Protein 1JRF (pdb70)

Solvent-accessible surface area: 3665 Å² total; per-residue (Å²): 126,95,112,120,67,28,89,7,160,62,220,35,32,100,51,75,15,46,62,48,133,62,74,87,4,80,154,4,60,83,53,128,51,60,20,145,142,14,127,1,8,192,77,42,44,112,156

Nearest PDB structures (foldseek):
  1jrf-assembly1_A  TM=8.865E-01  e=5.514E-08  Coturnix japonica
  8h3u-assembly1_A  TM=5.425E-01  e=3.877E+00  Homo sapiens
  1jrf-assembly1_A  TM=8.401E-01  e=1.834E-07  Coturnix japonica
  1jrf-assembly1_A  TM=8.666E-01  e=3.401E-09  Coturnix japonica
  1f5y-assembly1_A  TM=4.613E-01  e=2.733E-01  Homo sapiens

Foldseek 3Di:
DPPQADDDDDQFQEQPDQHVSHDVLVQFQDAAADGPVRCSNVVRDDD

Sequence (47 aa):
GSSRCPPGQFRCSEPPGAHGECYPQDWLCDGHPDCDDGRDEWGCGTSGSSRCPPGQFRCSEPPGAHGECYPQDWLCDGHPDCDDGRDEWGCGTSGSSRCPPGQFRCSEPPGAHGECYPQDWLCDGHPDCDDGRDEWGCGTSGSSRCPPGQFRCSEPPGAHGECYPQDWLCDGHPDCDDGRDEWGCGTSGSSRCPPGQFRCSEPPGAHGECYPQDWLCDGHPDCDDGRDEWGCGTSGSSRCPPGQFRCSEPPGAHGECYPQDWLCDGHPDCDDGRDEWGCGTSGSSRCPPGQFRCSEPPGAHGECYPQDWLCDGHPDCDDGRDEWGCGTSGSSRCPPGQFRCSEPPGAHGECYPQDWLCDGHPDCDDGRDEWGCGTSGSSRCPPGQFRCSEPPGAHGECYPQDWLCDGHPDCDDGRDEWGCGTSGSSRCPPGQFRCSEPPGAHGECYPQDWLCDGHPDCDDGRDEWGCGTSGSSRCPPGQFRCSEPPGAHGECYPQDWLCDGHPDCDDGRDEWGCGTSGSSRCPPGQFRCSEPPGAHGECYPQDWLCDGHPDCDDGRDEWGCGTSGSSRCPPGQFRCSEPPGAHGECYPQDWLCDGHPDCDDGRDEWGCGTSGSSRCPPGQFRCSEPPGAHGECYPQDWLCDGHPDCDDGRDEWGCGTSGSSRCPPGQFRCSEPPGAHGECYPQDWLCDGHPDCDDGRDEWGCGTSGSSRCPPGQFRCSEPPGAHGECYPQDWLCDGHPDCDDGRDEWGCGTSGSSRCPPGQFRCSEPPGAHGECYPQDWLCDGHPDCDDGRDEWGCGTSGSSRCPPGQFRCSEPPGAHGECYPQDWLCDGHPDCDDGRDEWGCGTSGSSRCPPGQFRCSEPPGAHGECYPQDWLCDGHPDCDDGRDEWGCGTSGSSRCPPGQFRCSEPPGAHGECYPQDWLCDGHPDCDDGRDEWGCGTS

CATH classification: 4.10.400.10

Radius of gyration: 10.54 Å; Cα contacts (8 Å, |Δi|>4): 83; chains: 1; bounding box: 26×20×23 Å

Secondary structure (DSSP, 8-state):
---------S-SSS-S---TTTSGGGGSSSSS--SSSS-TTHHHH--

Organism: Coturnix japonica (NCBI:txid93934)

InterPro domains:
  IPR002172 Low-density lipoprotein (LDL) receptor class A repeat [PF00057] (29-69)
  IPR002172 Low-density lipoprotein (LDL) receptor class A repeat [PS50068] (29-70)
  IPR002172 Low-density lipoprotein (LDL) receptor class A repeat [SM00192] (29-71)
  IPR002172 Low-density lipoprotein (LDL) receptor class A repeat [cd00112] (30-69)
  IPR036055 LDL receptor-like superfamily [G3DSA:4.10.400.10] (27-72)
  IPR036055 LDL receptor-like superfamily [SSF57424] (28-69)

Structure (mmCIF, N/CA/C/O backbone):
data_1JRF
#
_entry.id   1JRF
#
loop_
_entity.id
_entity.type
_entity.pdbx_description
1 polymer 'SUBGROUP A ROUS SARCOMA VIRUS RECEPTORS PG800 AND PG950'
2 non-polymer 'CALCIUM ION'
#
loop_
_atom_site.group_PDB
_atom_site.id
_atom_site.type_symbol
_atom_site.label_atom_id
_atom_site.label_alt_id
_atom_site.label_comp_id
_atom_site.label_asym_id
_atom_site.label_entity_id
_atom_site.label_seq_id
_atom_site.pdbx_PDB_ins_code
_atom_site.Cartn_x
_atom_site.Cartn_y
_atom_site.Cartn_z
_atom_site.occupancy
_atom_site.B_iso_or_equiv
_atom_site.auth_seq_id
_atom_site.auth_comp_id
_atom_site.auth_asym_id
_atom_site.auth_atom_id
_atom_site.pdbx_PDB_model_num
ATOM 1 N N . GLY A 1 1 ? 1.325 0.000 0.000 1.00 0.00 1 GLY A N 1
ATOM 2 C CA . GLY A 1 1 ? 2.073 0.000 -1.245 1.00 0.00 1 GLY A CA 1
ATOM 3 C C . GLY A 1 1 ? 1.433 -0.938 -2.270 1.00 0.00 1 GLY A C 1
ATOM 4 O O . GLY A 1 1 ? 1.168 -2.102 -1.972 1.00 0.00 1 GLY A O 1
ATOM 8 N N . SER A 1 2 ? 1.201 -0.397 -3.457 1.00 0.00 2 SER A N 1
ATOM 9 C CA . SER A 1 2 ? 0.596 -1.171 -4.528 1.00 0.00 2 SER A CA 1
ATOM 10 C C . SER A 1 2 ? 1.189 -2.582 -4.553 1.00 0.00 2 SER A C 1
ATOM 11 O O . SER A 1 2 ? 2.314 -2.794 -4.102 1.00 0.00 2 SER A O 1
ATOM 19 N N . SER A 1 3 ? 0.405 -3.509 -5.083 1.00 0.00 3 SER A N 1
ATOM 20 C CA . SER A 1 3 ? 0.839 -4.893 -5.173 1.00 0.00 3 SER A CA 1
ATOM 21 C C . SER A 1 3 ? 1.562 -5.130 -6.500 1.00 0.00 3 SER A C 1
ATOM 22 O O . SER A 1 3 ? 0.981 -5.669 -7.440 1.00 0.00 3 SER A O 1
ATOM 30 N N . ARG A 1 4 ? 2.820 -4.716 -6.534 1.00 0.00 4 ARG A N 1
ATOM 31 C CA . ARG A 1 4 ? 3.629 -4.876 -7.730 1.00 0.00 4 ARG A CA 1
ATOM 32 C C . ARG A 1 4 ? 3.696 -6.351 -8.131 1.00 0.00 4 ARG A C 1
ATOM 33 O O . ARG A 1 4 ? 3.855 -7.223 -7.279 1.00 0.00 4 ARG A O 1
ATOM 53 N N . CYS A 1 5 ? 3.573 -6.584 -9.430 1.00 0.00 5 CYS A N 1
ATOM 54 C CA . CYS A 1 5 ? 3.617 -7.938 -9.954 1.00 0.00 5 CYS A CA 1
ATOM 55 C C . CYS A 1 5 ? 3.435 -7.872 -11.472 1.00 0.00 5 CYS A C 1
ATOM 56 O O . CYS A 1 5 ? 2.378 -8.228 -11.990 1.00 0.00 5 CYS A O 1
ATOM 63 N N . PRO A 1 6 ? 4.509 -7.401 -12.160 1.00 0.00 6 PRO A N 1
ATOM 64 C CA . PRO A 1 6 ? 4.478 -7.283 -13.608 1.00 0.00 6 PRO A CA 1
ATOM 65 C C . PRO A 1 6 ? 4.610 -8.655 -14.272 1.00 0.00 6 PRO A C 1
ATOM 66 O O . PRO A 1 6 ? 4.833 -9.658 -13.596 1.00 0.00 6 PRO A O 1
ATOM 77 N N . PRO A 1 7 ? 4.462 -8.655 -15.624 1.00 0.00 7 PRO A N 1
ATOM 78 C CA . PRO A 1 7 ? 4.562 -9.887 -16.388 1.00 0.00 7 PRO A CA 1
ATOM 79 C C . PRO A 1 7 ? 6.019 -10.339 -16.512 1.00 0.00 7 PRO A C 1
ATOM 80 O O . PRO A 1 7 ? 6.934 -9.520 -16.446 1.00 0.00 7 PRO A O 1
ATOM 91 N N . GLY A 1 8 ? 6.188 -11.641 -16.690 1.00 0.00 8 GLY A N 1
ATOM 92 C CA . GLY A 1 8 ? 7.518 -12.211 -16.824 1.00 0.00 8 GLY A CA 1
ATOM 93 C C . GLY A 1 8 ? 7.451 -13.734 -16.953 1.00 0.00 8 GLY A C 1
ATOM 94 O O . GLY A 1 8 ? 7.708 -14.454 -15.989 1.00 0.00 8 GLY A O 1
ATOM 98 N N . GLN A 1 9 ? 7.105 -14.180 -18.152 1.00 0.00 9 GLN A N 1
ATOM 99 C CA . GLN A 1 9 ? 7.001 -15.604 -18.419 1.00 0.00 9 GLN A CA 1
ATOM 100 C C . GLN A 1 9 ? 7.670 -15.945 -19.752 1.00 0.00 9 GLN A C 1
ATOM 101 O O . GLN A 1 9 ? 7.388 -16.984 -20.345 1.00 0.00 9 GLN A O 1
ATOM 115 N N . PHE A 1 10 ? 8.545 -15.048 -20.184 1.00 0.00 10 PHE A N 1
ATOM 116 C CA . PHE A 1 10 ? 9.257 -15.241 -21.436 1.00 0.00 10 PHE A CA 1
ATOM 117 C C . PHE A 1 10 ? 10.186 -16.454 -21.358 1.00 0.00 10 PHE A C 1
ATOM 118 O O . PHE A 1 10 ? 9.987 -17.340 -20.528 1.00 0.00 10 PHE A O 1
ATOM 135 N N . ARG A 1 11 ? 11.180 -16.455 -22.233 1.00 0.00 11 ARG A N 1
ATOM 136 C CA . ARG A 1 11 ? 12.140 -17.546 -22.274 1.00 0.00 11 ARG A CA 1
ATOM 137 C C . ARG A 1 11 ? 13.518 -17.057 -21.821 1.00 0.00 11 ARG A C 1
ATOM 138 O O . ARG A 1 11 ? 14.526 -17.716 -22.069 1.00 0.00 11 ARG A O 1
ATOM 158 N N . CYS A 1 12 ? 13.516 -15.906 -21.165 1.00 0.00 12 CYS A N 1
ATOM 159 C CA . CYS A 1 12 ? 14.753 -15.322 -20.675 1.00 0.00 12 CYS A CA 1
ATOM 160 C C . CYS A 1 12 ? 15.510 -14.732 -21.866 1.00 0.00 12 CYS A C 1
ATOM 161 O O . CYS A 1 12 ? 16.659 -15.092 -22.116 1.00 0.00 12 CYS A O 1
ATOM 168 N N . SER A 1 13 ? 14.835 -13.835 -22.570 1.00 0.00 13 SER A N 1
ATOM 169 C CA . SER A 1 13 ? 15.430 -13.191 -23.729 1.00 0.00 13 SER A CA 1
ATOM 170 C C . SER A 1 13 ? 14.922 -11.753 -23.848 1.00 0.00 13 SER A C 1
ATOM 171 O O . SER A 1 13 ? 15.150 -11.092 -24.859 1.00 0.00 13 SER A O 1
ATOM 179 N N . GLU A 1 14 ? 14.241 -11.312 -22.800 1.00 0.00 14 GLU A N 1
ATOM 180 C CA . GLU A 1 14 ? 13.699 -9.964 -22.774 1.00 0.00 14 GLU A CA 1
ATOM 181 C C . GLU A 1 14 ? 12.840 -9.762 -21.524 1.00 0.00 14 GLU A C 1
ATOM 182 O O . GLU A 1 14 ? 11.753 -10.326 -21.415 1.00 0.00 14 GLU A O 1
ATOM 195 N N . PRO A 1 15 ? 13.375 -8.933 -20.587 1.00 0.00 15 PRO A N 1
ATOM 196 C CA . PRO A 1 15 ? 12.669 -8.650 -19.349 1.00 0.00 15 PRO A CA 1
ATOM 197 C C . PRO A 1 15 ? 11.506 -7.684 -19.589 1.00 0.00 15 PRO A C 1
ATOM 198 O O . PRO A 1 15 ? 11.721 -6.515 -19.907 1.00 0.00 15 PRO A O 1
ATOM 209 N N . PRO A 1 16 ? 10.269 -8.223 -19.424 1.00 0.00 16 PRO A N 1
ATOM 210 C CA . PRO A 1 16 ? 9.072 -7.423 -19.620 1.00 0.00 16 PRO A CA 1
ATOM 211 C C . PRO A 1 16 ? 8.852 -6.470 -18.443 1.00 0.00 16 PRO A C 1
ATOM 212 O O . PRO A 1 16 ? 8.527 -5.299 -18.640 1.00 0.00 16 PRO A O 1
ATOM 223 N N . GLY A 1 17 ? 9.037 -7.006 -17.246 1.00 0.00 17 GLY A N 1
ATOM 224 C CA . GLY A 1 17 ? 8.862 -6.218 -16.038 1.00 0.00 17 GLY A CA 1
ATOM 225 C C . GLY A 1 17 ? 9.582 -6.864 -14.852 1.00 0.00 17 GLY A C 1
ATOM 226 O O . GLY A 1 17 ? 9.130 -7.880 -14.326 1.00 0.00 17 GLY A O 1
ATOM 230 N N . ALA A 1 18 ? 10.690 -6.249 -14.467 1.00 0.00 18 ALA A N 1
ATOM 231 C CA . ALA A 1 18 ? 11.477 -6.752 -13.354 1.00 0.00 18 ALA A CA 1
ATOM 232 C C . ALA A 1 18 ? 10.786 -6.384 -12.039 1.00 0.00 18 ALA A C 1
ATOM 233 O O . ALA A 1 18 ? 10.456 -5.221 -11.813 1.00 0.00 18 ALA A O 1
ATOM 240 N N . HIS A 1 19 ? 10.589 -7.396 -11.208 1.00 0.00 19 HIS A N 1
ATOM 241 C CA . HIS A 1 19 ? 9.944 -7.193 -9.922 1.00 0.00 19 HIS A CA 1
ATOM 242 C C . HIS A 1 19 ? 9.829 -8.530 -9.188 1.00 0.00 19 HIS A C 1
ATOM 243 O O . HIS A 1 19 ? 8.802 -9.201 -9.269 1.00 0.00 19 HIS A O 1
ATOM 257 N N . GLY A 1 20 ? 10.899 -8.878 -8.488 1.00 0.00 20 GLY A N 1
ATOM 258 C CA . GLY A 1 20 ? 10.932 -10.123 -7.740 1.00 0.00 20 GLY A CA 1
ATOM 259 C C . GLY A 1 20 ? 9.689 -10.267 -6.859 1.00 0.00 20 GLY A C 1
ATOM 260 O O . GLY A 1 20 ? 9.362 -11.366 -6.415 1.00 0.00 20 GLY A O 1
ATOM 264 N N . GLU A 1 21 ? 9.031 -9.139 -6.632 1.00 0.00 21 GLU A N 1
ATOM 265 C CA . GLU A 1 21 ? 7.832 -9.125 -5.811 1.00 0.00 21 GLU A CA 1
ATOM 266 C C . GLU A 1 21 ? 6.843 -10.187 -6.298 1.00 0.00 21 GLU A C 1
ATOM 267 O O . GLU A 1 21 ? 6.046 -10.702 -5.517 1.00 0.00 21 GLU A O 1
ATOM 280 N N . CYS A 1 22 ? 6.928 -10.481 -7.587 1.00 0.00 22 CYS A N 1
ATOM 281 C CA . CYS A 1 22 ? 6.051 -11.472 -8.188 1.00 0.00 22 CYS A CA 1
ATOM 282 C C . CYS A 1 22 ? 6.911 -12.462 -8.975 1.00 0.00 22 CYS A C 1
ATOM 283 O O . CYS A 1 22 ? 7.175 -13.569 -8.507 1.00 0.00 22 CYS A O 1
ATOM 290 N N . TYR A 1 23 ? 7.325 -12.029 -10.156 1.00 0.00 23 TYR A N 1
ATOM 291 C CA . TYR A 1 23 ? 8.151 -12.863 -11.012 1.00 0.00 23 TYR A CA 1
ATOM 292 C C . TYR A 1 23 ? 9.637 -12.652 -10.716 1.00 0.00 23 TYR A C 1
ATOM 293 O O . TYR A 1 23 ? 10.021 -11.631 -10.147 1.00 0.00 23 TYR A O 1
ATOM 311 N N . PRO A 1 24 ? 10.454 -13.659 -11.127 1.00 0.00 24 PRO A N 1
ATOM 312 C CA . PRO A 1 24 ? 11.889 -13.593 -10.911 1.00 0.00 24 PRO A CA 1
ATOM 313 C C . PRO A 1 24 ? 12.546 -12.615 -11.888 1.00 0.00 24 PRO A C 1
ATOM 314 O O . PRO A 1 24 ? 13.770 -12.501 -11.929 1.00 0.00 24 PRO A O 1
ATOM 325 N N . GLN A 1 25 ? 11.703 -11.936 -12.652 1.00 0.00 25 GLN A N 1
ATOM 326 C CA . GLN A 1 25 ? 12.186 -10.972 -13.626 1.00 0.00 25 GLN A CA 1
ATOM 327 C C . GLN A 1 25 ? 13.317 -10.133 -13.027 1.00 0.00 25 GLN A C 1
ATOM 328 O O . GLN A 1 25 ? 14.166 -9.620 -13.754 1.00 0.00 25 GLN A O 1
ATOM 342 N N . ASP A 1 26 ? 13.291 -10.020 -11.707 1.00 0.00 26 ASP A N 1
ATOM 343 C CA . ASP A 1 26 ? 14.304 -9.252 -11.003 1.00 0.00 26 ASP A CA 1
ATOM 344 C C . ASP A 1 26 ? 15.688 -9.639 -11.526 1.00 0.00 26 ASP A C 1
ATOM 345 O O . ASP A 1 26 ? 16.522 -8.773 -11.787 1.00 0.00 26 ASP A O 1
ATOM 355 N N . TRP A 1 27 ? 15.890 -10.941 -11.666 1.00 0.00 27 TRP A N 1
ATOM 356 C CA . TRP A 1 27 ? 17.159 -11.454 -12.154 1.00 0.00 27 TRP A CA 1
ATOM 357 C C . TRP A 1 27 ? 17.618 -10.560 -13.307 1.00 0.00 27 TRP A C 1
ATOM 358 O O . TRP A 1 27 ? 18.766 -10.119 -13.336 1.00 0.00 27 TRP A O 1
ATOM 379 N N . LEU A 1 28 ? 16.697 -10.317 -14.228 1.00 0.00 28 LEU A N 1
ATOM 380 C CA . LEU A 1 28 ? 16.993 -9.483 -15.381 1.00 0.00 28 LEU A CA 1
ATOM 381 C C . LEU A 1 28 ? 17.444 -8.101 -14.902 1.00 0.00 28 LEU A C 1
ATOM 382 O O . LEU A 1 28 ? 17.040 -7.649 -13.832 1.00 0.00 28 LEU A O 1
ATOM 398 N N . CYS A 1 29 ? 18.274 -7.469 -15.719 1.00 0.00 29 CYS A N 1
ATOM 399 C CA . CYS A 1 29 ? 18.783 -6.148 -15.393 1.00 0.00 29 CYS A CA 1
ATOM 400 C C . CYS A 1 29 ? 19.085 -6.106 -13.894 1.00 0.00 29 CYS A C 1
ATOM 401 O O . CYS A 1 29 ? 18.286 -5.596 -13.110 1.00 0.00 29 CYS A O 1
ATOM 408 N N . ASP A 1 30 ? 20.240 -6.650 -13.540 1.00 0.00 30 ASP A N 1
ATOM 409 C CA . ASP A 1 30 ? 20.657 -6.682 -12.148 1.00 0.00 30 ASP A CA 1
ATOM 410 C C . ASP A 1 30 ? 22.145 -6.335 -12.059 1.00 0.00 30 ASP A C 1
ATOM 411 O O . ASP A 1 30 ? 22.536 -5.455 -11.292 1.00 0.00 30 ASP A O 1
ATOM 420 N N . GLY A 1 31 ? 22.934 -7.043 -12.852 1.00 0.00 31 GLY A N 1
ATOM 421 C CA . GLY A 1 31 ? 24.370 -6.821 -12.872 1.00 0.00 31 GLY A CA 1
ATOM 422 C C . GLY A 1 31 ? 25.060 -7.783 -13.841 1.00 0.00 31 GLY A C 1
ATOM 423 O O . GLY A 1 31 ? 25.908 -7.371 -14.632 1.00 0.00 31 GLY A O 1
ATOM 427 N N . HIS A 1 32 ? 24.672 -9.046 -13.748 1.00 0.00 32 HIS A N 1
ATOM 428 C CA . HIS A 1 32 ? 25.243 -10.070 -14.607 1.00 0.00 32 HIS A CA 1
ATOM 429 C C . HIS A 1 32 ? 24.125 -10.778 -15.374 1.00 0.00 32 HIS A C 1
ATOM 430 O O . HIS A 1 32 ? 23.044 -11.008 -14.833 1.00 0.00 32 HIS A O 1
ATOM 444 N N . PRO A 1 33 ? 24.431 -11.113 -16.657 1.00 0.00 33 PRO A N 1
ATOM 445 C CA . PRO A 1 33 ? 23.464 -11.790 -17.504 1.00 0.00 33 PRO A CA 1
ATOM 446 C C . PRO A 1 33 ? 23.331 -13.264 -17.115 1.00 0.00 33 PRO A C 1
ATOM 447 O O . PRO A 1 33 ? 24.310 -13.896 -16.722 1.00 0.00 33 PRO A O 1
ATOM 458 N N . ASP A 1 34 ? 22.112 -13.767 -17.238 1.00 0.00 34 ASP A N 1
ATOM 459 C CA . ASP A 1 34 ? 21.838 -15.154 -16.904 1.00 0.00 34 ASP A CA 1
ATOM 460 C C . ASP A 1 34 ? 20.756 -15.696 -17.840 1.00 0.00 34 ASP A C 1
ATOM 461 O O . ASP A 1 34 ? 19.892 -16.463 -17.418 1.00 0.00 34 ASP A O 1
ATOM 470 N N . CYS A 1 35 ? 20.839 -15.276 -19.094 1.00 0.00 35 CYS A N 1
ATOM 471 C CA . CYS A 1 35 ? 19.878 -15.709 -20.094 1.00 0.00 35 CYS A CA 1
ATOM 472 C C . CYS A 1 35 ? 20.630 -16.476 -21.183 1.00 0.00 35 CYS A C 1
ATOM 473 O O . CYS A 1 35 ? 21.821 -16.751 -21.044 1.00 0.00 35 CYS A O 1
ATOM 480 N N . ASP A 1 36 ? 19.904 -16.800 -22.243 1.00 0.00 36 ASP A N 1
ATOM 481 C CA . ASP A 1 36 ? 20.488 -17.530 -23.355 1.00 0.00 36 ASP A CA 1
ATOM 482 C C . ASP A 1 36 ? 21.907 -17.018 -23.607 1.00 0.00 36 ASP A C 1
ATOM 483 O O . ASP A 1 36 ? 22.875 -17.763 -23.462 1.00 0.00 36 ASP A O 1
ATOM 493 N N . ASP A 1 37 ? 21.987 -15.749 -23.979 1.00 0.00 37 ASP A N 1
ATOM 494 C CA . ASP A 1 37 ? 23.272 -15.128 -24.252 1.00 0.00 37 ASP A CA 1
ATOM 495 C C . ASP A 1 37 ? 23.608 -14.146 -23.127 1.00 0.00 37 ASP A C 1
ATOM 496 O O . ASP A 1 37 ? 24.709 -14.179 -22.579 1.00 0.00 37 ASP A O 1
ATOM 506 N N . GLY A 1 38 ? 22.640 -13.296 -22.818 1.00 0.00 38 GLY A N 1
ATOM 507 C CA . GLY A 1 38 ? 22.820 -12.307 -21.769 1.00 0.00 38 GLY A CA 1
ATOM 508 C C . GLY A 1 38 ? 22.348 -10.927 -22.230 1.00 0.00 38 GLY A C 1
ATOM 509 O O . GLY A 1 38 ? 23.155 -10.011 -22.388 1.00 0.00 38 GLY A O 1
ATOM 513 N N . ARG A 1 39 ? 21.043 -10.820 -22.433 1.00 0.00 39 ARG A N 1
ATOM 514 C CA . ARG A 1 39 ? 20.454 -9.567 -22.873 1.00 0.00 39 ARG A CA 1
ATOM 515 C C . ARG A 1 39 ? 19.434 -9.071 -21.846 1.00 0.00 39 ARG A C 1
ATOM 516 O O . ARG A 1 39 ? 18.900 -7.970 -21.978 1.00 0.00 39 ARG A O 1
ATOM 536 N N . ASP A 1 40 ? 19.193 -9.907 -20.847 1.00 0.00 40 ASP A N 1
ATOM 537 C CA . ASP A 1 40 ? 18.246 -9.567 -19.798 1.00 0.00 40 ASP A CA 1
ATOM 538 C C . ASP A 1 40 ? 18.785 -8.381 -18.996 1.00 0.00 40 ASP A C 1
ATOM 539 O O . ASP A 1 40 ? 18.044 -7.745 -18.248 1.00 0.00 40 ASP A O 1
ATOM 548 N N . GLU A 1 41 ? 20.071 -8.118 -19.179 1.00 0.00 41 GLU A N 1
ATOM 549 C CA . GLU A 1 41 ? 20.717 -7.019 -18.481 1.00 0.00 41 GLU A CA 1
ATOM 550 C C . GLU A 1 41 ? 21.602 -6.227 -19.445 1.00 0.00 41 GLU A C 1
ATOM 551 O O . GLU A 1 41 ? 22.481 -5.481 -19.015 1.00 0.00 41 GLU A O 1
ATOM 563 N N . TRP A 1 42 ? 21.340 -6.415 -20.730 1.00 0.00 42 TRP A N 1
ATOM 564 C CA . TRP A 1 42 ? 22.102 -5.726 -21.758 1.00 0.00 42 TRP A CA 1
ATOM 565 C C . TRP A 1 42 ? 22.102 -4.233 -21.426 1.00 0.00 42 TRP A C 1
ATOM 566 O O . TRP A 1 42 ? 23.094 -3.704 -20.928 1.00 0.00 42 TRP A O 1
ATOM 587 N N . GLY A 1 43 ? 20.977 -3.595 -21.716 1.00 0.00 43 GLY A N 1
ATOM 588 C CA . GLY A 1 43 ? 20.835 -2.173 -21.455 1.00 0.00 43 GLY A CA 1
ATOM 589 C C . GLY A 1 43 ? 20.609 -1.909 -19.965 1.00 0.00 43 GLY A C 1
ATOM 590 O O . GLY A 1 43 ? 19.644 -1.247 -19.587 1.00 0.00 43 GLY A O 1
ATOM 594 N N . CYS A 1 44 ? 21.516 -2.440 -19.159 1.00 0.00 44 CYS A N 1
ATOM 595 C CA . CYS A 1 44 ? 21.429 -2.271 -17.718 1.00 0.00 44 CYS A CA 1
ATOM 596 C C . CYS A 1 44 ? 22.850 -2.222 -17.153 1.00 0.00 44 CYS A C 1
ATOM 597 O O . CYS A 1 44 ? 23.176 -1.342 -16.358 1.00 0.00 44 CYS A O 1
ATOM 604 N N . GLY A 1 45 ? 23.657 -3.180 -17.584 1.00 0.00 45 GLY A N 1
ATOM 605 C CA . GLY A 1 45 ? 25.035 -3.258 -17.131 1.00 0.00 45 GLY A CA 1
ATOM 606 C C . GLY A 1 45 ? 25.734 -1.904 -17.266 1.00 0.00 45 GLY A C 1
ATOM 607 O O . GLY A 1 45 ? 25.997 -1.235 -16.268 1.00 0.00 45 GLY A O 1
ATOM 611 N N . THR A 1 46 ? 26.016 -1.541 -18.509 1.00 0.00 46 THR A N 1
ATOM 612 C CA . THR A 1 46 ? 26.679 -0.279 -18.788 1.00 0.00 46 THR A CA 1
ATOM 613 C C . THR A 1 46 ? 25.983 0.865 -18.047 1.00 0.00 46 THR A C 1
ATOM 614 O O . THR A 1 46 ? 24.763 1.003 -18.117 1.00 0.00 46 THR A O 1
ATOM 625 N N . SER A 1 47 ? 26.789 1.655 -17.353 1.00 0.00 47 SER A N 1
ATOM 626 C CA . SER A 1 47 ? 26.266 2.782 -16.600 1.00 0.00 47 SER A CA 1
ATOM 627 C C . SER A 1 47 ? 25.789 3.876 -17.558 1.00 0.00 47 SER A C 1
ATOM 628 O O . SER A 1 47 ? 26.554 4.770 -17.914 1.00 0.00 47 SER A O 1
ATOM 637 N N . GLY A 1 1 ? 1.325 0.000 0.000 1.00 0.00 1 GLY A N 2
ATOM 638 C CA . GLY A 1 1 ? 2.073 0.000 -1.245 1.00 0.00 1 GLY A CA 2
ATOM 639 C C . GLY A 1 1 ? 1.874 1.313 -2.005 1.00 0.00 1 GLY A C 2
ATOM 640 O O . GLY A 1 1 ? 0.779 1.874 -2.005 1.00 0.00 1 GLY A O 2
ATOM 644 N N . SER A 1 2 ? 2.949 1.765 -2.634 1.00 0.00 2 SER A N 2
ATOM 645 C CA . SER A 1 2 ? 2.906 3.002 -3.396 1.00 0.00 2 SER A CA 2
ATOM 646 C C . SER A 1 2 ? 3.189 2.717 -4.872 1.00 0.00 2 SER A C 2
ATOM 647 O O . SER A 1 2 ? 3.816 1.712 -5.205 1.00 0.00 2 SER A O 2
ATOM 655 N N . SER A 1 3 ? 2.715 3.620 -5.717 1.00 0.00 3 SER A N 2
ATOM 656 C CA . SER A 1 3 ? 2.910 3.478 -7.150 1.00 0.00 3 SER A CA 2
ATOM 657 C C . SER A 1 3 ? 2.631 2.036 -7.576 1.00 0.00 3 SER A C 2
ATOM 658 O O . SER A 1 3 ? 3.532 1.198 -7.572 1.00 0.00 3 SER A O 2
ATOM 666 N N . ARG A 1 4 ? 1.379 1.789 -7.934 1.00 0.00 4 ARG A N 2
ATOM 667 C CA . ARG A 1 4 ? 0.970 0.462 -8.362 1.00 0.00 4 ARG A CA 2
ATOM 668 C C . ARG A 1 4 ? -0.016 0.561 -9.528 1.00 0.00 4 ARG A C 2
ATOM 669 O O . ARG A 1 4 ? -0.448 1.654 -9.890 1.00 0.00 4 ARG A O 2
ATOM 689 N N . CYS A 1 5 ? -0.343 -0.597 -10.084 1.00 0.00 5 CYS A N 2
ATOM 690 C CA . CYS A 1 5 ? -1.271 -0.654 -11.201 1.00 0.00 5 CYS A CA 2
ATOM 691 C C . CYS A 1 5 ? -1.416 -2.116 -11.629 1.00 0.00 5 CYS A C 2
ATOM 692 O O . CYS A 1 5 ? -0.873 -2.522 -12.656 1.00 0.00 5 CYS A O 2
ATOM 699 N N . PRO A 1 6 ? -2.170 -2.886 -10.800 1.00 0.00 6 PRO A N 2
ATOM 700 C CA . PRO A 1 6 ? -2.393 -4.294 -11.083 1.00 0.00 6 PRO A CA 2
ATOM 701 C C . PRO A 1 6 ? -3.400 -4.471 -12.221 1.00 0.00 6 PRO A C 2
ATOM 702 O O . PRO A 1 6 ? -3.982 -3.498 -12.698 1.00 0.00 6 PRO A O 2
ATOM 713 N N . PRO A 1 7 ? -3.581 -5.755 -12.633 1.00 0.00 7 PRO A N 2
ATOM 714 C CA . PRO A 1 7 ? -4.508 -6.072 -13.706 1.00 0.00 7 PRO A CA 2
ATOM 715 C C . PRO A 1 7 ? -5.957 -5.988 -13.222 1.00 0.00 7 PRO A C 2
ATOM 716 O O . PRO A 1 7 ? -6.235 -6.200 -12.043 1.00 0.00 7 PRO A O 2
ATOM 727 N N . GLY A 1 8 ? -6.843 -5.676 -14.157 1.00 0.00 8 GLY A N 2
ATOM 728 C CA . GLY A 1 8 ? -8.256 -5.561 -13.840 1.00 0.00 8 GLY A CA 2
ATOM 729 C C . GLY A 1 8 ? -9.056 -5.106 -15.063 1.00 0.00 8 GLY A C 2
ATOM 730 O O . GLY A 1 8 ? -9.326 -3.917 -15.225 1.00 0.00 8 GLY A O 2
ATOM 734 N N . GLN A 1 9 ? -9.414 -6.077 -15.891 1.00 0.00 9 GLN A N 2
ATOM 735 C CA . GLN A 1 9 ? -10.178 -5.791 -17.093 1.00 0.00 9 GLN A CA 2
ATOM 736 C C . GLN A 1 9 ? -11.288 -6.828 -17.275 1.00 0.00 9 GLN A C 2
ATOM 737 O O . GLN A 1 9 ? -11.722 -7.087 -18.397 1.00 0.00 9 GLN A O 2
ATOM 751 N N . PHE A 1 10 ? -11.715 -7.393 -16.156 1.00 0.00 10 PHE A N 2
ATOM 752 C CA . PHE A 1 10 ? -12.766 -8.396 -16.178 1.00 0.00 10 PHE A CA 2
ATOM 753 C C . PHE A 1 10 ? -14.122 -7.763 -16.500 1.00 0.00 10 PHE A C 2
ATOM 754 O O . PHE A 1 10 ? -14.183 -6.674 -17.068 1.00 0.00 10 PHE A O 2
ATOM 771 N N . ARG A 1 11 ? -15.175 -8.473 -16.123 1.00 0.00 11 ARG A N 2
ATOM 772 C CA . ARG A 1 11 ? -16.525 -7.995 -16.364 1.00 0.00 11 ARG A CA 2
ATOM 773 C C . ARG A 1 11 ? -17.215 -7.661 -15.040 1.00 0.00 11 ARG A C 2
ATOM 774 O O . ARG A 1 11 ? -18.438 -7.546 -14.984 1.00 0.00 11 ARG A O 2
ATOM 794 N N . CYS A 1 12 ? -16.400 -7.516 -14.005 1.00 0.00 12 CYS A N 2
ATOM 795 C CA . CYS A 1 12 ? -16.916 -7.199 -12.685 1.00 0.00 12 CYS A CA 2
ATOM 796 C C . CYS A 1 12 ? -17.535 -8.467 -12.093 1.00 0.00 12 CYS A C 2
ATOM 797 O O . CYS A 1 12 ? -18.710 -8.476 -11.728 1.00 0.00 12 CYS A O 2
ATOM 804 N N . SER A 1 13 ? -16.717 -9.506 -12.016 1.00 0.00 13 SER A N 2
ATOM 805 C CA . SER A 1 13 ? -17.169 -10.776 -11.475 1.00 0.00 13 SER A CA 2
ATOM 806 C C . SER A 1 13 ? -16.029 -11.458 -10.717 1.00 0.00 13 SER A C 2
ATOM 807 O O . SER A 1 13 ? -16.140 -12.622 -10.335 1.00 0.00 13 SER A O 2
ATOM 815 N N . GLU A 1 14 ? -14.957 -10.704 -10.521 1.00 0.00 14 GLU A N 2
ATOM 816 C CA . GLU A 1 14 ? -13.797 -11.220 -9.815 1.00 0.00 14 GLU A CA 2
ATOM 817 C C . GLU A 1 14 ? -12.663 -10.194 -9.835 1.00 0.00 14 GLU A C 2
ATOM 818 O O . GLU A 1 14 ? -12.048 -9.963 -10.875 1.00 0.00 14 GLU A O 2
ATOM 831 N N . PRO A 1 15 ? -12.413 -9.590 -8.642 1.00 0.00 15 PRO A N 2
ATOM 832 C CA . PRO A 1 15 ? -11.363 -8.593 -8.513 1.00 0.00 15 PRO A CA 2
ATOM 833 C C . PRO A 1 15 ? -9.981 -9.250 -8.510 1.00 0.00 15 PRO A C 2
ATOM 834 O O . PRO A 1 15 ? -9.626 -9.953 -7.564 1.00 0.00 15 PRO A O 2
ATOM 845 N N . PRO A 1 16 ? -9.219 -8.992 -9.606 1.00 0.00 16 PRO A N 2
ATOM 846 C CA . PRO A 1 16 ? -7.884 -9.549 -9.738 1.00 0.00 16 PRO A CA 2
ATOM 847 C C . PRO A 1 16 ? -6.892 -8.817 -8.832 1.00 0.00 16 PRO A C 2
ATOM 848 O O . PRO A 1 16 ? -6.168 -9.446 -8.061 1.00 0.00 16 PRO A O 2
ATOM 859 N N . GLY A 1 17 ? -6.889 -7.498 -8.956 1.00 0.00 17 GLY A N 2
ATOM 860 C CA . GLY A 1 17 ? -5.998 -6.673 -8.159 1.00 0.00 17 GLY A CA 2
ATOM 861 C C . GLY A 1 17 ? -6.613 -5.297 -7.894 1.00 0.00 17 GLY A C 2
ATOM 862 O O . GLY A 1 17 ? -6.558 -4.414 -8.748 1.00 0.00 17 GLY A O 2
ATOM 866 N N . ALA A 1 18 ? -7.186 -5.159 -6.707 1.00 0.00 18 ALA A N 2
ATOM 867 C CA . ALA A 1 18 ? -7.812 -3.906 -6.320 1.00 0.00 18 ALA A CA 2
ATOM 868 C C . ALA A 1 18 ? -6.727 -2.867 -6.032 1.00 0.00 18 ALA A C 2
ATOM 869 O O . ALA A 1 18 ? -5.821 -3.113 -5.237 1.00 0.00 18 ALA A O 2
ATOM 876 N N . HIS A 1 19 ? -6.854 -1.727 -6.695 1.00 0.00 19 HIS A N 2
ATOM 877 C CA . HIS A 1 19 ? -5.895 -0.649 -6.521 1.00 0.00 19 HIS A CA 2
ATOM 878 C C . HIS A 1 19 ? -6.278 0.529 -7.418 1.00 0.00 19 HIS A C 2
ATOM 879 O O . HIS A 1 19 ? -5.764 0.663 -8.527 1.00 0.00 19 HIS A O 2
ATOM 893 N N . GLY A 1 20 ? -7.180 1.354 -6.905 1.00 0.00 20 GLY A N 2
ATOM 894 C CA . GLY A 1 20 ? -7.638 2.517 -7.646 1.00 0.00 20 GLY A CA 2
ATOM 895 C C . GLY A 1 20 ? -6.463 3.253 -8.292 1.00 0.00 20 GLY A C 2
ATOM 896 O O . GLY A 1 20 ? -6.639 3.963 -9.281 1.00 0.00 20 GLY A O 2
ATOM 900 N N . GLU A 1 21 ? -5.290 3.059 -7.707 1.00 0.00 21 GLU A N 2
ATOM 901 C CA . GLU A 1 21 ? -4.087 3.696 -8.214 1.00 0.00 21 GLU A CA 2
ATOM 902 C C . GLU A 1 21 ? -4.052 3.626 -9.742 1.00 0.00 21 GLU A C 2
ATOM 903 O O . GLU A 1 21 ? -3.460 4.486 -10.393 1.00 0.00 21 GLU A O 2
ATOM 916 N N . CYS A 1 22 ? -4.695 2.595 -10.270 1.00 0.00 22 CYS A N 2
ATOM 917 C CA . CYS A 1 22 ? -4.746 2.402 -11.710 1.00 0.00 22 CYS A CA 2
ATOM 918 C C . CYS A 1 22 ? -6.173 2.004 -12.091 1.00 0.00 22 CYS A C 2
ATOM 919 O O . CYS A 1 22 ? -6.919 2.811 -12.644 1.00 0.00 22 CYS A O 2
ATOM 926 N N . TYR A 1 23 ? -6.509 0.761 -11.781 1.00 0.00 23 TYR A N 2
ATOM 927 C CA . TYR A 1 23 ? -7.834 0.246 -12.084 1.00 0.00 23 TYR A CA 2
ATOM 928 C C . TYR A 1 23 ? -8.801 0.505 -10.928 1.00 0.00 23 TYR A C 2
ATOM 929 O O . TYR A 1 23 ? -8.388 0.569 -9.771 1.00 0.00 23 TYR A O 2
ATOM 947 N N . PRO A 1 24 ? -10.104 0.652 -11.290 1.00 0.00 24 PRO A N 2
ATOM 948 C CA . PRO A 1 24 ? -11.133 0.903 -10.295 1.00 0.00 24 PRO A CA 2
ATOM 949 C C . PRO A 1 24 ? -11.459 -0.369 -9.510 1.00 0.00 24 PRO A C 2
ATOM 950 O O . PRO A 1 24 ? -12.402 -0.392 -8.721 1.00 0.00 24 PRO A O 2
ATOM 961 N N . GLN A 1 25 ? -10.660 -1.398 -9.755 1.00 0.00 25 GLN A N 2
ATOM 962 C CA . GLN A 1 25 ? -10.851 -2.671 -9.081 1.00 0.00 25 GLN A CA 2
ATOM 963 C C . GLN A 1 25 ? -11.021 -2.454 -7.575 1.00 0.00 25 GLN A C 2
ATOM 964 O O . GLN A 1 25 ? -11.594 -3.295 -6.884 1.00 0.00 25 GLN A O 2
ATOM 978 N N . ASP A 1 26 ? -10.512 -1.322 -7.112 1.00 0.00 26 ASP A N 2
ATOM 979 C CA . ASP A 1 26 ? -10.600 -0.984 -5.701 1.00 0.00 26 ASP A CA 2
ATOM 980 C C . ASP A 1 26 ? -12.059 -1.075 -5.249 1.00 0.00 26 ASP A C 2
ATOM 981 O O . ASP A 1 26 ? -12.342 -1.535 -4.145 1.00 0.00 26 ASP A O 2
ATOM 991 N N . TRP A 1 27 ? -12.946 -0.630 -6.127 1.00 0.00 27 TRP A N 2
ATOM 992 C CA . TRP A 1 27 ? -14.368 -0.655 -5.832 1.00 0.00 27 TRP A CA 2
ATOM 993 C C . TRP A 1 27 ? -14.716 -2.047 -5.301 1.00 0.00 27 TRP A C 2
ATOM 994 O O . TRP A 1 27 ? -15.570 -2.186 -4.427 1.00 0.00 27 TRP A O 2
ATOM 1015 N N . LEU A 1 28 ? -14.037 -3.043 -5.852 1.00 0.00 28 LEU A N 2
ATOM 1016 C CA . LEU A 1 28 ? -14.264 -4.419 -5.445 1.00 0.00 28 LEU A CA 2
ATOM 1017 C C . LEU A 1 28 ? -13.713 -4.625 -4.032 1.00 0.00 28 LEU A C 2
ATOM 1018 O O . LEU A 1 28 ? -12.757 -3.963 -3.632 1.00 0.00 28 LEU A O 2
ATOM 1034 N N . CYS A 1 29 ? -14.341 -5.546 -3.316 1.00 0.00 29 CYS A N 2
ATOM 1035 C CA . CYS A 1 29 ? -13.926 -5.848 -1.956 1.00 0.00 29 CYS A CA 2
ATOM 1036 C C . CYS A 1 29 ? -13.792 -4.530 -1.191 1.00 0.00 29 CYS A C 2
ATOM 1037 O O . CYS A 1 29 ? -12.684 -4.032 -0.994 1.00 0.00 29 CYS A O 2
ATOM 1044 N N . ASP A 1 30 ? -14.936 -4.003 -0.780 1.00 0.00 30 ASP A N 2
ATOM 1045 C CA . ASP A 1 30 ? -14.960 -2.752 -0.041 1.00 0.00 30 ASP A CA 2
ATOM 1046 C C . ASP A 1 30 ? -15.995 -2.848 1.082 1.00 0.00 30 ASP A C 2
ATOM 1047 O O . ASP A 1 30 ? -15.650 -2.752 2.259 1.00 0.00 30 ASP A O 2
ATOM 1056 N N . GLY A 1 31 ? -17.243 -3.037 0.678 1.00 0.00 31 GLY A N 2
ATOM 1057 C CA . GLY A 1 31 ? -18.330 -3.148 1.636 1.00 0.00 31 GLY A CA 2
ATOM 1058 C C . GLY A 1 31 ? -19.672 -3.331 0.923 1.00 0.00 31 GLY A C 2
ATOM 1059 O O . GLY A 1 31 ? -20.544 -4.050 1.409 1.00 0.00 31 GLY A O 2
ATOM 1063 N N . HIS A 1 32 ? -19.795 -2.668 -0.217 1.00 0.00 32 HIS A N 2
ATOM 1064 C CA . HIS A 1 32 ? -21.015 -2.749 -1.002 1.00 0.00 32 HIS A CA 2
ATOM 1065 C C . HIS A 1 32 ? -20.690 -3.259 -2.407 1.00 0.00 32 HIS A C 2
ATOM 1066 O O . HIS A 1 32 ? -19.788 -2.742 -3.066 1.00 0.00 32 HIS A O 2
ATOM 1080 N N . PRO A 1 33 ? -21.461 -4.294 -2.835 1.00 0.00 33 PRO A N 2
ATOM 1081 C CA . PRO A 1 33 ? -21.263 -4.880 -4.150 1.00 0.00 33 PRO A CA 2
ATOM 1082 C C . PRO A 1 33 ? -21.818 -3.968 -5.246 1.00 0.00 33 PRO A C 2
ATOM 1083 O O . PRO A 1 33 ? -22.847 -3.320 -5.058 1.00 0.00 33 PRO A O 2
ATOM 1094 N N . ASP A 1 34 ? -21.112 -3.946 -6.367 1.00 0.00 34 ASP A N 2
ATOM 1095 C CA . ASP A 1 34 ? -21.521 -3.124 -7.493 1.00 0.00 34 ASP A CA 2
ATOM 1096 C C . ASP A 1 34 ? -21.235 -3.874 -8.796 1.00 0.00 34 ASP A C 2
ATOM 1097 O O . ASP A 1 34 ? -20.876 -3.263 -9.802 1.00 0.00 34 ASP A O 2
ATOM 1106 N N . CYS A 1 35 ? -21.406 -5.186 -8.736 1.00 0.00 35 CYS A N 2
ATOM 1107 C CA . CYS A 1 35 ? -21.172 -6.025 -9.899 1.00 0.00 35 CYS A CA 2
ATOM 1108 C C . CYS A 1 35 ? -22.514 -6.601 -10.355 1.00 0.00 35 CYS A C 2
ATOM 1109 O O . CYS A 1 35 ? -23.562 -6.240 -9.821 1.00 0.00 35 CYS A O 2
ATOM 1116 N N . ASP A 1 36 ? -22.439 -7.486 -11.338 1.00 0.00 36 ASP A N 2
ATOM 1117 C CA . ASP A 1 36 ? -23.635 -8.115 -11.872 1.00 0.00 36 ASP A CA 2
ATOM 1118 C C . ASP A 1 36 ? -24.586 -8.452 -10.721 1.00 0.00 36 ASP A C 2
ATOM 1119 O O . ASP A 1 36 ? -25.768 -8.115 -10.769 1.00 0.00 36 ASP A O 2
ATOM 1129 N N . ASP A 1 37 ? -24.034 -9.113 -9.714 1.00 0.00 37 ASP A N 2
ATOM 1130 C CA . ASP A 1 37 ? -24.818 -9.498 -8.553 1.00 0.00 37 ASP A CA 2
ATOM 1131 C C . ASP A 1 37 ? -24.188 -8.898 -7.295 1.00 0.00 37 ASP A C 2
ATOM 1132 O O . ASP A 1 37 ? -24.856 -8.195 -6.537 1.00 0.00 37 ASP A O 2
ATOM 1142 N N . GLY A 1 38 ? -22.911 -9.196 -7.111 1.00 0.00 38 GLY A N 2
ATOM 1143 C CA . GLY A 1 38 ? -22.183 -8.695 -5.958 1.00 0.00 38 GLY A CA 2
ATOM 1144 C C . GLY A 1 38 ? -21.239 -9.761 -5.399 1.00 0.00 38 GLY A C 2
ATOM 1145 O O . GLY A 1 38 ? -21.380 -10.180 -4.251 1.00 0.00 38 GLY A O 2
ATOM 1149 N N . ARG A 1 39 ? -20.296 -10.168 -6.236 1.00 0.00 39 ARG A N 2
ATOM 1150 C CA . ARG A 1 39 ? -19.329 -11.177 -5.840 1.00 0.00 39 ARG A CA 2
ATOM 1151 C C . ARG A 1 39 ? -17.933 -10.561 -5.731 1.00 0.00 39 ARG A C 2
ATOM 1152 O O . ARG A 1 39 ? -16.992 -11.219 -5.290 1.00 0.00 39 ARG A O 2
ATOM 1172 N N . ASP A 1 40 ? -17.843 -9.304 -6.141 1.00 0.00 40 ASP A N 2
ATOM 1173 C CA . ASP A 1 40 ? -16.577 -8.591 -6.095 1.00 0.00 40 ASP A CA 2
ATOM 1174 C C . ASP A 1 40 ? -16.091 -8.516 -4.646 1.00 0.00 40 ASP A C 2
ATOM 1175 O O . ASP A 1 40 ? -14.928 -8.206 -4.393 1.00 0.00 40 ASP A O 2
ATOM 1184 N N . GLU A 1 41 ? -17.007 -8.804 -3.733 1.00 0.00 41 GLU A N 2
ATOM 1185 C CA . GLU A 1 41 ? -16.687 -8.772 -2.316 1.00 0.00 41 GLU A CA 2
ATOM 1186 C C . GLU A 1 41 ? -17.507 -9.821 -1.563 1.00 0.00 41 GLU A C 2
ATOM 1187 O O . GLU A 1 41 ? -17.850 -9.627 -0.397 1.00 0.00 41 GLU A O 2
ATOM 1199 N N . TRP A 1 42 ? -17.798 -10.910 -2.259 1.00 0.00 42 TRP A N 2
ATOM 1200 C CA . TRP A 1 42 ? -18.572 -11.990 -1.671 1.00 0.00 42 TRP A CA 2
ATOM 1201 C C . TRP A 1 42 ? -17.926 -12.362 -0.335 1.00 0.00 42 TRP A C 2
ATOM 1202 O O . TRP A 1 42 ? -18.321 -11.853 0.713 1.00 0.00 42 TRP A O 2
ATOM 1223 N N . GLY A 1 43 ? -16.942 -13.246 -0.415 1.00 0.00 43 GLY A N 2
ATOM 1224 C CA . GLY A 1 43 ? -16.237 -13.691 0.775 1.00 0.00 43 GLY A CA 2
ATOM 1225 C C . GLY A 1 43 ? -15.227 -12.640 1.239 1.00 0.00 43 GLY A C 2
ATOM 1226 O O . GLY A 1 43 ? -14.059 -12.953 1.466 1.00 0.00 43 GLY A O 2
ATOM 1230 N N . CYS A 1 44 ? -15.713 -11.414 1.367 1.00 0.00 44 CYS A N 2
ATOM 1231 C CA . CYS A 1 44 ? -14.867 -10.315 1.800 1.00 0.00 44 CYS A CA 2
ATOM 1232 C C . CYS A 1 44 ? -15.466 -9.723 3.078 1.00 0.00 44 CYS A C 2
ATOM 1233 O O . CYS A 1 44 ? -14.736 -9.370 4.004 1.00 0.00 44 CYS A O 2
ATOM 1240 N N . GLY A 1 45 ? -16.787 -9.632 3.087 1.00 0.00 45 GLY A N 2
ATOM 1241 C CA . GLY A 1 45 ? -17.492 -9.089 4.236 1.00 0.00 45 GLY A CA 2
ATOM 1242 C C . GLY A 1 45 ? -16.988 -9.720 5.536 1.00 0.00 45 GLY A C 2
ATOM 1243 O O . GLY A 1 45 ? -17.409 -10.816 5.903 1.00 0.00 45 GLY A O 2
ATOM 1247 N N . THR A 1 46 ? -16.095 -8.999 6.198 1.00 0.00 46 THR A N 2
ATOM 1248 C CA . THR A 1 46 ? -15.530 -9.474 7.450 1.00 0.00 46 THR A CA 2
ATOM 1249 C C . THR A 1 46 ? -15.644 -8.396 8.530 1.00 0.00 46 THR A C 2
ATOM 1250 O O . THR A 1 46 ? -15.426 -7.216 8.260 1.00 0.00 46 THR A O 2
ATOM 1261 N N . SER A 1 47 ? -15.987 -8.841 9.730 1.00 0.00 47 SER A N 2
ATOM 1262 C CA . SER A 1 47 ? -16.133 -7.929 10.852 1.00 0.00 47 SER A CA 2
ATOM 1263 C C . SER A 1 47 ? -14.867 -7.949 11.711 1.00 0.00 47 SER A C 2
ATOM 1264 O O . SER A 1 47 ? -13.759 -8.062 11.188 1.00 0.00 47 SER A O 2
ATOM 1273 N N . GLY A 1 1 ? 1.325 0.000 0.000 1.00 0.00 1 GLY A N 3
ATOM 1274 C CA . GLY A 1 1 ? 2.073 0.000 -1.245 1.00 0.00 1 GLY A CA 3
ATOM 1275 C C . GLY A 1 1 ? 2.748 -1.353 -1.480 1.00 0.00 1 GLY A C 3
ATOM 1276 O O . GLY A 1 1 ? 3.951 -1.416 -1.727 1.00 0.00 1 GLY A O 3
ATOM 1280 N N . SER A 1 2 ? 1.943 -2.402 -1.394 1.00 0.00 2 SER A N 3
ATOM 1281 C CA . SER A 1 2 ? 2.447 -3.750 -1.593 1.00 0.00 2 SER A CA 3
ATOM 1282 C C . SER A 1 2 ? 1.302 -4.759 -1.485 1.00 0.00 2 SER A C 3
ATOM 1283 O O . SER A 1 2 ? 0.571 -4.770 -0.496 1.00 0.00 2 SER A O 3
ATOM 1291 N N . SER A 1 3 ? 1.180 -5.581 -2.517 1.00 0.00 3 SER A N 3
ATOM 1292 C CA . SER A 1 3 ? 0.136 -6.591 -2.550 1.00 0.00 3 SER A CA 3
ATOM 1293 C C . SER A 1 3 ? -1.238 -5.926 -2.454 1.00 0.00 3 SER A C 3
ATOM 1294 O O . SER A 1 3 ? -1.884 -5.975 -1.408 1.00 0.00 3 SER A O 3
ATOM 1302 N N . ARG A 1 4 ? -1.645 -5.319 -3.560 1.00 0.00 4 ARG A N 3
ATOM 1303 C CA . ARG A 1 4 ? -2.931 -4.645 -3.614 1.00 0.00 4 ARG A CA 3
ATOM 1304 C C . ARG A 1 4 ? -3.909 -5.437 -4.484 1.00 0.00 4 ARG A C 3
ATOM 1305 O O . ARG A 1 4 ? -3.494 -6.205 -5.350 1.00 0.00 4 ARG A O 3
ATOM 1325 N N . CYS A 1 5 ? -5.190 -5.221 -4.224 1.00 0.00 5 CYS A N 3
ATOM 1326 C CA . CYS A 1 5 ? -6.231 -5.905 -4.973 1.00 0.00 5 CYS A CA 3
ATOM 1327 C C . CYS A 1 5 ? -7.589 -5.460 -4.425 1.00 0.00 5 CYS A C 3
ATOM 1328 O O . CYS A 1 5 ? -8.258 -6.217 -3.726 1.00 0.00 5 CYS A O 3
ATOM 1335 N N . PRO A 1 6 ? -7.964 -4.199 -4.773 1.00 0.00 6 PRO A N 3
ATOM 1336 C CA . PRO A 1 6 ? -9.229 -3.644 -4.324 1.00 0.00 6 PRO A CA 3
ATOM 1337 C C . PRO A 1 6 ? -10.399 -4.245 -5.105 1.00 0.00 6 PRO A C 3
ATOM 1338 O O . PRO A 1 6 ? -10.195 -5.005 -6.050 1.00 0.00 6 PRO A O 3
ATOM 1349 N N . PRO A 1 7 ? -11.633 -3.873 -4.669 1.00 0.00 7 PRO A N 3
ATOM 1350 C CA . PRO A 1 7 ? -12.836 -4.367 -5.317 1.00 0.00 7 PRO A CA 3
ATOM 1351 C C . PRO A 1 7 ? -13.062 -3.669 -6.660 1.00 0.00 7 PRO A C 3
ATOM 1352 O O . PRO A 1 7 ? -13.060 -2.442 -6.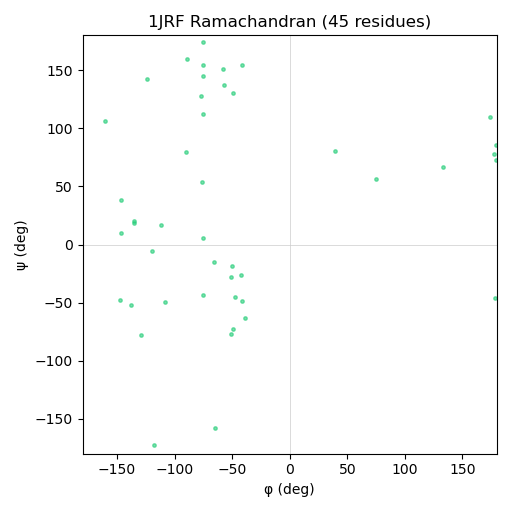733 1.00 0.00 7 PRO A O 3
ATOM 1363 N N . GLY A 1 8 ? -13.251 -4.483 -7.688 1.00 0.00 8 GLY A N 3
ATOM 1364 C CA . GLY A 1 8 ? -13.478 -3.959 -9.025 1.00 0.00 8 GLY A CA 3
ATOM 1365 C C . GLY A 1 8 ? -13.663 -5.094 -10.034 1.00 0.00 8 GLY A C 3
ATOM 1366 O O . GLY A 1 8 ? -12.731 -5.449 -10.753 1.00 0.00 8 GLY A O 3
ATOM 1370 N N . GLN A 1 9 ? -14.874 -5.632 -10.055 1.00 0.00 9 GLN A N 3
ATOM 1371 C CA . GLN A 1 9 ? -15.194 -6.719 -10.964 1.00 0.00 9 GLN A CA 3
ATOM 1372 C C . GLN A 1 9 ? -16.434 -6.372 -11.791 1.00 0.00 9 GLN A C 3
ATOM 1373 O O . GLN A 1 9 ? -17.173 -7.260 -12.211 1.00 0.00 9 GLN A O 3
ATOM 1387 N N . PHE A 1 10 ? -16.622 -5.077 -12.001 1.00 0.00 10 PHE A N 3
ATOM 1388 C CA . PHE A 1 10 ? -17.759 -4.601 -12.770 1.00 0.00 10 PHE A CA 3
ATOM 1389 C C . PHE A 1 10 ? -17.721 -5.146 -14.200 1.00 0.00 10 PHE A C 3
ATOM 1390 O O . PHE A 1 10 ? -17.109 -6.182 -14.457 1.00 0.00 10 PHE A O 3
ATOM 1407 N N . ARG A 1 11 ? -18.381 -4.423 -15.092 1.00 0.00 11 ARG A N 3
ATOM 1408 C CA . ARG A 1 11 ? -18.430 -4.821 -16.489 1.00 0.00 11 ARG A CA 3
ATOM 1409 C C . ARG A 1 11 ? -17.688 -3.803 -17.357 1.00 0.00 11 ARG A C 3
ATOM 1410 O O . ARG A 1 11 ? -17.870 -3.769 -18.573 1.00 0.00 11 ARG A O 3
ATOM 1430 N N . CYS A 1 12 ? -16.866 -2.998 -16.698 1.00 0.00 12 CYS A N 3
ATOM 1431 C CA . CYS A 1 12 ? -16.096 -1.982 -17.395 1.00 0.00 12 CYS A CA 3
ATOM 1432 C C . CYS A 1 12 ? -17.032 -0.823 -17.741 1.00 0.00 12 CYS A C 3
ATOM 1433 O O . CYS A 1 12 ? -17.071 -0.372 -18.885 1.00 0.00 12 CYS A O 3
ATOM 1440 N N . SER A 1 13 ? -17.765 -0.374 -16.733 1.00 0.00 13 SER A N 3
ATOM 1441 C CA . SER A 1 13 ? -18.699 0.724 -16.917 1.00 0.00 13 SER A CA 3
ATOM 1442 C C . SER A 1 13 ? -18.576 1.715 -15.757 1.00 0.00 13 SER A C 3
ATOM 1443 O O . SER A 1 13 ? -19.385 2.633 -15.633 1.00 0.00 13 SER A O 3
ATOM 1451 N N . GLU A 1 14 ? -17.558 1.495 -14.938 1.00 0.00 14 GLU A N 3
ATOM 1452 C CA . GLU A 1 14 ? -17.320 2.357 -13.793 1.00 0.00 14 GLU A CA 3
ATOM 1453 C C . GLU A 1 14 ? -16.142 1.832 -12.969 1.00 0.00 14 GLU A C 3
ATOM 1454 O O . GLU A 1 14 ? -16.224 0.756 -12.378 1.00 0.00 14 GLU A O 3
ATOM 1467 N N . PRO A 1 15 ? -15.045 2.636 -12.957 1.00 0.00 15 PRO A N 3
ATOM 1468 C CA . PRO A 1 15 ? -13.853 2.263 -12.216 1.00 0.00 15 PRO A CA 3
ATOM 1469 C C . PRO A 1 15 ? -14.057 2.461 -10.712 1.00 0.00 15 PRO A C 3
ATOM 1470 O O . PRO A 1 15 ? -14.165 3.591 -10.240 1.00 0.00 15 PRO A O 3
ATOM 1481 N N . PRO A 1 16 ? -14.106 1.313 -9.983 1.00 0.00 16 PRO A N 3
ATOM 1482 C CA . PRO A 1 16 ? -14.296 1.349 -8.543 1.00 0.00 16 PRO A CA 3
ATOM 1483 C C . PRO A 1 16 ? -13.014 1.788 -7.832 1.00 0.00 16 PRO A C 3
ATOM 1484 O O . PRO A 1 16 ? -12.976 2.849 -7.212 1.00 0.00 16 PRO A O 3
ATOM 1495 N N . GLY A 1 17 ? -11.995 0.948 -7.945 1.00 0.00 17 GLY A N 3
ATOM 1496 C CA . GLY A 1 17 ? -10.715 1.235 -7.321 1.00 0.00 17 GLY A CA 3
ATOM 1497 C C . GLY A 1 17 ? -9.556 0.795 -8.218 1.00 0.00 17 GLY A C 3
ATOM 1498 O O . GLY A 1 17 ? -9.035 -0.309 -8.067 1.00 0.00 17 GLY A O 3
ATOM 1502 N N . ALA A 1 18 ? -9.187 1.681 -9.131 1.00 0.00 18 ALA A N 3
ATOM 1503 C CA . ALA A 1 18 ? -8.099 1.397 -10.052 1.00 0.00 18 ALA A CA 3
ATOM 1504 C C . ALA A 1 18 ? -6.957 0.721 -9.292 1.00 0.00 18 ALA A C 3
ATOM 1505 O O . ALA A 1 18 ? -6.546 1.192 -8.233 1.00 0.00 18 ALA A O 3
ATOM 1512 N N . HIS A 1 19 ? -6.475 -0.374 -9.863 1.00 0.00 19 HIS A N 3
ATOM 1513 C CA . HIS A 1 19 ? -5.388 -1.119 -9.253 1.00 0.00 19 HIS A CA 3
ATOM 1514 C C . HIS A 1 19 ? -5.060 -2.343 -10.111 1.00 0.00 19 HIS A C 3
ATOM 1515 O O . HIS A 1 19 ? -5.554 -3.439 -9.851 1.00 0.00 19 HIS A O 3
ATOM 1529 N N . GLY A 1 20 ? -4.228 -2.114 -11.117 1.00 0.00 20 GLY A N 3
ATOM 1530 C CA . GLY A 1 20 ? -3.828 -3.184 -12.015 1.00 0.00 20 GLY A CA 3
ATOM 1531 C C . GLY A 1 20 ? -3.185 -4.337 -11.242 1.00 0.00 20 GLY A C 3
ATOM 1532 O O . GLY A 1 20 ? -3.007 -5.428 -11.781 1.00 0.00 20 GLY A O 3
ATOM 1536 N N . GLU A 1 21 ? -2.854 -4.056 -9.990 1.00 0.00 21 GLU A N 3
ATOM 1537 C CA . GLU A 1 21 ? -2.234 -5.057 -9.137 1.00 0.00 21 GLU A CA 3
ATOM 1538 C C . GLU A 1 21 ? -3.131 -6.292 -9.030 1.00 0.00 21 GLU A C 3
ATOM 1539 O O . GLU A 1 21 ? -2.678 -7.358 -8.617 1.00 0.00 21 GLU A O 3
ATOM 1552 N N . CYS A 1 22 ? -4.387 -6.106 -9.408 1.00 0.00 22 CYS A N 3
ATOM 1553 C CA . CYS A 1 22 ? -5.351 -7.192 -9.360 1.00 0.00 22 CYS A CA 3
ATOM 1554 C C . CYS A 1 22 ? -6.274 -7.070 -10.574 1.00 0.00 22 CYS A C 3
ATOM 1555 O O . CYS A 1 22 ? -6.172 -7.852 -11.517 1.00 0.00 22 CYS A O 3
ATOM 1562 N N . TYR A 1 23 ? -7.155 -6.082 -10.511 1.00 0.00 23 TYR A N 3
ATOM 1563 C CA . TYR A 1 23 ? -8.095 -5.847 -11.593 1.00 0.00 23 TYR A CA 3
ATOM 1564 C C . TYR A 1 23 ? -7.497 -4.912 -12.646 1.00 0.00 23 TYR A C 3
ATOM 1565 O O . TYR A 1 23 ? -6.765 -3.982 -12.312 1.00 0.00 23 TYR A O 3
ATOM 1583 N N . PRO A 1 24 ? -7.839 -5.199 -13.931 1.00 0.00 24 PRO A N 3
ATOM 1584 C CA . PRO A 1 24 ? -7.344 -4.395 -15.035 1.00 0.00 24 PRO A CA 3
ATOM 1585 C C . PRO A 1 24 ? -8.072 -3.052 -15.105 1.00 0.00 24 PRO A C 3
ATOM 1586 O O . PRO A 1 24 ? -7.877 -2.283 -16.045 1.00 0.00 24 PRO A O 3
ATOM 1597 N N . GLN A 1 25 ? -8.897 -2.809 -14.096 1.00 0.00 25 GLN A N 3
ATOM 1598 C CA . GLN A 1 25 ? -9.655 -1.571 -14.031 1.00 0.00 25 GLN A CA 3
ATOM 1599 C C . GLN A 1 25 ? -8.710 -0.368 -14.039 1.00 0.00 25 GLN A C 3
ATOM 1600 O O . GLN A 1 25 ? -9.146 0.767 -14.222 1.00 0.00 25 GLN A O 3
ATOM 1614 N N . ASP A 1 26 ? -7.433 -0.658 -13.838 1.00 0.00 26 ASP A N 3
ATOM 1615 C CA . ASP A 1 26 ? -6.422 0.385 -13.819 1.00 0.00 26 ASP A CA 3
ATOM 1616 C C . ASP A 1 26 ? -6.397 1.090 -15.177 1.00 0.00 26 ASP A C 3
ATOM 1617 O O . ASP A 1 26 ? -5.911 2.214 -15.288 1.00 0.00 26 ASP A O 3
ATOM 1627 N N . TRP A 1 27 ? -6.928 0.399 -16.176 1.00 0.00 27 TRP A N 3
ATOM 1628 C CA . TRP A 1 27 ? -6.972 0.944 -17.522 1.00 0.00 27 TRP A CA 3
ATOM 1629 C C . TRP A 1 27 ? -7.972 2.103 -17.530 1.00 0.00 27 TRP A C 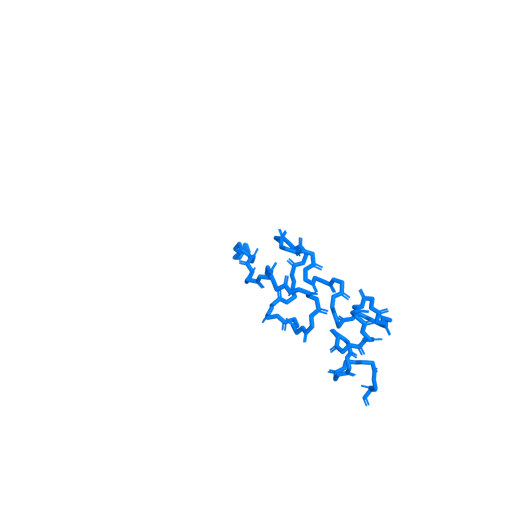3
ATOM 1630 O O . TRP A 1 27 ? -7.895 2.988 -18.380 1.00 0.00 27 TRP A O 3
ATOM 1651 N N . LEU A 1 28 ? -8.888 2.058 -16.573 1.00 0.00 28 LEU A N 3
ATOM 1652 C CA . LEU A 1 28 ? -9.902 3.093 -16.459 1.00 0.00 28 LEU A CA 3
ATOM 1653 C C . LEU A 1 28 ? -9.254 4.381 -15.947 1.00 0.00 28 LEU A C 3
ATOM 1654 O O . LEU A 1 28 ? -8.246 4.336 -15.243 1.00 0.00 28 LEU A O 3
ATOM 1670 N N . CYS A 1 29 ? -9.859 5.499 -16.320 1.00 0.00 29 CYS A N 3
ATOM 1671 C CA . CYS A 1 29 ? -9.354 6.797 -15.907 1.00 0.00 29 CYS A CA 3
ATOM 1672 C C . CYS A 1 29 ? -7.843 6.823 -16.146 1.00 0.00 29 CYS A C 3
ATOM 1673 O O . CYS A 1 29 ? -7.061 6.663 -15.211 1.00 0.00 29 CYS A O 3
ATOM 1680 N N . ASP A 1 30 ? -7.478 7.026 -17.404 1.00 0.00 30 ASP A N 3
ATOM 1681 C CA . ASP A 1 30 ? -6.075 7.074 -17.777 1.00 0.00 30 ASP A CA 3
ATOM 1682 C C . ASP A 1 30 ? -5.864 8.184 -18.809 1.00 0.00 30 ASP A C 3
ATOM 1683 O O . ASP A 1 30 ? -5.139 9.144 -18.553 1.00 0.00 30 ASP A O 3
ATOM 1692 N N . GLY A 1 31 ? -6.512 8.016 -19.952 1.00 0.00 31 GLY A N 3
ATOM 1693 C CA . GLY A 1 31 ? -6.405 8.992 -21.023 1.00 0.00 31 GLY A CA 3
ATOM 1694 C C . GLY A 1 31 ? -7.219 8.558 -22.244 1.00 0.00 31 GLY A C 3
ATOM 1695 O O . GLY A 1 31 ? -7.792 9.394 -22.941 1.00 0.00 31 GLY A O 3
ATOM 1699 N N . HIS A 1 32 ? -7.244 7.252 -22.465 1.00 0.00 32 HIS A N 3
ATOM 1700 C CA . HIS A 1 32 ? -7.978 6.697 -23.589 1.00 0.00 32 HIS A CA 3
ATOM 1701 C C . HIS A 1 32 ? -9.104 5.798 -23.073 1.00 0.00 32 HIS A C 3
ATOM 1702 O O . HIS A 1 32 ? -8.851 4.828 -22.361 1.00 0.00 32 HIS A O 3
ATOM 1716 N N . PRO A 1 33 ? -10.355 6.161 -23.463 1.00 0.00 33 PRO A N 3
ATOM 1717 C CA . PRO A 1 33 ? -11.519 5.399 -23.048 1.00 0.00 33 PRO A CA 3
ATOM 1718 C C . PRO A 1 33 ? -11.621 4.085 -23.827 1.00 0.00 33 PRO A C 3
ATOM 1719 O O . PRO A 1 33 ? -11.859 4.092 -25.034 1.00 0.00 33 PRO A O 3
ATOM 1730 N N . ASP A 1 34 ? -11.435 2.990 -23.105 1.00 0.00 34 ASP A N 3
ATOM 1731 C CA . ASP A 1 34 ? -11.502 1.672 -23.713 1.00 0.00 34 ASP A CA 3
ATOM 1732 C C . ASP A 1 34 ? -12.284 0.731 -22.794 1.00 0.00 34 ASP A C 3
ATOM 1733 O O . ASP A 1 34 ? -11.755 -0.284 -22.344 1.00 0.00 34 ASP A O 3
ATOM 1742 N N . CYS A 1 35 ? -13.531 1.102 -22.543 1.00 0.00 35 CYS A N 3
ATOM 1743 C CA . CYS A 1 35 ? -14.391 0.303 -21.686 1.00 0.00 35 CYS A CA 3
ATOM 1744 C C . CYS A 1 35 ? -15.637 -0.086 -22.484 1.00 0.00 35 CYS A C 3
ATOM 1745 O O . CYS A 1 35 ? -15.635 -0.027 -23.713 1.00 0.00 35 CYS A O 3
ATOM 1752 N N . ASP A 1 36 ? -16.671 -0.475 -21.753 1.00 0.00 36 ASP A N 3
ATOM 1753 C CA . ASP A 1 36 ? -17.921 -0.874 -22.377 1.00 0.00 36 ASP A CA 3
ATOM 1754 C C . ASP A 1 36 ? -18.240 0.085 -23.527 1.00 0.00 36 ASP A C 3
ATOM 1755 O O . ASP A 1 36 ? -18.610 -0.349 -24.617 1.00 0.00 36 ASP A O 3
ATOM 1765 N N . ASP A 1 37 ? -18.085 1.370 -23.244 1.00 0.00 37 ASP A N 3
ATOM 1766 C CA . ASP A 1 37 ? -18.352 2.393 -24.240 1.00 0.00 37 ASP A CA 3
ATOM 1767 C C . ASP A 1 37 ? -17.190 3.387 -24.269 1.00 0.00 37 ASP A C 3
ATOM 1768 O O . ASP A 1 37 ? -16.583 3.609 -25.316 1.00 0.00 37 ASP A O 3
ATOM 1778 N N . GLY A 1 38 ? -16.914 3.959 -23.106 1.00 0.00 38 GLY A N 3
ATOM 1779 C CA . GLY A 1 38 ? -15.835 4.925 -22.984 1.00 0.00 38 GLY A CA 3
ATOM 1780 C C . GLY A 1 38 ? -16.155 5.973 -21.917 1.00 0.00 38 GLY A C 3
ATOM 1781 O O . GLY A 1 38 ? -15.983 7.170 -22.146 1.00 0.00 38 GLY A O 3
ATOM 1785 N N . ARG A 1 39 ? -16.614 5.486 -20.774 1.00 0.00 39 ARG A N 3
ATOM 1786 C CA . ARG A 1 39 ? -16.960 6.367 -19.671 1.00 0.00 39 ARG A CA 3
ATOM 1787 C C . ARG A 1 39 ? -16.021 6.127 -18.486 1.00 0.00 39 ARG A C 3
ATOM 1788 O O . ARG A 1 39 ? -15.996 6.913 -17.541 1.00 0.00 39 ARG A O 3
ATOM 1808 N N . ASP A 1 40 ? -15.272 5.038 -18.577 1.00 0.00 40 ASP A N 3
ATOM 1809 C CA . ASP A 1 40 ? -14.334 4.685 -17.525 1.00 0.00 40 ASP A CA 3
ATOM 1810 C C . ASP A 1 40 ? -13.538 5.928 -17.119 1.00 0.00 40 ASP A C 3
ATOM 1811 O O . ASP A 1 40 ? -13.080 6.032 -15.982 1.00 0.00 40 ASP A O 3
ATOM 1820 N N . GLU A 1 41 ? -13.399 6.839 -18.070 1.00 0.00 41 GLU A N 3
ATOM 1821 C CA . GLU A 1 41 ? -12.667 8.070 -17.826 1.00 0.00 41 GLU A CA 3
ATOM 1822 C C . GLU A 1 41 ? -13.435 9.266 -18.393 1.00 0.00 41 GLU A C 3
ATOM 1823 O O . GLU A 1 41 ? -12.834 10.210 -18.903 1.00 0.00 41 GLU A O 3
ATOM 1835 N N . TRP A 1 42 ? -14.753 9.187 -18.284 1.00 0.00 42 TRP A N 3
ATOM 1836 C CA . TRP A 1 42 ? -15.610 10.251 -18.779 1.00 0.00 42 TRP A CA 3
ATOM 1837 C C . TRP A 1 42 ? -15.118 11.571 -18.182 1.00 0.00 42 TRP A C 3
ATOM 1838 O O . TRP A 1 42 ? -14.283 12.252 -18.775 1.00 0.00 42 TRP A O 3
ATOM 1859 N N . GLY A 1 43 ? -15.657 11.893 -17.015 1.00 0.00 43 GLY A N 3
ATOM 1860 C CA . GLY A 1 43 ? -15.283 13.119 -16.331 1.00 0.00 43 GLY A CA 3
ATOM 1861 C C . GLY A 1 43 ? -13.922 12.972 -15.646 1.00 0.00 43 GLY A C 3
ATOM 1862 O O . GLY A 1 43 ? -13.789 13.252 -14.456 1.00 0.00 43 GLY A O 3
ATOM 1866 N N . CYS A 1 44 ? -12.946 12.534 -16.428 1.00 0.00 44 CYS A N 3
ATOM 1867 C CA . CYS A 1 44 ? -11.601 12.346 -15.912 1.00 0.00 44 CYS A CA 3
ATOM 1868 C C . CYS A 1 44 ? -10.665 13.305 -16.651 1.00 0.00 44 CYS A C 3
ATOM 1869 O O . CYS A 1 44 ? -9.481 13.392 -16.331 1.00 0.00 44 CYS A O 3
ATOM 1876 N N . GLY A 1 45 ? -11.232 14.000 -17.626 1.00 0.00 45 GLY A N 3
ATOM 1877 C CA . GLY A 1 45 ? -10.463 14.950 -18.413 1.00 0.00 45 GLY A CA 3
ATOM 1878 C C . GLY A 1 45 ? -10.079 16.171 -17.576 1.00 0.00 45 GLY A C 3
ATOM 1879 O O . GLY A 1 45 ? -10.817 17.154 -17.530 1.00 0.00 45 GLY A O 3
ATOM 1883 N N . THR A 1 46 ? -8.924 16.069 -16.934 1.00 0.00 46 THR A N 3
ATOM 1884 C CA . THR A 1 46 ? -8.433 17.153 -16.101 1.00 0.00 46 THR A CA 3
ATOM 1885 C C . THR A 1 46 ? -7.038 17.586 -16.557 1.00 0.00 46 THR A C 3
ATOM 1886 O O . THR A 1 46 ? -6.220 16.751 -16.940 1.00 0.00 46 THR A O 3
ATOM 1897 N N . SER A 1 47 ? -6.809 18.890 -16.499 1.00 0.00 47 SER A N 3
ATOM 1898 C CA . SER A 1 47 ? -5.528 19.443 -16.902 1.00 0.00 47 SER A CA 3
ATOM 1899 C C . SER A 1 47 ? -5.326 20.817 -16.259 1.00 0.00 47 SER A C 3
ATOM 1900 O O . SER A 1 47 ? -6.214 21.322 -15.574 1.00 0.00 47 SER A O 3
ATOM 1909 N N . GLY A 1 1 ? 1.325 0.000 0.000 1.00 0.00 1 GLY A N 4
ATOM 1910 C CA . GLY A 1 1 ? 2.073 0.000 -1.245 1.00 0.00 1 GLY A CA 4
ATOM 1911 C C . GLY A 1 1 ? 1.265 0.648 -2.371 1.00 0.00 1 GLY A C 4
ATOM 1912 O O . GLY A 1 1 ? 0.409 0.004 -2.976 1.00 0.00 1 GLY A O 4
ATOM 1916 N N . SER A 1 2 ? 1.565 1.915 -2.618 1.00 0.00 2 SER A N 4
ATOM 1917 C CA . SER A 1 2 ? 0.876 2.657 -3.660 1.00 0.00 2 SER A CA 4
ATOM 1918 C C . SER A 1 2 ? 1.823 3.687 -4.282 1.00 0.00 2 SER A C 4
ATOM 1919 O O . SER A 1 2 ? 1.899 3.807 -5.503 1.00 0.00 2 SER A O 4
ATOM 1927 N N . SER A 1 3 ? 2.520 4.403 -3.412 1.00 0.00 3 SER A N 4
ATOM 1928 C CA . SER A 1 3 ? 3.458 5.418 -3.860 1.00 0.00 3 SER A CA 4
ATOM 1929 C C . SER A 1 3 ? 4.794 5.254 -3.132 1.00 0.00 3 SER A C 4
ATOM 1930 O O . SER A 1 3 ? 5.799 4.898 -3.745 1.00 0.00 3 SER A O 4
ATOM 1938 N N . ARG A 1 4 ? 4.761 5.522 -1.835 1.00 0.00 4 ARG A N 4
ATOM 1939 C CA . ARG A 1 4 ? 5.956 5.409 -1.017 1.00 0.00 4 ARG A CA 4
ATOM 1940 C C . ARG A 1 4 ? 5.589 4.968 0.402 1.00 0.00 4 ARG A C 4
ATOM 1941 O O . ARG A 1 4 ? 5.765 5.725 1.355 1.00 0.00 4 ARG A O 4
ATOM 1961 N N . CYS A 1 5 ? 5.085 3.747 0.496 1.00 0.00 5 CYS A N 4
ATOM 1962 C CA . CYS A 1 5 ? 4.692 3.197 1.782 1.00 0.00 5 CYS A CA 4
ATOM 1963 C C . CYS A 1 5 ? 4.128 1.793 1.552 1.00 0.00 5 CYS A C 4
ATOM 1964 O O . CYS A 1 5 ? 2.916 1.590 1.606 1.00 0.00 5 CYS A O 4
ATOM 1971 N N . PRO A 1 6 ? 5.059 0.835 1.294 1.00 0.00 6 PRO A N 4
ATOM 1972 C CA . PRO A 1 6 ? 4.667 -0.544 1.055 1.00 0.00 6 PRO A CA 4
ATOM 1973 C C . PRO A 1 6 ? 4.269 -1.234 2.361 1.00 0.00 6 PRO A C 4
ATOM 1974 O O . PRO A 1 6 ? 4.422 -0.665 3.441 1.00 0.00 6 PRO A O 4
ATOM 1985 N N . PRO A 1 7 ? 3.751 -2.483 2.216 1.00 0.00 7 PRO A N 4
ATOM 1986 C CA . PRO A 1 7 ? 3.330 -3.258 3.371 1.00 0.00 7 PRO A CA 4
ATOM 1987 C C . PRO A 1 7 ? 4.537 -3.808 4.133 1.00 0.00 7 PRO A C 4
ATOM 1988 O O . PRO A 1 7 ? 5.440 -4.392 3.534 1.00 0.00 7 PRO A O 4
ATOM 1999 N N . GLY A 1 8 ? 4.515 -3.603 5.441 1.00 0.00 8 GLY A N 4
ATOM 2000 C CA . GLY A 1 8 ? 5.597 -4.072 6.291 1.00 0.00 8 GLY A CA 4
ATOM 2001 C C . GLY A 1 8 ? 5.350 -3.693 7.752 1.00 0.00 8 GLY A C 4
ATOM 2002 O O . GLY A 1 8 ? 5.910 -2.716 8.247 1.00 0.00 8 GLY A O 4
ATOM 2006 N N . GLN A 1 9 ? 4.512 -4.487 8.402 1.00 0.00 9 GLN A N 4
ATOM 2007 C CA . GLN A 1 9 ? 4.184 -4.247 9.797 1.00 0.00 9 GLN A CA 4
ATOM 2008 C C . GLN A 1 9 ? 4.430 -5.510 10.625 1.00 0.00 9 GLN A C 4
ATOM 2009 O O . GLN A 1 9 ? 3.741 -5.751 11.616 1.00 0.00 9 GLN A O 4
ATOM 2023 N N . PHE A 1 10 ? 5.414 -6.282 10.189 1.00 0.00 10 PHE A N 4
ATOM 2024 C CA . PHE A 1 10 ? 5.759 -7.515 10.878 1.00 0.00 10 PHE A CA 4
ATOM 2025 C C . PHE A 1 10 ? 6.256 -7.229 12.296 1.00 0.00 10 PHE A C 4
ATOM 2026 O O . PHE A 1 10 ? 5.937 -6.191 12.873 1.00 0.00 10 PHE A O 4
ATOM 2043 N N . ARG A 1 11 ? 7.030 -8.170 12.818 1.00 0.00 11 ARG A N 4
ATOM 2044 C CA . ARG A 1 11 ? 7.574 -8.032 14.158 1.00 0.00 11 ARG A CA 4
ATOM 2045 C C . ARG A 1 11 ? 9.097 -7.897 14.101 1.00 0.00 11 ARG A C 4
ATOM 2046 O O . ARG A 1 11 ? 9.780 -8.099 15.104 1.00 0.00 11 ARG A O 4
ATOM 2066 N N . CYS A 1 12 ? 9.585 -7.557 12.917 1.00 0.00 12 CYS A N 4
ATOM 2067 C CA . CYS A 1 12 ? 11.015 -7.392 12.716 1.00 0.00 12 CYS A CA 4
ATOM 2068 C C . CYS A 1 12 ? 11.654 -8.781 12.656 1.00 0.00 12 CYS A C 4
ATOM 2069 O O . CYS A 1 12 ? 12.624 -9.053 13.362 1.00 0.00 12 CYS A O 4
ATOM 2076 N N . SER A 1 13 ? 11.085 -9.623 11.806 1.00 0.00 13 SER A N 4
ATOM 2077 C CA . SER A 1 13 ? 11.588 -10.977 11.644 1.00 0.00 13 SER A CA 4
ATOM 2078 C C . SER A 1 13 ? 11.611 -11.353 10.162 1.00 0.00 13 SER A C 4
ATOM 2079 O O . SER A 1 13 ? 11.850 -12.508 9.814 1.00 0.00 13 SER A O 4
ATOM 2087 N N . GLU A 1 14 ? 11.360 -10.355 9.327 1.00 0.00 14 GLU A N 4
ATOM 2088 C CA . GLU A 1 14 ? 11.350 -10.566 7.889 1.00 0.00 14 GLU A CA 4
ATOM 2089 C C . GLU A 1 14 ? 10.944 -9.280 7.167 1.00 0.00 14 GLU A C 4
ATOM 2090 O O . GLU A 1 14 ? 9.807 -8.828 7.288 1.00 0.00 14 GLU A O 4
ATOM 2103 N N . PRO A 1 15 ? 11.922 -8.713 6.411 1.00 0.00 15 PRO A N 4
ATOM 2104 C CA . PRO A 1 15 ? 11.679 -7.488 5.668 1.00 0.00 15 PRO A CA 4
ATOM 2105 C C . PRO A 1 15 ? 10.828 -7.760 4.426 1.00 0.00 15 PRO A C 4
ATOM 2106 O O . PRO A 1 15 ? 11.282 -8.415 3.489 1.00 0.00 15 PRO A O 4
ATOM 2117 N N . PRO A 1 16 ? 9.576 -7.228 4.459 1.00 0.00 16 PRO A N 4
ATOM 2118 C CA . PRO A 1 16 ? 8.658 -7.407 3.347 1.00 0.00 16 PRO A CA 4
ATOM 2119 C C . PRO A 1 16 ? 9.044 -6.512 2.168 1.00 0.00 16 PRO A C 4
ATOM 2120 O O . PRO A 1 16 ? 9.435 -7.005 1.111 1.00 0.00 16 PRO A O 4
ATOM 2131 N N . GLY A 1 17 ? 8.921 -5.211 2.388 1.00 0.00 17 GLY A N 4
ATOM 2132 C CA . GLY A 1 17 ? 9.253 -4.243 1.357 1.00 0.00 17 GLY A CA 4
ATOM 2133 C C . GLY A 1 17 ? 9.954 -3.022 1.956 1.00 0.00 17 GLY A C 4
ATOM 2134 O O . GLY A 1 17 ? 9.305 -2.035 2.299 1.00 0.00 17 GLY A O 4
ATOM 2138 N N . ALA A 1 18 ? 11.270 -3.129 2.064 1.00 0.00 18 ALA A N 4
ATOM 2139 C CA . ALA A 1 18 ? 12.067 -2.047 2.615 1.00 0.00 18 ALA A CA 4
ATOM 2140 C C . ALA A 1 18 ? 11.564 -0.714 2.057 1.00 0.00 18 ALA A C 4
ATOM 2141 O O . ALA A 1 18 ? 11.382 -0.572 0.849 1.00 0.00 18 ALA A O 4
ATOM 2148 N N . HIS A 1 19 ? 11.354 0.229 2.964 1.00 0.00 19 HIS A N 4
ATOM 2149 C CA . HIS A 1 19 ? 10.876 1.546 2.577 1.00 0.00 19 HIS A CA 4
ATOM 2150 C C . HIS A 1 19 ? 10.694 2.413 3.824 1.00 0.00 19 HIS A C 4
ATOM 2151 O O . HIS A 1 19 ? 9.600 2.480 4.384 1.00 0.00 19 HIS A O 4
ATOM 2165 N N . GLY A 1 20 ? 11.782 3.054 4.224 1.00 0.00 20 GLY A N 4
ATOM 2166 C CA . GLY A 1 20 ? 11.756 3.914 5.395 1.00 0.00 20 GLY A CA 4
ATOM 2167 C C . GLY A 1 20 ? 10.766 5.066 5.208 1.00 0.00 20 GLY A C 4
ATOM 2168 O O . GLY A 1 20 ? 10.459 5.785 6.158 1.00 0.00 20 GLY A O 4
ATOM 2172 N N . GLU A 1 21 ? 10.295 5.205 3.978 1.00 0.00 21 GLU A N 4
ATOM 2173 C CA . GLU A 1 21 ? 9.347 6.257 3.654 1.00 0.00 21 GLU A CA 4
ATOM 2174 C C . GLU A 1 21 ? 8.038 6.045 4.419 1.00 0.00 21 GLU A C 4
ATOM 2175 O O . GLU A 1 21 ? 7.185 6.931 4.453 1.00 0.00 21 GLU A O 4
ATOM 2188 N N . CYS A 1 22 ? 7.921 4.867 5.013 1.00 0.00 22 CYS A N 4
ATOM 2189 C CA . CYS A 1 22 ? 6.731 4.528 5.775 1.00 0.00 22 CYS A CA 4
ATOM 2190 C C . CYS A 1 22 ? 7.155 3.681 6.976 1.00 0.00 22 CYS A C 4
ATOM 2191 O O . CYS A 1 22 ? 7.170 4.165 8.107 1.00 0.00 22 CYS A O 4
ATOM 2198 N N . TYR A 1 23 ? 7.489 2.431 6.690 1.00 0.00 23 TYR A N 4
ATOM 2199 C CA . TYR A 1 23 ? 7.912 1.512 7.733 1.00 0.00 23 TYR A CA 4
ATOM 2200 C C . TYR A 1 23 ? 9.426 1.578 7.941 1.00 0.00 23 TYR A C 4
ATOM 2201 O O . TYR A 1 23 ? 10.179 1.770 6.988 1.00 0.00 23 TYR A O 4
ATOM 2219 N N . PRO A 1 24 ? 9.837 1.412 9.227 1.00 0.00 24 PRO A N 4
ATOM 2220 C CA . PRO A 1 24 ? 11.248 1.451 9.573 1.00 0.00 24 PRO A CA 4
ATOM 2221 C C . PRO A 1 24 ? 11.953 0.163 9.143 1.00 0.00 24 PRO A C 4
ATOM 2222 O O . PRO A 1 24 ? 13.114 -0.058 9.487 1.00 0.00 24 PRO A O 4
ATOM 2233 N N . GLN A 1 25 ? 11.223 -0.654 8.399 1.00 0.00 25 GLN A N 4
ATOM 2234 C CA . GLN A 1 25 ? 11.764 -1.914 7.919 1.00 0.00 25 GLN A CA 4
ATOM 2235 C C . GLN A 1 25 ? 12.991 -1.665 7.039 1.00 0.00 25 GLN A C 4
ATOM 2236 O O . GLN A 1 25 ? 13.708 -2.600 6.687 1.00 0.00 25 GLN A O 4
ATOM 2250 N N . ASP A 1 26 ? 13.196 -0.398 6.710 1.00 0.00 26 ASP A N 4
ATOM 2251 C CA . ASP A 1 26 ? 14.324 -0.013 5.879 1.00 0.00 26 ASP A CA 4
ATOM 2252 C C . ASP A 1 26 ? 15.626 -0.400 6.583 1.00 0.00 26 ASP A C 4
ATOM 2253 O O . ASP A 1 26 ? 16.654 -0.586 5.934 1.00 0.00 26 ASP A O 4
ATOM 2263 N N . TRP A 1 27 ? 15.539 -0.510 7.900 1.00 0.00 27 TRP A N 4
ATOM 2264 C CA . TRP A 1 27 ? 16.698 -0.872 8.699 1.00 0.00 27 TRP A CA 4
ATOM 2265 C C . TRP A 1 27 ? 17.097 -2.302 8.331 1.00 0.00 27 TRP A C 4
ATOM 2266 O O . TRP A 1 27 ? 18.239 -2.706 8.546 1.00 0.00 27 TRP A O 4
ATOM 2287 N N . LEU A 1 28 ? 16.135 -3.030 7.784 1.00 0.00 28 LEU A N 4
ATOM 2288 C CA . LEU A 1 28 ? 16.372 -4.407 7.385 1.00 0.00 28 LEU A CA 4
ATOM 2289 C C . LEU A 1 28 ? 17.179 -4.424 6.085 1.00 0.00 28 LEU A C 4
ATOM 2290 O O . LEU A 1 28 ? 17.093 -3.494 5.284 1.00 0.00 28 LEU A O 4
ATOM 2306 N N . CYS A 1 29 ? 17.944 -5.493 5.915 1.00 0.00 29 CYS A N 4
ATOM 2307 C CA . CYS A 1 29 ? 18.765 -5.644 4.726 1.00 0.00 29 CYS A CA 4
ATOM 2308 C C . CYS A 1 29 ? 19.555 -4.350 4.520 1.00 0.00 29 CYS A C 4
ATOM 2309 O O . CYS A 1 29 ? 19.224 -3.548 3.648 1.00 0.00 29 CYS A O 4
ATOM 2316 N N . ASP A 1 30 ? 20.585 -4.186 5.338 1.00 0.00 30 ASP A N 4
ATOM 2317 C CA . ASP A 1 30 ? 21.424 -3.003 5.256 1.00 0.00 30 ASP A CA 4
ATOM 2318 C C . ASP A 1 30 ? 22.892 -3.415 5.391 1.00 0.00 30 ASP A C 4
ATOM 2319 O O . ASP A 1 30 ? 23.682 -3.217 4.469 1.00 0.00 30 ASP A O 4
ATOM 2328 N N . GLY A 1 31 ? 23.212 -3.979 6.546 1.00 0.00 31 GLY A N 4
ATOM 2329 C CA . GLY A 1 31 ? 24.570 -4.420 6.812 1.00 0.00 31 GLY A CA 4
ATOM 2330 C C . GLY A 1 31 ? 24.691 -5.004 8.222 1.00 0.00 31 GLY A C 4
ATOM 2331 O O . GLY A 1 31 ? 25.435 -5.958 8.441 1.00 0.00 31 GLY A O 4
ATOM 2335 N N . HIS A 1 32 ? 23.948 -4.405 9.141 1.00 0.00 32 HIS A N 4
ATOM 2336 C CA . HIS A 1 32 ? 23.962 -4.854 10.523 1.00 0.00 32 HIS A CA 4
ATOM 2337 C C . HIS A 1 32 ? 22.551 -5.273 10.941 1.00 0.00 32 HIS A C 4
ATOM 2338 O O . HIS A 1 32 ? 21.614 -4.480 10.860 1.00 0.00 32 HIS A O 4
ATOM 2352 N N . PRO A 1 33 ? 22.441 -6.552 11.390 1.00 0.00 33 PRO A N 4
ATOM 2353 C CA . PRO A 1 33 ? 21.161 -7.086 11.821 1.00 0.00 33 PRO A CA 4
ATOM 2354 C C . PRO A 1 33 ? 20.770 -6.534 13.193 1.00 0.00 33 PRO A C 4
ATOM 2355 O O . PRO A 1 33 ? 21.544 -6.621 14.145 1.00 0.00 33 PRO A O 4
ATOM 2366 N N . ASP A 1 34 ? 19.569 -5.977 13.251 1.00 0.00 34 ASP A N 4
ATOM 2367 C CA . ASP A 1 34 ? 19.065 -5.410 14.491 1.00 0.00 34 ASP A CA 4
ATOM 2368 C C . ASP A 1 34 ? 17.582 -5.754 14.638 1.00 0.00 34 ASP A C 4
ATOM 2369 O O . ASP A 1 34 ? 16.761 -4.876 14.901 1.00 0.00 34 ASP A O 4
ATOM 2378 N N . CYS A 1 35 ? 17.283 -7.033 14.463 1.00 0.00 35 CYS A N 4
ATOM 2379 C CA . CYS A 1 35 ? 15.912 -7.503 14.573 1.00 0.00 35 CYS A CA 4
ATOM 2380 C C . CYS A 1 35 ? 15.832 -8.477 15.751 1.00 0.00 35 CYS A C 4
ATOM 2381 O O . CYS A 1 35 ? 16.766 -8.575 16.545 1.00 0.00 35 CYS A O 4
ATOM 2388 N N . ASP A 1 36 ? 14.707 -9.172 15.826 1.00 0.00 36 ASP A N 4
ATOM 2389 C CA . ASP A 1 36 ? 14.492 -10.135 16.893 1.00 0.00 36 ASP A CA 4
ATOM 2390 C C . ASP A 1 36 ? 15.803 -10.867 17.185 1.00 0.00 36 ASP A C 4
ATOM 2391 O O . ASP A 1 36 ? 16.232 -10.947 18.335 1.00 0.00 36 ASP A O 4
ATOM 2401 N N . ASP A 1 37 ? 16.404 -11.384 16.123 1.00 0.00 37 ASP A N 4
ATOM 2402 C CA . ASP A 1 37 ? 17.658 -12.107 16.250 1.00 0.00 37 ASP A CA 4
ATOM 2403 C C . ASP A 1 37 ? 18.702 -11.475 15.328 1.00 0.00 37 ASP A C 4
ATOM 2404 O O . ASP A 1 37 ? 19.767 -11.060 15.783 1.00 0.00 37 ASP A O 4
ATOM 2414 N N . GLY A 1 38 ? 18.361 -11.422 14.049 1.00 0.00 38 GLY A N 4
ATOM 2415 C CA . GLY A 1 38 ? 19.256 -10.847 13.059 1.00 0.00 38 GLY A CA 4
ATOM 2416 C C . GLY A 1 38 ? 19.127 -11.572 11.717 1.00 0.00 38 GLY A C 4
ATOM 2417 O O . GLY A 1 38 ? 20.125 -11.998 11.139 1.00 0.00 38 GLY A O 4
ATOM 2421 N N . ARG A 1 39 ? 17.888 -11.688 11.261 1.00 0.00 39 ARG A N 4
ATOM 2422 C CA . ARG A 1 39 ? 17.615 -12.353 9.998 1.00 0.00 39 ARG A CA 4
ATOM 2423 C C . ARG A 1 39 ? 17.049 -11.356 8.985 1.00 0.00 39 ARG A C 4
ATOM 2424 O O . ARG A 1 39 ? 16.720 -11.729 7.860 1.00 0.00 39 ARG A O 4
ATOM 2444 N N . ASP A 1 40 ? 16.952 -10.109 9.420 1.00 0.00 40 ASP A N 4
ATOM 2445 C CA . ASP A 1 40 ? 16.432 -9.056 8.565 1.00 0.00 40 ASP A CA 4
ATOM 2446 C C . ASP A 1 40 ? 17.372 -8.860 7.375 1.00 0.00 40 ASP A C 4
ATOM 2447 O O . ASP A 1 40 ? 17.019 -8.192 6.404 1.00 0.00 40 ASP A O 4
ATOM 2456 N N . GLU A 1 41 ? 18.551 -9.454 7.488 1.00 0.00 41 GLU A N 4
ATOM 2457 C CA . GLU A 1 41 ? 19.545 -9.353 6.433 1.00 0.00 41 GLU A CA 4
ATOM 2458 C C . GLU A 1 41 ? 20.377 -10.635 6.363 1.00 0.00 41 GLU A C 4
ATOM 2459 O O . GLU A 1 41 ? 21.512 -10.617 5.890 1.00 0.00 41 GLU A O 4
ATOM 2471 N N . TRP A 1 42 ? 19.780 -11.717 6.842 1.00 0.00 42 TRP A N 4
ATOM 2472 C CA . TRP A 1 42 ? 20.452 -13.005 6.839 1.00 0.00 42 TRP A CA 4
ATOM 2473 C C . TRP A 1 42 ? 20.960 -13.271 5.421 1.00 0.00 42 TRP A C 4
ATOM 2474 O O . TRP A 1 42 ? 22.149 -13.114 5.144 1.00 0.00 42 TRP A O 4
ATOM 2495 N N . GLY A 1 43 ? 20.035 -13.668 4.559 1.00 0.00 43 GLY A N 4
ATOM 2496 C CA . GLY A 1 43 ? 20.375 -13.957 3.177 1.00 0.00 43 GLY A CA 4
ATOM 2497 C C . GLY A 1 43 ? 20.503 -12.667 2.363 1.00 0.00 43 GLY A C 4
ATOM 2498 O O . GLY A 1 43 ? 19.977 -12.574 1.255 1.00 0.00 43 GLY A O 4
ATOM 2502 N N . CYS A 1 44 ? 21.204 -11.705 2.944 1.00 0.00 44 CYS A N 4
ATOM 2503 C CA . CYS A 1 44 ? 21.408 -10.426 2.287 1.00 0.00 44 CYS A CA 4
ATOM 2504 C C . CYS A 1 44 ? 22.909 -10.233 2.065 1.00 0.00 44 CYS A C 4
ATOM 2505 O O . CYS A 1 44 ? 23.330 -9.243 1.469 1.00 0.00 44 CYS A O 4
ATOM 2512 N N . GLY A 1 45 ? 23.676 -11.195 2.557 1.00 0.00 45 GLY A N 4
ATOM 2513 C CA . GLY A 1 45 ? 25.122 -11.143 2.420 1.00 0.00 45 GLY A CA 4
ATOM 2514 C C . GLY A 1 45 ? 25.543 -11.371 0.967 1.00 0.00 45 GLY A C 4
ATOM 2515 O O . GLY A 1 45 ? 25.942 -12.474 0.598 1.00 0.00 45 GLY A O 4
ATOM 2519 N N . THR A 1 46 ? 25.441 -10.309 0.182 1.00 0.00 46 THR A N 4
ATOM 2520 C CA . THR A 1 46 ? 25.806 -10.379 -1.223 1.00 0.00 46 THR A CA 4
ATOM 2521 C C . THR A 1 46 ? 27.165 -9.714 -1.454 1.00 0.00 46 THR A C 4
ATOM 2522 O O . THR A 1 46 ? 27.413 -8.615 -0.961 1.00 0.00 46 THR A O 4
ATOM 2533 N N . SER A 1 47 ? 28.008 -10.408 -2.204 1.00 0.00 47 SER A N 4
ATOM 2534 C CA . SER A 1 47 ? 29.334 -9.898 -2.507 1.00 0.00 47 SER A CA 4
ATOM 2535 C C . SER A 1 47 ? 29.932 -10.664 -3.689 1.00 0.00 47 SER A C 4
ATOM 2536 O O . SER A 1 47 ? 30.950 -10.257 -4.246 1.00 0.00 47 SER A O 4
ATOM 2545 N N . GLY A 1 1 ? 1.325 0.000 0.000 1.00 0.00 1 GLY A N 5
ATOM 2546 C CA . GLY A 1 1 ? 2.073 0.000 -1.245 1.00 0.00 1 GLY A CA 5
ATOM 2547 C C . GLY A 1 1 ? 1.541 -1.066 -2.205 1.00 0.00 1 GLY A C 5
ATOM 2548 O O . GLY A 1 1 ? 1.123 -0.751 -3.318 1.00 0.00 1 GLY A O 5
ATOM 2552 N N . SER A 1 2 ? 1.573 -2.306 -1.739 1.00 0.00 2 SER A N 5
ATOM 2553 C CA . SER A 1 2 ? 1.099 -3.420 -2.541 1.00 0.00 2 SER A CA 5
ATOM 2554 C C . SER A 1 2 ? 1.366 -4.740 -1.815 1.00 0.00 2 SER A C 5
ATOM 2555 O O . SER A 1 2 ? 0.456 -5.545 -1.627 1.00 0.00 2 SER A O 5
ATOM 2563 N N . SER A 1 3 ? 2.620 -4.921 -1.426 1.00 0.00 3 SER A N 5
ATOM 2564 C CA . SER A 1 3 ? 3.019 -6.129 -0.724 1.00 0.00 3 SER A CA 5
ATOM 2565 C C . SER A 1 3 ? 4.134 -5.810 0.274 1.00 0.00 3 SER A C 5
ATOM 2566 O O . SER A 1 3 ? 5.315 -5.931 -0.050 1.00 0.00 3 SER A O 5
ATOM 2574 N N . ARG A 1 4 ? 3.720 -5.410 1.467 1.00 0.00 4 ARG A N 5
ATOM 2575 C CA . ARG A 1 4 ? 4.669 -5.074 2.514 1.00 0.00 4 ARG A CA 5
ATOM 2576 C C . ARG A 1 4 ? 4.002 -5.172 3.887 1.00 0.00 4 ARG A C 5
ATOM 2577 O O . ARG A 1 4 ? 2.778 -5.260 3.982 1.00 0.00 4 ARG A O 5
ATOM 2597 N N . CYS A 1 5 ? 4.834 -5.153 4.918 1.00 0.00 5 CYS A N 5
ATOM 2598 C CA . CYS A 1 5 ? 4.340 -5.239 6.281 1.00 0.00 5 CYS A CA 5
ATOM 2599 C C . CYS A 1 5 ? 5.540 -5.212 7.230 1.00 0.00 5 CYS A C 5
ATOM 2600 O O . CYS A 1 5 ? 5.928 -6.244 7.776 1.00 0.00 5 CYS A O 5
ATOM 2607 N N . PRO A 1 6 ? 6.110 -3.989 7.402 1.00 0.00 6 PRO A N 5
ATOM 2608 C CA . PRO A 1 6 ? 7.258 -3.815 8.275 1.00 0.00 6 PRO A CA 5
ATOM 2609 C C . PRO A 1 6 ? 6.841 -3.866 9.746 1.00 0.00 6 PRO A C 5
ATOM 2610 O O . PRO A 1 6 ? 5.652 -3.939 10.056 1.00 0.00 6 PRO A O 5
ATOM 2621 N N . PRO A 1 7 ? 7.868 -3.824 10.637 1.00 0.00 7 PRO A N 5
ATOM 2622 C CA . PRO A 1 7 ? 7.619 -3.865 12.068 1.00 0.00 7 PRO A CA 5
ATOM 2623 C C . PRO A 1 7 ? 7.084 -2.522 12.570 1.00 0.00 7 PRO A C 5
ATOM 2624 O O . PRO A 1 7 ? 7.697 -1.480 12.341 1.00 0.00 7 PRO A O 5
ATOM 2635 N N . GLY A 1 8 ? 5.946 -2.590 13.245 1.00 0.00 8 GLY A N 5
ATOM 2636 C CA . GLY A 1 8 ? 5.322 -1.393 13.781 1.00 0.00 8 GLY A CA 5
ATOM 2637 C C . GLY A 1 8 ? 4.022 -1.733 14.513 1.00 0.00 8 GLY A C 5
ATOM 2638 O O . GLY A 1 8 ? 2.935 -1.586 13.957 1.00 0.00 8 GLY A O 5
ATOM 2642 N N . GLN A 1 9 ? 4.177 -2.182 15.750 1.00 0.00 9 GLN A N 5
ATOM 2643 C CA . GLN A 1 9 ? 3.029 -2.545 16.564 1.00 0.00 9 GLN A CA 5
ATOM 2644 C C . GLN A 1 9 ? 3.082 -1.819 17.910 1.00 0.00 9 GLN A C 5
ATOM 2645 O O . GLN A 1 9 ? 2.618 -2.343 18.921 1.00 0.00 9 GLN A O 5
ATOM 2659 N N . PHE A 1 10 ? 3.652 -0.623 17.879 1.00 0.00 10 PHE A N 5
ATOM 2660 C CA . PHE A 1 10 ? 3.771 0.180 19.084 1.00 0.00 10 PHE A CA 5
ATOM 2661 C C . PHE A 1 10 ? 2.393 0.570 19.623 1.00 0.00 10 PHE A C 5
ATOM 2662 O O . PHE A 1 10 ? 1.401 -0.101 19.342 1.00 0.00 10 PHE A O 5
ATOM 2679 N N . ARG A 1 11 ? 2.376 1.652 20.387 1.00 0.00 11 ARG A N 5
ATOM 2680 C CA . ARG A 1 11 ? 1.136 2.139 20.967 1.00 0.00 11 ARG A CA 5
ATOM 2681 C C . ARG A 1 11 ? 0.764 3.495 20.365 1.00 0.00 11 ARG A C 5
ATOM 2682 O O . ARG A 1 11 ? -0.057 4.222 20.922 1.00 0.00 11 ARG A O 5
ATOM 2702 N N . CYS A 1 12 ? 1.387 3.795 19.235 1.00 0.00 12 CYS A N 5
ATOM 2703 C CA . CYS A 1 12 ? 1.132 5.052 18.551 1.00 0.00 12 CYS A CA 5
ATOM 2704 C C . CYS A 1 12 ? 1.868 6.165 19.300 1.00 0.00 12 CYS A C 5
ATOM 2705 O O . CYS A 1 12 ? 1.272 7.184 19.646 1.00 0.00 12 CYS A O 5
ATOM 2712 N N . SER A 1 13 ? 3.152 5.932 19.530 1.00 0.00 13 SER A N 5
ATOM 2713 C CA . SER A 1 13 ? 3.974 6.902 20.232 1.00 0.00 13 SER A CA 5
ATOM 2714 C C . SER A 1 13 ? 5.336 7.028 19.545 1.00 0.00 13 SER A C 5
ATOM 2715 O O . SER A 1 13 ? 6.240 7.678 20.067 1.00 0.00 13 SER A O 5
ATOM 2723 N N . GLU A 1 14 ? 5.438 6.397 18.385 1.00 0.00 14 GLU A N 5
ATOM 2724 C CA . GLU A 1 14 ? 6.674 6.430 17.621 1.00 0.00 14 GLU A CA 5
ATOM 2725 C C . GLU A 1 14 ? 6.554 5.548 16.377 1.00 0.00 14 GLU A C 5
ATOM 2726 O O . GLU A 1 14 ? 6.444 4.327 16.486 1.00 0.00 14 GLU A O 5
ATOM 2739 N N . PRO A 1 15 ? 6.579 6.217 15.193 1.00 0.00 15 PRO A N 5
ATOM 2740 C CA . PRO A 1 15 ? 6.473 5.506 13.930 1.00 0.00 15 PRO A CA 5
ATOM 2741 C C . PRO A 1 15 ? 7.783 4.790 13.593 1.00 0.00 15 PRO A C 5
ATOM 2742 O O . PRO A 1 15 ? 8.793 5.435 13.313 1.00 0.00 15 PRO A O 5
ATOM 2753 N N . PRO A 1 16 ? 7.722 3.432 13.632 1.00 0.00 16 PRO A N 5
ATOM 2754 C CA . PRO A 1 16 ? 8.891 2.622 13.334 1.00 0.00 16 PRO A CA 5
ATOM 2755 C C . PRO A 1 16 ? 9.174 2.601 11.830 1.00 0.00 16 PRO A C 5
ATOM 2756 O O . PRO A 1 16 ? 10.208 3.095 11.383 1.00 0.00 16 PRO A O 5
ATOM 2767 N N . GLY A 1 17 ? 8.238 2.023 11.092 1.00 0.00 17 GLY A N 5
ATOM 2768 C CA . GLY A 1 17 ? 8.374 1.931 9.648 1.00 0.00 17 GLY A CA 5
ATOM 2769 C C . GLY A 1 17 ? 7.023 2.126 8.957 1.00 0.00 17 GLY A C 5
ATOM 2770 O O . GLY A 1 17 ? 6.273 1.169 8.772 1.00 0.00 17 GLY A O 5
ATOM 2774 N N . ALA A 1 18 ? 6.755 3.371 8.593 1.00 0.00 18 ALA A N 5
ATOM 2775 C CA . ALA A 1 18 ? 5.507 3.704 7.926 1.00 0.00 18 ALA A CA 5
ATOM 2776 C C . ALA A 1 18 ? 5.278 2.730 6.768 1.00 0.00 18 ALA A C 5
ATOM 2777 O O . ALA A 1 18 ? 6.182 2.486 5.970 1.00 0.00 18 ALA A O 5
ATOM 2784 N N . HIS A 1 19 ? 4.065 2.200 6.714 1.00 0.00 19 HIS A N 5
ATOM 2785 C CA . HIS A 1 19 ? 3.706 1.259 5.667 1.00 0.00 19 HIS A CA 5
ATOM 2786 C C . HIS A 1 19 ? 2.267 0.784 5.876 1.00 0.00 19 HIS A C 5
ATOM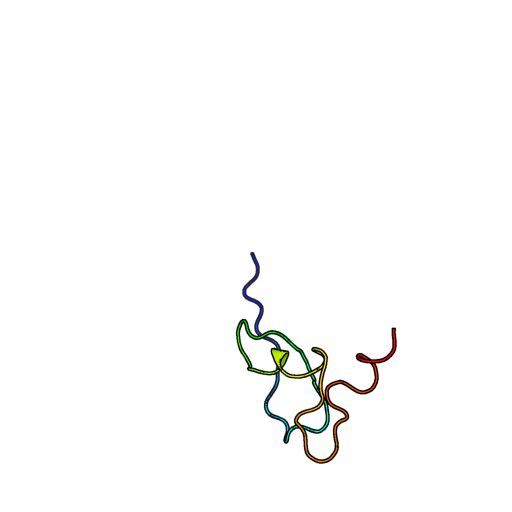 2787 O O . HIS A 1 19 ? 2.035 -0.261 6.482 1.00 0.00 19 HIS A O 5
ATOM 2801 N N . GLY A 1 20 ? 1.336 1.575 5.361 1.00 0.00 20 GLY A N 5
ATOM 2802 C CA . GLY A 1 20 ? -0.074 1.249 5.484 1.00 0.00 20 GLY A CA 5
ATOM 2803 C C . GLY A 1 20 ? -0.375 -0.123 4.876 1.00 0.00 20 GLY A C 5
ATOM 2804 O O . GLY A 1 20 ? -1.451 -0.678 5.089 1.00 0.00 20 GLY A O 5
ATOM 2808 N N . GLU A 1 21 ? 0.597 -0.631 4.132 1.00 0.00 21 GLU A N 5
ATOM 2809 C CA . GLU A 1 21 ? 0.450 -1.927 3.492 1.00 0.00 21 GLU A CA 5
ATOM 2810 C C . GLU A 1 21 ? 0.083 -2.992 4.528 1.00 0.00 21 GLU A C 5
ATOM 2811 O O . GLU A 1 21 ? -0.434 -4.051 4.178 1.00 0.00 21 GLU A O 5
ATOM 2824 N N . CYS A 1 22 ? 0.365 -2.673 5.783 1.00 0.00 22 CYS A N 5
ATOM 2825 C CA . CYS A 1 22 ? 0.071 -3.588 6.872 1.00 0.00 22 CYS A CA 5
ATOM 2826 C C . CYS A 1 22 ? -0.540 -2.786 8.022 1.00 0.00 22 CYS A C 5
ATOM 2827 O O . CYS A 1 22 ? -1.757 -2.784 8.204 1.00 0.00 22 CYS A O 5
ATOM 2834 N N . TYR A 1 23 ? 0.331 -2.125 8.769 1.00 0.00 23 TYR A N 5
ATOM 2835 C CA . TYR A 1 23 ? -0.108 -1.321 9.897 1.00 0.00 23 TYR A CA 5
ATOM 2836 C C . TYR A 1 23 ? -0.408 0.116 9.463 1.00 0.00 23 TYR A C 5
ATOM 2837 O O . TYR A 1 23 ? 0.178 0.612 8.502 1.00 0.00 23 TYR A O 5
ATOM 2855 N N . PRO A 1 24 ? -1.343 0.759 10.211 1.00 0.00 24 PRO A N 5
ATOM 2856 C CA . PRO A 1 24 ? -1.728 2.128 9.913 1.00 0.00 24 PRO A CA 5
ATOM 2857 C C . PRO A 1 24 ? -0.644 3.111 10.360 1.00 0.00 24 PRO A C 5
ATOM 2858 O O . PRO A 1 24 ? -0.880 4.317 10.418 1.00 0.00 24 PRO A O 5
ATOM 2869 N N . GLN A 1 25 ? 0.521 2.559 10.666 1.00 0.00 25 GLN A N 5
ATOM 2870 C CA . GLN A 1 25 ? 1.642 3.373 11.106 1.00 0.00 25 GLN A CA 5
ATOM 2871 C C . GLN A 1 25 ? 1.960 4.447 10.064 1.00 0.00 25 GLN A C 5
ATOM 2872 O O . GLN A 1 25 ? 2.680 5.402 10.352 1.00 0.00 25 GLN A O 5
ATOM 2886 N N . ASP A 1 26 ? 1.408 4.255 8.875 1.00 0.00 26 ASP A N 5
ATOM 2887 C CA . ASP A 1 26 ? 1.624 5.195 7.789 1.00 0.00 26 ASP A CA 5
ATOM 2888 C C . ASP A 1 26 ? 0.980 6.536 8.146 1.00 0.00 26 ASP A C 5
ATOM 2889 O O . ASP A 1 26 ? 1.432 7.586 7.691 1.00 0.00 26 ASP A O 5
ATOM 2899 N N . TRP A 1 27 ? -0.065 6.458 8.957 1.00 0.00 27 TRP A N 5
ATOM 2900 C CA . TRP A 1 27 ? -0.775 7.653 9.380 1.00 0.00 27 TRP A CA 5
ATOM 2901 C C . TRP A 1 27 ? 0.223 8.569 10.091 1.00 0.00 27 TRP A C 5
ATOM 2902 O O . TRP A 1 27 ? 0.035 9.784 10.134 1.00 0.00 27 TRP A O 5
ATOM 2923 N N . LEU A 1 28 ? 1.263 7.951 10.632 1.00 0.00 28 LEU A N 5
ATOM 2924 C CA . LEU A 1 28 ? 2.291 8.696 11.340 1.00 0.00 28 LEU A CA 5
ATOM 2925 C C . LEU A 1 28 ? 3.107 9.511 10.335 1.00 0.00 28 LEU A C 5
ATOM 2926 O O . LEU A 1 28 ? 3.293 9.091 9.194 1.00 0.00 28 LEU A O 5
ATOM 2942 N N . CYS A 1 29 ? 3.572 10.663 10.795 1.00 0.00 29 CYS A N 5
ATOM 2943 C CA . CYS A 1 29 ? 4.364 11.541 9.950 1.00 0.00 29 CYS A CA 5
ATOM 2944 C C . CYS A 1 29 ? 3.660 11.670 8.598 1.00 0.00 29 CYS A C 5
ATOM 2945 O O . CYS A 1 29 ? 4.112 11.106 7.603 1.00 0.00 29 CYS A O 5
ATOM 2952 N N . ASP A 1 30 ? 2.565 12.416 8.605 1.00 0.00 30 ASP A N 5
ATOM 2953 C CA . ASP A 1 30 ? 1.795 12.627 7.392 1.00 0.00 30 ASP A CA 5
ATOM 2954 C C . ASP A 1 30 ? 1.469 14.115 7.251 1.00 0.00 30 ASP A C 5
ATOM 2955 O O . ASP A 1 30 ? 1.742 14.719 6.215 1.00 0.00 30 ASP A O 5
ATOM 2964 N N . GLY A 1 31 ? 0.889 14.663 8.309 1.00 0.00 31 GLY A N 5
ATOM 2965 C CA . GLY A 1 31 ? 0.523 16.070 8.316 1.00 0.00 31 GLY A CA 5
ATOM 2966 C C . GLY A 1 31 ? -0.173 16.448 9.625 1.00 0.00 31 GLY A C 5
ATOM 2967 O O . GLY A 1 31 ? 0.132 17.481 10.218 1.00 0.00 31 GLY A O 5
ATOM 2971 N N . HIS A 1 32 ? -1.095 15.590 10.037 1.00 0.00 32 HIS A N 5
ATOM 2972 C CA . HIS A 1 32 ? -1.837 15.821 11.265 1.00 0.00 32 HIS A CA 5
ATOM 2973 C C . HIS A 1 32 ? -1.538 14.702 12.264 1.00 0.00 32 HIS A C 5
ATOM 2974 O O . HIS A 1 32 ? -1.646 13.522 11.930 1.00 0.00 32 HIS A O 5
ATOM 2988 N N . PRO A 1 33 ? -1.159 15.121 13.500 1.00 0.00 33 PRO A N 5
ATOM 2989 C CA . PRO A 1 33 ? -0.844 14.167 14.550 1.00 0.00 33 PRO A CA 5
ATOM 2990 C C . PRO A 1 33 ? -2.117 13.535 15.117 1.00 0.00 33 PRO A C 5
ATOM 2991 O O . PRO A 1 33 ? -2.896 14.202 15.796 1.00 0.00 33 PRO A O 5
ATOM 3002 N N . ASP A 1 34 ? -2.288 12.256 14.817 1.00 0.00 34 ASP A N 5
ATOM 3003 C CA . ASP A 1 34 ? -3.453 11.526 15.288 1.00 0.00 34 ASP A CA 5
ATOM 3004 C C . ASP A 1 34 ? -3.001 10.222 15.947 1.00 0.00 34 ASP A C 5
ATOM 3005 O O . ASP A 1 34 ? -3.439 9.141 15.558 1.00 0.00 34 ASP A O 5
ATOM 3014 N N . CYS A 1 35 ? -2.130 10.367 16.935 1.00 0.00 35 CYS A N 5
ATOM 3015 C CA . CYS A 1 35 ? -1.613 9.214 17.653 1.00 0.00 35 CYS A CA 5
ATOM 3016 C C . CYS A 1 35 ? -1.989 9.358 19.129 1.00 0.00 35 CYS A C 5
ATOM 3017 O O . CYS A 1 35 ? -2.842 10.172 19.479 1.00 0.00 35 CYS A O 5
ATOM 3024 N N . ASP A 1 36 ? -1.334 8.556 19.955 1.00 0.00 36 ASP A N 5
ATOM 3025 C CA . ASP A 1 36 ? -1.588 8.585 21.385 1.00 0.00 36 ASP A CA 5
ATOM 3026 C C . ASP A 1 36 ? -1.785 10.034 21.835 1.00 0.00 36 ASP A C 5
ATOM 3027 O O . ASP A 1 36 ? -2.760 10.349 22.516 1.00 0.00 36 ASP A O 5
ATOM 3037 N N . ASP A 1 37 ? -0.844 10.877 21.436 1.00 0.00 37 ASP A N 5
ATOM 3038 C CA . ASP A 1 37 ? -0.902 12.285 21.789 1.00 0.00 37 ASP A CA 5
ATOM 3039 C C . ASP A 1 37 ? -0.800 13.130 20.518 1.00 0.00 37 ASP A C 5
ATOM 3040 O O . ASP A 1 37 ? -1.687 13.931 20.228 1.00 0.00 37 ASP A O 5
ATOM 3050 N N . GLY A 1 38 ? 0.290 12.923 19.794 1.00 0.00 38 GLY A N 5
ATOM 3051 C CA . GLY A 1 38 ? 0.520 13.656 18.561 1.00 0.00 38 GLY A CA 5
ATOM 3052 C C . GLY A 1 38 ? 2.015 13.878 18.326 1.00 0.00 38 GLY A C 5
ATOM 3053 O O . GLY A 1 38 ? 2.434 14.976 17.961 1.00 0.00 38 GLY A O 5
ATOM 3057 N N . ARG A 1 39 ? 2.780 12.819 18.545 1.00 0.00 39 ARG A N 5
ATOM 3058 C CA . ARG A 1 39 ? 4.220 12.884 18.361 1.00 0.00 39 ARG A CA 5
ATOM 3059 C C . ARG A 1 39 ? 4.635 12.082 17.127 1.00 0.00 39 ARG A C 5
ATOM 3060 O O . ARG A 1 39 ? 5.755 12.224 16.637 1.00 0.00 39 ARG A O 5
ATOM 3080 N N . ASP A 1 40 ? 3.711 11.256 16.659 1.00 0.00 40 ASP A N 5
ATOM 3081 C CA . ASP A 1 40 ? 3.967 10.431 15.491 1.00 0.00 40 ASP A CA 5
ATOM 3082 C C . ASP A 1 40 ? 4.613 11.286 14.399 1.00 0.00 40 ASP A C 5
ATOM 3083 O O . ASP A 1 40 ? 5.339 10.771 13.550 1.00 0.00 40 ASP A O 5
ATOM 3092 N N . GLU A 1 41 ? 4.324 12.578 14.456 1.00 0.00 41 GLU A N 5
ATOM 3093 C CA . GLU A 1 41 ? 4.867 13.510 13.482 1.00 0.00 41 GLU A CA 5
ATOM 3094 C C . GLU A 1 41 ? 5.308 14.802 14.173 1.00 0.00 41 GLU A C 5
ATOM 3095 O O . GLU A 1 41 ? 5.199 15.885 13.600 1.00 0.00 41 GLU A O 5
ATOM 3107 N N . TRP A 1 42 ? 5.798 14.645 15.394 1.00 0.00 42 TRP A N 5
ATOM 3108 C CA . TRP A 1 42 ? 6.256 15.786 16.168 1.00 0.00 42 TRP A CA 5
ATOM 3109 C C . TRP A 1 42 ? 7.216 16.596 15.295 1.00 0.00 42 TRP A C 5
ATOM 3110 O O . TRP A 1 42 ? 6.803 17.539 14.622 1.00 0.00 42 TRP A O 5
ATOM 3131 N N . GLY A 1 43 ? 8.480 16.198 15.334 1.00 0.00 43 GLY A N 5
ATOM 3132 C CA . GLY A 1 43 ? 9.502 16.875 14.554 1.00 0.00 43 GLY A CA 5
ATOM 3133 C C . GLY A 1 43 ? 9.433 16.461 13.083 1.00 0.00 43 GLY A C 5
ATOM 3134 O O . GLY A 1 43 ? 10.443 16.077 12.494 1.00 0.00 43 GLY A O 5
ATOM 3138 N N . CYS A 1 44 ? 8.232 16.551 12.531 1.00 0.00 44 CYS A N 5
ATOM 3139 C CA . CYS A 1 44 ? 8.019 16.191 11.139 1.00 0.00 44 CYS A CA 5
ATOM 3140 C C . CYS A 1 44 ? 7.616 17.452 10.372 1.00 0.00 44 CYS A C 5
ATOM 3141 O O . CYS A 1 44 ? 7.520 17.433 9.146 1.00 0.00 44 CYS A O 5
ATOM 3148 N N . GLY A 1 45 ? 7.392 18.518 11.126 1.00 0.00 45 GLY A N 5
ATOM 3149 C CA . GLY A 1 45 ? 7.003 19.786 10.533 1.00 0.00 45 GLY A CA 5
ATOM 3150 C C . GLY A 1 45 ? 8.104 20.325 9.618 1.00 0.00 45 GLY A C 5
ATOM 3151 O O . GLY A 1 45 ? 9.133 20.802 10.095 1.00 0.00 45 GLY A O 5
ATOM 3155 N N . THR A 1 46 ? 7.851 20.231 8.321 1.00 0.00 46 THR A N 5
ATOM 3156 C CA . THR A 1 46 ? 8.809 20.703 7.336 1.00 0.00 46 THR A CA 5
ATOM 3157 C C . THR A 1 46 ? 8.958 22.223 7.423 1.00 0.00 46 THR A C 5
ATOM 3158 O O . THR A 1 46 ? 7.966 22.950 7.391 1.00 0.00 46 THR A O 5
ATOM 3169 N N . SER A 1 47 ? 10.204 22.659 7.531 1.00 0.00 47 SER A N 5
ATOM 3170 C CA . SER A 1 47 ? 10.495 24.079 7.622 1.00 0.00 47 SER A CA 5
ATOM 3171 C C . SER A 1 47 ? 10.815 24.638 6.235 1.00 0.00 47 SER A C 5
ATOM 3172 O O . SER A 1 47 ? 11.618 24.065 5.500 1.00 0.00 47 SER A O 5
ATOM 3181 N N . GLY A 1 1 ? 1.325 0.000 0.000 1.00 0.00 1 GLY A N 6
ATOM 3182 C CA . GLY A 1 1 ? 2.073 0.000 -1.245 1.00 0.00 1 GLY A CA 6
ATOM 3183 C C . GLY A 1 1 ? 3.135 1.102 -1.247 1.00 0.00 1 GLY A C 6
ATOM 3184 O O . GLY A 1 1 ? 4.282 0.864 -0.873 1.00 0.00 1 GLY A O 6
ATOM 3188 N N . SER A 1 2 ? 2.714 2.284 -1.672 1.00 0.00 2 SER A N 6
ATOM 3189 C CA . SER A 1 2 ? 3.615 3.423 -1.727 1.00 0.00 2 SER A CA 6
ATOM 3190 C C . SER A 1 2 ? 4.493 3.457 -0.475 1.00 0.00 2 SER A C 6
ATOM 3191 O O . SER A 1 2 ? 4.175 2.821 0.528 1.00 0.00 2 SER A O 6
ATOM 3199 N N . SER A 1 3 ? 5.581 4.207 -0.574 1.00 0.00 3 SER A N 6
ATOM 3200 C CA . SER A 1 3 ? 6.507 4.333 0.538 1.00 0.00 3 SER A CA 6
ATOM 3201 C C . SER A 1 3 ? 7.001 2.949 0.966 1.00 0.00 3 SER A C 6
ATOM 3202 O O . SER A 1 3 ? 6.253 2.176 1.561 1.00 0.00 3 SER A O 6
ATOM 3210 N N . ARG A 1 4 ? 8.259 2.680 0.647 1.00 0.00 4 ARG A N 6
ATOM 3211 C CA . ARG A 1 4 ? 8.861 1.404 0.991 1.00 0.00 4 ARG A CA 6
ATOM 3212 C C . ARG A 1 4 ? 10.346 1.400 0.619 1.00 0.00 4 ARG A C 6
ATOM 3213 O O . ARG A 1 4 ? 10.791 2.224 -0.179 1.00 0.00 4 ARG A O 6
ATOM 3233 N N . CYS A 1 5 ? 11.070 0.465 1.215 1.00 0.00 5 CYS A N 6
ATOM 3234 C CA . CYS A 1 5 ? 12.495 0.343 0.956 1.00 0.00 5 CYS A CA 6
ATOM 3235 C C . CYS A 1 5 ? 13.038 -0.814 1.796 1.00 0.00 5 CYS A C 6
ATOM 3236 O O . CYS A 1 5 ? 13.712 -0.594 2.801 1.00 0.00 5 CYS A O 6
ATOM 3243 N N . PRO A 1 6 ? 12.717 -2.055 1.341 1.00 0.00 6 PRO A N 6
ATOM 3244 C CA . PRO A 1 6 ? 13.166 -3.248 2.039 1.00 0.00 6 PRO A CA 6
ATOM 3245 C C . PRO A 1 6 ? 14.654 -3.503 1.788 1.00 0.00 6 PRO A C 6
ATOM 3246 O O . PRO A 1 6 ? 15.280 -2.808 0.990 1.00 0.00 6 PRO A O 6
ATOM 3257 N N . PRO A 1 7 ? 15.189 -4.528 2.503 1.00 0.00 7 PRO A N 6
ATOM 3258 C CA . PRO A 1 7 ? 16.592 -4.884 2.366 1.00 0.00 7 PRO A CA 6
ATOM 3259 C C . PRO A 1 7 ? 16.844 -5.623 1.050 1.00 0.00 7 PRO A C 6
ATOM 3260 O O . PRO A 1 7 ? 16.127 -6.566 0.717 1.00 0.00 7 PRO A O 6
ATOM 3271 N N . GLY A 1 8 ? 17.864 -5.168 0.338 1.00 0.00 8 GLY A N 6
ATOM 3272 C CA . GLY A 1 8 ? 18.219 -5.774 -0.933 1.00 0.00 8 GLY A CA 6
ATOM 3273 C C . GLY A 1 8 ? 19.405 -5.050 -1.574 1.00 0.00 8 GLY A C 6
ATOM 3274 O O . GLY A 1 8 ? 19.221 -4.199 -2.443 1.00 0.00 8 GLY A O 6
ATOM 3278 N N . GLN A 1 9 ? 20.595 -5.415 -1.120 1.00 0.00 9 GLN A N 6
ATOM 3279 C CA . GLN A 1 9 ? 21.811 -4.810 -1.638 1.00 0.00 9 GLN A CA 6
ATOM 3280 C C . GLN A 1 9 ? 22.784 -5.894 -2.107 1.00 0.00 9 GLN A C 6
ATOM 3281 O O . GLN A 1 9 ? 23.998 -5.734 -1.993 1.00 0.00 9 GLN A O 6
ATOM 3295 N N . PHE A 1 10 ? 22.214 -6.972 -2.626 1.00 0.00 10 PHE A N 6
ATOM 3296 C CA . PHE A 1 10 ? 23.016 -8.081 -3.113 1.00 0.00 10 PHE A CA 6
ATOM 3297 C C . PHE A 1 10 ? 23.827 -7.672 -4.344 1.00 0.00 10 PHE A C 6
ATOM 3298 O O . PHE A 1 10 ? 24.073 -6.488 -4.565 1.00 0.00 10 PHE A O 6
ATOM 3315 N N . ARG A 1 11 ? 24.220 -8.676 -5.114 1.00 0.00 11 ARG A N 6
ATOM 3316 C CA . ARG A 1 11 ? 24.998 -8.436 -6.318 1.00 0.00 11 ARG A CA 6
ATOM 3317 C C . ARG A 1 11 ? 24.181 -8.801 -7.559 1.00 0.00 11 ARG A C 6
ATOM 3318 O O . ARG A 1 11 ? 24.737 -8.983 -8.641 1.00 0.00 11 ARG A O 6
ATOM 3338 N N . CYS A 1 12 ? 22.875 -8.898 -7.362 1.00 0.00 12 CYS A N 6
ATOM 3339 C CA . CYS A 1 12 ? 21.976 -9.239 -8.451 1.00 0.00 12 CYS A CA 6
ATOM 3340 C C . CYS A 1 12 ? 22.083 -10.743 -8.711 1.00 0.00 12 CYS A C 6
ATOM 3341 O O . CYS A 1 12 ? 22.290 -11.167 -9.847 1.00 0.00 12 CYS A O 6
ATOM 3348 N N . SER A 1 13 ? 21.937 -11.507 -7.639 1.00 0.00 13 SER A N 6
ATOM 3349 C CA . SER A 1 13 ? 22.015 -12.955 -7.736 1.00 0.00 13 SER A CA 6
ATOM 3350 C C . SER A 1 13 ? 20.906 -13.596 -6.899 1.00 0.00 13 SER A C 6
ATOM 3351 O O . SER A 1 13 ? 20.887 -14.812 -6.714 1.00 0.00 13 SER A O 6
ATOM 3359 N N . GLU A 1 14 ? 20.008 -12.749 -6.416 1.00 0.00 14 GLU A N 6
ATOM 3360 C CA . GLU A 1 14 ? 18.899 -13.218 -5.604 1.00 0.00 14 GLU A CA 6
ATOM 3361 C C . GLU A 1 14 ? 18.075 -12.033 -5.095 1.00 0.00 14 GLU A C 6
ATOM 3362 O O . GLU A 1 14 ? 18.561 -11.231 -4.299 1.00 0.00 14 GLU A O 6
ATOM 3375 N N . PRO A 1 15 ? 16.810 -11.958 -5.589 1.00 0.00 15 PRO A N 6
ATOM 3376 C CA . PRO A 1 15 ? 15.915 -10.884 -5.193 1.00 0.00 15 PRO A CA 6
ATOM 3377 C C . PRO A 1 15 ? 15.385 -11.106 -3.775 1.00 0.00 15 PRO A C 6
ATOM 3378 O O . PRO A 1 15 ? 14.595 -12.019 -3.540 1.00 0.00 15 PRO A O 6
ATOM 3389 N N . PRO A 1 16 ? 15.854 -10.234 -2.843 1.00 0.00 16 PRO A N 6
ATOM 3390 C CA . PRO A 1 16 ? 15.436 -10.326 -1.455 1.00 0.00 16 PRO A CA 6
ATOM 3391 C C . PRO A 1 16 ? 14.009 -9.804 -1.276 1.00 0.00 16 PRO A C 6
ATOM 3392 O O . PRO A 1 16 ? 13.105 -10.564 -0.931 1.00 0.00 16 PRO A O 6
ATOM 3403 N N . GLY A 1 17 ? 13.851 -8.511 -1.518 1.00 0.00 17 GLY A N 6
ATOM 3404 C CA . GLY A 1 17 ? 12.549 -7.879 -1.388 1.00 0.00 17 GLY A CA 6
ATOM 3405 C C . GLY A 1 17 ? 12.322 -6.857 -2.504 1.00 0.00 17 GLY A C 6
ATOM 3406 O O . GLY A 1 17 ? 12.582 -5.668 -2.324 1.00 0.00 17 GLY A O 6
ATOM 3410 N N . ALA A 1 18 ? 11.840 -7.358 -3.632 1.00 0.00 18 ALA A N 6
ATOM 3411 C CA . ALA A 1 18 ? 11.575 -6.503 -4.777 1.00 0.00 18 ALA A CA 6
ATOM 3412 C C . ALA A 1 18 ? 10.630 -5.375 -4.358 1.00 0.00 18 ALA A C 6
ATOM 3413 O O . ALA A 1 18 ? 9.615 -5.620 -3.707 1.00 0.00 18 ALA A O 6
ATOM 3420 N N . HIS A 1 19 ? 10.996 -4.164 -4.749 1.00 0.00 19 HIS A N 6
ATOM 3421 C CA . HIS A 1 19 ? 10.193 -2.997 -4.422 1.00 0.00 19 HIS A CA 6
ATOM 3422 C C . HIS A 1 19 ? 10.866 -1.740 -4.977 1.00 0.00 19 HIS A C 6
ATOM 3423 O O . HIS A 1 19 ? 11.601 -1.059 -4.264 1.00 0.00 19 HIS A O 6
ATOM 3437 N N . GLY A 1 20 ? 10.589 -1.470 -6.245 1.00 0.00 20 GLY A N 6
ATOM 3438 C CA . GLY A 1 20 ? 11.158 -0.307 -6.903 1.00 0.00 20 GLY A CA 6
ATOM 3439 C C . GLY A 1 20 ? 11.101 0.922 -5.993 1.00 0.00 20 GLY A C 6
ATOM 3440 O O . GLY A 1 20 ? 11.887 1.854 -6.152 1.00 0.00 20 GLY A O 6
ATOM 3444 N N . GLU A 1 21 ? 10.162 0.883 -5.058 1.00 0.00 21 GLU A N 6
ATOM 3445 C CA . GLU A 1 21 ? 9.992 1.981 -4.122 1.00 0.00 21 GLU A CA 6
ATOM 3446 C C . GLU A 1 21 ? 11.355 2.501 -3.661 1.00 0.00 21 GLU A C 6
ATOM 3447 O O . GLU A 1 21 ? 11.496 3.678 -3.334 1.00 0.00 21 GLU A O 6
ATOM 3460 N N . CYS A 1 22 ? 12.325 1.598 -3.650 1.00 0.00 22 CYS A N 6
ATOM 3461 C CA . CYS A 1 22 ? 13.671 1.951 -3.234 1.00 0.00 22 CYS A CA 6
ATOM 3462 C C . CYS A 1 22 ? 14.659 1.317 -4.216 1.00 0.00 22 CYS A C 6
ATOM 3463 O O . CYS A 1 22 ? 15.242 2.009 -5.048 1.00 0.00 22 CYS A O 6
ATOM 3470 N N . TYR A 1 23 ? 14.816 0.008 -4.085 1.00 0.00 23 TYR A N 6
ATOM 3471 C CA . TYR A 1 23 ? 15.722 -0.727 -4.951 1.00 0.00 23 TYR A CA 6
ATOM 3472 C C . TYR A 1 23 ? 15.008 -1.199 -6.219 1.00 0.00 23 TYR A C 6
ATOM 3473 O O . TYR A 1 23 ? 13.810 -1.475 -6.195 1.00 0.00 23 TYR A O 6
ATOM 3491 N N . PRO A 1 24 ? 15.795 -1.280 -7.325 1.00 0.00 24 PRO A N 6
ATOM 3492 C CA . PRO A 1 24 ? 15.251 -1.713 -8.601 1.00 0.00 24 PRO A CA 6
ATOM 3493 C C . PRO A 1 24 ? 15.020 -3.226 -8.612 1.00 0.00 24 PRO A C 6
ATOM 3494 O O . PRO A 1 24 ? 14.731 -3.805 -9.658 1.00 0.00 24 PRO A O 6
ATOM 3505 N N . GLN A 1 25 ? 15.156 -3.822 -7.437 1.00 0.00 25 GLN A N 6
ATOM 3506 C CA . GLN A 1 25 ? 14.966 -5.256 -7.299 1.00 0.00 25 GLN A CA 6
ATOM 3507 C C . GLN A 1 25 ? 13.771 -5.716 -8.137 1.00 0.00 25 GLN A C 6
ATOM 3508 O O . GLN A 1 25 ? 13.712 -6.870 -8.558 1.00 0.00 25 GLN A O 6
ATOM 3522 N N . ASP A 1 26 ? 12.849 -4.790 -8.354 1.00 0.00 26 ASP A N 6
ATOM 3523 C CA . ASP A 1 26 ? 11.660 -5.086 -9.134 1.00 0.00 26 ASP A CA 6
ATOM 3524 C C . ASP A 1 26 ? 12.060 -5.863 -10.391 1.00 0.00 26 ASP A C 6
ATOM 3525 O O . ASP A 1 26 ? 11.444 -6.875 -10.722 1.00 0.00 26 ASP A O 6
ATOM 3535 N N . TRP A 1 27 ? 13.088 -5.359 -11.057 1.00 0.00 27 TRP A N 6
ATOM 3536 C CA . TRP A 1 27 ? 13.578 -5.992 -12.269 1.00 0.00 27 TRP A CA 6
ATOM 3537 C C . TRP A 1 27 ? 13.574 -7.506 -12.046 1.00 0.00 27 TRP A C 6
ATOM 3538 O O . TRP A 1 27 ? 13.151 -8.264 -12.917 1.00 0.00 27 TRP A O 6
ATOM 3559 N N . LEU A 1 28 ? 14.051 -7.900 -10.875 1.00 0.00 28 LEU A N 6
ATOM 3560 C CA . LEU A 1 28 ? 14.109 -9.310 -10.526 1.00 0.00 28 LEU A CA 6
ATOM 3561 C C . LEU A 1 28 ? 12.691 -9.886 -10.515 1.00 0.00 28 LEU A C 6
ATOM 3562 O O . LEU A 1 28 ? 11.735 -9.186 -10.185 1.00 0.00 28 LEU A O 6
ATOM 3578 N N . CYS A 1 29 ? 12.600 -11.157 -10.879 1.00 0.00 29 CYS A N 6
ATOM 3579 C CA . CYS A 1 29 ? 11.316 -11.835 -10.914 1.00 0.00 29 CYS A CA 6
ATOM 3580 C C . CYS A 1 29 ? 10.304 -10.912 -11.596 1.00 0.00 29 CYS A C 6
ATOM 3581 O O . CYS A 1 29 ? 9.457 -10.316 -10.932 1.00 0.00 29 CYS A O 6
ATOM 3588 N N . ASP A 1 30 ? 10.426 -10.822 -12.912 1.00 0.00 30 ASP A N 6
ATOM 3589 C CA . ASP A 1 30 ? 9.532 -9.982 -13.691 1.00 0.00 30 ASP A CA 6
ATOM 3590 C C . ASP A 1 30 ? 9.079 -10.745 -14.938 1.00 0.00 30 ASP A C 6
ATOM 3591 O O . ASP A 1 30 ? 7.883 -10.849 -15.205 1.00 0.00 30 ASP A O 6
ATOM 3600 N N . GLY A 1 31 ? 10.059 -11.258 -15.667 1.00 0.00 31 GLY A N 6
ATOM 3601 C CA . GLY A 1 31 ? 9.775 -12.008 -16.879 1.00 0.00 31 GLY A CA 6
ATOM 3602 C C . GLY A 1 31 ? 11.069 -12.454 -17.563 1.00 0.00 31 GLY A C 6
ATOM 3603 O O . GLY A 1 31 ? 11.193 -13.606 -17.975 1.00 0.00 31 GLY A O 6
ATOM 3607 N N . HIS A 1 32 ? 12.001 -11.517 -17.662 1.00 0.00 32 HIS A N 6
ATOM 3608 C CA . HIS A 1 32 ? 13.281 -11.799 -18.289 1.00 0.00 32 HIS A CA 6
ATOM 3609 C C . HIS A 1 32 ? 14.407 -11.587 -17.275 1.00 0.00 32 HIS A C 6
ATOM 3610 O O . HIS A 1 32 ? 14.471 -10.547 -16.621 1.00 0.00 32 HIS A O 6
ATOM 3624 N N . PRO A 1 33 ? 15.290 -12.617 -17.174 1.00 0.00 33 PRO A N 6
ATOM 3625 C CA . PRO A 1 33 ? 16.410 -12.554 -16.250 1.00 0.00 33 PRO A CA 6
ATOM 3626 C C . PRO A 1 33 ? 17.504 -11.622 -16.777 1.00 0.00 33 PRO A C 6
ATOM 3627 O O . PRO A 1 33 ? 18.094 -11.883 -17.824 1.00 0.00 33 PRO A O 6
ATOM 3638 N N . ASP A 1 34 ? 17.740 -10.556 -16.028 1.00 0.00 34 ASP A N 6
ATOM 3639 C CA . ASP A 1 34 ? 18.752 -9.584 -16.407 1.00 0.00 34 ASP A CA 6
ATOM 3640 C C . ASP A 1 34 ? 19.611 -9.247 -15.186 1.00 0.00 34 ASP A C 6
ATOM 3641 O O . ASP A 1 34 ? 19.709 -8.085 -14.793 1.00 0.00 34 ASP A O 6
ATOM 3650 N N . CYS A 1 35 ? 20.212 -10.284 -14.620 1.00 0.00 35 CYS A N 6
ATOM 3651 C CA . CYS A 1 35 ? 21.059 -10.112 -13.453 1.00 0.00 35 CYS A CA 6
ATOM 3652 C C . CYS A 1 35 ? 22.484 -10.522 -13.829 1.00 0.00 35 CYS A C 6
ATOM 3653 O O . CYS A 1 35 ? 22.810 -10.634 -15.010 1.00 0.00 35 CYS A O 6
ATOM 3660 N N . ASP A 1 36 ? 23.295 -10.735 -12.803 1.00 0.00 36 ASP A N 6
ATOM 3661 C CA . ASP A 1 36 ? 24.678 -11.130 -13.011 1.00 0.00 36 ASP A CA 6
ATOM 3662 C C . ASP A 1 36 ? 24.751 -12.120 -14.175 1.00 0.00 36 ASP A C 6
ATOM 3663 O O . ASP A 1 36 ? 25.573 -11.964 -15.077 1.00 0.00 36 ASP A O 6
ATOM 3673 N N . ASP A 1 37 ? 23.880 -13.117 -14.119 1.00 0.00 37 ASP A N 6
ATOM 3674 C CA . ASP A 1 37 ? 23.835 -14.132 -15.157 1.00 0.00 37 ASP A CA 6
ATOM 3675 C C . ASP A 1 37 ? 22.392 -14.300 -15.639 1.00 0.00 37 ASP A C 6
ATOM 3676 O O . ASP A 1 37 ? 22.118 -14.206 -16.834 1.00 0.00 37 ASP A O 6
ATOM 3686 N N . GLY A 1 38 ? 21.508 -14.546 -14.683 1.00 0.00 38 GLY A N 6
ATOM 3687 C CA . GLY A 1 38 ? 20.101 -14.728 -14.994 1.00 0.00 38 GLY A CA 6
ATOM 3688 C C . GLY A 1 38 ? 19.449 -15.718 -14.027 1.00 0.00 38 GLY A C 6
ATOM 3689 O O . GLY A 1 38 ? 19.102 -16.833 -14.415 1.00 0.00 38 GLY A O 6
ATOM 3693 N N . ARG A 1 39 ? 19.302 -15.275 -12.787 1.00 0.00 39 ARG A N 6
ATOM 3694 C CA . ARG A 1 39 ? 18.697 -16.109 -11.762 1.00 0.00 39 ARG A CA 6
ATOM 3695 C C . ARG A 1 39 ? 17.838 -15.258 -10.824 1.00 0.00 39 ARG A C 6
ATOM 3696 O O . ARG A 1 39 ? 17.465 -15.705 -9.741 1.00 0.00 39 ARG A O 6
ATOM 3716 N N . ASP A 1 40 ? 17.550 -14.046 -11.275 1.00 0.00 40 ASP A N 6
ATOM 3717 C CA . ASP A 1 40 ? 16.741 -13.128 -10.490 1.00 0.00 40 ASP A CA 6
ATOM 3718 C C . ASP A 1 40 ? 15.266 -13.509 -10.628 1.00 0.00 40 ASP A C 6
ATOM 3719 O O . ASP A 1 40 ? 14.400 -12.880 -10.023 1.00 0.00 40 ASP A O 6
ATOM 3728 N N . GLU A 1 41 ? 15.025 -14.537 -11.429 1.00 0.00 41 GLU A N 6
ATOM 3729 C CA . GLU A 1 41 ? 13.670 -15.008 -11.655 1.00 0.00 41 GLU A CA 6
ATOM 3730 C C . GLU A 1 41 ? 13.683 -16.478 -12.080 1.00 0.00 41 GLU A C 6
ATOM 3731 O O . GLU A 1 41 ? 12.764 -16.941 -12.754 1.00 0.00 41 GLU A O 6
ATOM 3743 N N . TRP A 1 42 ? 14.735 -17.170 -11.670 1.00 0.00 42 TRP A N 6
ATOM 3744 C CA . TRP A 1 42 ? 14.880 -18.578 -12.000 1.00 0.00 42 TRP A CA 6
ATOM 3745 C C . TRP A 1 42 ? 13.691 -19.329 -11.400 1.00 0.00 42 TRP A C 6
ATOM 3746 O O . TRP A 1 42 ? 12.930 -19.972 -12.122 1.00 0.00 42 TRP A O 6
ATOM 3767 N N . GLY A 1 43 ? 13.567 -19.224 -10.085 1.00 0.00 43 GLY A N 6
ATOM 3768 C CA . GLY A 1 43 ? 12.482 -19.886 -9.380 1.00 0.00 43 GLY A CA 6
ATOM 3769 C C . GLY A 1 43 ? 11.177 -19.099 -9.520 1.00 0.00 43 GLY A C 6
ATOM 3770 O O . GLY A 1 43 ? 10.168 -19.453 -8.913 1.00 0.00 43 GLY A O 6
ATOM 3774 N N . CYS A 1 44 ? 11.240 -18.047 -10.323 1.00 0.00 44 CYS A N 6
ATOM 3775 C CA . CYS A 1 44 ? 10.076 -17.208 -10.549 1.00 0.00 44 CYS A CA 6
ATOM 3776 C C . CYS A 1 44 ? 9.622 -17.398 -11.998 1.00 0.00 44 CYS A C 6
ATOM 3777 O O . CYS A 1 44 ? 8.534 -16.965 -12.373 1.00 0.00 44 CYS A O 6
ATOM 3784 N N . GLY A 1 45 ? 10.480 -18.045 -12.773 1.00 0.00 45 GLY A N 6
ATOM 3785 C CA . GLY A 1 45 ? 10.180 -18.297 -14.173 1.00 0.00 45 GLY A CA 6
ATOM 3786 C C . GLY A 1 45 ? 9.020 -19.284 -14.316 1.00 0.00 45 GLY A C 6
ATOM 3787 O O . GLY A 1 45 ? 7.857 -18.902 -14.203 1.00 0.00 45 GLY A O 6
ATOM 3791 N N . THR A 1 46 ? 9.378 -20.536 -14.564 1.00 0.00 46 THR A N 6
ATOM 3792 C CA . THR A 1 46 ? 8.381 -21.581 -14.724 1.00 0.00 46 THR A CA 6
ATOM 3793 C C . THR A 1 46 ? 7.173 -21.052 -15.498 1.00 0.00 46 THR A C 6
ATOM 3794 O O . THR A 1 46 ? 6.146 -20.725 -14.906 1.00 0.00 46 THR A O 6
ATOM 3805 N N . SER A 1 47 ? 7.335 -20.984 -16.811 1.00 0.00 47 SER A N 6
ATOM 3806 C CA . SER A 1 47 ? 6.271 -20.499 -17.673 1.00 0.00 47 SER A CA 6
ATOM 3807 C C . SER A 1 47 ? 5.624 -19.257 -17.058 1.00 0.00 47 SER A C 6
ATOM 3808 O O . SER A 1 47 ? 5.980 -18.131 -17.404 1.00 0.00 47 SER A O 6
ATOM 3817 N N . GLY A 1 1 ? 1.325 0.000 0.000 1.00 0.00 1 GLY A N 7
ATOM 3818 C CA . GLY A 1 1 ? 2.073 0.000 -1.245 1.00 0.00 1 GLY A CA 7
ATOM 3819 C C . GLY A 1 1 ? 1.455 0.968 -2.257 1.00 0.00 1 GLY A C 7
ATOM 3820 O O . GLY A 1 1 ? 1.874 2.120 -2.354 1.00 0.00 1 GLY A O 7
ATOM 3824 N N . SER A 1 2 ? 0.469 0.463 -2.983 1.00 0.00 2 SER A N 7
ATOM 3825 C CA . SER A 1 2 ? -0.211 1.268 -3.984 1.00 0.00 2 SER A CA 7
ATOM 3826 C C . SER A 1 2 ? -1.424 1.962 -3.360 1.00 0.00 2 SER A C 7
ATOM 3827 O O . SER A 1 2 ? -2.407 1.309 -3.012 1.00 0.00 2 SER A O 7
ATOM 3835 N N . SER A 1 3 ? -1.316 3.277 -3.238 1.00 0.00 3 SER A N 7
ATOM 3836 C CA . SER A 1 3 ? -2.391 4.067 -2.663 1.00 0.00 3 SER A CA 7
ATOM 3837 C C . SER A 1 3 ? -1.937 5.516 -2.481 1.00 0.00 3 SER A C 7
ATOM 3838 O O . SER A 1 3 ? -0.837 5.769 -1.991 1.00 0.00 3 SER A O 7
ATOM 3846 N N . ARG A 1 4 ? -2.806 6.431 -2.886 1.00 0.00 4 ARG A N 7
ATOM 3847 C CA . ARG A 1 4 ? -2.508 7.848 -2.774 1.00 0.00 4 ARG A CA 7
ATOM 3848 C C . ARG A 1 4 ? -2.852 8.354 -1.371 1.00 0.00 4 ARG A C 7
ATOM 3849 O O . ARG A 1 4 ? -3.514 9.380 -1.222 1.00 0.00 4 ARG A O 7
ATOM 3869 N N . CYS A 1 5 ? -2.386 7.610 -0.378 1.00 0.00 5 CYS A N 7
ATOM 3870 C CA . CYS A 1 5 ? -2.636 7.970 1.007 1.00 0.00 5 CYS A CA 7
ATOM 3871 C C . CYS A 1 5 ? -2.005 6.902 1.902 1.00 0.00 5 CYS A C 7
ATOM 3872 O O . CYS A 1 5 ? -2.709 6.071 2.474 1.00 0.00 5 CYS A O 7
ATOM 3879 N N . PRO A 1 6 ? -0.650 6.960 1.998 1.00 0.00 6 PRO A N 7
ATOM 3880 C CA . PRO A 1 6 ? 0.084 6.008 2.814 1.00 0.00 6 PRO A CA 7
ATOM 3881 C C . PRO A 1 6 ? -0.070 6.327 4.303 1.00 0.00 6 PRO A C 7
ATOM 3882 O O . PRO A 1 6 ? -0.664 7.342 4.665 1.00 0.00 6 PRO A O 7
ATOM 3893 N N . PRO A 1 7 ? 0.490 5.420 5.147 1.00 0.00 7 PRO A N 7
ATOM 3894 C CA . PRO A 1 7 ? 0.421 5.595 6.587 1.00 0.00 7 PRO A CA 7
ATOM 3895 C C . PRO A 1 7 ? 1.392 6.680 7.055 1.00 0.00 7 PRO A C 7
ATOM 3896 O O . PRO A 1 7 ? 2.501 6.792 6.534 1.00 0.00 7 PRO A O 7
ATOM 3907 N N . GLY A 1 8 ? 0.941 7.453 8.032 1.00 0.00 8 GLY A N 7
ATOM 3908 C CA . GLY A 1 8 ? 1.757 8.526 8.575 1.00 0.00 8 GLY A CA 7
ATOM 3909 C C . GLY A 1 8 ? 1.004 9.286 9.669 1.00 0.00 8 GLY A C 7
ATOM 3910 O O . GLY A 1 8 ? 0.441 10.350 9.415 1.00 0.00 8 GLY A O 7
ATOM 3914 N N . GLN A 1 9 ? 1.019 8.711 10.863 1.00 0.00 9 GLN A N 7
ATOM 3915 C CA . GLN A 1 9 ? 0.345 9.321 11.996 1.00 0.00 9 GLN A CA 7
ATOM 3916 C C . GLN A 1 9 ? 1.329 9.530 13.149 1.00 0.00 9 GLN A C 7
ATOM 3917 O O . GLN A 1 9 ? 0.936 9.519 14.315 1.00 0.00 9 GLN A O 7
ATOM 3931 N N . PHE A 1 10 ? 2.589 9.715 12.784 1.00 0.00 10 PHE A N 7
ATOM 3932 C CA . PHE A 1 10 ? 3.632 9.926 13.773 1.00 0.00 10 PHE A CA 7
ATOM 3933 C C . PHE A 1 10 ? 3.407 11.232 14.537 1.00 0.00 10 PHE A C 7
ATOM 3934 O O . PHE A 1 10 ? 2.278 11.710 14.638 1.00 0.00 10 PHE A O 7
ATOM 3951 N N . ARG A 1 11 ? 4.500 11.773 15.055 1.00 0.00 11 ARG A N 7
ATOM 3952 C CA . ARG A 1 11 ? 4.436 13.015 15.807 1.00 0.00 11 ARG A CA 7
ATOM 3953 C C . ARG A 1 11 ? 5.191 14.122 15.068 1.00 0.00 11 ARG A C 7
ATOM 3954 O O . ARG A 1 11 ? 5.531 15.147 15.657 1.00 0.00 11 ARG A O 7
ATOM 3974 N N . CYS A 1 12 ? 5.431 13.878 13.788 1.00 0.00 12 CYS A N 7
ATOM 3975 C CA . CYS A 1 12 ? 6.139 14.841 12.962 1.00 0.00 12 CYS A CA 7
ATOM 3976 C C . CYS A 1 12 ? 7.625 14.781 13.321 1.00 0.00 12 CYS A C 7
ATOM 3977 O O . CYS A 1 12 ? 8.232 15.802 13.640 1.00 0.00 12 CYS A O 7
ATOM 3984 N N . SER A 1 13 ? 8.168 13.574 13.256 1.00 0.00 13 SER A N 7
ATOM 3985 C CA . SER A 1 13 ? 9.572 13.368 13.570 1.00 0.00 13 SER A CA 7
ATOM 3986 C C . SER A 1 13 ? 10.180 12.350 12.603 1.00 0.00 13 SER A C 7
ATOM 3987 O O . SER A 1 13 ? 11.305 11.895 12.802 1.00 0.00 13 SER A O 7
ATOM 3995 N N . GLU A 1 14 ? 9.409 12.024 11.576 1.00 0.00 14 GLU A N 7
ATOM 3996 C CA . GLU A 1 14 ? 9.858 11.069 10.577 1.00 0.00 14 GLU A CA 7
ATOM 3997 C C . GLU A 1 14 ? 8.746 10.802 9.560 1.00 0.00 14 GLU A C 7
ATOM 3998 O O . GLU A 1 14 ? 7.713 10.228 9.901 1.00 0.00 14 GLU A O 7
ATOM 4011 N N . PRO A 1 15 ? 9.002 11.243 8.300 1.00 0.00 15 PRO A N 7
ATOM 4012 C CA . PRO A 1 15 ? 8.035 11.057 7.231 1.00 0.00 15 PRO A CA 7
ATOM 4013 C C . PRO A 1 15 ? 8.015 9.603 6.756 1.00 0.00 15 PRO A C 7
ATOM 4014 O O . PRO A 1 15 ? 8.972 9.134 6.141 1.00 0.00 15 PRO A O 7
ATOM 4025 N N . PRO A 1 16 ? 6.885 8.912 7.066 1.00 0.00 16 PRO A N 7
ATOM 4026 C CA . PRO A 1 16 ? 6.729 7.521 6.678 1.00 0.00 16 PRO A CA 7
ATOM 4027 C C . PRO A 1 16 ? 6.433 7.400 5.181 1.00 0.00 16 PRO A C 7
ATOM 4028 O O . PRO A 1 16 ? 7.110 6.660 4.469 1.00 0.00 16 PRO A O 7
ATOM 4039 N N . GLY A 1 17 ? 5.421 8.138 4.749 1.00 0.00 17 GLY A N 7
ATOM 4040 C CA . GLY A 1 17 ? 5.028 8.122 3.350 1.00 0.00 17 GLY A CA 7
ATOM 4041 C C . GLY A 1 17 ? 4.698 9.533 2.858 1.00 0.00 17 GLY A C 7
ATOM 4042 O O . GLY A 1 17 ? 3.580 9.794 2.415 1.00 0.00 17 GLY A O 7
ATOM 4046 N N . ALA A 1 18 ? 5.690 10.405 2.951 1.00 0.00 18 ALA A N 7
ATOM 4047 C CA . ALA A 1 18 ? 5.520 11.782 2.521 1.00 0.00 18 ALA A CA 7
ATOM 4048 C C . ALA A 1 18 ? 4.671 11.813 1.248 1.00 0.00 18 ALA A C 7
ATOM 4049 O O . ALA A 1 18 ? 5.062 11.255 0.224 1.00 0.00 18 ALA A O 7
ATOM 4056 N N . HIS A 1 19 ? 3.525 12.470 1.354 1.00 0.00 19 HIS A N 7
ATOM 4057 C CA . HIS A 1 19 ? 2.618 12.580 0.225 1.00 0.00 19 HIS A CA 7
ATOM 4058 C C . HIS A 1 19 ? 1.379 13.376 0.638 1.00 0.00 19 HIS A C 7
ATOM 4059 O O . HIS A 1 19 ? 0.369 12.797 1.035 1.00 0.00 19 HIS A O 7
ATOM 4073 N N . GLY A 1 20 ? 1.496 14.691 0.530 1.00 0.00 20 GLY A N 7
ATOM 4074 C CA . GLY A 1 20 ? 0.398 15.573 0.887 1.00 0.00 20 GLY A CA 7
ATOM 4075 C C . GLY A 1 20 ? -0.941 14.996 0.423 1.00 0.00 20 GLY A C 7
ATOM 4076 O O . GLY A 1 20 ? -1.985 15.303 0.996 1.00 0.00 20 GLY A O 7
ATOM 4080 N N . GLU A 1 21 ? -0.867 14.169 -0.610 1.00 0.00 21 GLU A N 7
ATOM 4081 C CA . GLU A 1 21 ? -2.060 13.547 -1.157 1.00 0.00 21 GLU A CA 7
ATOM 4082 C C . GLU A 1 21 ? -3.007 13.132 -0.029 1.00 0.00 21 GLU A C 7
ATOM 4083 O O . GLU A 1 21 ? -4.222 13.085 -0.219 1.00 0.00 21 GLU A O 7
ATOM 4096 N N . CYS A 1 22 ? -2.416 12.842 1.121 1.00 0.00 22 CYS A N 7
ATOM 4097 C CA . CYS A 1 22 ? -3.192 12.433 2.279 1.00 0.00 22 CYS A CA 7
ATOM 4098 C C . CYS A 1 22 ? -2.623 13.139 3.512 1.00 0.00 22 CYS A C 7
ATOM 4099 O O . CYS A 1 22 ? -3.274 14.009 4.088 1.00 0.00 22 CYS A O 7
ATOM 4106 N N . TYR A 1 23 ? -1.416 12.737 3.879 1.00 0.00 23 TYR A N 7
ATOM 4107 C CA . TYR A 1 23 ? -0.752 13.321 5.033 1.00 0.00 23 TYR A CA 7
ATOM 4108 C C . TYR A 1 23 ? 0.183 14.456 4.612 1.00 0.00 23 TYR A C 7
ATOM 4109 O O . TYR A 1 23 ? 0.895 14.341 3.616 1.00 0.00 23 TYR A O 7
ATOM 4127 N N . PRO A 1 24 ? 0.149 15.555 5.412 1.00 0.00 24 PRO A N 7
ATOM 4128 C CA . PRO A 1 24 ? 0.984 16.711 5.133 1.00 0.00 24 PRO A CA 7
ATOM 4129 C C . PRO A 1 24 ? 2.441 16.438 5.511 1.00 0.00 24 PRO A C 7
ATOM 4130 O O . PRO A 1 24 ? 3.284 17.331 5.434 1.00 0.00 24 PRO A O 7
ATOM 4141 N N . GLN A 1 25 ? 2.694 15.200 5.910 1.00 0.00 25 GLN A N 7
ATOM 4142 C CA . GLN A 1 25 ? 4.035 14.799 6.300 1.00 0.00 25 GLN A CA 7
ATOM 4143 C C . GLN A 1 25 ? 5.025 15.087 5.170 1.00 0.00 25 GLN A C 7
ATOM 4144 O O . GLN A 1 25 ? 6.237 15.066 5.382 1.00 0.00 25 GLN A O 7
ATOM 4158 N N . ASP A 1 26 ? 4.473 15.350 3.995 1.00 0.00 26 ASP A N 7
ATOM 4159 C CA . ASP A 1 26 ? 5.292 15.643 2.832 1.00 0.00 26 ASP A CA 7
ATOM 4160 C C . ASP A 1 26 ? 6.274 16.766 3.174 1.00 0.00 26 ASP A C 7
ATOM 4161 O O . ASP A 1 26 ? 7.396 16.789 2.670 1.00 0.00 26 ASP A O 7
ATOM 4171 N N . TRP A 1 27 ? 5.816 17.669 4.028 1.00 0.00 27 TRP A N 7
ATOM 4172 C CA . TRP A 1 27 ? 6.639 18.792 4.443 1.00 0.00 27 TRP A CA 7
ATOM 4173 C C . TRP A 1 27 ? 7.954 18.235 4.994 1.00 0.00 27 TRP A C 7
ATOM 4174 O O . TRP A 1 27 ? 9.014 18.827 4.794 1.00 0.00 27 TRP A O 7
ATOM 4195 N N . LEU A 1 28 ? 7.842 17.105 5.675 1.00 0.00 28 LEU A N 7
ATOM 4196 C CA . LEU A 1 28 ? 9.009 16.462 6.256 1.00 0.00 28 LEU A CA 7
ATOM 4197 C C . LEU A 1 28 ? 9.926 15.971 5.134 1.00 0.00 28 LEU A C 7
ATOM 4198 O O . LEU A 1 28 ? 9.461 15.656 4.040 1.00 0.00 28 LEU A O 7
ATOM 4214 N N . CYS A 1 29 ? 11.213 15.922 5.445 1.00 0.00 29 CYS A N 7
ATOM 4215 C CA . CYS A 1 29 ? 12.200 15.474 4.477 1.00 0.00 29 CYS A CA 7
ATOM 4216 C C . CYS A 1 29 ? 11.955 16.218 3.162 1.00 0.00 29 CYS A C 7
ATOM 4217 O O . CYS A 1 29 ? 11.358 15.670 2.237 1.00 0.00 29 CYS A O 7
ATOM 4224 N N . ASP A 1 30 ? 12.429 17.455 3.122 1.00 0.00 30 ASP A N 7
ATOM 4225 C CA . ASP A 1 30 ? 12.269 18.279 1.937 1.00 0.00 30 ASP A CA 7
ATOM 4226 C C . ASP A 1 30 ? 13.528 19.124 1.734 1.00 0.00 30 ASP A C 7
ATOM 4227 O O . ASP A 1 30 ? 14.224 18.976 0.731 1.00 0.00 30 ASP A O 7
ATOM 4236 N N . GLY A 1 31 ? 13.783 19.990 2.704 1.00 0.00 31 GLY A N 7
ATOM 4237 C CA . GLY A 1 31 ? 14.947 20.859 2.645 1.00 0.00 31 GLY A CA 7
ATOM 4238 C C . GLY A 1 31 ? 14.987 21.804 3.847 1.00 0.00 31 GLY A C 7
ATOM 4239 O O . GLY A 1 31 ? 16.061 22.138 4.343 1.00 0.00 31 GLY A O 7
ATOM 4243 N N . HIS A 1 32 ? 13.802 22.209 4.281 1.00 0.00 32 HIS A N 7
ATOM 4244 C CA . HIS A 1 32 ? 13.688 23.109 5.415 1.00 0.00 32 HIS A CA 7
ATOM 4245 C C . HIS A 1 32 ? 12.888 22.432 6.530 1.00 0.00 32 HIS A C 7
ATOM 4246 O O . HIS A 1 32 ? 11.771 21.969 6.304 1.00 0.00 32 HIS A O 7
ATOM 4260 N N . PRO A 1 33 ? 13.507 22.395 7.740 1.00 0.00 33 PRO A N 7
ATOM 4261 C CA . PRO A 1 33 ? 12.864 21.782 8.890 1.00 0.00 33 PRO A CA 7
ATOM 4262 C C . PRO A 1 33 ? 11.758 22.682 9.445 1.00 0.00 33 PRO A C 7
ATOM 4263 O O . PRO A 1 33 ? 11.970 23.876 9.654 1.00 0.00 33 PRO A O 7
ATOM 4274 N N . ASP A 1 34 ? 10.601 22.075 9.667 1.00 0.00 34 ASP A N 7
ATOM 4275 C CA . ASP A 1 34 ? 9.461 22.806 10.193 1.00 0.00 34 ASP A CA 7
ATOM 4276 C C . ASP A 1 34 ? 8.594 21.860 11.025 1.00 0.00 34 ASP A C 7
ATOM 4277 O O . ASP A 1 34 ? 7.367 21.925 10.968 1.00 0.00 34 ASP A O 7
ATOM 4286 N N . CYS A 1 35 ? 9.265 21.002 11.779 1.00 0.00 35 CYS A N 7
ATOM 4287 C CA . CYS A 1 35 ? 8.571 20.044 12.622 1.00 0.00 35 CYS A CA 7
ATOM 4288 C C . CYS A 1 35 ? 8.741 20.475 14.080 1.00 0.00 35 CYS A C 7
ATOM 4289 O O . CYS A 1 35 ? 9.159 21.599 14.354 1.00 0.00 35 CYS A O 7
ATOM 4296 N N . ASP A 1 36 ? 8.409 19.558 14.978 1.00 0.00 36 ASP A N 7
ATOM 4297 C CA . ASP A 1 36 ? 8.520 19.829 16.401 1.00 0.00 36 ASP A CA 7
ATOM 4298 C C . ASP A 1 36 ? 9.771 20.671 16.659 1.00 0.00 36 ASP A C 7
ATOM 4299 O O . ASP A 1 36 ? 9.693 21.732 17.278 1.00 0.00 36 ASP A O 7
ATOM 4309 N N . ASP A 1 37 ? 10.896 20.168 16.172 1.00 0.00 37 ASP A N 7
ATOM 4310 C CA . ASP A 1 37 ? 12.161 20.860 16.343 1.00 0.00 37 ASP A CA 7
ATOM 4311 C C . ASP A 1 37 ? 12.741 21.200 14.968 1.00 0.00 37 ASP A C 7
ATOM 4312 O O . ASP A 1 37 ? 12.933 22.371 14.643 1.00 0.00 37 ASP A O 7
ATOM 4322 N N . GLY A 1 38 ? 13.004 20.155 14.198 1.00 0.00 38 GLY A N 7
ATOM 4323 C CA . GLY A 1 38 ? 13.558 20.327 12.865 1.00 0.00 38 GLY A CA 7
ATOM 4324 C C . GLY A 1 38 ? 14.419 19.126 12.469 1.00 0.00 38 GLY A C 7
ATOM 4325 O O . GLY A 1 38 ? 15.512 19.291 11.929 1.00 0.00 38 GLY A O 7
ATOM 4329 N N . ARG A 1 39 ? 13.894 17.943 12.754 1.00 0.00 39 ARG A N 7
ATOM 4330 C CA . ARG A 1 39 ? 14.600 16.714 12.434 1.00 0.00 39 ARG A CA 7
ATOM 4331 C C . ARG A 1 39 ? 13.860 15.946 11.337 1.00 0.00 39 ARG A C 7
ATOM 4332 O O . ARG A 1 39 ? 14.344 14.923 10.856 1.00 0.00 39 ARG A O 7
ATOM 4352 N N . ASP A 1 40 ? 12.697 16.469 10.975 1.00 0.00 40 ASP A N 7
ATOM 4353 C CA . ASP A 1 40 ? 11.885 15.845 9.944 1.00 0.00 40 ASP A CA 7
ATOM 4354 C C . ASP A 1 40 ? 12.772 15.485 8.750 1.00 0.00 40 ASP A C 7
ATOM 4355 O O . ASP A 1 40 ? 12.478 14.544 8.016 1.00 0.00 40 ASP A O 7
ATOM 4364 N N . GLU A 1 41 ? 13.839 16.254 8.594 1.00 0.00 41 GLU A N 7
ATOM 4365 C CA . GLU A 1 41 ? 14.771 16.028 7.502 1.00 0.00 41 GLU A CA 7
ATOM 4366 C C . GLU A 1 41 ? 16.204 15.956 8.033 1.00 0.00 41 GLU A C 7
ATOM 4367 O O . GLU A 1 41 ? 17.133 16.443 7.390 1.00 0.00 41 GLU A O 7
ATOM 4379 N N . TRP A 1 42 ? 16.338 15.343 9.200 1.00 0.00 42 TRP A N 7
ATOM 4380 C CA . TRP A 1 42 ? 17.642 15.200 9.824 1.00 0.00 42 TRP A CA 7
ATOM 4381 C C . TRP A 1 42 ? 18.574 14.516 8.822 1.00 0.00 42 TRP A C 7
ATOM 4382 O O . TRP A 1 42 ? 19.195 15.180 7.993 1.00 0.00 42 TRP A O 7
ATOM 4403 N N . GLY A 1 43 ? 18.642 13.197 8.931 1.00 0.00 43 GLY A N 7
ATOM 4404 C CA . GLY A 1 43 ? 19.487 12.416 8.044 1.00 0.00 43 GLY A CA 7
ATOM 4405 C C . GLY A 1 43 ? 18.845 12.267 6.664 1.00 0.00 43 GLY A C 7
ATOM 4406 O O . GLY A 1 43 ? 18.711 11.156 6.154 1.00 0.00 43 GLY A O 7
ATOM 4410 N N . CYS A 1 44 ? 18.464 13.403 6.098 1.00 0.00 44 CYS A N 7
ATOM 4411 C CA . CYS A 1 44 ? 17.838 13.413 4.787 1.00 0.00 44 CYS A CA 7
ATOM 4412 C C . CYS A 1 44 ? 18.749 14.181 3.826 1.00 0.00 44 CYS A C 7
ATOM 4413 O O . CYS A 1 44 ? 18.472 14.257 2.630 1.00 0.00 44 CYS A O 7
ATOM 4420 N N . GLY A 1 45 ? 19.816 14.731 4.386 1.00 0.00 45 GLY A N 7
ATOM 4421 C CA . GLY A 1 45 ? 20.769 15.491 3.594 1.00 0.00 45 GLY A CA 7
ATOM 4422 C C . GLY A 1 45 ? 21.603 14.566 2.705 1.00 0.00 45 GLY A C 7
ATOM 4423 O O . GLY A 1 45 ? 22.361 13.736 3.205 1.00 0.00 45 GLY A O 7
ATOM 4427 N N . THR A 1 46 ? 21.435 14.740 1.402 1.00 0.00 46 THR A N 7
ATOM 4428 C CA . THR A 1 46 ? 22.163 13.932 0.439 1.00 0.00 46 THR A CA 7
ATOM 4429 C C . THR A 1 46 ? 22.660 14.800 -0.719 1.00 0.00 46 THR A C 7
ATOM 4430 O O . THR A 1 46 ? 22.333 14.544 -1.876 1.00 0.00 46 THR A O 7
ATOM 4441 N N . SER A 1 47 ? 23.442 15.810 -0.366 1.00 0.00 47 SER A N 7
ATOM 4442 C CA . SER A 1 47 ? 23.987 16.717 -1.361 1.00 0.00 47 SER A CA 7
ATOM 4443 C C . SER A 1 47 ? 25.492 16.887 -1.146 1.00 0.00 47 SER A C 7
ATOM 4444 O O . SER A 1 47 ? 26.236 15.908 -1.138 1.00 0.00 47 SER A O 7
ATOM 4453 N N . GLY A 1 1 ? 1.325 0.000 0.000 1.00 0.00 1 GLY A N 8
ATOM 4454 C CA . GLY A 1 1 ? 2.073 0.000 -1.245 1.00 0.00 1 GLY A CA 8
ATOM 4455 C C . GLY A 1 1 ? 1.690 1.199 -2.116 1.00 0.00 1 GLY A C 8
ATOM 4456 O O . GLY A 1 1 ? 0.566 1.692 -2.038 1.00 0.00 1 GLY A O 8
ATOM 4460 N N . SER A 1 2 ? 2.646 1.633 -2.924 1.00 0.00 2 SER A N 8
ATOM 4461 C CA . SER A 1 2 ? 2.422 2.764 -3.807 1.00 0.00 2 SER A CA 8
ATOM 4462 C C . SER A 1 2 ? 1.259 2.466 -4.755 1.00 0.00 2 SER A C 8
ATOM 4463 O O . SER A 1 2 ? 0.842 1.317 -4.889 1.00 0.00 2 SER A O 8
ATOM 4471 N N . SER A 1 3 ? 0.768 3.522 -5.388 1.00 0.00 3 SER A N 8
ATOM 4472 C CA . SER A 1 3 ? -0.339 3.387 -6.319 1.00 0.00 3 SER A CA 8
ATOM 4473 C C . SER A 1 3 ? 0.170 2.871 -7.667 1.00 0.00 3 SER A C 8
ATOM 4474 O O . SER A 1 3 ? -0.251 1.811 -8.128 1.00 0.00 3 SER A O 8
ATOM 4482 N N . ARG A 1 4 ? 1.068 3.644 -8.259 1.00 0.00 4 ARG A N 8
ATOM 4483 C CA . ARG A 1 4 ? 1.639 3.278 -9.545 1.00 0.00 4 ARG A CA 8
ATOM 4484 C C . ARG A 1 4 ? 3.079 3.783 -9.649 1.00 0.00 4 ARG A C 8
ATOM 4485 O O . ARG A 1 4 ? 3.439 4.449 -10.618 1.00 0.00 4 ARG A O 8
ATOM 4505 N N . CYS A 1 5 ? 3.865 3.447 -8.636 1.00 0.00 5 CYS A N 8
ATOM 4506 C CA . CYS A 1 5 ? 5.258 3.858 -8.601 1.00 0.00 5 CYS A CA 8
ATOM 4507 C C . CYS A 1 5 ? 5.884 3.325 -7.311 1.00 0.00 5 CYS A C 8
ATOM 4508 O O . CYS A 1 5 ? 6.150 4.089 -6.384 1.00 0.00 5 CYS A O 8
ATOM 4515 N N . PRO A 1 6 ? 6.107 1.984 -7.291 1.00 0.00 6 PRO A N 8
ATOM 4516 C CA . PRO A 1 6 ? 6.697 1.340 -6.130 1.00 0.00 6 PRO A CA 8
ATOM 4517 C C . PRO A 1 6 ? 8.198 1.626 -6.047 1.00 0.00 6 PRO A C 8
ATOM 4518 O O . PRO A 1 6 ? 8.767 2.238 -6.950 1.00 0.00 6 PRO A O 8
ATOM 4529 N N . PRO A 1 7 ? 8.812 1.158 -4.928 1.00 0.00 7 PRO A N 8
ATOM 4530 C CA . PRO A 1 7 ? 10.235 1.357 -4.716 1.00 0.00 7 PRO A CA 8
ATOM 4531 C C . PRO A 1 7 ? 11.058 0.419 -5.601 1.00 0.00 7 PRO A C 8
ATOM 4532 O O . PRO A 1 7 ? 10.627 -0.693 -5.903 1.00 0.00 7 PRO A O 8
ATOM 4543 N N . GLY A 1 8 ? 12.228 0.902 -5.992 1.00 0.00 8 GLY A N 8
ATOM 4544 C CA . GLY A 1 8 ? 13.115 0.120 -6.837 1.00 0.00 8 GLY A CA 8
ATOM 4545 C C . GLY A 1 8 ? 14.383 0.907 -7.178 1.00 0.00 8 GLY A C 8
ATOM 4546 O O . GLY A 1 8 ? 14.486 1.488 -8.257 1.00 0.00 8 GLY A O 8
ATOM 4550 N N . GLN A 1 9 ? 15.316 0.900 -6.237 1.00 0.00 9 GLN A N 8
ATOM 4551 C CA . GLN A 1 9 ? 16.572 1.606 -6.424 1.00 0.00 9 GLN A CA 8
ATOM 4552 C C . GLN A 1 9 ? 17.752 0.658 -6.199 1.00 0.00 9 GLN A C 8
ATOM 4553 O O . GLN A 1 9 ? 18.825 1.086 -5.777 1.00 0.00 9 GLN A O 8
ATOM 4567 N N . PHE A 1 10 ? 17.513 -0.612 -6.492 1.00 0.00 10 PHE A N 8
ATOM 4568 C CA . PHE A 1 10 ? 18.543 -1.624 -6.328 1.00 0.00 10 PHE A CA 8
ATOM 4569 C C . PHE A 1 10 ? 19.711 -1.378 -7.286 1.00 0.00 10 PHE A C 8
ATOM 4570 O O . PHE A 1 10 ? 19.935 -0.250 -7.721 1.00 0.00 10 PHE A O 8
ATOM 4587 N N . ARG A 1 11 ? 20.424 -2.454 -7.586 1.00 0.00 11 ARG A N 8
ATOM 4588 C CA . ARG A 1 11 ? 21.563 -2.370 -8.484 1.00 0.00 11 ARG A CA 8
ATOM 4589 C C . ARG A 1 11 ? 21.292 -3.168 -9.761 1.00 0.00 11 ARG A C 8
ATOM 4590 O O . ARG A 1 11 ? 22.224 -3.561 -10.461 1.00 0.00 11 ARG A O 8
ATOM 4610 N N . CYS A 1 12 ? 20.012 -3.383 -10.026 1.00 0.00 12 CYS A N 8
ATOM 4611 C CA . CYS A 1 12 ? 19.607 -4.127 -11.206 1.00 0.00 12 CYS A CA 8
ATOM 4612 C C . CYS A 1 12 ? 19.993 -5.594 -11.006 1.00 0.00 12 CYS A C 8
ATOM 4613 O O . CYS A 1 12 ? 20.736 -6.159 -11.807 1.00 0.00 12 CYS A O 8
ATOM 4620 N N . SER A 1 13 ? 19.470 -6.169 -9.932 1.00 0.00 13 SER A N 8
ATOM 4621 C CA . SER A 1 13 ? 19.751 -7.559 -9.616 1.00 0.00 13 SER A CA 8
ATOM 4622 C C . SER A 1 13 ? 18.536 -8.198 -8.941 1.00 0.00 13 SER A C 8
ATOM 4623 O O . SER A 1 13 ? 18.624 -9.307 -8.416 1.00 0.00 13 SER A O 8
ATOM 4631 N N . GLU A 1 14 ? 17.429 -7.471 -8.977 1.00 0.00 14 GLU A N 8
ATOM 4632 C CA . GLU A 1 14 ? 16.197 -7.953 -8.376 1.00 0.00 14 GLU A CA 8
ATOM 4633 C C . GLU A 1 14 ? 15.112 -6.877 -8.453 1.00 0.00 14 GLU A C 8
ATOM 4634 O O . GLU A 1 14 ? 15.205 -5.847 -7.787 1.00 0.00 14 GLU A O 8
ATOM 4647 N N . PRO A 1 15 ? 14.081 -7.160 -9.294 1.00 0.00 15 PRO A N 8
ATOM 4648 C CA . PRO A 1 15 ? 12.980 -6.228 -9.468 1.00 0.00 15 PRO A CA 8
ATOM 4649 C C . PRO A 1 15 ? 12.044 -6.254 -8.257 1.00 0.00 15 PRO A C 8
ATOM 4650 O O . PRO A 1 15 ? 11.376 -7.255 -8.006 1.00 0.00 15 PRO A O 8
ATOM 4661 N N . PRO A 1 16 ? 12.027 -5.111 -7.520 1.00 0.00 16 PRO A N 8
ATOM 4662 C CA . PRO A 1 16 ? 11.184 -4.993 -6.342 1.00 0.00 16 PRO A CA 8
ATOM 4663 C C . PRO A 1 16 ? 9.717 -4.804 -6.733 1.00 0.00 16 PRO A C 8
ATOM 4664 O O . PRO A 1 16 ? 8.859 -5.591 -6.336 1.00 0.00 16 PRO A O 8
ATOM 4675 N N . GLY A 1 17 ? 9.475 -3.757 -7.508 1.00 0.00 17 GLY A N 8
ATOM 4676 C CA . GLY A 1 17 ? 8.127 -3.455 -7.958 1.00 0.00 17 GLY A CA 8
ATOM 4677 C C . GLY A 1 17 ? 8.107 -3.128 -9.452 1.00 0.00 17 GLY A C 8
ATOM 4678 O O . GLY A 1 17 ? 7.701 -2.036 -9.847 1.00 0.00 17 GLY A O 8
ATOM 4682 N N . ALA A 1 18 ? 8.552 -4.094 -10.243 1.00 0.00 18 ALA A N 8
ATOM 4683 C CA . ALA A 1 18 ? 8.591 -3.922 -11.685 1.00 0.00 18 ALA A CA 8
ATOM 4684 C C . ALA A 1 18 ? 7.298 -3.248 -12.149 1.00 0.00 18 ALA A C 8
ATOM 4685 O O . ALA A 1 18 ? 6.208 -3.779 -11.942 1.00 0.00 18 ALA A O 8
ATOM 4692 N N . HIS A 1 19 ? 7.462 -2.088 -12.768 1.00 0.00 19 HIS A N 8
ATOM 4693 C CA . HIS A 1 19 ? 6.321 -1.336 -13.264 1.00 0.00 19 HIS A CA 8
ATOM 4694 C C . HIS A 1 19 ? 6.805 -0.039 -13.914 1.00 0.00 19 HIS A C 8
ATOM 4695 O O . HIS A 1 19 ? 6.925 0.987 -13.247 1.00 0.00 19 HIS A O 8
ATOM 4709 N N . GLY A 1 20 ? 7.069 -0.127 -15.210 1.00 0.00 20 GLY A N 8
ATOM 4710 C CA . GLY A 1 20 ? 7.537 1.027 -15.958 1.00 0.00 20 GLY A CA 8
ATOM 4711 C C . GLY A 1 20 ? 6.795 2.295 -15.531 1.00 0.00 20 GLY A C 8
ATOM 4712 O O . GLY A 1 20 ? 7.317 3.400 -15.671 1.00 0.00 20 GLY A O 8
ATOM 4716 N N . GLU A 1 21 ? 5.590 2.093 -15.019 1.00 0.00 21 GLU A N 8
ATOM 4717 C CA . GLU A 1 21 ? 4.771 3.207 -14.571 1.00 0.00 21 GLU A CA 8
ATOM 4718 C C . GLU A 1 21 ? 5.638 4.254 -13.868 1.00 0.00 21 GLU A C 8
ATOM 4719 O O . GLU A 1 21 ? 5.321 5.442 -13.888 1.00 0.00 21 GLU A O 8
ATOM 4732 N N . CYS A 1 22 ? 6.716 3.775 -13.264 1.00 0.00 22 CYS A N 8
ATOM 4733 C CA . CYS A 1 22 ? 7.630 4.655 -12.557 1.00 0.00 22 CYS A CA 8
ATOM 4734 C C . CYS A 1 22 ? 9.061 4.248 -12.914 1.00 0.00 22 CYS A C 8
ATOM 4735 O O . CYS A 1 22 ? 9.745 4.955 -13.653 1.00 0.00 22 CYS A O 8
ATOM 4742 N N . TYR A 1 23 ? 9.472 3.110 -12.374 1.00 0.00 23 TYR A N 8
ATOM 4743 C CA . TYR A 1 23 ? 10.809 2.601 -12.626 1.00 0.00 23 TYR A CA 8
ATOM 4744 C C . TYR A 1 23 ? 10.812 1.632 -13.810 1.00 0.00 23 TYR A C 8
ATOM 4745 O O . TYR A 1 23 ? 9.836 0.917 -14.035 1.00 0.00 23 TYR A O 8
ATOM 4763 N N . PRO A 1 24 ? 11.949 1.638 -14.556 1.00 0.00 24 PRO A N 8
ATOM 4764 C CA . PRO A 1 24 ? 12.092 0.768 -15.711 1.00 0.00 24 PRO A CA 8
ATOM 4765 C C . PRO A 1 24 ? 12.341 -0.678 -15.280 1.00 0.00 24 PRO A C 8
ATOM 4766 O O . PRO A 1 24 ? 12.724 -1.515 -16.096 1.00 0.00 24 PRO A O 8
ATOM 4777 N N . GLN A 1 25 ? 12.114 -0.928 -13.999 1.00 0.00 25 GLN A N 8
ATOM 4778 C CA . GLN A 1 25 ? 12.310 -2.259 -13.450 1.00 0.00 25 GLN A CA 8
ATOM 4779 C C . GLN A 1 25 ? 11.560 -3.295 -14.290 1.00 0.00 25 GLN A C 8
ATOM 4780 O O . GLN A 1 25 ? 11.851 -4.488 -14.217 1.00 0.00 25 GLN A O 8
ATOM 4794 N N . ASP A 1 26 ? 10.608 -2.802 -15.069 1.00 0.00 26 ASP A N 8
ATOM 4795 C CA . ASP A 1 26 ? 9.814 -3.670 -15.922 1.00 0.00 26 ASP A CA 8
ATOM 4796 C C . ASP A 1 26 ? 10.747 -4.554 -16.752 1.00 0.00 26 ASP A C 8
ATOM 4797 O O . ASP A 1 26 ? 10.511 -5.753 -16.892 1.00 0.00 26 ASP A O 8
ATOM 4807 N N . TRP A 1 27 ? 11.788 -3.927 -17.282 1.00 0.00 27 TRP A N 8
ATOM 4808 C CA . TRP A 1 27 ? 12.757 -4.642 -18.095 1.00 0.00 27 TRP A CA 8
ATOM 4809 C C . TRP A 1 27 ? 13.092 -5.955 -17.385 1.00 0.00 27 TRP A C 8
ATOM 4810 O O . TRP A 1 27 ? 13.288 -6.983 -18.033 1.00 0.00 27 TRP A O 8
ATOM 4831 N N . LEU A 1 28 ? 13.148 -5.879 -16.064 1.00 0.00 28 LEU A N 8
ATOM 4832 C CA . LEU A 1 28 ? 13.456 -7.049 -15.259 1.00 0.00 28 LEU A CA 8
ATOM 4833 C C . LEU A 1 28 ? 12.218 -7.944 -15.173 1.00 0.00 28 LEU A C 8
ATOM 4834 O O . LEU A 1 28 ? 11.095 -7.477 -15.360 1.00 0.00 28 LEU A O 8
ATOM 4850 N N . CYS A 1 29 ? 12.463 -9.215 -14.889 1.00 0.00 29 CYS A N 8
ATOM 4851 C CA . CYS A 1 29 ? 11.382 -10.179 -14.776 1.00 0.00 29 CYS A CA 8
ATOM 4852 C C . CYS A 1 29 ? 10.447 -9.994 -15.972 1.00 0.00 29 CYS A C 8
ATOM 4853 O O . CYS A 1 29 ? 9.356 -9.443 -15.832 1.00 0.00 29 CYS A O 8
ATOM 4860 N N . ASP A 1 30 ? 10.907 -10.466 -17.121 1.00 0.00 30 ASP A N 8
ATOM 4861 C CA . ASP A 1 30 ? 10.125 -10.360 -18.341 1.00 0.00 30 ASP A CA 8
ATOM 4862 C C . ASP A 1 30 ? 10.207 -11.679 -19.111 1.00 0.00 30 ASP A C 8
ATOM 4863 O O . ASP A 1 30 ? 9.191 -12.333 -19.341 1.00 0.00 30 ASP A O 8
ATOM 4872 N N . GLY A 1 31 ? 11.428 -12.031 -19.489 1.00 0.00 31 GLY A N 8
ATOM 4873 C CA . GLY A 1 31 ? 11.656 -13.261 -20.228 1.00 0.00 31 GLY A CA 8
ATOM 4874 C C . GLY A 1 31 ? 13.140 -13.434 -20.559 1.00 0.00 31 GLY A C 8
ATOM 4875 O O . GLY A 1 31 ? 13.661 -14.548 -20.527 1.00 0.00 31 GLY A O 8
ATOM 4879 N N . HIS A 1 32 ? 13.778 -12.315 -20.870 1.00 0.00 32 HIS A N 8
ATOM 4880 C CA . HIS A 1 32 ? 15.192 -12.329 -21.207 1.00 0.00 32 HIS A CA 8
ATOM 4881 C C . HIS A 1 32 ? 15.957 -11.415 -20.247 1.00 0.00 32 HIS A C 8
ATOM 4882 O O . HIS A 1 32 ? 15.555 -10.276 -20.016 1.00 0.00 32 HIS A O 8
ATOM 4896 N N . PRO A 1 33 ? 17.075 -11.963 -19.700 1.00 0.00 33 PRO A N 8
ATOM 4897 C CA . PRO A 1 33 ? 17.900 -11.210 -18.771 1.00 0.00 33 PRO A CA 8
ATOM 4898 C C . PRO A 1 33 ? 18.733 -10.158 -19.506 1.00 0.00 33 PRO A C 8
ATOM 4899 O O . PRO A 1 33 ? 19.129 -10.365 -20.652 1.00 0.00 33 PRO A O 8
ATOM 4910 N N . ASP A 1 34 ? 18.974 -9.053 -18.816 1.00 0.00 34 ASP A N 8
ATOM 4911 C CA . ASP A 1 34 ? 19.753 -7.968 -19.389 1.00 0.00 34 ASP A CA 8
ATOM 4912 C C . ASP A 1 34 ? 20.337 -7.114 -18.262 1.00 0.00 34 ASP A C 8
ATOM 4913 O O . ASP A 1 34 ? 20.281 -5.887 -18.316 1.00 0.00 34 ASP A O 8
ATOM 4922 N N . CYS A 1 35 ? 20.883 -7.798 -17.267 1.00 0.00 35 CYS A N 8
ATOM 4923 C CA . CYS A 1 35 ? 21.476 -7.117 -16.128 1.00 0.00 35 CYS A CA 8
ATOM 4924 C C . CYS A 1 35 ? 22.953 -7.506 -16.052 1.00 0.00 35 CYS A C 8
ATOM 4925 O O . CYS A 1 35 ? 23.487 -8.117 -16.977 1.00 0.00 35 CYS A O 8
ATOM 4932 N N . ASP A 1 36 ? 23.573 -7.137 -14.940 1.00 0.00 36 ASP A N 8
ATOM 4933 C CA . ASP A 1 36 ? 24.978 -7.440 -14.731 1.00 0.00 36 ASP A CA 8
ATOM 4934 C C . ASP A 1 36 ? 25.286 -8.828 -15.297 1.00 0.00 36 ASP A C 8
ATOM 4935 O O . ASP A 1 36 ? 26.143 -8.971 -16.168 1.00 0.00 36 ASP A O 8
ATOM 4945 N N . ASP A 1 37 ? 24.571 -9.815 -14.780 1.00 0.00 37 ASP A N 8
ATOM 4946 C CA . ASP A 1 37 ? 24.757 -11.187 -15.223 1.00 0.00 37 ASP A CA 8
ATOM 4947 C C . ASP A 1 37 ? 23.487 -11.666 -15.929 1.00 0.00 37 ASP A C 8
ATOM 4948 O O . ASP A 1 37 ? 23.530 -12.056 -17.095 1.00 0.00 37 ASP A O 8
ATOM 4958 N N . GLY A 1 38 ? 22.386 -11.623 -15.193 1.00 0.00 38 GLY A N 8
ATOM 4959 C CA . GLY A 1 38 ? 21.107 -12.048 -15.734 1.00 0.00 38 GLY A CA 8
ATOM 4960 C C . GLY A 1 38 ? 20.238 -12.689 -14.650 1.00 0.00 38 GLY A C 8
ATOM 4961 O O . GLY A 1 38 ? 19.616 -13.724 -14.879 1.00 0.00 38 GLY A O 8
ATOM 4965 N N . ARG A 1 39 ? 20.224 -12.046 -13.491 1.00 0.00 39 ARG A N 8
ATOM 4966 C CA . ARG A 1 39 ? 19.442 -12.539 -12.370 1.00 0.00 39 ARG A CA 8
ATOM 4967 C C . ARG A 1 39 ? 18.168 -11.709 -12.206 1.00 0.00 39 ARG A C 8
ATOM 4968 O O . ARG A 1 39 ? 17.287 -12.066 -11.424 1.00 0.00 39 ARG A O 8
ATOM 4988 N N . ASP A 1 40 ? 18.109 -10.618 -12.955 1.00 0.00 40 ASP A N 8
ATOM 4989 C CA . ASP A 1 40 ? 16.957 -9.734 -12.901 1.00 0.00 40 ASP A CA 8
ATOM 4990 C C . ASP A 1 40 ? 15.677 -10.570 -12.954 1.00 0.00 40 ASP A C 8
ATOM 4991 O O . ASP A 1 40 ? 14.638 -10.154 -12.441 1.00 0.00 40 ASP A O 8
ATOM 5000 N N . GLU A 1 41 ? 15.792 -11.733 -13.579 1.00 0.00 41 GLU A N 8
ATOM 5001 C CA . GLU A 1 41 ? 14.656 -12.630 -13.705 1.00 0.00 41 GLU A CA 8
ATOM 5002 C C . GLU A 1 41 ? 15.093 -14.077 -13.466 1.00 0.00 41 GLU A C 8
ATOM 5003 O O . GLU A 1 41 ? 14.602 -14.994 -14.121 1.00 0.00 41 GLU A O 8
ATOM 5015 N N . TRP A 1 42 ? 16.012 -14.235 -12.525 1.00 0.00 42 TRP A N 8
ATOM 5016 C CA . TRP A 1 42 ? 16.521 -15.555 -12.191 1.00 0.00 42 TRP A CA 8
ATOM 5017 C C . TRP A 1 42 ? 15.324 -16.471 -11.930 1.00 0.00 42 TRP A C 8
ATOM 5018 O O . TRP A 1 42 ? 14.849 -17.151 -12.838 1.00 0.00 42 TRP A O 8
ATOM 5039 N N . GLY A 1 43 ? 14.872 -16.460 -10.685 1.00 0.00 43 GLY A N 8
ATOM 5040 C CA . GLY A 1 43 ? 13.739 -17.281 -10.293 1.00 0.00 43 GLY A CA 8
ATOM 5041 C C . GLY A 1 43 ? 12.422 -16.661 -10.763 1.00 0.00 43 GLY A C 8
ATOM 5042 O O . GLY A 1 43 ? 11.494 -16.494 -9.974 1.00 0.00 43 GLY A O 8
ATOM 5046 N N . CYS A 1 44 ? 12.384 -16.335 -12.047 1.00 0.00 44 CYS A N 8
ATOM 5047 C CA . CYS A 1 44 ? 11.196 -15.736 -12.632 1.00 0.00 44 CYS A CA 8
ATOM 5048 C C . CYS A 1 44 ? 10.660 -16.684 -13.707 1.00 0.00 44 CYS A C 8
ATOM 5049 O O . CYS A 1 44 ? 9.448 -16.812 -13.878 1.00 0.00 44 CYS A O 8
ATOM 5056 N N . GLY A 1 45 ? 11.588 -17.325 -14.402 1.00 0.00 45 GLY A N 8
ATOM 5057 C CA . GLY A 1 45 ? 11.224 -18.257 -15.455 1.00 0.00 45 GLY A CA 8
ATOM 5058 C C . GLY A 1 45 ? 10.145 -19.231 -14.976 1.00 0.00 45 GLY A C 8
ATOM 5059 O O . GLY A 1 45 ? 10.301 -19.876 -13.941 1.00 0.00 45 GLY A O 8
ATOM 5063 N N . THR A 1 46 ? 9.074 -19.307 -15.753 1.00 0.00 46 THR A N 8
ATOM 5064 C CA . THR A 1 46 ? 7.970 -20.191 -15.422 1.00 0.00 46 THR A CA 8
ATOM 5065 C C . THR A 1 46 ? 8.291 -21.626 -15.843 1.00 0.00 46 THR A C 8
ATOM 5066 O O . THR A 1 46 ? 9.271 -21.866 -16.547 1.00 0.00 46 THR A O 8
ATOM 5077 N N . SER A 1 47 ? 7.447 -22.544 -15.394 1.00 0.00 47 SER A N 8
ATOM 5078 C CA . SER A 1 47 ? 7.629 -23.949 -15.715 1.00 0.00 47 SER A CA 8
ATOM 5079 C C . SER A 1 47 ? 6.295 -24.689 -15.599 1.00 0.00 47 SER A C 8
ATOM 5080 O O . SER A 1 47 ? 5.780 -25.207 -16.588 1.00 0.00 47 SER A O 8
ATOM 5089 N N . GLY A 1 1 ? 1.325 0.000 0.000 1.00 0.00 1 GLY A N 9
ATOM 5090 C CA . GLY A 1 1 ? 2.073 0.000 -1.245 1.00 0.00 1 GLY A CA 9
ATOM 5091 C C . GLY A 1 1 ? 1.223 0.542 -2.396 1.00 0.00 1 GLY A C 9
ATOM 5092 O O . GLY A 1 1 ? 1.194 -0.040 -3.479 1.00 0.00 1 GLY A O 9
ATOM 5096 N N . SER A 1 2 ? 0.551 1.651 -2.122 1.00 0.00 2 SER A N 9
ATOM 5097 C CA . SER A 1 2 ? -0.298 2.278 -3.121 1.00 0.00 2 SER A CA 9
ATOM 5098 C C . SER A 1 2 ? 0.444 3.442 -3.781 1.00 0.00 2 SER A C 9
ATOM 5099 O O . SER A 1 2 ? 0.552 3.498 -5.005 1.00 0.00 2 SER A O 9
ATOM 5107 N N . SER A 1 3 ? 0.935 4.341 -2.942 1.00 0.00 3 SER A N 9
ATOM 5108 C CA . SER A 1 3 ? 1.663 5.501 -3.429 1.00 0.00 3 SER A CA 9
ATOM 5109 C C . SER A 1 3 ? 3.137 5.146 -3.631 1.00 0.00 3 SER A C 9
ATOM 5110 O O . SER A 1 3 ? 3.604 5.037 -4.764 1.00 0.00 3 SER A O 9
ATOM 5118 N N . ARG A 1 4 ? 3.830 4.975 -2.514 1.00 0.00 4 ARG A N 9
ATOM 5119 C CA . ARG A 1 4 ? 5.242 4.635 -2.554 1.00 0.00 4 ARG A CA 9
ATOM 5120 C C . ARG A 1 4 ? 5.774 4.410 -1.138 1.00 0.00 4 ARG A C 9
ATOM 5121 O O . ARG A 1 4 ? 6.592 5.188 -0.648 1.00 0.00 4 ARG A O 9
ATOM 5141 N N . CYS A 1 5 ? 5.288 3.344 -0.519 1.00 0.00 5 CYS A N 9
ATOM 5142 C CA . CYS A 1 5 ? 5.705 3.008 0.832 1.00 0.00 5 CYS A CA 9
ATOM 5143 C C . CYS A 1 5 ? 4.942 1.757 1.272 1.00 0.00 5 CYS A C 9
ATOM 5144 O O . CYS A 1 5 ? 3.993 1.846 2.050 1.00 0.00 5 CYS A O 9
ATOM 5151 N N . PRO A 1 6 ? 5.397 0.590 0.743 1.00 0.00 6 PRO A N 9
ATOM 5152 C CA . PRO A 1 6 ? 4.768 -0.678 1.073 1.00 0.00 6 PRO A CA 9
ATOM 5153 C C . PRO A 1 6 ? 5.151 -1.128 2.484 1.00 0.00 6 PRO A C 9
ATOM 5154 O O . PRO A 1 6 ? 6.003 -0.516 3.126 1.00 0.00 6 PRO A O 9
ATOM 5165 N N . PRO A 1 7 ? 4.486 -2.225 2.937 1.00 0.00 7 PRO A N 9
ATOM 5166 C CA . PRO A 1 7 ? 4.748 -2.765 4.261 1.00 0.00 7 PRO A CA 9
ATOM 5167 C C . PRO A 1 7 ? 6.080 -3.517 4.292 1.00 0.00 7 PRO A C 9
ATOM 5168 O O . PRO A 1 7 ? 6.422 -4.221 3.343 1.00 0.00 7 PRO A O 9
ATOM 5179 N N . GLY A 1 8 ? 6.796 -3.343 5.393 1.00 0.00 8 GLY A N 9
ATOM 5180 C CA . GLY A 1 8 ? 8.083 -3.996 5.560 1.00 0.00 8 GLY A CA 9
ATOM 5181 C C . GLY A 1 8 ? 8.716 -3.625 6.903 1.00 0.00 8 GLY A C 9
ATOM 5182 O O . GLY A 1 8 ? 9.578 -2.750 6.966 1.00 0.00 8 GLY A O 9
ATOM 5186 N N . GLN A 1 9 ? 8.263 -4.310 7.943 1.00 0.00 9 GLN A N 9
ATOM 5187 C CA . GLN A 1 9 ? 8.774 -4.063 9.281 1.00 0.00 9 GLN A CA 9
ATOM 5188 C C . GLN A 1 9 ? 9.219 -5.376 9.929 1.00 0.00 9 GLN A C 9
ATOM 5189 O O . GLN A 1 9 ? 9.197 -5.507 11.152 1.00 0.00 9 GLN A O 9
ATOM 5203 N N . PHE A 1 10 ? 9.613 -6.314 9.081 1.00 0.00 10 PHE A N 9
ATOM 5204 C CA . PHE A 1 10 ? 10.063 -7.611 9.556 1.00 0.00 10 PHE A CA 9
ATOM 5205 C C . PHE A 1 10 ? 11.340 -7.478 10.388 1.00 0.00 10 PHE A C 9
ATOM 5206 O O . PHE A 1 10 ? 11.634 -6.406 10.913 1.00 0.00 10 PHE A O 9
ATOM 5223 N N . ARG A 1 11 ? 12.065 -8.583 10.481 1.00 0.00 11 ARG A N 9
ATOM 5224 C CA . ARG A 1 11 ? 13.304 -8.604 11.240 1.00 0.00 11 ARG A CA 9
ATOM 5225 C C . ARG A 1 11 ? 14.498 -8.798 10.303 1.00 0.00 11 ARG A C 9
ATOM 5226 O O . ARG A 1 11 ? 15.579 -9.188 10.742 1.00 0.00 11 ARG A O 9
ATOM 5246 N N . CYS A 1 12 ? 14.261 -8.519 9.030 1.00 0.00 12 CYS A N 9
ATOM 5247 C CA . CYS A 1 12 ? 15.304 -8.658 8.027 1.00 0.00 12 CYS A CA 9
ATOM 5248 C C . CYS A 1 12 ? 15.508 -10.149 7.752 1.00 0.00 12 CYS A C 9
ATOM 5249 O O . CYS A 1 12 ? 16.631 -10.647 7.813 1.00 0.00 12 CYS A O 9
ATOM 5256 N N . SER A 1 13 ? 14.405 -10.820 7.454 1.00 0.00 13 SER A N 9
ATOM 5257 C CA . SER A 1 13 ? 14.450 -12.244 7.169 1.00 0.00 13 SER A CA 9
ATOM 5258 C C . SER A 1 13 ? 13.548 -12.568 5.976 1.00 0.00 13 SER A C 9
ATOM 5259 O O . SER A 1 13 ? 13.316 -13.735 5.666 1.00 0.00 13 SER A O 9
ATOM 5267 N N . GLU A 1 14 ? 13.062 -11.512 5.339 1.00 0.00 14 GLU A N 9
ATOM 5268 C CA . GLU A 1 14 ? 12.191 -11.669 4.187 1.00 0.00 14 GLU A CA 9
ATOM 5269 C C . GLU A 1 14 ? 11.702 -10.303 3.701 1.00 0.00 14 GLU A C 9
ATOM 5270 O O . GLU A 1 14 ? 10.957 -9.621 4.402 1.00 0.00 14 GLU A O 9
ATOM 5283 N N . PRO A 1 15 ? 12.154 -9.935 2.472 1.00 0.00 15 PRO A N 9
ATOM 5284 C CA . PRO A 1 15 ? 11.771 -8.662 1.884 1.00 0.00 15 PRO A CA 9
ATOM 5285 C C . PRO A 1 15 ? 10.327 -8.704 1.379 1.00 0.00 15 PRO A C 9
ATOM 5286 O O . PRO A 1 15 ? 10.022 -9.407 0.417 1.00 0.00 15 PRO A O 9
ATOM 5297 N N . PRO A 1 16 ? 9.454 -7.922 2.069 1.00 0.00 16 PRO A N 9
ATOM 5298 C CA . PRO A 1 16 ? 8.050 -7.863 1.701 1.00 0.00 16 PRO A CA 9
ATOM 5299 C C . PRO A 1 16 ? 7.850 -7.029 0.434 1.00 0.00 16 PRO A C 9
ATOM 5300 O O . PRO A 1 16 ? 7.371 -7.536 -0.579 1.00 0.00 16 PRO A O 9
ATOM 5311 N N . GLY A 1 17 ? 8.226 -5.762 0.533 1.00 0.00 17 GLY A N 9
ATOM 5312 C CA . GLY A 1 17 ? 8.094 -4.852 -0.592 1.00 0.00 17 GLY A CA 9
ATOM 5313 C C . GLY A 1 17 ? 9.310 -3.930 -0.696 1.00 0.00 17 GLY A C 9
ATOM 5314 O O . GLY A 1 17 ? 9.363 -2.889 -0.043 1.00 0.00 17 GLY A O 9
ATOM 5318 N N . ALA A 1 18 ? 10.258 -4.344 -1.524 1.00 0.00 18 ALA A N 9
ATOM 5319 C CA . ALA A 1 18 ? 11.470 -3.568 -1.723 1.00 0.00 18 ALA A CA 9
ATOM 5320 C C . ALA A 1 18 ? 11.114 -2.232 -2.376 1.00 0.00 18 ALA A C 9
ATOM 5321 O O . ALA A 1 18 ? 10.514 -2.202 -3.450 1.00 0.00 18 ALA A O 9
ATOM 5328 N N . HIS A 1 19 ? 11.497 -1.158 -1.701 1.00 0.00 19 HIS A N 9
ATOM 5329 C CA . HIS A 1 19 ? 11.225 0.178 -2.202 1.00 0.00 19 HIS A CA 9
ATOM 5330 C C . HIS A 1 19 ? 11.761 1.216 -1.214 1.00 0.00 19 HIS A C 9
ATOM 5331 O O . HIS A 1 19 ? 11.022 1.704 -0.360 1.00 0.00 19 HIS A O 9
ATOM 5345 N N . GLY A 1 20 ? 13.041 1.523 -1.363 1.00 0.00 20 GLY A N 9
ATOM 5346 C CA . GLY A 1 20 ? 13.684 2.494 -0.494 1.00 0.00 20 GLY A CA 9
ATOM 5347 C C . GLY A 1 20 ? 12.799 3.727 -0.300 1.00 0.00 20 GLY A C 9
ATOM 5348 O O . GLY A 1 20 ? 12.942 4.449 0.685 1.00 0.00 20 GLY A O 9
ATOM 5352 N N . GLU A 1 21 ? 11.903 3.929 -1.255 1.00 0.00 21 GLU A N 9
ATOM 5353 C CA . GLU A 1 21 ? 10.994 5.061 -1.201 1.00 0.00 21 GLU A CA 9
ATOM 5354 C C . GLU A 1 21 ? 10.491 5.270 0.228 1.00 0.00 21 GLU A C 9
ATOM 5355 O O . GLU A 1 21 ? 10.207 6.397 0.632 1.00 0.00 21 GLU A O 9
ATOM 5368 N N . CYS A 1 22 ? 10.395 4.167 0.955 1.00 0.00 22 CYS A N 9
ATOM 5369 C CA . CYS A 1 22 ? 9.930 4.215 2.331 1.00 0.00 22 CYS A CA 9
ATOM 5370 C C . CYS A 1 22 ? 10.945 3.478 3.207 1.00 0.00 22 CYS A C 9
ATOM 5371 O O . CYS A 1 22 ? 11.792 4.104 3.842 1.00 0.00 22 CYS A O 9
ATOM 5378 N N . TYR A 1 23 ? 10.826 2.158 3.212 1.00 0.00 23 TYR A N 9
ATOM 5379 C CA . TYR A 1 23 ? 11.723 1.329 4.000 1.00 0.00 23 TYR A CA 9
ATOM 5380 C C . TYR A 1 23 ? 12.952 0.924 3.185 1.00 0.00 23 TYR A C 9
ATOM 5381 O O . TYR A 1 23 ? 12.897 0.868 1.957 1.00 0.00 23 TYR A O 9
ATOM 5399 N N . PRO A 1 24 ? 14.062 0.646 3.919 1.00 0.00 24 PRO A N 9
ATOM 5400 C CA . PRO A 1 24 ? 15.304 0.247 3.278 1.00 0.00 24 PRO A CA 9
ATOM 5401 C C . PRO A 1 24 ? 15.226 -1.198 2.783 1.00 0.00 24 PRO A C 9
ATOM 5402 O O . PRO A 1 24 ? 16.230 -1.909 2.771 1.00 0.00 24 PRO A O 9
ATOM 5413 N N . GLN A 1 25 ? 14.024 -1.591 2.387 1.00 0.00 25 GLN A N 9
ATOM 5414 C CA . GLN A 1 25 ? 13.803 -2.939 1.892 1.00 0.00 25 GLN A CA 9
ATOM 5415 C C . GLN A 1 25 ? 14.674 -3.203 0.662 1.00 0.00 25 GLN A C 9
ATOM 5416 O O . GLN A 1 25 ? 14.932 -4.354 0.316 1.00 0.00 25 GLN A O 9
ATOM 5430 N N . ASP A 1 26 ? 15.102 -2.117 0.036 1.00 0.00 26 ASP A N 9
ATOM 5431 C CA . ASP A 1 26 ? 15.939 -2.216 -1.148 1.00 0.00 26 ASP A CA 9
ATOM 5432 C C . ASP A 1 26 ? 17.194 -3.026 -0.814 1.00 0.00 26 ASP A C 9
ATOM 5433 O O . ASP A 1 26 ? 17.657 -3.823 -1.628 1.00 0.00 26 ASP A O 9
ATOM 5443 N N . TRP A 1 27 ? 17.708 -2.792 0.385 1.00 0.00 27 TRP A N 9
ATOM 5444 C CA . TRP A 1 27 ? 18.900 -3.490 0.836 1.00 0.00 27 TRP A CA 9
ATOM 5445 C C . TRP A 1 27 ? 18.710 -4.982 0.555 1.00 0.00 27 TRP A C 9
ATOM 5446 O O . TRP A 1 27 ? 19.677 -5.697 0.300 1.00 0.00 27 TRP A O 9
ATOM 5467 N N . LEU A 1 28 ? 17.456 -5.407 0.611 1.00 0.00 28 LEU A N 9
ATOM 5468 C CA . LEU A 1 28 ? 17.127 -6.801 0.365 1.00 0.00 28 LEU A CA 9
ATOM 5469 C C . LEU A 1 28 ? 17.168 -7.072 -1.140 1.00 0.00 28 LEU A C 9
ATOM 5470 O O . LEU A 1 28 ? 17.021 -6.153 -1.944 1.00 0.00 28 LEU A O 9
ATOM 5486 N N . CYS A 1 29 ? 17.369 -8.338 -1.475 1.00 0.00 29 CYS A N 9
ATOM 5487 C CA . CYS A 1 29 ? 17.431 -8.743 -2.869 1.00 0.00 29 CYS A CA 9
ATOM 5488 C C . CYS A 1 29 ? 18.258 -7.706 -3.633 1.00 0.00 29 CYS A C 9
ATOM 5489 O O . CYS A 1 29 ? 17.704 -6.848 -4.319 1.00 0.00 29 CYS A O 9
ATOM 5496 N N . ASP A 1 30 ? 19.570 -7.821 -3.489 1.00 0.00 30 ASP A N 9
ATOM 5497 C CA . ASP A 1 30 ? 20.479 -6.905 -4.157 1.00 0.00 30 ASP A CA 9
ATOM 5498 C C . ASP A 1 30 ? 21.656 -7.692 -4.735 1.00 0.00 30 ASP A C 9
ATOM 5499 O O . ASP A 1 30 ? 21.828 -7.756 -5.951 1.00 0.00 30 ASP A O 9
ATOM 5508 N N . GLY A 1 31 ? 22.437 -8.272 -3.835 1.00 0.00 31 GLY A N 9
ATOM 5509 C CA . GLY A 1 31 ? 23.594 -9.052 -4.240 1.00 0.00 31 GLY A CA 9
ATOM 5510 C C . GLY A 1 31 ? 24.366 -9.561 -3.021 1.00 0.00 31 GLY A C 9
ATOM 5511 O O . GLY A 1 31 ? 24.934 -10.652 -3.053 1.00 0.00 31 GLY A O 9
ATOM 5515 N N . HIS A 1 32 ? 24.361 -8.748 -1.976 1.00 0.00 32 HIS A N 9
ATOM 5516 C CA . HIS A 1 32 ? 25.054 -9.102 -0.749 1.00 0.00 32 HIS A CA 9
ATOM 5517 C C . HIS A 1 32 ? 24.070 -9.073 0.423 1.00 0.00 32 HIS A C 9
ATOM 5518 O O . HIS A 1 32 ? 23.385 -8.075 0.638 1.00 0.00 32 HIS A O 9
ATOM 5532 N N . PRO A 1 33 ? 24.031 -10.210 1.168 1.00 0.00 33 PRO A N 9
ATOM 5533 C CA . PRO A 1 33 ? 23.143 -10.325 2.312 1.00 0.00 33 PRO A CA 9
ATOM 5534 C C . PRO A 1 33 ? 23.674 -9.522 3.502 1.00 0.00 33 PRO A C 9
ATOM 5535 O O . PRO A 1 33 ? 24.854 -9.611 3.837 1.00 0.00 33 PRO A O 9
ATOM 5546 N N . ASP A 1 34 ? 22.777 -8.757 4.106 1.00 0.00 34 ASP A N 9
ATOM 5547 C CA . ASP A 1 34 ? 23.140 -7.939 5.251 1.00 0.00 34 ASP A CA 9
ATOM 5548 C C . ASP A 1 34 ? 22.102 -8.129 6.358 1.00 0.00 34 ASP A C 9
ATOM 5549 O O . ASP A 1 34 ? 21.858 -7.218 7.148 1.00 0.00 34 ASP A O 9
ATOM 5558 N N . CYS A 1 35 ? 21.518 -9.318 6.380 1.00 0.00 35 CYS A N 9
ATOM 5559 C CA . CYS A 1 35 ? 20.511 -9.638 7.378 1.00 0.00 35 CYS A CA 9
ATOM 5560 C C . CYS A 1 35 ? 21.160 -10.515 8.451 1.00 0.00 35 CYS A C 9
ATOM 5561 O O . CYS A 1 35 ? 22.368 -10.745 8.423 1.00 0.00 35 CYS A O 9
ATOM 5568 N N . ASP A 1 36 ? 20.328 -10.982 9.371 1.00 0.00 36 ASP A N 9
ATOM 5569 C CA . ASP A 1 36 ? 20.806 -11.829 10.451 1.00 0.00 36 ASP A CA 9
ATOM 5570 C C . ASP A 1 36 ? 21.852 -12.803 9.905 1.00 0.00 36 ASP A C 9
ATOM 5571 O O . ASP A 1 36 ? 22.980 -12.846 10.393 1.00 0.00 36 ASP A O 9
ATOM 5581 N N . ASP A 1 37 ? 21.440 -13.561 8.899 1.00 0.00 37 ASP A N 9
ATOM 5582 C CA . ASP A 1 37 ? 22.327 -14.532 8.281 1.00 0.00 37 ASP A CA 9
ATOM 5583 C C . ASP A 1 37 ? 22.525 -14.170 6.808 1.00 0.00 37 ASP A C 9
ATOM 5584 O O . ASP A 1 37 ? 23.653 -14.146 6.317 1.00 0.00 37 ASP A O 9
ATOM 5594 N N . GLY A 1 38 ? 21.411 -13.899 6.143 1.00 0.00 38 GLY A N 9
ATOM 5595 C CA . GLY A 1 38 ? 21.449 -13.540 4.736 1.00 0.00 38 GLY A CA 9
ATOM 5596 C C . GLY A 1 38 ? 20.379 -14.299 3.948 1.00 0.00 38 GLY A C 9
ATOM 5597 O O . GLY A 1 38 ? 20.686 -15.258 3.243 1.00 0.00 38 GLY A O 9
ATOM 5601 N N . ARG A 1 39 ? 19.144 -13.839 4.095 1.00 0.00 39 ARG A N 9
ATOM 5602 C CA . ARG A 1 39 ? 18.027 -14.463 3.406 1.00 0.00 39 ARG A CA 9
ATOM 5603 C C . ARG A 1 39 ? 17.157 -13.398 2.734 1.00 0.00 39 ARG A C 9
ATOM 5604 O O . ARG A 1 39 ? 16.090 -13.706 2.206 1.00 0.00 39 ARG A O 9
ATOM 5624 N N . ASP A 1 40 ? 17.647 -12.168 2.775 1.00 0.00 40 ASP A N 9
ATOM 5625 C CA . ASP A 1 40 ? 16.927 -11.056 2.177 1.00 0.00 40 ASP A CA 9
ATOM 5626 C C . ASP A 1 40 ? 17.103 -11.099 0.657 1.00 0.00 40 ASP A C 9
ATOM 5627 O O . ASP A 1 40 ? 16.554 -10.263 -0.058 1.00 0.00 40 ASP A O 9
ATOM 5636 N N . GLU A 1 41 ? 17.871 -12.082 0.210 1.00 0.00 41 GLU A N 9
ATOM 5637 C CA . GLU A 1 41 ? 18.125 -12.245 -1.211 1.00 0.00 41 GLU A CA 9
ATOM 5638 C C . GLU A 1 41 ? 18.221 -13.730 -1.566 1.00 0.00 41 GLU A C 9
ATOM 5639 O O . GLU A 1 41 ? 18.731 -14.087 -2.627 1.00 0.00 41 GLU A O 9
ATOM 5651 N N . TRP A 1 42 ? 17.724 -14.556 -0.658 1.00 0.00 42 TRP A N 9
ATOM 5652 C CA . TRP A 1 42 ? 17.747 -15.995 -0.862 1.00 0.00 42 TRP A CA 9
ATOM 5653 C C . TRP A 1 42 ? 17.158 -16.286 -2.243 1.00 0.00 42 TRP A C 9
ATOM 5654 O O . TRP A 1 42 ? 17.895 -16.521 -3.199 1.00 0.00 42 TRP A O 9
ATOM 5675 N N . GLY A 1 43 ? 15.835 -16.260 -2.305 1.00 0.00 43 GLY A N 9
ATOM 5676 C CA . GLY A 1 43 ? 15.138 -16.519 -3.554 1.00 0.00 43 GLY A CA 9
ATOM 5677 C C . GLY A 1 43 ? 15.184 -15.295 -4.470 1.00 0.00 43 GLY A C 9
ATOM 5678 O O . GLY A 1 43 ? 14.155 -14.859 -4.983 1.00 0.00 43 GLY A O 9
ATOM 5682 N N . CYS A 1 44 ? 16.390 -14.774 -4.649 1.00 0.00 44 CYS A N 9
ATOM 5683 C CA . CYS A 1 44 ? 16.583 -13.608 -5.495 1.00 0.00 44 CYS A CA 9
ATOM 5684 C C . CYS A 1 44 ? 17.834 -13.836 -6.347 1.00 0.00 44 CYS A C 9
ATOM 5685 O O . CYS A 1 44 ? 17.812 -13.620 -7.557 1.00 0.00 44 CYS A O 9
ATOM 5692 N N . GLY A 1 45 ? 18.894 -14.269 -5.680 1.00 0.00 45 GLY A N 9
ATOM 5693 C CA . GLY A 1 45 ? 20.152 -14.528 -6.361 1.00 0.00 45 GLY A CA 9
ATOM 5694 C C . GLY A 1 45 ? 19.932 -15.383 -7.610 1.00 0.00 45 GLY A C 9
ATOM 5695 O O . GLY A 1 45 ? 19.750 -16.596 -7.513 1.00 0.00 45 GLY A O 9
ATOM 5699 N N . THR A 1 46 ? 19.957 -14.718 -8.756 1.00 0.00 46 THR A N 9
ATOM 5700 C CA . THR A 1 46 ? 19.764 -15.402 -10.023 1.00 0.00 46 THR A CA 9
ATOM 5701 C C . THR A 1 46 ? 20.650 -16.647 -10.098 1.00 0.00 46 THR A C 9
ATOM 5702 O O . THR A 1 46 ? 21.744 -16.669 -9.537 1.00 0.00 46 THR A O 9
ATOM 5713 N N . SER A 1 47 ? 20.144 -17.653 -10.796 1.00 0.00 47 SER A N 9
ATOM 5714 C CA . SER A 1 47 ? 20.876 -18.898 -10.952 1.00 0.00 47 SER A CA 9
ATOM 5715 C C . SER A 1 47 ? 21.302 -19.077 -12.410 1.00 0.00 47 SER A C 9
ATOM 5716 O O . SER A 1 47 ? 21.873 -20.104 -12.773 1.00 0.00 47 SER A O 9
ATOM 5725 N N . GLY A 1 1 ? 1.325 0.000 0.000 1.00 0.00 1 GLY A N 10
ATOM 5726 C CA . GLY A 1 1 ? 2.073 0.000 -1.245 1.00 0.00 1 GLY A CA 10
ATOM 5727 C C . GLY A 1 1 ? 3.262 0.961 -1.171 1.00 0.00 1 GLY A C 10
ATOM 5728 O O . GLY A 1 1 ? 3.356 1.900 -1.960 1.00 0.00 1 GLY A O 10
ATOM 5732 N N . SER A 1 2 ? 4.140 0.692 -0.215 1.00 0.00 2 SER A N 10
ATOM 5733 C CA . SER A 1 2 ? 5.318 1.521 -0.028 1.00 0.00 2 SER A CA 10
ATOM 5734 C C . SER A 1 2 ? 6.070 1.084 1.231 1.00 0.00 2 SER A C 10
ATOM 5735 O O . SER A 1 2 ? 7.234 0.694 1.159 1.00 0.00 2 SER A O 10
ATOM 5743 N N . SER A 1 3 ? 5.374 1.164 2.355 1.00 0.00 3 SER A N 10
ATOM 5744 C CA . SER A 1 3 ? 5.961 0.782 3.628 1.00 0.00 3 SER A CA 10
ATOM 5745 C C . SER A 1 3 ? 4.914 0.880 4.739 1.00 0.00 3 SER A C 10
ATOM 5746 O O . SER A 1 3 ? 4.716 1.947 5.318 1.00 0.00 3 SER A O 10
ATOM 5754 N N . ARG A 1 4 ? 4.269 -0.248 5.002 1.00 0.00 4 ARG A N 10
ATOM 5755 C CA . ARG A 1 4 ? 3.247 -0.302 6.033 1.00 0.00 4 ARG A CA 10
ATOM 5756 C C . ARG A 1 4 ? 3.087 -1.734 6.547 1.00 0.00 4 ARG A C 10
ATOM 5757 O O . ARG A 1 4 ? 3.708 -2.658 6.024 1.00 0.00 4 ARG A O 10
ATOM 5777 N N . CYS A 1 5 ? 2.252 -1.873 7.567 1.00 0.00 5 CYS A N 10
ATOM 5778 C CA . CYS A 1 5 ? 2.004 -3.177 8.158 1.00 0.00 5 CYS A CA 10
ATOM 5779 C C . CYS A 1 5 ? 1.004 -3.002 9.303 1.00 0.00 5 CYS A C 10
ATOM 5780 O O . CYS A 1 5 ? 1.361 -3.144 10.471 1.00 0.00 5 CYS A O 10
ATOM 5787 N N . PRO A 1 6 ? -0.262 -2.689 8.917 1.00 0.00 6 PRO A N 10
ATOM 5788 C CA . PRO A 1 6 ? -1.317 -2.493 9.898 1.00 0.00 6 PRO A CA 10
ATOM 5789 C C . PRO A 1 6 ? -1.786 -3.831 10.472 1.00 0.00 6 PRO A C 10
ATOM 5790 O O . PRO A 1 6 ? -1.356 -4.891 10.018 1.00 0.00 6 PRO A O 10
ATOM 5801 N N . PRO A 1 7 ? -2.685 -3.737 11.488 1.00 0.00 7 PRO A N 10
ATOM 5802 C CA . PRO A 1 7 ? -3.217 -4.927 12.130 1.00 0.00 7 PRO A CA 10
ATOM 5803 C C . PRO A 1 7 ? -4.249 -5.617 11.235 1.00 0.00 7 PRO A C 10
ATOM 5804 O O . PRO A 1 7 ? -4.968 -4.956 10.487 1.00 0.00 7 PRO A O 10
ATOM 5815 N N . GLY A 1 8 ? -4.289 -6.937 11.341 1.00 0.00 8 GLY A N 10
ATOM 5816 C CA . GLY A 1 8 ? -5.221 -7.723 10.551 1.00 0.00 8 GLY A CA 10
ATOM 5817 C C . GLY A 1 8 ? -5.041 -9.219 10.819 1.00 0.00 8 GLY A C 10
ATOM 5818 O O . GLY A 1 8 ? -4.377 -9.915 10.053 1.00 0.00 8 GLY A O 10
ATOM 5822 N N . GLN A 1 9 ? -5.645 -9.669 11.909 1.00 0.00 9 GLN A N 10
ATOM 5823 C CA . GLN A 1 9 ? -5.560 -11.069 12.288 1.00 0.00 9 GLN A CA 10
ATOM 5824 C C . GLN A 1 9 ? -6.962 -11.666 12.433 1.00 0.00 9 GLN A C 10
ATOM 5825 O O . GLN A 1 9 ? -7.173 -12.576 13.233 1.00 0.00 9 GLN A O 10
ATOM 5839 N N . PHE A 1 10 ? -7.883 -11.128 11.647 1.00 0.00 10 PHE A N 10
ATOM 5840 C CA . PHE A 1 10 ? -9.258 -11.596 11.678 1.00 0.00 10 PHE A CA 10
ATOM 5841 C C . PHE A 1 10 ? -9.357 -13.041 11.184 1.00 0.00 10 PHE A C 10
ATOM 5842 O O . PHE A 1 10 ? -8.382 -13.789 11.244 1.00 0.00 10 PHE A O 10
ATOM 5859 N N . ARG A 1 11 ? -10.543 -13.391 10.709 1.00 0.00 11 ARG A N 10
ATOM 5860 C CA . ARG A 1 11 ? -10.782 -14.733 10.205 1.00 0.00 11 ARG A CA 10
ATOM 5861 C C . ARG A 1 11 ? -11.079 -14.692 8.705 1.00 0.00 11 ARG A C 10
ATOM 5862 O O . ARG A 1 11 ? -11.674 -15.621 8.161 1.00 0.00 11 ARG A O 10
ATOM 5882 N N . CYS A 1 12 ? -10.653 -13.605 8.079 1.00 0.00 12 CYS A N 10
ATOM 5883 C CA . CYS A 1 12 ? -10.866 -13.431 6.652 1.00 0.00 12 CYS A CA 10
ATOM 5884 C C . CYS A 1 12 ? -12.351 -13.149 6.419 1.00 0.00 12 CYS A C 10
ATOM 5885 O O . CYS A 1 12 ? -13.003 -13.841 5.638 1.00 0.00 12 CYS A O 10
ATOM 5892 N N . SER A 1 13 ? -12.844 -12.132 7.112 1.00 0.00 13 SER A N 10
ATOM 5893 C CA . SER A 1 13 ? -14.240 -11.750 6.990 1.00 0.00 13 SER A CA 10
ATOM 5894 C C . SER A 1 13 ? -14.372 -10.227 7.030 1.00 0.00 13 SER A C 10
ATOM 5895 O O . SER A 1 13 ? -15.479 -9.698 7.114 1.00 0.00 13 SER A O 10
ATOM 5903 N N . GLU A 1 14 ? -13.226 -9.564 6.967 1.00 0.00 14 GLU A N 10
ATOM 5904 C CA . GLU A 1 14 ? -13.199 -8.111 6.995 1.00 0.00 14 GLU A CA 10
ATOM 5905 C C . GLU A 1 14 ? -11.755 -7.608 7.017 1.00 0.00 14 GLU A C 10
ATOM 5906 O O . GLU A 1 14 ? -11.042 -7.800 8.000 1.00 0.00 14 GLU A O 10
ATOM 5919 N N . PRO A 1 15 ? -11.357 -6.955 5.892 1.00 0.00 15 PRO A N 10
ATOM 5920 C CA . PRO A 1 15 ? -10.010 -6.422 5.774 1.00 0.00 15 PRO A CA 10
ATOM 5921 C C . PRO A 1 15 ? -9.848 -5.151 6.610 1.00 0.00 15 PRO A C 10
ATOM 5922 O O . PRO A 1 15 ? -10.437 -4.118 6.297 1.00 0.00 15 PRO A O 10
ATOM 5933 N N . PRO A 1 16 ? -9.024 -5.272 7.686 1.00 0.00 16 PRO A N 10
ATOM 5934 C CA . PRO A 1 16 ? -8.777 -4.146 8.570 1.00 0.00 16 PRO A CA 10
ATOM 5935 C C . PRO A 1 16 ? -7.833 -3.134 7.917 1.00 0.00 16 PRO A C 10
ATOM 5936 O O . PRO A 1 16 ? -8.174 -1.961 7.779 1.00 0.00 16 PRO A O 10
ATOM 5947 N N . GLY A 1 17 ? -6.664 -3.626 7.534 1.00 0.00 17 GLY A N 10
ATOM 5948 C CA . GLY A 1 17 ? -5.668 -2.780 6.899 1.00 0.00 17 GLY A CA 10
ATOM 5949 C C . GLY A 1 17 ? -5.065 -3.467 5.673 1.00 0.00 17 GLY A C 10
ATOM 5950 O O . GLY A 1 17 ? -3.849 -3.632 5.584 1.00 0.00 17 GLY A O 10
ATOM 5954 N N . ALA A 1 18 ? -5.943 -3.851 4.757 1.00 0.00 18 ALA A N 10
ATOM 5955 C CA . ALA A 1 18 ? -5.512 -4.517 3.540 1.00 0.00 18 ALA A CA 10
ATOM 5956 C C . ALA A 1 18 ? -4.236 -3.850 3.023 1.00 0.00 18 ALA A C 10
ATOM 5957 O O . ALA A 1 18 ? -4.231 -2.656 2.727 1.00 0.00 18 ALA A O 10
ATOM 5964 N N . HIS A 1 19 ? -3.184 -4.650 2.929 1.00 0.00 19 HIS A N 10
ATOM 5965 C CA . HIS A 1 19 ? -1.905 -4.152 2.453 1.00 0.00 19 HIS A CA 10
ATOM 5966 C C . HIS A 1 19 ? -0.875 -5.283 2.471 1.00 0.00 19 HIS A C 10
ATOM 5967 O O . HIS A 1 19 ? -0.181 -5.479 3.468 1.00 0.00 19 HIS A O 10
ATOM 5981 N N . GLY A 1 20 ? -0.808 -5.998 1.358 1.00 0.00 20 GLY A N 10
ATOM 5982 C CA . GLY A 1 20 ? 0.126 -7.104 1.234 1.00 0.00 20 GLY A CA 10
ATOM 5983 C C . GLY A 1 20 ? 1.464 -6.769 1.895 1.00 0.00 20 GLY A C 10
ATOM 5984 O O . GLY A 1 20 ? 2.186 -7.664 2.332 1.00 0.00 20 GLY A O 10
ATOM 5988 N N . GLU A 1 21 ? 1.754 -5.478 1.949 1.00 0.00 21 GLU A N 10
ATOM 5989 C CA . GLU A 1 21 ? 2.993 -5.013 2.550 1.00 0.00 21 GLU A CA 10
ATOM 5990 C C . GLU A 1 21 ? 3.311 -5.827 3.806 1.00 0.00 21 GLU A C 10
ATOM 5991 O O . GLU A 1 21 ? 4.477 -5.998 4.160 1.00 0.00 21 GLU A O 10
ATOM 6004 N N . CYS A 1 22 ? 2.255 -6.309 4.444 1.00 0.00 22 CYS A N 10
ATOM 6005 C CA . CYS A 1 22 ? 2.407 -7.101 5.652 1.00 0.00 22 CYS A CA 10
ATOM 6006 C C . CYS A 1 22 ? 1.390 -8.242 5.610 1.00 0.00 22 CYS A C 10
ATOM 6007 O O . CYS A 1 22 ? 1.765 -9.413 5.598 1.00 0.00 22 CYS A O 10
ATOM 6014 N N . TYR A 1 23 ? 0.121 -7.861 5.589 1.00 0.00 23 TYR A N 10
ATOM 6015 C CA . TYR A 1 23 ? -0.954 -8.838 5.549 1.00 0.00 23 TYR A CA 10
ATOM 6016 C C . TYR A 1 23 ? -1.523 -8.969 4.134 1.00 0.00 23 TYR A C 10
ATOM 6017 O O . TYR A 1 23 ? -1.630 -7.980 3.410 1.00 0.00 23 TYR A O 10
ATOM 6035 N N . PRO A 1 24 ? -1.881 -10.230 3.774 1.00 0.00 24 PRO A N 10
ATOM 6036 C CA . PRO A 1 24 ? -2.436 -10.504 2.459 1.00 0.00 24 PRO A CA 10
ATOM 6037 C C . PRO A 1 24 ? -3.887 -10.028 2.367 1.00 0.00 24 PRO A C 10
ATOM 6038 O O . PRO A 1 24 ? -4.583 -10.329 1.398 1.00 0.00 24 PRO A O 10
ATOM 6049 N N . GLN A 1 25 ? -4.301 -9.291 3.388 1.00 0.00 25 GLN A N 10
ATOM 6050 C CA . GLN A 1 25 ? -5.657 -8.770 3.434 1.00 0.00 25 GLN A CA 10
ATOM 6051 C C . GLN A 1 25 ? -6.028 -8.138 2.091 1.00 0.00 25 GLN A C 10
ATOM 6052 O O . GLN A 1 25 ? -7.208 -7.981 1.780 1.00 0.00 25 GLN A O 10
ATOM 6066 N N . ASP A 1 26 ? -5.000 -7.792 1.331 1.00 0.00 26 ASP A N 10
ATOM 6067 C CA . ASP A 1 26 ? -5.204 -7.180 0.029 1.00 0.00 26 ASP A CA 10
ATOM 6068 C C . ASP A 1 26 ? -6.242 -7.987 -0.752 1.00 0.00 26 ASP A C 10
ATOM 6069 O O . ASP A 1 26 ? -7.144 -7.418 -1.364 1.00 0.00 26 ASP A O 10
ATOM 6079 N N . TRP A 1 27 ? -6.080 -9.301 -0.705 1.00 0.00 27 TRP A N 10
ATOM 6080 C CA . TRP A 1 27 ? -6.992 -10.193 -1.401 1.00 0.00 27 TRP A CA 10
ATOM 6081 C C . TRP A 1 27 ? -8.420 -9.712 -1.133 1.00 0.00 27 TRP A C 10
ATOM 6082 O O . TRP A 1 27 ? -9.264 -9.735 -2.027 1.00 0.00 27 TRP A O 10
ATOM 6103 N N . LEU A 1 28 ? -8.645 -9.288 0.102 1.00 0.00 28 LEU A N 10
ATOM 6104 C CA . LEU A 1 28 ? -9.956 -8.803 0.499 1.00 0.00 28 LEU A CA 10
ATOM 6105 C C . LEU A 1 28 ? -10.155 -7.385 -0.040 1.00 0.00 28 LEU A C 10
ATOM 6106 O O . LEU A 1 28 ? -9.186 -6.694 -0.352 1.00 0.00 28 LEU A O 10
ATOM 6122 N N . CYS A 1 29 ? -11.417 -6.993 -0.134 1.00 0.00 29 CYS A N 10
ATOM 6123 C CA . CYS A 1 29 ? -11.755 -5.670 -0.630 1.00 0.00 29 CYS A CA 10
ATOM 6124 C C . CYS A 1 29 ? -10.856 -5.362 -1.829 1.00 0.00 29 CYS A C 10
ATOM 6125 O O . CYS A 1 29 ? -9.900 -4.597 -1.713 1.00 0.00 29 CYS A O 10
ATOM 6132 N N . ASP A 1 30 ? -11.194 -5.975 -2.954 1.00 0.00 30 ASP A N 10
ATOM 6133 C CA . ASP A 1 30 ? -10.429 -5.776 -4.173 1.00 0.00 30 ASP A CA 10
ATOM 6134 C C . ASP A 1 30 ? -11.391 -5.616 -5.353 1.00 0.00 30 ASP A C 10
ATOM 6135 O O . ASP A 1 30 ? -11.278 -4.667 -6.127 1.00 0.00 30 ASP A O 10
ATOM 6144 N N . GLY A 1 31 ? -12.315 -6.560 -5.454 1.00 0.00 31 GLY A N 10
ATOM 6145 C CA . GLY A 1 31 ? -13.295 -6.537 -6.526 1.00 0.00 31 GLY A CA 10
ATOM 6146 C C . GLY A 1 31 ? -14.235 -7.741 -6.437 1.00 0.00 31 GLY A C 10
ATOM 6147 O O . GLY A 1 31 ? -15.452 -7.593 -6.535 1.00 0.00 31 GLY A O 10
ATOM 6151 N N . HIS A 1 32 ? -13.634 -8.907 -6.251 1.00 0.00 32 HIS A N 10
ATOM 6152 C CA . HIS A 1 32 ? -14.401 -10.137 -6.147 1.00 0.00 32 HIS A CA 10
ATOM 6153 C C . HIS A 1 32 ? -14.098 -10.820 -4.813 1.00 0.00 32 HIS A C 10
ATOM 6154 O O . HIS A 1 32 ? -12.943 -10.886 -4.393 1.00 0.00 32 HIS A O 10
ATOM 6168 N N . PRO A 1 33 ? -15.182 -11.325 -4.166 1.00 0.00 33 PRO A N 10
ATOM 6169 C CA . PRO A 1 33 ? -15.043 -12.002 -2.888 1.00 0.00 33 PRO A CA 10
ATOM 6170 C C . PRO A 1 33 ? -14.456 -13.403 -3.069 1.00 0.00 33 PRO A C 10
ATOM 6171 O O . PRO A 1 33 ? -14.677 -14.044 -4.095 1.00 0.00 33 PRO A O 10
ATOM 6182 N N . ASP A 1 34 ? -13.720 -13.837 -2.057 1.00 0.00 34 ASP A N 10
ATOM 6183 C CA . ASP A 1 34 ? -13.099 -15.150 -2.092 1.00 0.00 34 ASP A CA 10
ATOM 6184 C C . ASP A 1 34 ? -12.643 -15.532 -0.683 1.00 0.00 34 ASP A C 10
ATOM 6185 O O . ASP A 1 34 ? -11.475 -15.854 -0.471 1.00 0.00 34 ASP A O 10
ATOM 6194 N N . CYS A 1 35 ? -13.587 -15.482 0.245 1.00 0.00 35 CYS A N 10
ATOM 6195 C CA . CYS A 1 35 ? -13.297 -15.818 1.628 1.00 0.00 35 CYS A CA 10
ATOM 6196 C C . CYS A 1 35 ? -14.227 -16.957 2.051 1.00 0.00 35 CYS A C 10
ATOM 6197 O O . CYS A 1 35 ? -14.862 -17.590 1.209 1.00 0.00 35 CYS A O 10
ATOM 6204 N N . ASP A 1 36 ? -14.277 -17.183 3.356 1.00 0.00 36 ASP A N 10
ATOM 6205 C CA . ASP A 1 36 ? -15.119 -18.234 3.901 1.00 0.00 36 ASP A CA 10
ATOM 6206 C C . ASP A 1 36 ? -16.411 -18.322 3.086 1.00 0.00 36 ASP A C 10
ATOM 6207 O O . ASP A 1 36 ? -16.758 -19.388 2.579 1.00 0.00 36 ASP A O 10
ATOM 6217 N N . ASP A 1 37 ? -17.087 -17.187 2.984 1.00 0.00 37 ASP A N 10
ATOM 6218 C CA . ASP A 1 37 ? -18.333 -17.122 2.239 1.00 0.00 37 ASP A CA 10
ATOM 6219 C C . ASP A 1 37 ? -18.170 -16.153 1.066 1.00 0.00 37 ASP A C 10
ATOM 6220 O O . ASP A 1 37 ? -18.254 -16.557 -0.093 1.00 0.00 37 ASP A O 10
ATOM 6230 N N . GLY A 1 38 ? -17.942 -14.894 1.407 1.00 0.00 38 GLY A N 10
ATOM 6231 C CA . GLY A 1 38 ? -17.767 -13.864 0.397 1.00 0.00 38 GLY A CA 10
ATOM 6232 C C . GLY A 1 38 ? -18.163 -12.490 0.940 1.00 0.00 38 GLY A C 10
ATOM 6233 O O . GLY A 1 38 ? -18.833 -11.718 0.256 1.00 0.00 38 GLY A O 10
ATOM 6237 N N . ARG A 1 39 ? -17.733 -12.227 2.165 1.00 0.00 39 ARG A N 10
ATOM 6238 C CA . ARG A 1 39 ? -18.035 -10.959 2.808 1.00 0.00 39 ARG A CA 10
ATOM 6239 C C . ARG A 1 39 ? -16.762 -10.122 2.955 1.00 0.00 39 ARG A C 10
ATOM 6240 O O . ARG A 1 39 ? -16.813 -8.985 3.420 1.00 0.00 39 ARG A O 10
ATOM 6260 N N . ASP A 1 40 ? -15.650 -10.718 2.550 1.00 0.00 40 ASP A N 10
ATOM 6261 C CA . ASP A 1 40 ? -14.367 -10.042 2.631 1.00 0.00 40 ASP A CA 10
ATOM 6262 C C . ASP A 1 40 ? -14.505 -8.626 2.068 1.00 0.00 40 ASP A C 10
ATOM 6263 O O . ASP A 1 40 ? -13.759 -7.726 2.452 1.00 0.00 40 ASP A O 10
ATOM 6272 N N . GLU A 1 41 ? -15.463 -8.473 1.166 1.00 0.00 41 GLU A N 10
ATOM 6273 C CA . GLU A 1 41 ? -15.708 -7.182 0.546 1.00 0.00 41 GLU A CA 10
ATOM 6274 C C . GLU A 1 41 ? -17.212 -6.949 0.382 1.00 0.00 41 GLU A C 10
ATOM 6275 O O . GLU A 1 41 ? -17.659 -6.466 -0.656 1.00 0.00 41 GLU A O 10
ATOM 6287 N N . TRP A 1 42 ? -17.950 -7.303 1.424 1.00 0.00 42 TRP A N 10
ATOM 6288 C CA . TRP A 1 42 ? -19.394 -7.139 1.408 1.00 0.00 42 TRP A CA 10
ATOM 6289 C C . TRP A 1 42 ? -19.699 -5.669 1.110 1.00 0.00 42 TRP A C 10
ATOM 6290 O O . TRP A 1 42 ? -20.075 -5.324 -0.009 1.00 0.00 42 TRP A O 10
ATOM 6311 N N . GLY A 1 43 ? -19.525 -4.843 2.132 1.00 0.00 43 GLY A N 10
ATOM 6312 C CA . GLY A 1 43 ? -19.777 -3.419 1.993 1.00 0.00 43 GLY A CA 10
ATOM 6313 C C . GLY A 1 43 ? -18.605 -2.719 1.302 1.00 0.00 43 GLY A C 10
ATOM 6314 O O . GLY A 1 43 ? -18.158 -1.663 1.747 1.00 0.00 43 GLY A O 10
ATOM 6318 N N . CYS A 1 44 ? -18.140 -3.336 0.226 1.00 0.00 44 CYS A N 10
ATOM 6319 C CA . CYS A 1 44 ? -17.029 -2.786 -0.531 1.00 0.00 44 CYS A CA 10
ATOM 6320 C C . CYS A 1 44 ? -17.543 -2.381 -1.914 1.00 0.00 44 CYS A C 10
ATOM 6321 O O . CYS A 1 44 ? -17.015 -1.456 -2.530 1.00 0.00 44 CYS A O 10
ATOM 6328 N N . GLY A 1 45 ? -18.567 -3.093 -2.362 1.00 0.00 45 GLY A N 10
ATOM 6329 C CA . GLY A 1 45 ? -19.158 -2.818 -3.660 1.00 0.00 45 GLY A CA 10
ATOM 6330 C C . GLY A 1 45 ? -19.427 -1.323 -3.835 1.00 0.00 45 GLY A C 10
ATOM 6331 O O . GLY A 1 45 ? -20.301 -0.764 -3.174 1.00 0.00 45 GLY A O 10
ATOM 6335 N N . THR A 1 46 ? -18.660 -0.717 -4.730 1.00 0.00 46 THR A N 10
ATOM 6336 C CA . THR A 1 46 ? -18.805 0.704 -5.001 1.00 0.00 46 THR A CA 10
ATOM 6337 C C . THR A 1 46 ? -18.638 0.982 -6.496 1.00 0.00 46 THR A C 10
ATOM 6338 O O . THR A 1 46 ? -19.497 1.607 -7.115 1.00 0.00 46 THR A O 10
ATOM 6349 N N . SER A 1 47 ? -17.525 0.503 -7.033 1.00 0.00 47 SER A N 10
ATOM 6350 C CA . SER A 1 47 ? -17.233 0.693 -8.444 1.00 0.00 47 SER A CA 10
ATOM 6351 C C . SER A 1 47 ? -17.793 -0.478 -9.255 1.00 0.00 47 SER A C 10
ATOM 6352 O O . SER A 1 47 ? -17.592 -0.550 -10.466 1.00 0.00 47 SER A O 10
ATOM 6361 N N . GLY A 1 1 ? 1.325 0.000 0.000 1.00 0.00 1 GLY A N 11
ATOM 6362 C CA . GLY A 1 1 ? 2.073 0.000 -1.245 1.00 0.00 1 GLY A CA 11
ATOM 6363 C C . GLY A 1 1 ? 3.103 -1.132 -1.267 1.00 0.00 1 GLY A C 11
ATOM 6364 O O . GLY A 1 1 ? 3.592 -1.550 -0.219 1.00 0.00 1 GLY A O 11
ATOM 6368 N N . SER A 1 2 ? 3.400 -1.595 -2.472 1.00 0.00 2 SER A N 11
ATOM 6369 C CA . SER A 1 2 ? 4.363 -2.671 -2.643 1.00 0.00 2 SER A CA 11
ATOM 6370 C C . SER A 1 2 ? 3.837 -3.952 -1.993 1.00 0.00 2 SER A C 11
ATOM 6371 O O . SER A 1 2 ? 2.772 -3.948 -1.377 1.00 0.00 2 SER A O 11
ATOM 6379 N N . SER A 1 3 ? 4.608 -5.018 -2.152 1.00 0.00 3 SER A N 11
ATOM 6380 C CA . SER A 1 3 ? 4.233 -6.303 -1.588 1.00 0.00 3 SER A CA 11
ATOM 6381 C C . SER A 1 3 ? 4.573 -6.340 -0.097 1.00 0.00 3 SER A C 11
ATOM 6382 O O . SER A 1 3 ? 3.702 -6.585 0.737 1.00 0.00 3 SER A O 11
ATOM 6390 N N . ARG A 1 4 ? 5.842 -6.092 0.195 1.00 0.00 4 ARG A N 11
ATOM 6391 C CA . ARG A 1 4 ? 6.308 -6.093 1.571 1.00 0.00 4 ARG A CA 11
ATOM 6392 C C . ARG A 1 4 ? 7.819 -5.859 1.620 1.00 0.00 4 ARG A C 11
ATOM 6393 O O . ARG A 1 4 ? 8.530 -6.523 2.372 1.00 0.00 4 ARG A O 11
ATOM 6413 N N . CYS A 1 5 ? 8.265 -4.911 0.808 1.00 0.00 5 CYS A N 11
ATOM 6414 C CA . CYS A 1 5 ? 9.679 -4.581 0.749 1.00 0.00 5 CYS A CA 11
ATOM 6415 C C . CYS A 1 5 ? 9.867 -3.453 -0.268 1.00 0.00 5 CYS A C 11
ATOM 6416 O O . CYS A 1 5 ? 10.357 -3.684 -1.372 1.00 0.00 5 CYS A O 11
ATOM 6423 N N . PRO A 1 6 ? 9.457 -2.226 0.152 1.00 0.00 6 PRO A N 11
ATOM 6424 C CA . PRO A 1 6 ? 9.575 -1.062 -0.710 1.00 0.00 6 PRO A CA 11
ATOM 6425 C C . PRO A 1 6 ? 11.027 -0.587 -0.793 1.00 0.00 6 PRO A C 11
ATOM 6426 O O . PRO A 1 6 ? 11.891 -1.092 -0.078 1.00 0.00 6 PRO A O 11
ATOM 6437 N N . PRO A 1 7 ? 11.256 0.404 -1.696 1.00 0.00 7 PRO A N 11
ATOM 6438 C CA . PRO A 1 7 ? 12.589 0.953 -1.882 1.00 0.00 7 PRO A CA 11
ATOM 6439 C C . PRO A 1 7 ? 12.969 1.875 -0.721 1.00 0.00 7 PRO A C 11
ATOM 6440 O O . PRO A 1 7 ? 12.413 2.963 -0.580 1.00 0.00 7 PRO A O 11
ATOM 6451 N N . GLY A 1 8 ? 13.914 1.406 0.080 1.00 0.00 8 GLY A N 11
ATOM 6452 C CA . GLY A 1 8 ? 14.375 2.174 1.224 1.00 0.00 8 GLY A CA 11
ATOM 6453 C C . GLY A 1 8 ? 15.463 1.418 1.990 1.00 0.00 8 GLY A C 11
ATOM 6454 O O . GLY A 1 8 ? 15.187 0.796 3.014 1.00 0.00 8 GLY A O 11
ATOM 6458 N N . GLN A 1 9 ? 16.676 1.498 1.463 1.00 0.00 9 GLN A N 11
ATOM 6459 C CA . GLN A 1 9 ? 17.807 0.829 2.084 1.00 0.00 9 GLN A CA 11
ATOM 6460 C C . GLN A 1 9 ? 18.977 1.802 2.244 1.00 0.00 9 GLN A C 11
ATOM 6461 O O . GLN A 1 9 ? 19.164 2.694 1.419 1.00 0.00 9 GLN A O 11
ATOM 6475 N N . PHE A 1 10 ? 19.734 1.596 3.312 1.00 0.00 10 PHE A N 11
ATOM 6476 C CA . PHE A 1 10 ? 20.881 2.444 3.590 1.00 0.00 10 PHE A CA 11
ATOM 6477 C C . PHE A 1 10 ? 21.785 1.812 4.650 1.00 0.00 10 PHE A C 11
ATOM 6478 O O . PHE A 1 10 ? 21.757 0.599 4.852 1.00 0.00 10 PHE A O 11
ATOM 6495 N N . ARG A 1 11 ? 22.566 2.663 5.299 1.00 0.00 11 ARG A N 11
ATOM 6496 C CA . ARG A 1 11 ? 23.478 2.203 6.333 1.00 0.00 11 ARG A CA 11
ATOM 6497 C C . ARG A 1 11 ? 23.085 2.795 7.688 1.00 0.00 11 ARG A C 11
ATOM 6498 O O . ARG A 1 11 ? 23.837 2.691 8.656 1.00 0.00 11 ARG A O 11
ATOM 6518 N N . CYS A 1 12 ? 21.908 3.403 7.714 1.00 0.00 12 CYS A N 11
ATOM 6519 C CA . CYS A 1 12 ? 21.407 4.011 8.934 1.00 0.00 12 CYS A CA 11
ATOM 6520 C C . CYS A 1 12 ? 21.878 5.466 8.975 1.00 0.00 12 CYS A C 11
ATOM 6521 O O . CYS A 1 12 ? 22.521 5.888 9.935 1.00 0.00 12 CYS A O 11
ATOM 6528 N N . SER A 1 13 ? 21.541 6.194 7.920 1.00 0.00 13 SER A N 11
ATOM 6529 C CA . SER A 1 13 ? 21.922 7.592 7.823 1.00 0.00 13 SER A CA 11
ATOM 6530 C C . SER A 1 13 ? 20.776 8.406 7.219 1.00 0.00 13 SER A C 11
ATOM 6531 O O . SER A 1 13 ? 20.935 9.592 6.932 1.00 0.00 13 SER A O 11
ATOM 6539 N N . GLU A 1 14 ? 19.646 7.737 7.043 1.00 0.00 14 GLU A N 11
ATOM 6540 C CA . GLU A 1 14 ? 18.473 8.384 6.479 1.00 0.00 14 GLU A CA 11
ATOM 6541 C C . GLU A 1 14 ? 17.363 7.357 6.242 1.00 0.00 14 GLU A C 11
ATOM 6542 O O . GLU A 1 14 ? 17.526 6.435 5.445 1.00 0.00 14 GLU A O 11
ATOM 6555 N N . PRO A 1 15 ? 16.231 7.558 6.968 1.00 0.00 15 PRO A N 11
ATOM 6556 C CA . PRO A 1 15 ? 15.095 6.661 6.845 1.00 0.00 15 PRO A CA 11
ATOM 6557 C C . PRO A 1 15 ? 14.341 6.907 5.537 1.00 0.00 15 PRO A C 11
ATOM 6558 O O . PRO A 1 15 ? 13.734 7.961 5.354 1.00 0.00 15 PRO A O 11
ATOM 6569 N N . PRO A 1 16 ? 14.405 5.890 4.636 1.00 0.00 16 PRO A N 11
ATOM 6570 C CA . PRO A 1 16 ? 13.736 5.985 3.350 1.00 0.00 16 PRO A CA 11
ATOM 6571 C C . PRO A 1 16 ? 12.225 5.800 3.503 1.00 0.00 16 PRO A C 11
ATOM 6572 O O . PRO A 1 16 ? 11.453 6.717 3.227 1.00 0.00 16 PRO A O 11
ATOM 6583 N N . GLY A 1 17 ? 11.849 4.608 3.942 1.00 0.00 17 GLY A N 11
ATOM 6584 C CA . GLY A 1 17 ? 10.444 4.291 4.135 1.00 0.00 17 GLY A CA 11
ATOM 6585 C C . GLY A 1 17 ? 10.264 3.247 5.239 1.00 0.00 17 GLY A C 11
ATOM 6586 O O . GLY A 1 17 ? 10.552 2.068 5.036 1.00 0.00 17 GLY A O 11
ATOM 6590 N N . ALA A 1 18 ? 9.790 3.717 6.383 1.00 0.00 18 ALA A N 11
ATOM 6591 C CA . ALA A 1 18 ? 9.568 2.838 7.519 1.00 0.00 18 ALA A CA 11
ATOM 6592 C C . ALA A 1 18 ? 8.673 1.674 7.091 1.00 0.00 18 ALA A C 11
ATOM 6593 O O . ALA A 1 18 ? 7.575 1.886 6.579 1.00 0.00 18 ALA A O 11
ATOM 6600 N N . HIS A 1 19 ? 9.176 0.469 7.315 1.00 0.00 19 HIS A N 11
ATOM 6601 C CA . HIS A 1 19 ? 8.435 -0.729 6.959 1.00 0.00 19 HIS A CA 11
ATOM 6602 C C . HIS A 1 19 ? 9.275 -1.967 7.282 1.00 0.00 19 HIS A C 11
ATOM 6603 O O . HIS A 1 19 ? 9.960 -2.501 6.411 1.00 0.00 19 HIS A O 11
ATOM 6617 N N . GLY A 1 20 ? 9.194 -2.387 8.536 1.00 0.00 20 GLY A N 11
ATOM 6618 C CA . GLY A 1 20 ? 9.938 -3.551 8.984 1.00 0.00 20 GLY A CA 11
ATOM 6619 C C . GLY A 1 20 ? 9.661 -4.759 8.087 1.00 0.00 20 GLY A C 11
ATOM 6620 O O . GLY A 1 20 ? 10.408 -5.735 8.105 1.00 0.00 20 GLY A O 11
ATOM 6624 N N . GLU A 1 21 ? 8.584 -4.652 7.322 1.00 0.00 21 GLU A N 11
ATOM 6625 C CA . GLU A 1 21 ? 8.198 -5.723 6.419 1.00 0.00 21 GLU A CA 11
ATOM 6626 C C . GLU A 1 21 ? 9.434 -6.311 5.735 1.00 0.00 21 GLU A C 11
ATOM 6627 O O . GLU A 1 21 ? 9.510 -7.519 5.513 1.00 0.00 21 GLU A O 11
ATOM 6640 N N . CYS A 1 22 ? 10.372 -5.430 5.419 1.00 0.00 22 CYS A N 11
ATOM 6641 C CA . CYS A 1 22 ? 11.600 -5.847 4.765 1.00 0.00 22 CYS A CA 11
ATOM 6642 C C . CYS A 1 22 ? 12.782 -5.297 5.566 1.00 0.00 22 CYS A C 11
ATOM 6643 O O . CYS A 1 22 ? 13.434 -6.035 6.303 1.00 0.00 22 CYS A O 11
ATOM 6650 N N . TYR A 1 23 ? 13.022 -4.005 5.395 1.00 0.00 23 TYR A N 11
ATOM 6651 C CA . TYR A 1 23 ? 14.113 -3.348 6.093 1.00 0.00 23 TYR A CA 11
ATOM 6652 C C . TYR A 1 23 ? 13.657 -2.826 7.457 1.00 0.00 23 TYR A C 11
ATOM 6653 O O . TYR A 1 23 ? 12.485 -2.502 7.641 1.00 0.00 23 TYR A O 11
ATOM 6671 N N . PRO A 1 24 ? 14.632 -2.761 8.403 1.00 0.00 24 PRO A N 11
ATOM 6672 C CA . PRO A 1 24 ? 14.343 -2.284 9.745 1.00 0.00 24 PRO A CA 11
ATOM 6673 C C . PRO A 1 24 ? 14.175 -0.764 9.762 1.00 0.00 24 PRO A C 11
ATOM 6674 O O . PRO A 1 24 ? 14.597 -0.100 10.708 1.00 0.00 24 PRO A O 11
ATOM 6685 N N . GLN A 1 25 ? 13.557 -0.256 8.706 1.00 0.00 25 GLN A N 11
ATOM 6686 C CA . GLN A 1 25 ? 13.328 1.174 8.588 1.00 0.00 25 GLN A CA 11
ATOM 6687 C C . GLN A 1 25 ? 12.482 1.674 9.760 1.00 0.00 25 GLN A C 11
ATOM 6688 O O . GLN A 1 25 ? 12.521 2.856 10.099 1.00 0.00 25 GLN A O 11
ATOM 6702 N N . ASP A 1 26 ? 11.737 0.750 10.348 1.00 0.00 26 ASP A N 11
ATOM 6703 C CA . ASP A 1 26 ? 10.883 1.082 11.476 1.00 0.00 26 ASP A CA 11
ATOM 6704 C C . ASP A 1 26 ? 11.751 1.531 12.653 1.00 0.00 26 ASP A C 11
ATOM 6705 O O . ASP A 1 26 ? 11.289 2.264 13.526 1.00 0.00 26 ASP A O 11
ATOM 6715 N N . TRP A 1 27 ? 12.994 1.073 12.639 1.00 0.00 27 TRP A N 11
ATOM 6716 C CA . TRP A 1 27 ? 13.931 1.418 13.694 1.00 0.00 27 TRP A CA 11
ATOM 6717 C C . TRP A 1 27 ? 14.111 2.937 13.688 1.00 0.00 27 TRP A C 11
ATOM 6718 O O . TRP A 1 27 ? 14.322 3.545 14.736 1.00 0.00 27 TRP A O 11
ATOM 6739 N N . LEU A 1 28 ? 14.021 3.507 12.495 1.00 0.00 28 LEU A N 11
ATOM 6740 C CA . LEU A 1 28 ? 14.172 4.944 12.339 1.00 0.00 28 LEU A CA 11
ATOM 6741 C C . LEU A 1 28 ? 12.928 5.645 12.888 1.00 0.00 28 LEU A C 11
ATOM 6742 O O . LEU A 1 28 ? 11.848 5.057 12.934 1.00 0.00 28 LEU A O 11
ATOM 6758 N N . CYS A 1 29 ? 13.120 6.893 13.291 1.00 0.00 29 CYS A N 11
ATOM 6759 C CA . CYS A 1 29 ? 12.027 7.680 13.835 1.00 0.00 29 CYS A CA 11
ATOM 6760 C C . CYS A 1 29 ? 11.178 6.772 14.727 1.00 0.00 29 CYS A C 11
ATOM 6761 O O . CYS A 1 29 ? 10.140 6.270 14.298 1.00 0.00 29 CYS A O 11
ATOM 6768 N N . ASP A 1 30 ? 11.650 6.589 15.951 1.00 0.00 30 ASP A N 11
ATOM 6769 C CA . ASP A 1 30 ? 10.947 5.750 16.907 1.00 0.00 30 ASP A CA 11
ATOM 6770 C C . ASP A 1 30 ? 10.951 6.431 18.276 1.00 0.00 30 ASP A C 11
ATOM 6771 O O . ASP A 1 30 ? 9.894 6.683 18.851 1.00 0.00 30 ASP A O 11
ATOM 6780 N N . GLY A 1 31 ? 12.153 6.711 18.759 1.00 0.00 31 GLY A N 11
ATOM 6781 C CA . GLY A 1 31 ? 12.309 7.358 20.051 1.00 0.00 31 GLY A CA 11
ATOM 6782 C C . GLY A 1 31 ? 13.787 7.560 20.388 1.00 0.00 31 GLY A C 11
ATOM 6783 O O . GLY A 1 31 ? 14.171 8.605 20.912 1.00 0.00 31 GLY A O 11
ATOM 6787 N N . HIS A 1 32 ? 14.578 6.545 20.073 1.00 0.00 32 HIS A N 11
ATOM 6788 C CA . HIS A 1 32 ? 16.006 6.598 20.337 1.00 0.00 32 HIS A CA 11
ATOM 6789 C C . HIS A 1 32 ? 16.776 6.296 19.050 1.00 0.00 32 HIS A C 11
ATOM 6790 O O . HIS A 1 32 ? 16.445 5.356 18.329 1.00 0.00 32 HIS A O 11
ATOM 6804 N N . PRO A 1 33 ? 17.817 7.134 18.793 1.00 0.00 33 PRO A N 11
ATOM 6805 C CA . PRO A 1 33 ? 18.637 6.966 17.606 1.00 0.00 33 PRO A CA 11
ATOM 6806 C C . PRO A 1 33 ? 19.587 5.777 17.759 1.00 0.00 33 PRO A C 11
ATOM 6807 O O . PRO A 1 33 ? 20.191 5.592 18.815 1.00 0.00 33 PRO A O 11
ATOM 6818 N N . ASP A 1 34 ? 19.690 5.001 16.690 1.00 0.00 34 ASP A N 11
ATOM 6819 C CA . ASP A 1 34 ? 20.557 3.834 16.693 1.00 0.00 34 ASP A CA 11
ATOM 6820 C C . ASP A 1 34 ? 21.387 3.819 15.408 1.00 0.00 34 ASP A C 11
ATOM 6821 O O . ASP A 1 34 ? 21.704 2.752 14.882 1.00 0.00 34 ASP A O 11
ATOM 6830 N N . CYS A 1 35 ? 21.717 5.013 14.939 1.00 0.00 35 CYS A N 11
ATOM 6831 C CA . CYS A 1 35 ? 22.504 5.150 13.726 1.00 0.00 35 CYS A CA 11
ATOM 6832 C C . CYS A 1 35 ? 23.910 5.611 14.115 1.00 0.00 35 CYS A C 11
ATOM 6833 O O . CYS A 1 35 ? 24.223 5.728 15.299 1.00 0.00 35 CYS A O 11
ATOM 6840 N N . ASP A 1 36 ? 24.720 5.859 13.096 1.00 0.00 36 ASP A N 11
ATOM 6841 C CA . ASP A 1 36 ? 26.085 6.305 13.317 1.00 0.00 36 ASP A CA 11
ATOM 6842 C C . ASP A 1 36 ? 26.110 7.304 14.475 1.00 0.00 36 ASP A C 11
ATOM 6843 O O . ASP A 1 36 ? 26.832 7.110 15.452 1.00 0.00 36 ASP A O 11
ATOM 6853 N N . ASP A 1 37 ? 25.313 8.352 14.327 1.00 0.00 37 ASP A N 11
ATOM 6854 C CA . ASP A 1 37 ? 25.235 9.383 15.349 1.00 0.00 37 ASP A CA 11
ATOM 6855 C C . ASP A 1 37 ? 23.819 9.413 15.929 1.00 0.00 37 ASP A C 11
ATOM 6856 O O . ASP A 1 37 ? 23.642 9.363 17.145 1.00 0.00 37 ASP A O 11
ATOM 6866 N N . GLY A 1 38 ? 22.848 9.496 15.031 1.00 0.00 38 GLY A N 11
ATOM 6867 C CA . GLY A 1 38 ? 21.454 9.534 15.439 1.00 0.00 38 GLY A CA 11
ATOM 6868 C C . GLY A 1 38 ? 20.679 10.586 14.643 1.00 0.00 38 GLY A C 11
ATOM 6869 O O . GLY A 1 38 ? 20.264 11.605 15.194 1.00 0.00 38 GLY A O 11
ATOM 6873 N N . ARG A 1 39 ? 20.507 10.304 13.360 1.00 0.00 39 ARG A N 11
ATOM 6874 C CA . ARG A 1 39 ? 19.789 11.214 12.484 1.00 0.00 39 ARG A CA 11
ATOM 6875 C C . ARG A 1 39 ? 18.540 10.532 11.920 1.00 0.00 39 ARG A C 11
ATOM 6876 O O . ARG A 1 39 ? 17.717 11.176 11.271 1.00 0.00 39 ARG A O 11
ATOM 6896 N N . ASP A 1 40 ? 18.439 9.239 12.186 1.00 0.00 40 ASP A N 11
ATOM 6897 C CA . ASP A 1 40 ? 17.305 8.463 11.713 1.00 0.00 40 ASP A CA 11
ATOM 6898 C C . ASP A 1 40 ? 16.020 9.020 12.329 1.00 0.00 40 ASP A C 11
ATOM 6899 O O . ASP A 1 40 ? 14.921 8.688 11.886 1.00 0.00 40 ASP A O 11
ATOM 6908 N N . GLU A 1 41 ? 16.200 9.856 13.340 1.00 0.00 41 GLU A N 11
ATOM 6909 C CA . GLU A 1 41 ? 15.068 10.462 14.021 1.00 0.00 41 GLU A CA 11
ATOM 6910 C C . GLU A 1 41 ? 15.464 11.821 14.603 1.00 0.00 41 GLU A C 11
ATOM 6911 O O . GLU A 1 41 ? 14.984 12.208 15.667 1.00 0.00 41 GLU A O 11
ATOM 6923 N N . TRP A 1 42 ? 16.335 12.508 13.879 1.00 0.00 42 TRP A N 11
ATOM 6924 C CA . TRP A 1 42 ? 16.800 13.815 14.309 1.00 0.00 42 TRP A CA 11
ATOM 6925 C C . TRP A 1 42 ? 15.575 14.665 14.649 1.00 0.00 42 TRP A C 11
ATOM 6926 O O . TRP A 1 42 ? 15.179 14.755 15.810 1.00 0.00 42 TRP A O 11
ATOM 6947 N N . GLY A 1 43 ? 15.007 15.267 13.614 1.00 0.00 43 GLY A N 11
ATOM 6948 C CA . GLY A 1 43 ? 13.834 16.107 13.788 1.00 0.00 43 GLY A CA 11
ATOM 6949 C C . GLY A 1 43 ? 12.575 15.258 13.979 1.00 0.00 43 GLY A C 11
ATOM 6950 O O . GLY A 1 43 ? 11.580 15.453 13.283 1.00 0.00 43 GLY A O 11
ATOM 6954 N N . CYS A 1 44 ? 12.661 14.335 14.925 1.00 0.00 44 CYS A N 11
ATOM 6955 C CA . CYS A 1 44 ? 11.542 13.456 15.216 1.00 0.00 44 CYS A CA 11
ATOM 6956 C C . CYS A 1 44 ? 11.146 13.651 16.681 1.00 0.00 44 CYS A C 11
ATOM 6957 O O . CYS A 1 44 ? 9.962 13.664 17.012 1.00 0.00 44 CYS A O 11
ATOM 6964 N N . GLY A 1 45 ? 12.161 13.798 17.520 1.00 0.00 45 GLY A N 11
ATOM 6965 C CA . GLY A 1 45 ? 11.934 13.992 18.942 1.00 0.00 45 GLY A CA 11
ATOM 6966 C C . GLY A 1 45 ? 10.873 15.066 19.187 1.00 0.00 45 GLY A C 11
ATOM 6967 O O . GLY A 1 45 ? 9.691 14.756 19.325 1.00 0.00 45 GLY A O 11
ATOM 6971 N N . THR A 1 46 ? 11.333 16.308 19.233 1.00 0.00 46 THR A N 11
ATOM 6972 C CA . THR A 1 46 ? 10.438 17.430 19.458 1.00 0.00 46 THR A CA 11
ATOM 6973 C C . THR A 1 46 ? 9.427 17.093 20.557 1.00 0.00 46 THR A C 11
ATOM 6974 O O . THR A 1 46 ? 8.250 16.874 20.276 1.00 0.00 46 THR A O 11
ATOM 6985 N N . SER A 1 47 ? 9.924 17.063 21.785 1.00 0.00 47 SER A N 11
ATOM 6986 C CA . SER A 1 47 ? 9.079 16.757 22.927 1.00 0.00 47 SER A CA 11
ATOM 6987 C C . SER A 1 47 ? 8.623 18.052 23.602 1.00 0.00 47 SER A C 11
ATOM 6988 O O . SER A 1 47 ? 9.446 18.823 24.094 1.00 0.00 47 SER A O 11
ATOM 6997 N N . GLY A 1 1 ? 1.325 0.000 0.000 1.00 0.00 1 GLY A N 12
ATOM 6998 C CA . GLY A 1 1 ? 2.073 0.000 -1.245 1.00 0.00 1 GLY A CA 12
ATOM 6999 C C . GLY A 1 1 ? 1.734 -1.230 -2.089 1.00 0.00 1 GLY A C 12
ATOM 7000 O O . GLY A 1 1 ? 1.022 -1.126 -3.087 1.00 0.00 1 GLY A O 12
ATOM 7004 N N . SER A 1 2 ? 2.259 -2.368 -1.657 1.00 0.00 2 SER A N 12
ATOM 7005 C CA . SER A 1 2 ? 2.020 -3.617 -2.360 1.00 0.00 2 SER A CA 12
ATOM 7006 C C . SER A 1 2 ? 2.618 -3.548 -3.767 1.00 0.00 2 SER A C 12
ATOM 7007 O O . SER A 1 2 ? 2.808 -2.462 -4.312 1.00 0.00 2 SER A O 12
ATOM 7015 N N . SER A 1 3 ? 2.899 -4.722 -4.314 1.00 0.00 3 SER A N 12
ATOM 7016 C CA . SER A 1 3 ? 3.472 -4.808 -5.646 1.00 0.00 3 SER A CA 12
ATOM 7017 C C . SER A 1 3 ? 4.834 -4.113 -5.677 1.00 0.00 3 SER A C 12
ATOM 7018 O O . SER A 1 3 ? 4.924 -2.929 -6.001 1.00 0.00 3 SER A O 12
ATOM 7026 N N . ARG A 1 4 ? 5.861 -4.877 -5.334 1.00 0.00 4 ARG A N 12
ATOM 7027 C CA . ARG A 1 4 ? 7.215 -4.349 -5.318 1.00 0.00 4 ARG A CA 12
ATOM 7028 C C . ARG A 1 4 ? 8.228 -5.479 -5.510 1.00 0.00 4 ARG A C 12
ATOM 7029 O O . ARG A 1 4 ? 8.017 -6.594 -5.035 1.00 0.00 4 ARG A O 12
ATOM 7049 N N . CYS A 1 5 ? 9.306 -5.152 -6.208 1.00 0.00 5 CYS A N 12
ATOM 7050 C CA . CYS A 1 5 ? 10.352 -6.126 -6.469 1.00 0.00 5 CYS A CA 12
ATOM 7051 C C . CYS A 1 5 ? 11.440 -5.450 -7.305 1.00 0.00 5 CYS A C 12
ATOM 7052 O O . CYS A 1 5 ? 11.548 -5.696 -8.505 1.00 0.00 5 CYS A O 12
ATOM 7059 N N . PRO A 1 6 ? 12.239 -4.588 -6.620 1.00 0.00 6 PRO A N 12
ATOM 7060 C CA . PRO A 1 6 ? 13.315 -3.875 -7.287 1.00 0.00 6 PRO A CA 12
ATOM 7061 C C . PRO A 1 6 ? 14.498 -4.803 -7.568 1.00 0.00 6 PRO A C 12
ATOM 7062 O O . PRO A 1 6 ? 14.492 -5.963 -7.157 1.00 0.00 6 PRO A O 12
ATOM 7073 N N . PRO A 1 7 ? 15.510 -4.245 -8.283 1.00 0.00 7 PRO A N 12
ATOM 7074 C CA . PRO A 1 7 ? 16.698 -5.010 -8.624 1.00 0.00 7 PRO A CA 12
ATOM 7075 C C . PRO A 1 7 ? 17.607 -5.181 -7.405 1.00 0.00 7 PRO A C 12
ATOM 7076 O O . PRO A 1 7 ? 17.840 -4.230 -6.661 1.00 0.00 7 PRO A O 12
ATOM 7087 N N . GLY A 1 8 ? 18.097 -6.401 -7.239 1.00 0.00 8 GLY A N 12
ATOM 7088 C CA . GLY A 1 8 ? 18.976 -6.709 -6.124 1.00 0.00 8 GLY A CA 12
ATOM 7089 C C . GLY A 1 8 ? 19.389 -8.183 -6.143 1.00 0.00 8 GLY A C 12
ATOM 7090 O O . GLY A 1 8 ? 18.820 -9.000 -5.421 1.00 0.00 8 GLY A O 12
ATOM 7094 N N . GLN A 1 9 ? 20.376 -8.477 -6.976 1.00 0.00 9 GLN A N 12
ATOM 7095 C CA . GLN A 1 9 ? 20.872 -9.837 -7.098 1.00 0.00 9 GLN A CA 12
ATOM 7096 C C . GLN A 1 9 ? 22.382 -9.875 -6.855 1.00 0.00 9 GLN A C 12
ATOM 7097 O O . GLN A 1 9 ? 23.094 -10.670 -7.468 1.00 0.00 9 GLN A O 12
ATOM 7111 N N . PHE A 1 10 ? 22.827 -9.007 -5.958 1.00 0.00 10 PHE A N 12
ATOM 7112 C CA . PHE A 1 10 ? 24.240 -8.932 -5.626 1.00 0.00 10 PHE A CA 12
ATOM 7113 C C . PHE A 1 10 ? 24.703 -10.201 -4.909 1.00 0.00 10 PHE A C 12
ATOM 7114 O O . PHE A 1 10 ? 24.111 -11.266 -5.079 1.00 0.00 10 PHE A O 12
ATOM 7131 N N . ARG A 1 11 ? 25.757 -10.046 -4.121 1.00 0.00 11 ARG A N 12
ATOM 7132 C CA . ARG A 1 11 ? 26.307 -11.167 -3.377 1.00 0.00 11 ARG A CA 12
ATOM 7133 C C . ARG A 1 11 ? 26.158 -10.929 -1.873 1.00 0.00 11 ARG A C 12
ATOM 7134 O O . ARG A 1 11 ? 26.861 -11.543 -1.072 1.00 0.00 11 ARG A O 12
ATOM 7154 N N . CYS A 1 12 ? 25.239 -10.036 -1.535 1.00 0.00 12 CYS A N 12
ATOM 7155 C CA . CYS A 1 12 ? 24.990 -9.710 -0.142 1.00 0.00 12 CYS A CA 12
ATOM 7156 C C . CYS A 1 12 ? 26.167 -8.880 0.376 1.00 0.00 12 CYS A C 12
ATOM 7157 O O . CYS A 1 12 ? 26.785 -9.232 1.379 1.00 0.00 12 CYS A O 12
ATOM 7164 N N . SER A 1 13 ? 26.441 -7.795 -0.333 1.00 0.00 13 SER A N 12
ATOM 7165 C CA . SER A 1 13 ? 27.533 -6.913 0.042 1.00 0.00 13 SER A CA 12
ATOM 7166 C C . SER A 1 13 ? 27.132 -5.455 -0.193 1.00 0.00 13 SER A C 12
ATOM 7167 O O . SER A 1 13 ? 27.966 -4.556 -0.103 1.00 0.00 13 SER A O 12
ATOM 7175 N N . GLU A 1 14 ? 25.854 -5.266 -0.489 1.00 0.00 14 GLU A N 12
ATOM 7176 C CA . GLU A 1 14 ? 25.332 -3.933 -0.737 1.00 0.00 14 GLU A CA 12
ATOM 7177 C C . GLU A 1 14 ? 23.863 -4.008 -1.156 1.00 0.00 14 GLU A C 12
ATOM 7178 O O . GLU A 1 14 ? 23.545 -4.521 -2.228 1.00 0.00 14 GLU A O 12
ATOM 7191 N N . PRO A 1 15 ? 22.983 -3.475 -0.266 1.00 0.00 15 PRO A N 12
ATOM 7192 C CA . PRO A 1 15 ? 21.555 -3.477 -0.534 1.00 0.00 15 PRO A CA 12
ATOM 7193 C C . PRO A 1 15 ? 21.191 -2.420 -1.578 1.00 0.00 15 PRO A C 12
ATOM 7194 O O . PRO A 1 15 ? 21.283 -1.222 -1.313 1.00 0.00 15 PRO A O 12
ATOM 7205 N N . PRO A 1 16 ? 20.775 -2.914 -2.775 1.00 0.00 16 PRO A N 12
ATOM 7206 C CA . PRO A 1 16 ? 20.398 -2.026 -3.861 1.00 0.00 16 PRO A CA 12
ATOM 7207 C C . PRO A 1 16 ? 19.026 -1.399 -3.604 1.00 0.00 16 PRO A C 12
ATOM 7208 O O . PRO A 1 16 ? 18.901 -0.177 -3.533 1.00 0.00 16 PRO A O 12
ATOM 7219 N N . GLY A 1 17 ? 18.031 -2.263 -3.472 1.00 0.00 17 GLY A N 12
ATOM 7220 C CA . GLY A 1 17 ? 16.673 -1.809 -3.225 1.00 0.00 17 GLY A CA 12
ATOM 7221 C C . GLY A 1 17 ? 15.986 -2.681 -2.172 1.00 0.00 17 GLY A C 12
ATOM 7222 O O . GLY A 1 17 ? 15.008 -3.365 -2.469 1.00 0.00 17 GLY A O 12
ATOM 7226 N N . ALA A 1 18 ? 16.526 -2.629 -0.963 1.00 0.00 18 ALA A N 12
ATOM 7227 C CA . ALA A 1 18 ? 15.978 -3.405 0.136 1.00 0.00 18 ALA A CA 12
ATOM 7228 C C . ALA A 1 18 ? 14.450 -3.340 0.089 1.00 0.00 18 ALA A C 12
ATOM 7229 O O . ALA A 1 18 ? 13.873 -2.255 0.044 1.00 0.00 18 ALA A O 12
ATOM 7236 N N . HIS A 1 19 ? 13.839 -4.515 0.099 1.00 0.00 19 HIS A N 12
ATOM 7237 C CA . HIS A 1 19 ? 12.389 -4.605 0.058 1.00 0.00 19 HIS A CA 12
ATOM 7238 C C . HIS A 1 19 ? 11.965 -6.075 0.064 1.00 0.00 19 HIS A C 12
ATOM 7239 O O . HIS A 1 19 ? 11.774 -6.674 -0.993 1.00 0.00 19 HIS A O 12
ATOM 7253 N N . GLY A 1 20 ? 11.831 -6.614 1.267 1.00 0.00 20 GLY A N 12
ATOM 7254 C CA . GLY A 1 20 ? 11.434 -8.003 1.425 1.00 0.00 20 GLY A CA 12
ATOM 7255 C C . GLY A 1 20 ? 10.332 -8.374 0.430 1.00 0.00 20 GLY A C 12
ATOM 7256 O O . GLY A 1 20 ? 10.174 -9.544 0.082 1.00 0.00 20 GLY A O 12
ATOM 7260 N N . GLU A 1 21 ? 9.600 -7.358 0.000 1.00 0.00 21 GLU A N 12
ATOM 7261 C CA . GLU A 1 21 ? 8.518 -7.563 -0.948 1.00 0.00 21 GLU A CA 12
ATOM 7262 C C . GLU A 1 21 ? 8.926 -8.591 -2.004 1.00 0.00 21 GLU A C 12
ATOM 7263 O O . GLU A 1 21 ? 8.087 -9.341 -2.502 1.00 0.00 21 GLU A O 12
ATOM 7276 N N . CYS A 1 22 ? 10.213 -8.594 -2.316 1.00 0.00 22 CYS A N 12
ATOM 7277 C CA . CYS A 1 22 ? 10.743 -9.518 -3.304 1.00 0.00 22 CYS A CA 12
ATOM 7278 C C . CYS A 1 22 ? 12.005 -10.164 -2.730 1.00 0.00 22 CYS A C 12
ATOM 7279 O O . CYS A 1 22 ? 11.987 -11.330 -2.338 1.00 0.00 22 CYS A O 12
ATOM 7286 N N . TYR A 1 23 ? 13.072 -9.378 -2.699 1.00 0.00 23 TYR A N 12
ATOM 7287 C CA . TYR A 1 23 ? 14.341 -9.859 -2.180 1.00 0.00 23 TYR A CA 12
ATOM 7288 C C . TYR A 1 23 ? 14.455 -9.593 -0.678 1.00 0.00 23 TYR A C 12
ATOM 7289 O O . TYR A 1 23 ? 13.901 -8.617 -0.173 1.00 0.00 23 TYR A O 12
ATOM 7307 N N . PRO A 1 24 ? 15.195 -10.501 0.012 1.00 0.00 24 PRO A N 12
ATOM 7308 C CA . PRO A 1 24 ? 15.388 -10.374 1.447 1.00 0.00 24 PRO A CA 12
ATOM 7309 C C . PRO A 1 24 ? 16.389 -9.262 1.769 1.00 0.00 24 PRO A C 12
ATOM 7310 O O . PRO A 1 24 ? 16.847 -9.144 2.904 1.00 0.00 24 PRO A O 12
ATOM 7321 N N . GLN A 1 25 ? 16.700 -8.476 0.749 1.00 0.00 25 GLN A N 12
ATOM 7322 C CA . GLN A 1 25 ? 17.638 -7.378 0.908 1.00 0.00 25 GLN A CA 12
ATOM 7323 C C . GLN A 1 25 ? 17.344 -6.612 2.200 1.00 0.00 25 GLN A C 12
ATOM 7324 O O . GLN A 1 25 ? 18.226 -5.956 2.751 1.00 0.00 25 GLN A O 12
ATOM 7338 N N . ASP A 1 26 ? 16.100 -6.721 2.644 1.00 0.00 26 ASP A N 12
ATOM 7339 C CA . ASP A 1 26 ? 15.679 -6.047 3.860 1.00 0.00 26 ASP A CA 12
ATOM 7340 C C . ASP A 1 26 ? 16.677 -6.351 4.979 1.00 0.00 26 ASP A C 12
ATOM 7341 O O . ASP A 1 26 ? 17.087 -5.451 5.712 1.00 0.00 26 ASP A O 12
ATOM 7351 N N . TRP A 1 27 ? 17.040 -7.621 5.076 1.00 0.00 27 TRP A N 12
ATOM 7352 C CA . TRP A 1 27 ? 17.983 -8.054 6.093 1.00 0.00 27 TRP A CA 12
ATOM 7353 C C . TRP A 1 27 ? 19.127 -7.040 6.141 1.00 0.00 27 TRP A C 12
ATOM 7354 O O . TRP A 1 27 ? 19.645 -6.733 7.213 1.00 0.00 27 TRP A O 12
ATOM 7375 N N . LEU A 1 28 ? 19.488 -6.547 4.965 1.00 0.00 28 LEU A N 12
ATOM 7376 C CA . LEU A 1 28 ? 20.561 -5.574 4.858 1.00 0.00 28 LEU A CA 12
ATOM 7377 C C . LEU A 1 28 ? 20.041 -4.199 5.285 1.00 0.00 28 LEU A C 12
ATOM 7378 O O . LEU A 1 28 ? 18.841 -3.939 5.222 1.00 0.00 28 LEU A O 12
ATOM 7394 N N . CYS A 1 29 ? 20.971 -3.356 5.708 1.00 0.00 29 CYS A N 12
ATOM 7395 C CA . CYS A 1 29 ? 20.622 -2.015 6.145 1.00 0.00 29 CYS A CA 12
ATOM 7396 C C . CYS A 1 29 ? 19.388 -2.109 7.045 1.00 0.00 29 CYS A C 12
ATOM 7397 O O . CYS A 1 29 ? 18.276 -1.807 6.614 1.00 0.00 29 CYS A O 12
ATOM 7404 N N . ASP A 1 30 ? 19.626 -2.528 8.279 1.00 0.00 30 ASP A N 12
ATOM 7405 C CA . ASP A 1 30 ? 18.548 -2.666 9.244 1.00 0.00 30 ASP A CA 12
ATOM 7406 C C . ASP A 1 30 ? 19.000 -2.098 10.591 1.00 0.00 30 ASP A C 12
ATOM 7407 O O . ASP A 1 30 ? 18.307 -1.272 11.184 1.00 0.00 30 ASP A O 12
ATOM 7416 N N . GLY A 1 31 ? 20.158 -2.564 11.035 1.00 0.00 31 GLY A N 12
ATOM 7417 C CA . GLY A 1 31 ? 20.710 -2.113 12.301 1.00 0.00 31 GLY A CA 12
ATOM 7418 C C . GLY A 1 31 ? 22.038 -2.812 12.600 1.00 0.00 31 GLY A C 12
ATOM 7419 O O . GLY A 1 31 ? 23.012 -2.165 12.982 1.00 0.00 31 GLY A O 12
ATOM 7423 N N . HIS A 1 32 ? 22.033 -4.124 12.416 1.00 0.00 32 HIS A N 12
ATOM 7424 C CA . HIS A 1 32 ? 23.225 -4.918 12.662 1.00 0.00 32 HIS A CA 12
ATOM 7425 C C . HIS A 1 32 ? 23.659 -5.607 11.366 1.00 0.00 32 HIS A C 12
ATOM 7426 O O . HIS A 1 32 ? 22.838 -6.204 10.671 1.00 0.00 32 HIS A O 12
ATOM 7440 N N . PRO A 1 33 ? 24.982 -5.498 11.073 1.00 0.00 33 PRO A N 12
ATOM 7441 C CA . PRO A 1 33 ? 25.535 -6.103 9.873 1.00 0.00 33 PRO A CA 12
ATOM 7442 C C . PRO A 1 33 ? 25.660 -7.620 10.032 1.00 0.00 33 PRO A C 12
ATOM 7443 O O . PRO A 1 33 ? 26.115 -8.105 11.067 1.00 0.00 33 PRO A O 12
ATOM 7454 N N . ASP A 1 34 ? 25.247 -8.328 8.990 1.00 0.00 34 ASP A N 12
ATOM 7455 C CA . ASP A 1 34 ? 25.306 -9.779 9.001 1.00 0.00 34 ASP A CA 12
ATOM 7456 C C . ASP A 1 34 ? 25.330 -10.295 7.560 1.00 0.00 34 ASP A C 12
ATOM 7457 O O . ASP A 1 34 ? 24.356 -10.880 7.090 1.00 0.00 34 ASP A O 12
ATOM 7466 N N . CYS A 1 35 ? 26.454 -10.058 6.900 1.00 0.00 35 CYS A N 12
ATOM 7467 C CA . CYS A 1 35 ? 26.619 -10.491 5.523 1.00 0.00 35 CYS A CA 12
ATOM 7468 C C . CYS A 1 35 ? 27.984 -11.169 5.392 1.00 0.00 35 CYS A C 12
ATOM 7469 O O . CYS A 1 35 ? 28.602 -11.527 6.393 1.00 0.00 35 CYS A O 12
ATOM 7476 N N . ASP A 1 36 ? 28.414 -11.326 4.149 1.00 0.00 36 ASP A N 12
ATOM 7477 C CA . ASP A 1 36 ? 29.695 -11.955 3.874 1.00 0.00 36 ASP A CA 12
ATOM 7478 C C . ASP A 1 36 ? 30.706 -11.532 4.942 1.00 0.00 36 ASP A C 12
ATOM 7479 O O . ASP A 1 36 ? 31.426 -12.368 5.486 1.00 0.00 36 ASP A O 12
ATOM 7489 N N . ASP A 1 37 ? 30.727 -10.235 5.211 1.00 0.00 37 ASP A N 12
ATOM 7490 C CA . ASP A 1 37 ? 31.637 -9.691 6.204 1.00 0.00 37 ASP A CA 12
ATOM 7491 C C . ASP A 1 37 ? 30.848 -8.839 7.200 1.00 0.00 37 ASP A C 12
ATOM 7492 O O . ASP A 1 37 ? 30.790 -9.158 8.387 1.00 0.00 37 ASP A O 12
ATOM 7502 N N . GLY A 1 38 ? 30.261 -7.771 6.681 1.00 0.00 38 GLY A N 12
ATOM 7503 C CA . GLY A 1 38 ? 29.478 -6.870 7.510 1.00 0.00 38 GLY A CA 12
ATOM 7504 C C . GLY A 1 38 ? 29.424 -5.469 6.898 1.00 0.00 38 GLY A C 12
ATOM 7505 O O . GLY A 1 38 ? 29.561 -4.473 7.606 1.00 0.00 38 GLY A O 12
ATOM 7509 N N . ARG A 1 39 ? 29.226 -5.437 5.588 1.00 0.00 39 ARG A N 12
ATOM 7510 C CA . ARG A 1 39 ? 29.153 -4.175 4.873 1.00 0.00 39 ARG A CA 12
ATOM 7511 C C . ARG A 1 39 ? 27.732 -3.938 4.358 1.00 0.00 39 ARG A C 12
ATOM 7512 O O . ARG A 1 39 ? 27.427 -2.866 3.837 1.00 0.00 39 ARG A O 12
ATOM 7532 N N . ASP A 1 40 ? 26.900 -4.956 4.521 1.00 0.00 40 ASP A N 12
ATOM 7533 C CA . ASP A 1 40 ? 25.518 -4.873 4.079 1.00 0.00 40 ASP A CA 12
ATOM 7534 C C . ASP A 1 40 ? 24.925 -3.535 4.526 1.00 0.00 40 ASP A C 12
ATOM 7535 O O . ASP A 1 40 ? 24.004 -3.019 3.894 1.00 0.00 40 ASP A O 12
ATOM 7544 N N . GLU A 1 41 ? 25.476 -3.013 5.611 1.00 0.00 41 GLU A N 12
ATOM 7545 C CA . GLU A 1 41 ? 25.012 -1.746 6.150 1.00 0.00 41 GLU A CA 12
ATOM 7546 C C . GLU A 1 41 ? 26.189 -0.943 6.707 1.00 0.00 41 GLU A C 12
ATOM 7547 O O . GLU A 1 41 ? 26.100 -0.377 7.795 1.00 0.00 41 GLU A O 12
ATOM 7559 N N . TRP A 1 42 ? 27.266 -0.919 5.934 1.00 0.00 42 TRP A N 12
ATOM 7560 C CA . TRP A 1 42 ? 28.459 -0.194 6.336 1.00 0.00 42 TRP A CA 12
ATOM 7561 C C . TRP A 1 42 ? 28.052 1.244 6.663 1.00 0.00 42 TRP A C 12
ATOM 7562 O O . TRP A 1 42 ? 27.859 1.589 7.827 1.00 0.00 42 TRP A O 12
ATOM 7583 N N . GLY A 1 43 ? 27.934 2.044 5.613 1.00 0.00 43 GLY A N 12
ATOM 7584 C CA . GLY A 1 43 ? 27.554 3.437 5.773 1.00 0.00 43 GLY A CA 12
ATOM 7585 C C . GLY A 1 43 ? 26.044 3.573 5.983 1.00 0.00 43 GLY A C 12
ATOM 7586 O O . GLY A 1 43 ? 25.393 4.384 5.327 1.00 0.00 43 GLY A O 12
ATOM 7590 N N . CYS A 1 44 ? 25.532 2.766 6.901 1.00 0.00 44 CYS A N 12
ATOM 7591 C CA . CYS A 1 44 ? 24.112 2.785 7.205 1.00 0.00 44 CYS A CA 12
ATOM 7592 C C . CYS A 1 44 ? 23.933 3.320 8.628 1.00 0.00 44 CYS A C 12
ATOM 7593 O O . CYS A 1 44 ? 22.900 3.905 8.949 1.00 0.00 44 CYS A O 12
ATOM 7600 N N . GLY A 1 45 ? 24.955 3.099 9.442 1.00 0.00 45 GLY A N 12
ATOM 7601 C CA . GLY A 1 45 ? 24.923 3.551 10.822 1.00 0.00 45 GLY A CA 12
ATOM 7602 C C . GLY A 1 45 ? 24.512 5.022 10.908 1.00 0.00 45 GLY A C 12
ATOM 7603 O O . GLY A 1 45 ? 24.742 5.791 9.976 1.00 0.00 45 GLY A O 12
ATOM 7607 N N . THR A 1 46 ? 23.909 5.370 12.035 1.00 0.00 46 THR A N 12
ATOM 7608 C CA . THR A 1 46 ? 23.463 6.735 12.255 1.00 0.00 46 THR A CA 12
ATOM 7609 C C . THR A 1 46 ? 24.245 7.373 13.405 1.00 0.00 46 THR A C 12
ATOM 7610 O O . THR A 1 46 ? 24.681 6.681 14.324 1.00 0.00 46 THR A O 12
ATOM 7621 N N . SER A 1 47 ? 24.398 8.686 13.317 1.00 0.00 47 SER A N 12
ATOM 7622 C CA . SER A 1 47 ? 25.120 9.426 14.339 1.00 0.00 47 SER A CA 12
ATOM 7623 C C . SER A 1 47 ? 26.600 9.037 14.320 1.00 0.00 47 SER A C 12
ATOM 7624 O O . SER A 1 47 ? 27.412 9.705 13.683 1.00 0.00 47 SER A O 12
ATOM 7633 N N . GLY A 1 1 ? 1.325 0.000 0.000 1.00 0.00 1 GLY A N 13
ATOM 7634 C CA . GLY A 1 1 ? 2.073 0.000 -1.245 1.00 0.00 1 GLY A CA 13
ATOM 7635 C C . GLY A 1 1 ? 1.537 1.062 -2.208 1.00 0.00 1 GLY A C 13
ATOM 7636 O O . GLY A 1 1 ? 0.354 1.058 -2.544 1.00 0.00 1 GLY A O 13
ATOM 7640 N N . SER A 1 2 ? 2.433 1.945 -2.623 1.00 0.00 2 SER A N 13
ATOM 7641 C CA . SER A 1 2 ? 2.064 3.010 -3.540 1.00 0.00 2 SER A CA 13
ATOM 7642 C C . SER A 1 2 ? 3.200 3.263 -4.532 1.00 0.00 2 SER A C 13
ATOM 7643 O O . SER A 1 2 ? 3.219 4.288 -5.212 1.00 0.00 2 SER A O 13
ATOM 7651 N N . SER A 1 3 ? 4.120 2.311 -4.585 1.00 0.00 3 SER A N 13
ATOM 7652 C CA . SER A 1 3 ? 5.257 2.417 -5.483 1.00 0.00 3 SER A CA 13
ATOM 7653 C C . SER A 1 3 ? 6.132 3.607 -5.082 1.00 0.00 3 SER A C 13
ATOM 7654 O O . SER A 1 3 ? 5.937 4.718 -5.571 1.00 0.00 3 SER A O 13
ATOM 7662 N N . ARG A 1 4 ? 7.077 3.332 -4.195 1.00 0.00 4 ARG A N 13
ATOM 7663 C CA . ARG A 1 4 ? 7.982 4.366 -3.722 1.00 0.00 4 ARG A CA 13
ATOM 7664 C C . ARG A 1 4 ? 9.419 3.840 -3.692 1.00 0.00 4 ARG A C 13
ATOM 7665 O O . ARG A 1 4 ? 9.676 2.703 -4.085 1.00 0.00 4 ARG A O 13
ATOM 7685 N N . CYS A 1 5 ? 10.318 4.693 -3.222 1.00 0.00 5 CYS A N 13
ATOM 7686 C CA . CYS A 1 5 ? 11.722 4.329 -3.136 1.00 0.00 5 CYS A CA 13
ATOM 7687 C C . CYS A 1 5 ? 12.496 5.528 -2.586 1.00 0.00 5 CYS A C 13
ATOM 7688 O O . CYS A 1 5 ? 13.204 6.208 -3.327 1.00 0.00 5 CYS A O 13
ATOM 7695 N N . PRO A 1 6 ? 12.331 5.758 -1.255 1.00 0.00 6 PRO A N 13
ATOM 7696 C CA . PRO A 1 6 ? 13.006 6.864 -0.597 1.00 0.00 6 PRO A CA 13
ATOM 7697 C C . PRO A 1 6 ? 14.491 6.557 -0.395 1.00 0.00 6 PRO A C 13
ATOM 7698 O O . PRO A 1 6 ? 14.889 5.393 -0.355 1.00 0.00 6 PRO A O 13
ATOM 7709 N N . PRO A 1 7 ? 15.292 7.649 -0.269 1.00 0.00 7 PRO A N 13
ATOM 7710 C CA . PRO A 1 7 ? 16.724 7.508 -0.072 1.00 0.00 7 PRO A CA 13
ATOM 7711 C C . PRO A 1 7 ? 17.040 7.068 1.359 1.00 0.00 7 PRO A C 13
ATOM 7712 O O . PRO A 1 7 ? 16.726 7.777 2.314 1.00 0.00 7 PRO A O 13
ATOM 7723 N N . GLY A 1 8 ? 17.658 5.901 1.463 1.00 0.00 8 GLY A N 13
ATOM 7724 C CA . GLY A 1 8 ? 18.020 5.359 2.762 1.00 0.00 8 GLY A CA 13
ATOM 7725 C C . GLY A 1 8 ? 18.676 3.984 2.618 1.00 0.00 8 GLY A C 13
ATOM 7726 O O . GLY A 1 8 ? 18.012 2.958 2.756 1.00 0.00 8 GLY A O 13
ATOM 7730 N N . GLN A 1 9 ? 19.972 4.008 2.342 1.00 0.00 9 GLN A N 13
ATOM 7731 C CA . GLN A 1 9 ? 20.725 2.776 2.179 1.00 0.00 9 GLN A CA 13
ATOM 7732 C C . GLN A 1 9 ? 21.883 2.726 3.177 1.00 0.00 9 GLN A C 13
ATOM 7733 O O . GLN A 1 9 ? 22.394 3.764 3.594 1.00 0.00 9 GLN A O 13
ATOM 7747 N N . PHE A 1 10 ? 22.264 1.507 3.532 1.00 0.00 10 PHE A N 13
ATOM 7748 C CA . PHE A 1 10 ? 23.352 1.307 4.474 1.00 0.00 10 PHE A CA 13
ATOM 7749 C C . PHE A 1 10 ? 23.828 -0.146 4.461 1.00 0.00 10 PHE A C 13
ATOM 7750 O O . PHE A 1 10 ? 23.612 -0.865 3.487 1.00 0.00 10 PHE A O 13
ATOM 7767 N N . ARG A 1 11 ? 24.468 -0.536 5.554 1.00 0.00 11 ARG A N 13
ATOM 7768 C CA . ARG A 1 11 ? 24.977 -1.891 5.681 1.00 0.00 11 ARG A CA 13
ATOM 7769 C C . ARG A 1 11 ? 24.231 -2.637 6.789 1.00 0.00 11 ARG A C 13
ATOM 7770 O O . ARG A 1 11 ? 24.653 -3.713 7.210 1.00 0.00 11 ARG A O 13
ATOM 7790 N N . CYS A 1 12 ? 23.137 -2.035 7.231 1.00 0.00 12 CYS A N 13
ATOM 7791 C CA . CYS A 1 12 ? 22.328 -2.629 8.282 1.00 0.00 12 CYS A CA 13
ATOM 7792 C C . CYS A 1 12 ? 22.918 -2.216 9.632 1.00 0.00 12 CYS A C 13
ATOM 7793 O O . CYS A 1 12 ? 23.261 -3.068 10.450 1.00 0.00 12 CYS A O 13
ATOM 7800 N N . SER A 1 13 ? 23.017 -0.908 9.823 1.00 0.00 13 SER A N 13
ATOM 7801 C CA . SER A 1 13 ? 23.559 -0.372 11.060 1.00 0.00 13 SER A CA 13
ATOM 7802 C C . SER A 1 13 ? 22.797 0.893 11.461 1.00 0.00 13 SER A C 13
ATOM 7803 O O . SER A 1 13 ? 23.187 1.586 12.399 1.00 0.00 13 SER A O 13
ATOM 7811 N N . GLU A 1 14 ? 21.725 1.156 10.729 1.00 0.00 14 GLU A N 13
ATOM 7812 C CA . GLU A 1 14 ? 20.905 2.325 10.995 1.00 0.00 14 GLU A CA 13
ATOM 7813 C C . GLU A 1 14 ? 19.824 2.471 9.923 1.00 0.00 14 GLU A C 13
ATOM 7814 O O . GLU A 1 14 ? 20.132 2.664 8.748 1.00 0.00 14 GLU A O 13
ATOM 7827 N N . PRO A 1 15 ? 18.546 2.371 10.378 1.00 0.00 15 PRO A N 13
ATOM 7828 C CA . PRO A 1 15 ? 17.417 2.490 9.470 1.00 0.00 15 PRO A CA 13
ATOM 7829 C C . PRO A 1 15 ? 17.193 3.947 9.061 1.00 0.00 15 PRO A C 13
ATOM 7830 O O . PRO A 1 15 ? 16.825 4.779 9.889 1.00 0.00 15 PRO A O 13
ATOM 7841 N N . PRO A 1 16 ? 17.432 4.219 7.750 1.00 0.00 16 PRO A N 13
ATOM 7842 C CA . PRO A 1 16 ? 17.261 5.561 7.221 1.00 0.00 16 PRO A CA 13
ATOM 7843 C C . PRO A 1 16 ? 15.778 5.901 7.057 1.00 0.00 16 PRO A C 13
ATOM 7844 O O . PRO A 1 16 ? 15.241 6.725 7.796 1.00 0.00 16 PRO A O 13
ATOM 7855 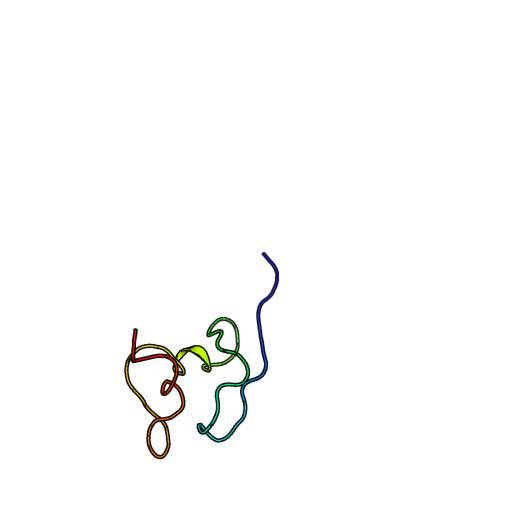N N . GLY A 1 17 ? 15.158 5.248 6.086 1.00 0.00 17 GLY A N 13
ATOM 7856 C CA . GLY A 1 17 ? 13.747 5.470 5.816 1.00 0.00 17 GLY A CA 13
ATOM 7857 C C . GLY A 1 17 ? 13.047 4.162 5.445 1.00 0.00 17 GLY A C 13
ATOM 7858 O O . GLY A 1 17 ? 13.156 3.694 4.312 1.00 0.00 17 GLY A O 13
ATOM 7862 N N . ALA A 1 18 ? 12.342 3.607 6.421 1.00 0.00 18 ALA A N 13
ATOM 7863 C CA . ALA A 1 18 ? 11.624 2.362 6.211 1.00 0.00 18 ALA A CA 13
ATOM 7864 C C . ALA A 1 18 ? 10.828 2.451 4.908 1.00 0.00 18 ALA A C 13
ATOM 7865 O O . ALA A 1 18 ? 10.046 3.381 4.716 1.00 0.00 18 ALA A O 13
ATOM 7872 N N . HIS A 1 19 ? 11.054 1.470 4.046 1.00 0.00 19 HIS A N 13
ATOM 7873 C CA . HIS A 1 19 ? 10.367 1.426 2.766 1.00 0.00 19 HIS A CA 13
ATOM 7874 C C . HIS A 1 19 ? 10.856 0.219 1.963 1.00 0.00 19 HIS A C 13
ATOM 7875 O O . HIS A 1 19 ? 11.763 0.341 1.141 1.00 0.00 19 HIS A O 13
ATOM 7889 N N . GLY A 1 20 ? 10.233 -0.920 2.230 1.00 0.00 20 GLY A N 13
ATOM 7890 C CA . GLY A 1 20 ? 10.593 -2.149 1.542 1.00 0.00 20 GLY A CA 13
ATOM 7891 C C . GLY A 1 20 ? 10.205 -2.084 0.064 1.00 0.00 20 GLY A C 13
ATOM 7892 O O . GLY A 1 20 ? 10.457 -3.023 -0.690 1.00 0.00 20 GLY A O 13
ATOM 7896 N N . GLU A 1 21 ? 9.598 -0.966 -0.307 1.00 0.00 21 GLU A N 13
ATOM 7897 C CA . GLU A 1 21 ? 9.173 -0.766 -1.682 1.00 0.00 21 GLU A CA 13
ATOM 7898 C C . GLU A 1 21 ? 10.388 -0.571 -2.591 1.00 0.00 21 GLU A C 13
ATOM 7899 O O . GLU A 1 21 ? 10.262 -0.589 -3.814 1.00 0.00 21 GLU A O 13
ATOM 7912 N N . CYS A 1 22 ? 11.538 -0.390 -1.957 1.00 0.00 22 CYS A N 13
ATOM 7913 C CA . CYS A 1 22 ? 12.775 -0.192 -2.693 1.00 0.00 22 CYS A CA 13
ATOM 7914 C C . CYS A 1 22 ? 13.895 -0.927 -1.956 1.00 0.00 22 CYS A C 13
ATOM 7915 O O . CYS A 1 22 ? 14.292 -2.021 -2.354 1.00 0.00 22 CYS A O 13
ATOM 7922 N N . TYR A 1 23 ? 14.375 -0.297 -0.894 1.00 0.00 23 TYR A N 13
ATOM 7923 C CA . TYR A 1 23 ? 15.442 -0.878 -0.097 1.00 0.00 23 TYR A CA 13
ATOM 7924 C C . TYR A 1 23 ? 14.877 -1.783 1.000 1.00 0.00 23 TYR A C 13
ATOM 7925 O O . TYR A 1 23 ? 13.678 -1.759 1.273 1.00 0.00 23 TYR A O 13
ATOM 7943 N N . PRO A 1 24 ? 15.791 -2.581 1.614 1.00 0.00 24 PRO A N 13
ATOM 7944 C CA . PRO A 1 24 ? 15.397 -3.492 2.674 1.00 0.00 24 PRO A CA 13
ATOM 7945 C C . PRO A 1 24 ? 15.131 -2.735 3.977 1.00 0.00 24 PRO A C 13
ATOM 7946 O O . PRO A 1 24 ? 15.013 -3.344 5.040 1.00 0.00 24 PRO A O 13
ATOM 7957 N N . GLN A 1 25 ? 15.044 -1.419 3.852 1.00 0.00 25 GLN A N 13
ATOM 7958 C CA . GLN A 1 25 ? 14.794 -0.573 5.007 1.00 0.00 25 GLN A CA 13
ATOM 7959 C C . GLN A 1 25 ? 13.674 -1.164 5.866 1.00 0.00 25 GLN A C 13
ATOM 7960 O O . GLN A 1 25 ? 13.727 -1.095 7.093 1.00 0.00 25 GLN A O 13
ATOM 7974 N N . ASP A 1 26 ? 12.688 -1.731 5.187 1.00 0.00 26 ASP A N 13
ATOM 7975 C CA . ASP A 1 26 ? 11.558 -2.334 5.873 1.00 0.00 26 ASP A CA 13
ATOM 7976 C C . ASP A 1 26 ? 12.071 -3.337 6.909 1.00 0.00 26 ASP A C 13
ATOM 7977 O O . ASP A 1 26 ? 11.564 -3.392 8.028 1.00 0.00 26 ASP A O 13
ATOM 7987 N N . TRP A 1 27 ? 13.069 -4.104 6.498 1.00 0.00 27 TRP A N 13
ATOM 7988 C CA . TRP A 1 27 ? 13.656 -5.102 7.376 1.00 0.00 27 TRP A CA 13
ATOM 7989 C C . TRP A 1 27 ? 13.802 -4.481 8.767 1.00 0.00 27 TRP A C 13
ATOM 7990 O O . TRP A 1 27 ? 13.479 -5.115 9.771 1.00 0.00 27 TRP A O 13
ATOM 8011 N N . LEU A 1 28 ? 14.289 -3.249 8.782 1.00 0.00 28 LEU A N 13
ATOM 8012 C CA . LEU A 1 28 ? 14.481 -2.535 10.033 1.00 0.00 28 LEU A CA 13
ATOM 8013 C C . LEU A 1 28 ? 13.122 -2.296 10.693 1.00 0.00 28 LEU A C 13
ATOM 8014 O O . LEU A 1 28 ? 12.102 -2.216 10.010 1.00 0.00 28 LEU A O 13
ATOM 8030 N N . CYS A 1 29 ? 13.152 -2.189 12.013 1.00 0.00 29 CYS A N 13
ATOM 8031 C CA . CYS A 1 29 ? 11.934 -1.961 12.773 1.00 0.00 29 CYS A CA 13
ATOM 8032 C C . CYS A 1 29 ? 10.823 -2.821 12.169 1.00 0.00 29 CYS A C 13
ATOM 8033 O O . CYS A 1 29 ? 10.009 -2.332 11.388 1.00 0.00 29 CYS A O 13
ATOM 8040 N N . ASP A 1 30 ? 10.824 -4.089 12.554 1.00 0.00 30 ASP A N 13
ATOM 8041 C CA . ASP A 1 30 ? 9.826 -5.022 12.061 1.00 0.00 30 ASP A CA 13
ATOM 8042 C C . ASP A 1 30 ? 9.320 -5.882 13.221 1.00 0.00 30 ASP A C 13
ATOM 8043 O O . ASP A 1 30 ? 8.114 -6.047 13.396 1.00 0.00 30 ASP A O 13
ATOM 8052 N N . GLY A 1 31 ? 10.268 -6.408 13.983 1.00 0.00 31 GLY A N 13
ATOM 8053 C CA . GLY A 1 31 ? 9.934 -7.246 15.122 1.00 0.00 31 GLY A CA 13
ATOM 8054 C C . GLY A 1 31 ? 11.197 -7.738 15.831 1.00 0.00 31 GLY A C 13
ATOM 8055 O O . GLY A 1 31 ? 11.314 -7.624 17.050 1.00 0.00 31 GLY A O 13
ATOM 8059 N N . HIS A 1 32 ? 12.112 -8.274 15.036 1.00 0.00 32 HIS A N 13
ATOM 8060 C CA . HIS A 1 32 ? 13.363 -8.783 15.572 1.00 0.00 32 HIS A CA 13
ATOM 8061 C C . HIS A 1 32 ? 14.537 -8.155 14.820 1.00 0.00 32 HIS A C 13
ATOM 8062 O O . HIS A 1 32 ? 14.399 -7.761 13.663 1.00 0.00 32 HIS A O 13
ATOM 8076 N N . PRO A 1 33 ? 15.697 -8.077 15.527 1.00 0.00 33 PRO A N 13
ATOM 8077 C CA . PRO A 1 33 ? 16.895 -7.503 14.939 1.00 0.00 33 PRO A CA 13
ATOM 8078 C C . PRO A 1 33 ? 17.530 -8.468 13.936 1.00 0.00 33 PRO A C 13
ATOM 8079 O O . PRO A 1 33 ? 17.243 -9.664 13.952 1.00 0.00 33 PRO A O 13
ATOM 8090 N N . ASP A 1 34 ? 18.382 -7.912 13.086 1.00 0.00 34 ASP A N 13
ATOM 8091 C CA . ASP A 1 34 ? 19.060 -8.709 12.078 1.00 0.00 34 ASP A CA 13
ATOM 8092 C C . ASP A 1 34 ? 20.195 -7.887 11.463 1.00 0.00 34 ASP A C 13
ATOM 8093 O O . ASP A 1 34 ? 20.512 -8.044 10.286 1.00 0.00 34 ASP A O 13
ATOM 8102 N N . CYS A 1 35 ? 20.775 -7.028 12.289 1.00 0.00 35 CYS A N 13
ATOM 8103 C CA . CYS A 1 35 ? 21.867 -6.181 11.841 1.00 0.00 35 CYS A CA 13
ATOM 8104 C C . CYS A 1 35 ? 23.135 -6.596 12.591 1.00 0.00 35 CYS A C 13
ATOM 8105 O O . CYS A 1 35 ? 23.137 -7.595 13.308 1.00 0.00 35 CYS A O 13
ATOM 8112 N N . ASP A 1 36 ? 24.182 -5.807 12.399 1.00 0.00 36 ASP A N 13
ATOM 8113 C CA . ASP A 1 36 ? 25.453 -6.080 13.048 1.00 0.00 36 ASP A CA 13
ATOM 8114 C C . ASP A 1 36 ? 25.197 -6.572 14.474 1.00 0.00 36 ASP A C 13
ATOM 8115 O O . ASP A 1 36 ? 25.618 -7.668 14.841 1.00 0.00 36 ASP A O 13
ATOM 8125 N N . ASP A 1 37 ? 24.509 -5.738 15.240 1.00 0.00 37 ASP A N 13
ATOM 8126 C CA . ASP A 1 37 ? 24.192 -6.075 16.617 1.00 0.00 37 ASP A CA 13
ATOM 8127 C C . ASP A 1 37 ? 22.690 -6.340 16.740 1.00 0.00 37 ASP A C 13
ATOM 8128 O O . ASP A 1 37 ? 22.280 -7.364 17.285 1.00 0.00 37 ASP A O 13
ATOM 8138 N N . GLY A 1 38 ? 21.912 -5.400 16.225 1.00 0.00 38 GLY A N 13
ATOM 8139 C CA . GLY A 1 38 ? 20.464 -5.520 16.270 1.00 0.00 38 GLY A CA 13
ATOM 8140 C C . GLY A 1 38 ? 19.825 -4.240 16.814 1.00 0.00 38 GLY A C 13
ATOM 8141 O O . GLY A 1 38 ? 19.071 -4.283 17.785 1.00 0.00 38 GLY A O 13
ATOM 8145 N N . ARG A 1 39 ? 20.151 -3.132 16.165 1.00 0.00 39 ARG A N 13
ATOM 8146 C CA . ARG A 1 39 ? 19.618 -1.843 16.571 1.00 0.00 39 ARG A CA 13
ATOM 8147 C C . ARG A 1 39 ? 18.603 -1.340 15.543 1.00 0.00 39 ARG A C 13
ATOM 8148 O O . ARG A 1 39 ? 17.837 -0.419 15.820 1.00 0.00 39 ARG A O 13
ATOM 8168 N N . ASP A 1 40 ? 18.629 -1.968 14.376 1.00 0.00 40 ASP A N 13
ATOM 8169 C CA . ASP A 1 40 ? 17.720 -1.596 13.305 1.00 0.00 40 ASP A CA 13
ATOM 8170 C C . ASP A 1 40 ? 16.285 -1.604 13.835 1.00 0.00 40 ASP A C 13
ATOM 8171 O O . ASP A 1 40 ? 15.404 -0.965 13.260 1.00 0.00 40 ASP A O 13
ATOM 8180 N N . GLU A 1 41 ? 16.093 -2.333 14.924 1.00 0.00 41 GLU A N 13
ATOM 8181 C CA . GLU A 1 41 ? 14.780 -2.431 15.537 1.00 0.00 41 GLU A CA 13
ATOM 8182 C C . GLU A 1 41 ? 14.889 -2.267 17.055 1.00 0.00 41 GLU A C 13
ATOM 8183 O O . GLU A 1 41 ? 14.099 -2.841 17.803 1.00 0.00 41 GLU A O 13
ATOM 8195 N N . TRP A 1 42 ? 15.874 -1.481 17.464 1.00 0.00 42 TRP A N 13
ATOM 8196 C CA . TRP A 1 42 ? 16.096 -1.233 18.878 1.00 0.00 42 TRP A CA 13
ATOM 8197 C C . TRP A 1 42 ? 14.769 -0.785 19.494 1.00 0.00 42 TRP A C 13
ATOM 8198 O O . TRP A 1 42 ? 14.002 -1.608 19.992 1.00 0.00 42 TRP A O 13
ATOM 8219 N N . GLY A 1 43 ? 14.539 0.519 19.440 1.00 0.00 43 GLY A N 13
ATOM 8220 C CA . GLY A 1 43 ? 13.319 1.087 19.986 1.00 0.00 43 GLY A CA 13
ATOM 8221 C C . GLY A 1 43 ? 12.127 0.811 19.068 1.00 0.00 43 GLY A C 13
ATOM 8222 O O . GLY A 1 43 ? 11.437 1.738 18.645 1.00 0.00 43 GLY A O 13
ATOM 8226 N N . CYS A 1 44 ? 11.920 -0.467 18.786 1.00 0.00 44 CYS A N 13
ATOM 8227 C CA . CYS A 1 44 ? 10.824 -0.876 17.925 1.00 0.00 44 CYS A CA 13
ATOM 8228 C C . CYS A 1 44 ? 10.370 -2.272 18.356 1.00 0.00 44 CYS A C 13
ATOM 8229 O O . CYS A 1 44 ? 9.176 -2.518 18.519 1.00 0.00 44 CYS A O 13
ATOM 8236 N N . GLY A 1 45 ? 11.347 -3.150 18.528 1.00 0.00 45 GLY A N 13
ATOM 8237 C CA . GLY A 1 45 ? 11.064 -4.516 18.937 1.00 0.00 45 GLY A CA 13
ATOM 8238 C C . GLY A 1 45 ? 10.203 -4.542 20.201 1.00 0.00 45 GLY A C 13
ATOM 8239 O O . GLY A 1 45 ? 10.619 -4.053 21.251 1.00 0.00 45 GLY A O 13
ATOM 8243 N N . THR A 1 46 ? 9.017 -5.117 20.060 1.00 0.00 46 THR A N 13
ATOM 8244 C CA . THR A 1 46 ? 8.094 -5.213 21.178 1.00 0.00 46 THR A CA 13
ATOM 8245 C C . THR A 1 46 ? 8.635 -6.178 22.235 1.00 0.00 46 THR A C 13
ATOM 8246 O O . THR A 1 46 ? 8.351 -6.027 23.422 1.00 0.00 46 THR A O 13
ATOM 8257 N N . SER A 1 47 ? 9.404 -7.149 21.765 1.00 0.00 47 SER A N 13
ATOM 8258 C CA . SER A 1 47 ? 9.987 -8.139 22.655 1.00 0.00 47 SER A CA 13
ATOM 8259 C C . SER A 1 47 ? 8.885 -8.846 23.445 1.00 0.00 47 SER A C 13
ATOM 8260 O O . SER A 1 47 ? 8.479 -9.953 23.097 1.00 0.00 47 SER A O 13
ATOM 8269 N N . GLY A 1 1 ? 1.325 0.000 0.000 1.00 0.00 1 GLY A N 14
ATOM 8270 C CA . GLY A 1 1 ? 2.073 0.000 -1.245 1.00 0.00 1 GLY A CA 14
ATOM 8271 C C . GLY A 1 1 ? 3.578 -0.074 -0.981 1.00 0.00 1 GLY A C 14
ATOM 8272 O O . GLY A 1 1 ? 4.137 -1.162 -0.851 1.00 0.00 1 GLY A O 14
ATOM 8276 N N . SER A 1 2 ? 4.193 1.098 -0.908 1.00 0.00 2 SER A N 14
ATOM 8277 C CA . SER A 1 2 ? 5.622 1.179 -0.662 1.00 0.00 2 SER A CA 14
ATOM 8278 C C . SER A 1 2 ? 5.880 1.646 0.773 1.00 0.00 2 SER A C 14
ATOM 8279 O O . SER A 1 2 ? 6.763 1.122 1.450 1.00 0.00 2 SER A O 14
ATOM 8287 N N . SER A 1 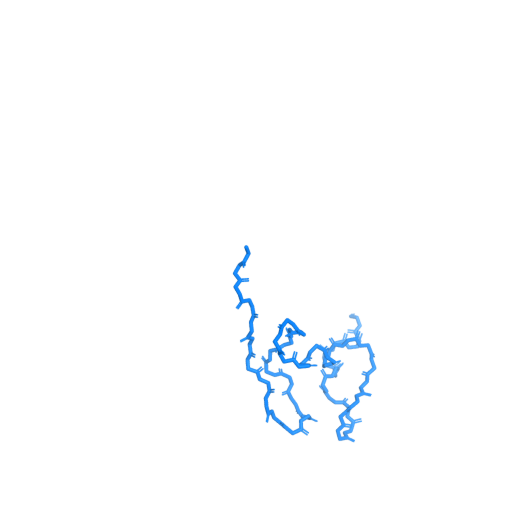3 ? 5.092 2.624 1.193 1.00 0.00 3 SER A N 14
ATOM 8288 C CA . SER A 1 3 ? 5.224 3.167 2.535 1.00 0.00 3 SER A CA 14
ATOM 8289 C C . SER A 1 3 ? 3.846 3.285 3.189 1.00 0.00 3 SER A C 14
ATOM 8290 O O . SER A 1 3 ? 3.354 2.328 3.786 1.00 0.00 3 SER A O 14
ATOM 8298 N N . ARG A 1 4 ? 3.261 4.466 3.055 1.00 0.00 4 ARG A N 14
ATOM 8299 C CA . ARG A 1 4 ? 1.950 4.722 3.625 1.00 0.00 4 ARG A CA 14
ATOM 8300 C C . ARG A 1 4 ? 1.203 5.766 2.793 1.00 0.00 4 ARG A C 14
ATOM 8301 O O . ARG A 1 4 ? 0.765 6.788 3.320 1.00 0.00 4 ARG A O 14
ATOM 8321 N N . CYS A 1 5 ? 1.080 5.473 1.507 1.00 0.00 5 CYS A N 14
ATOM 8322 C CA . CYS A 1 5 ? 0.393 6.374 0.596 1.00 0.00 5 CYS A CA 14
ATOM 8323 C C . CYS A 1 5 ? 0.455 5.774 -0.810 1.00 0.00 5 CYS A C 14
ATOM 8324 O O . CYS A 1 5 ? 1.255 6.206 -1.638 1.00 0.00 5 CYS A O 14
ATOM 8331 N N . PRO A 1 6 ? -0.423 4.763 -1.043 1.00 0.00 6 PRO A N 14
ATOM 8332 C CA . PRO A 1 6 ? -0.476 4.100 -2.334 1.00 0.00 6 PRO A CA 14
ATOM 8333 C C . PRO A 1 6 ? -1.165 4.983 -3.376 1.00 0.00 6 PRO A C 14
ATOM 8334 O O . PRO A 1 6 ? -1.670 6.056 -3.050 1.00 0.00 6 PRO A O 14
ATOM 8345 N N . PRO A 1 7 ? -1.163 4.487 -4.643 1.00 0.00 7 PRO A N 14
ATOM 8346 C CA . PRO A 1 7 ? -1.781 5.219 -5.735 1.00 0.00 7 PRO A CA 14
ATOM 8347 C C . PRO A 1 7 ? -3.307 5.125 -5.663 1.00 0.00 7 PRO A C 14
ATOM 8348 O O . PRO A 1 7 ? -3.864 4.029 -5.631 1.00 0.00 7 PRO A O 14
ATOM 8359 N N . GLY A 1 8 ? -3.939 6.290 -5.641 1.00 0.00 8 GLY A N 14
ATOM 8360 C CA . GLY A 1 8 ? -5.389 6.353 -5.574 1.00 0.00 8 GLY A CA 14
ATOM 8361 C C . GLY A 1 8 ? -5.878 7.801 -5.633 1.00 0.00 8 GLY A C 14
ATOM 8362 O O . GLY A 1 8 ? -6.209 8.391 -4.606 1.00 0.00 8 GLY A O 14
ATOM 8366 N N . GLN A 1 9 ? -5.907 8.333 -6.847 1.00 0.00 9 GLN A N 14
ATOM 8367 C CA . GLN A 1 9 ? -6.350 9.702 -7.053 1.00 0.00 9 GLN A CA 14
ATOM 8368 C C . GLN A 1 9 ? -7.441 9.750 -8.125 1.00 0.00 9 GLN A C 14
ATOM 8369 O O . GLN A 1 9 ? -7.534 10.718 -8.879 1.00 0.00 9 GLN A O 14
ATOM 8383 N N . PHE A 1 10 ? -8.241 8.694 -8.158 1.00 0.00 10 PHE A N 14
ATOM 8384 C CA . PHE A 1 10 ? -9.322 8.604 -9.125 1.00 0.00 10 PHE A CA 14
ATOM 8385 C C . PHE A 1 10 ? -10.387 9.669 -8.857 1.00 0.00 10 PHE A C 14
ATOM 8386 O O . PHE A 1 10 ? -10.111 10.681 -8.214 1.00 0.00 10 PHE A O 14
ATOM 8403 N N . ARG A 1 11 ? -11.583 9.405 -9.363 1.00 0.00 11 ARG A N 14
ATOM 8404 C CA . ARG A 1 11 ? -12.691 10.328 -9.186 1.00 0.00 11 ARG A CA 14
ATOM 8405 C C . ARG A 1 11 ? -13.760 9.708 -8.285 1.00 0.00 11 ARG A C 14
ATOM 8406 O O . ARG A 1 11 ? -14.901 10.167 -8.263 1.00 0.00 11 ARG A O 14
ATOM 8426 N N . CYS A 1 12 ? -13.353 8.673 -7.564 1.00 0.00 12 CYS A N 14
ATOM 8427 C CA . CYS A 1 12 ? -14.263 7.985 -6.663 1.00 0.00 12 CYS A CA 14
ATOM 8428 C C . CYS A 1 12 ? -15.182 7.092 -7.499 1.00 0.00 12 CYS A C 14
ATOM 8429 O O . CYS A 1 12 ? -16.404 7.165 -7.375 1.00 0.00 12 CYS A O 14
ATOM 8436 N N . SER A 1 13 ? -14.559 6.270 -8.331 1.00 0.00 13 SER A N 14
ATOM 8437 C CA . SER A 1 13 ? -15.307 5.364 -9.187 1.00 0.00 13 SER A CA 14
ATOM 8438 C C . SER A 1 13 ? -14.622 3.997 -9.225 1.00 0.00 13 SER A C 14
ATOM 8439 O O . SER A 1 13 ? -14.996 3.133 -10.017 1.00 0.00 13 SER A O 14
ATOM 8447 N N . GLU A 1 14 ? -13.631 3.842 -8.359 1.00 0.00 14 GLU A N 14
ATOM 8448 C CA . GLU A 1 14 ? -12.891 2.594 -8.283 1.00 0.00 14 GLU A CA 14
ATOM 8449 C C . GLU A 1 14 ? -11.748 2.715 -7.273 1.00 0.00 14 GLU A C 14
ATOM 8450 O O . GLU A 1 14 ? -10.801 3.470 -7.489 1.00 0.00 14 GLU A O 14
ATOM 8463 N N . PRO A 1 15 ? -11.877 1.939 -6.163 1.00 0.00 15 PRO A N 14
ATOM 8464 C CA . PRO A 1 15 ? -10.866 1.952 -5.120 1.00 0.00 15 PRO A CA 14
ATOM 8465 C C . PRO A 1 15 ? -9.618 1.182 -5.555 1.00 0.00 15 PRO A C 14
ATOM 8466 O O . PRO A 1 15 ? -9.655 -0.040 -5.690 1.00 0.00 15 PRO A O 14
ATOM 8477 N N . PRO A 1 16 ? -8.515 1.948 -5.768 1.00 0.00 16 PRO A N 14
ATOM 8478 C CA . PRO A 1 16 ? -7.258 1.350 -6.186 1.00 0.00 16 PRO A CA 14
ATOM 8479 C C . PRO A 1 16 ? -6.577 0.633 -5.018 1.00 0.00 16 PRO A C 14
ATOM 8480 O O . PRO A 1 16 ? -6.380 -0.580 -5.060 1.00 0.00 16 PRO A O 14
ATOM 8491 N N . GLY A 1 17 ? -6.238 1.414 -4.003 1.00 0.00 17 GLY A N 14
ATOM 8492 C CA . GLY A 1 17 ? -5.583 0.869 -2.826 1.00 0.00 17 GLY A CA 14
ATOM 8493 C C . GLY A 1 17 ? -6.091 1.548 -1.552 1.00 0.00 17 GLY A C 14
ATOM 8494 O O . GLY A 1 17 ? -5.610 2.618 -1.181 1.00 0.00 17 GLY A O 14
ATOM 8498 N N . ALA A 1 18 ? -7.056 0.899 -0.918 1.00 0.00 18 ALA A N 14
ATOM 8499 C CA . ALA A 1 18 ? -7.634 1.426 0.306 1.00 0.00 18 ALA A CA 14
ATOM 8500 C C . ALA A 1 18 ? -6.528 1.619 1.346 1.00 0.00 18 ALA A C 14
ATOM 8501 O O . ALA A 1 18 ? -5.787 0.685 1.649 1.00 0.00 18 ALA A O 14
ATOM 8508 N N . HIS A 1 19 ? -6.452 2.836 1.863 1.00 0.00 19 HIS A N 14
ATOM 8509 C CA . HIS A 1 19 ? -5.449 3.163 2.862 1.00 0.00 19 HIS A CA 14
ATOM 8510 C C . HIS A 1 19 ? -5.570 4.639 3.248 1.00 0.00 19 HIS A C 14
ATOM 8511 O O . HIS A 1 19 ? -4.882 5.490 2.686 1.00 0.00 19 HIS A O 14
ATOM 8525 N N . GLY A 1 20 ? -6.451 4.897 4.203 1.00 0.00 20 GLY A N 14
ATOM 8526 C CA . GLY A 1 20 ? -6.672 6.255 4.670 1.00 0.00 20 GLY A CA 14
ATOM 8527 C C . GLY A 1 20 ? -5.347 6.941 5.009 1.00 0.00 20 GLY A C 14
ATOM 8528 O O . GLY A 1 20 ? -5.279 8.167 5.083 1.00 0.00 20 GLY A O 14
ATOM 8532 N N . GLU A 1 21 ? -4.326 6.120 5.206 1.00 0.00 21 GLU A N 14
ATOM 8533 C CA . GLU A 1 21 ? -3.006 6.632 5.534 1.00 0.00 21 GLU A CA 14
ATOM 8534 C C . GLU A 1 21 ? -2.694 7.872 4.695 1.00 0.00 21 GLU A C 14
ATOM 8535 O O . GLU A 1 21 ? -2.073 8.816 5.182 1.00 0.00 21 GLU A O 14
ATOM 8548 N N . CYS A 1 22 ? -3.138 7.830 3.447 1.00 0.00 22 CYS A N 14
ATOM 8549 C CA . CYS A 1 22 ? -2.913 8.938 2.535 1.00 0.00 22 CYS A CA 14
ATOM 8550 C C . CYS A 1 22 ? -4.271 9.418 2.019 1.00 0.00 22 CYS A C 14
ATOM 8551 O O . CYS A 1 22 ? -4.807 10.413 2.504 1.00 0.00 22 CYS A O 14
ATOM 8558 N N . TYR A 1 23 ? -4.788 8.688 1.041 1.00 0.00 23 TYR A N 14
ATOM 8559 C CA . TYR A 1 23 ? -6.073 9.027 0.454 1.00 0.00 23 TYR A CA 14
ATOM 8560 C C . TYR A 1 23 ? -7.217 8.344 1.206 1.00 0.00 23 TYR A C 14
ATOM 8561 O O . TYR A 1 23 ? -7.017 7.312 1.844 1.00 0.00 23 TYR A O 14
ATOM 8579 N N . PRO A 1 24 ? -8.423 8.965 1.104 1.00 0.00 24 PRO A N 14
ATOM 8580 C CA . PRO A 1 24 ? -9.599 8.428 1.768 1.00 0.00 24 PRO A CA 14
ATOM 8581 C C . PRO A 1 24 ? -10.131 7.198 1.030 1.00 0.00 24 PRO A C 14
ATOM 8582 O O . PRO A 1 24 ? -11.339 6.967 0.990 1.00 0.00 24 PRO A O 14
ATOM 8593 N N . GLN A 1 25 ? -9.203 6.439 0.465 1.00 0.00 25 GLN A N 14
ATOM 8594 C CA . GLN A 1 25 ? -9.564 5.238 -0.269 1.00 0.00 25 GLN A CA 14
ATOM 8595 C C . GLN A 1 25 ? -10.330 4.272 0.637 1.00 0.00 25 GLN A C 14
ATOM 8596 O O . GLN A 1 25 ? -11.057 3.406 0.153 1.00 0.00 25 GLN A O 14
ATOM 8610 N N . ASP A 1 26 ? -10.142 4.454 1.936 1.00 0.00 26 ASP A N 14
ATOM 8611 C CA . ASP A 1 26 ? -10.806 3.610 2.914 1.00 0.00 26 ASP A CA 14
ATOM 8612 C C . ASP A 1 26 ? -12.322 3.749 2.756 1.00 0.00 26 ASP A C 14
ATOM 8613 O O . ASP A 1 26 ? -13.051 2.762 2.833 1.00 0.00 26 ASP A O 14
ATOM 8623 N N . TRP A 1 27 ? -12.751 4.984 2.538 1.00 0.00 27 TRP A N 14
ATOM 8624 C CA . TRP A 1 27 ? -14.166 5.265 2.369 1.00 0.00 27 TRP A CA 14
ATOM 8625 C C . TRP A 1 27 ? -14.747 4.215 1.420 1.00 0.00 27 TRP A C 14
ATOM 8626 O O . TRP A 1 27 ? -15.916 3.850 1.533 1.00 0.00 27 TRP A O 14
ATOM 8647 N N . LEU A 1 28 ? -13.903 3.757 0.507 1.00 0.00 28 LEU A N 14
ATOM 8648 C CA . LEU A 1 28 ? -14.318 2.755 -0.460 1.00 0.00 28 LEU A CA 14
ATOM 8649 C C . LEU A 1 28 ? -14.345 1.382 0.214 1.00 0.00 28 LEU A C 14
ATOM 8650 O O . LEU A 1 28 ? -13.599 1.137 1.161 1.00 0.00 28 LEU A O 14
ATOM 8666 N N . CYS A 1 29 ? -15.212 0.523 -0.301 1.00 0.00 29 CYS A N 14
ATOM 8667 C CA . CYS A 1 29 ? -15.346 -0.819 0.240 1.00 0.00 29 CYS A CA 14
ATOM 8668 C C . CYS A 1 29 ? -15.340 -0.725 1.767 1.00 0.00 29 CYS A C 14
ATOM 8669 O O . CYS A 1 29 ? -14.353 -1.081 2.410 1.00 0.00 29 CYS A O 14
ATOM 8676 N N . ASP A 1 30 ? -16.452 -0.245 2.303 1.00 0.00 30 ASP A N 14
ATOM 8677 C CA . ASP A 1 30 ? -16.587 -0.099 3.742 1.00 0.00 30 ASP A CA 14
ATOM 8678 C C . ASP A 1 30 ? -17.929 -0.685 4.186 1.00 0.00 30 ASP A C 14
ATOM 8679 O O . ASP A 1 30 ? -17.977 -1.527 5.082 1.00 0.00 30 ASP A O 14
ATOM 8688 N N . GLY A 1 31 ? -18.986 -0.217 3.538 1.00 0.00 31 GLY A N 14
ATOM 8689 C CA . GLY A 1 31 ? -20.324 -0.684 3.855 1.00 0.00 31 GLY A CA 14
ATOM 8690 C C . GLY A 1 31 ? -21.374 0.054 3.022 1.00 0.00 31 GLY A C 14
ATOM 8691 O O . GLY A 1 31 ? -22.288 -0.564 2.479 1.00 0.00 31 GLY A O 14
ATOM 8695 N N . HIS A 1 32 ? -21.208 1.366 2.948 1.00 0.00 32 HIS A N 14
ATOM 8696 C CA . HIS A 1 32 ? -22.129 2.196 2.190 1.00 0.00 32 HIS A CA 14
ATOM 8697 C C . HIS A 1 32 ? -21.370 2.925 1.080 1.00 0.00 32 HIS A C 14
ATOM 8698 O O . HIS A 1 32 ? -20.360 3.577 1.338 1.00 0.00 32 HIS A O 14
ATOM 8712 N N . PRO A 1 33 ? -21.899 2.786 -0.165 1.00 0.00 33 PRO A N 14
ATOM 8713 C CA . PRO A 1 33 ? -21.283 3.423 -1.316 1.00 0.00 33 PRO A CA 14
ATOM 8714 C C . PRO A 1 33 ? -21.565 4.927 -1.327 1.00 0.00 33 PRO A C 14
ATOM 8715 O O . PRO A 1 33 ? -22.712 5.346 -1.474 1.00 0.00 33 PRO A O 14
ATOM 8726 N N . ASP A 1 34 ? -20.499 5.698 -1.169 1.00 0.00 34 ASP A N 14
ATOM 8727 C CA . ASP A 1 34 ? -20.617 7.146 -1.158 1.00 0.00 34 ASP A CA 14
ATOM 8728 C C . ASP A 1 34 ? -19.641 7.740 -2.175 1.00 0.00 34 ASP A C 14
ATOM 8729 O O . ASP A 1 34 ? -18.827 8.597 -1.832 1.00 0.00 34 ASP A O 14
ATOM 8738 N N . CYS A 1 35 ? -19.754 7.263 -3.405 1.00 0.00 35 CYS A N 14
ATOM 8739 C CA . CYS A 1 35 ? -18.891 7.736 -4.474 1.00 0.00 35 CYS A CA 14
ATOM 8740 C C . CYS A 1 35 ? -19.757 8.464 -5.504 1.00 0.00 35 CYS A C 14
ATOM 8741 O O . CYS A 1 35 ? -20.922 8.761 -5.242 1.00 0.00 35 CYS A O 14
ATOM 8748 N N . ASP A 1 36 ? -19.155 8.730 -6.654 1.00 0.00 36 ASP A N 14
ATOM 8749 C CA . ASP A 1 36 ? -19.857 9.417 -7.725 1.00 0.00 36 ASP A CA 14
ATOM 8750 C C . ASP A 1 36 ? -21.293 8.894 -7.805 1.00 0.00 36 ASP A C 14
ATOM 8751 O O . ASP A 1 36 ? -22.243 9.676 -7.808 1.00 0.00 36 ASP A O 14
ATOM 8761 N N . ASP A 1 37 ? -21.406 7.576 -7.868 1.00 0.00 37 ASP A N 14
ATOM 8762 C CA . ASP A 1 37 ? -22.710 6.939 -7.949 1.00 0.00 37 ASP A CA 14
ATOM 8763 C C . ASP A 1 37 ? -22.853 5.933 -6.805 1.00 0.00 37 ASP A C 14
ATOM 8764 O O . ASP A 1 37 ? -23.862 5.927 -6.102 1.00 0.00 37 ASP A O 14
ATOM 8774 N N . GLY A 1 38 ? -21.827 5.108 -6.654 1.00 0.00 38 GLY A N 14
ATOM 8775 C CA . GLY A 1 38 ? -21.826 4.100 -5.607 1.00 0.00 38 GLY A CA 14
ATOM 8776 C C . GLY A 1 38 ? -21.303 2.762 -6.135 1.00 0.00 38 GLY A C 14
ATOM 8777 O O . GLY A 1 38 ? -22.063 1.804 -6.269 1.00 0.00 38 GLY A O 14
ATOM 8781 N N . ARG A 1 39 ? -20.010 2.740 -6.421 1.00 0.00 39 ARG A N 14
ATOM 8782 C CA . ARG A 1 39 ? -19.376 1.536 -6.931 1.00 0.00 39 ARG A CA 14
ATOM 8783 C C . ARG A 1 39 ? -18.019 1.324 -6.256 1.00 0.00 39 ARG A C 14
ATOM 8784 O O . ARG A 1 39 ? -17.235 0.479 -6.685 1.00 0.00 39 ARG A O 14
ATOM 8804 N N . ASP A 1 40 ? -17.784 2.105 -5.212 1.00 0.00 40 ASP A N 14
ATOM 8805 C CA . ASP A 1 40 ? -16.536 2.013 -4.475 1.00 0.00 40 ASP A CA 14
ATOM 8806 C C . ASP A 1 40 ? -16.561 0.764 -3.592 1.00 0.00 40 ASP A C 14
ATOM 8807 O O . ASP A 1 40 ? -15.584 0.463 -2.908 1.00 0.00 40 ASP A O 14
ATOM 8816 N N . GLU A 1 41 ? -17.689 0.070 -3.635 1.00 0.00 41 GLU A N 14
ATOM 8817 C CA . GLU A 1 41 ? -17.854 -1.140 -2.848 1.00 0.00 41 GLU A CA 14
ATOM 8818 C C . GLU A 1 41 ? -18.891 -2.058 -3.497 1.00 0.00 41 GLU A C 14
ATOM 8819 O O . GLU A 1 41 ? -19.529 -2.859 -2.815 1.00 0.00 41 GLU A O 14
ATOM 8831 N N . TRP A 1 42 ? -19.028 -1.911 -4.806 1.00 0.00 42 TRP A N 14
ATOM 8832 C CA . TRP A 1 42 ? -19.977 -2.717 -5.555 1.00 0.00 42 TRP A CA 14
ATOM 8833 C C . TRP A 1 42 ? -19.748 -4.184 -5.184 1.00 0.00 42 TRP A C 14
ATOM 8834 O O . TRP A 1 42 ? -20.472 -4.739 -4.359 1.00 0.00 42 TRP A O 14
ATOM 8855 N N . GLY A 1 43 ? -18.738 -4.769 -5.810 1.00 0.00 43 GLY A N 14
ATOM 8856 C CA . GLY A 1 43 ? -18.404 -6.160 -5.556 1.00 0.00 43 GLY A CA 14
ATOM 8857 C C . GLY A 1 43 ? -17.616 -6.306 -4.252 1.00 0.00 43 GLY A C 14
ATOM 8858 O O . GLY A 1 43 ? -16.599 -6.997 -4.212 1.00 0.00 43 GLY A O 14
ATOM 8862 N N . CYS A 1 44 ? -18.115 -5.643 -3.219 1.00 0.00 44 CYS A N 14
ATOM 8863 C CA . CYS A 1 44 ? -17.470 -5.690 -1.918 1.00 0.00 44 CYS A CA 14
ATOM 8864 C C . CYS A 1 44 ? -18.488 -6.199 -0.895 1.00 0.00 44 CYS A C 14
ATOM 8865 O O . CYS A 1 44 ? -18.157 -7.019 -0.040 1.00 0.00 44 CYS A O 14
ATOM 8872 N N . GLY A 1 45 ? -19.706 -5.692 -1.017 1.00 0.00 45 GLY A N 14
ATOM 8873 C CA . GLY A 1 45 ? -20.774 -6.085 -0.114 1.00 0.00 45 GLY A CA 14
ATOM 8874 C C . GLY A 1 45 ? -20.838 -7.607 0.029 1.00 0.00 45 GLY A C 14
ATOM 8875 O O . GLY A 1 45 ? -20.595 -8.143 1.109 1.00 0.00 45 GLY A O 14
ATOM 8879 N N . THR A 1 46 ? -21.168 -8.260 -1.076 1.00 0.00 46 THR A N 14
ATOM 8880 C CA . THR A 1 46 ? -21.267 -9.709 -1.087 1.00 0.00 46 THR A CA 14
ATOM 8881 C C . THR A 1 46 ? -21.932 -10.208 0.198 1.00 0.00 46 THR A C 14
ATOM 8882 O O . THR A 1 46 ? -21.262 -10.741 1.081 1.00 0.00 46 THR A O 14
ATOM 8893 N N . SER A 1 47 ? -23.242 -10.017 0.261 1.00 0.00 47 SER A N 14
ATOM 8894 C CA . SER A 1 47 ? -24.004 -10.441 1.423 1.00 0.00 47 SER A CA 14
ATOM 8895 C C . SER A 1 47 ? -25.033 -11.499 1.016 1.00 0.00 47 SER A C 14
ATOM 8896 O O . SER A 1 47 ? -24.735 -12.383 0.215 1.00 0.00 47 SER A O 14
ATOM 8905 N N . GLY A 1 1 ? 1.325 0.000 0.000 1.00 0.00 1 GLY A N 15
ATOM 8906 C CA . GLY A 1 1 ? 2.073 0.000 -1.245 1.00 0.00 1 GLY A CA 15
ATOM 8907 C C . GLY A 1 1 ? 3.030 1.193 -1.311 1.00 0.00 1 GLY A C 15
ATOM 8908 O O . GLY A 1 1 ? 3.178 1.928 -0.336 1.00 0.00 1 GLY A O 15
ATOM 8912 N N . SER A 1 2 ? 3.654 1.347 -2.469 1.00 0.00 2 SER A N 15
ATOM 8913 C CA . SER A 1 2 ? 4.591 2.438 -2.674 1.00 0.00 2 SER A CA 15
ATOM 8914 C C . SER A 1 2 ? 4.028 3.731 -2.081 1.00 0.00 2 SER A C 15
ATOM 8915 O O . SER A 1 2 ? 2.836 3.817 -1.790 1.00 0.00 2 SER A O 15
ATOM 8923 N N . SER A 1 3 ? 4.912 4.705 -1.920 1.00 0.00 3 SER A N 15
ATOM 8924 C CA . SER A 1 3 ? 4.518 5.989 -1.366 1.00 0.00 3 SER A CA 15
ATOM 8925 C C . SER A 1 3 ? 3.268 6.506 -2.082 1.00 0.00 3 SER A C 15
ATOM 8926 O O . SER A 1 3 ? 2.491 7.268 -1.509 1.00 0.00 3 SER A O 15
ATOM 8934 N N . ARG A 1 4 ? 3.113 6.070 -3.324 1.00 0.00 4 ARG A N 15
ATOM 8935 C CA . ARG A 1 4 ? 1.971 6.479 -4.123 1.00 0.00 4 ARG A CA 15
ATOM 8936 C C . ARG A 1 4 ? 1.101 5.268 -4.464 1.00 0.00 4 ARG A C 15
ATOM 8937 O O . ARG A 1 4 ? 1.032 4.854 -5.620 1.00 0.00 4 ARG A O 15
ATOM 8957 N N . CYS A 1 5 ? 0.458 4.734 -3.436 1.00 0.00 5 CYS A N 15
ATOM 8958 C CA . CYS A 1 5 ? -0.406 3.579 -3.611 1.00 0.00 5 CYS A CA 15
ATOM 8959 C C . CYS A 1 5 ? -0.964 3.183 -2.243 1.00 0.00 5 CYS A C 15
ATOM 8960 O O . CYS A 1 5 ? -0.518 2.205 -1.645 1.00 0.00 5 CYS A O 15
ATOM 8967 N N . PRO A 1 6 ? -1.958 3.985 -1.774 1.00 0.00 6 PRO A N 15
ATOM 8968 C CA . PRO A 1 6 ? -2.581 3.729 -0.487 1.00 0.00 6 PRO A CA 15
ATOM 8969 C C . PRO A 1 6 ? -3.535 2.535 -0.568 1.00 0.00 6 PRO A C 15
ATOM 8970 O O . PRO A 1 6 ? -3.810 2.028 -1.654 1.00 0.00 6 PRO A O 15
ATOM 8981 N N . PRO A 1 7 ? -4.027 2.111 0.627 1.00 0.00 7 PRO A N 15
ATOM 8982 C CA . PRO A 1 7 ? -4.944 0.986 0.702 1.00 0.00 7 PRO A CA 15
ATOM 8983 C C . PRO A 1 7 ? -6.343 1.388 0.230 1.00 0.00 7 PRO A C 15
ATOM 8984 O O . PRO A 1 7 ? -6.802 2.494 0.508 1.00 0.00 7 PRO A O 15
ATOM 8995 N N . GLY A 1 8 ? -6.981 0.466 -0.476 1.00 0.00 8 GLY A N 15
ATOM 8996 C CA . GLY A 1 8 ? -8.319 0.710 -0.989 1.00 0.00 8 GLY A CA 15
ATOM 8997 C C . GLY A 1 8 ? -8.824 -0.488 -1.795 1.00 0.00 8 GLY A C 15
ATOM 8998 O O . GLY A 1 8 ? -8.744 -0.493 -3.023 1.00 0.00 8 GLY A O 15
ATOM 9002 N N . GLN A 1 9 ? -9.332 -1.475 -1.072 1.00 0.00 9 GLN A N 15
ATOM 9003 C CA . GLN A 1 9 ? -9.850 -2.677 -1.705 1.00 0.00 9 GLN A CA 15
ATOM 9004 C C . GLN A 1 9 ? -11.271 -2.963 -1.216 1.00 0.00 9 GLN A C 15
ATOM 9005 O O . GLN A 1 9 ? -11.683 -4.120 -1.137 1.00 0.00 9 GLN A O 15
ATOM 9019 N N . PHE A 1 10 ? -11.982 -1.890 -0.901 1.00 0.00 10 PHE A N 15
ATOM 9020 C CA . PHE A 1 10 ? -13.348 -2.012 -0.423 1.00 0.00 10 PHE A CA 15
ATOM 9021 C C . PHE A 1 10 ? -14.264 -2.568 -1.515 1.00 0.00 10 PHE A C 15
ATOM 9022 O O . PHE A 1 10 ? -13.798 -3.214 -2.452 1.00 0.00 10 PHE A O 15
ATOM 9039 N N . ARG A 1 11 ? -15.552 -2.298 -1.357 1.00 0.00 11 ARG A N 15
ATOM 9040 C CA . ARG A 1 11 ? -16.537 -2.763 -2.318 1.00 0.00 11 ARG A CA 15
ATOM 9041 C C . ARG A 1 11 ? -17.167 -1.576 -3.049 1.00 0.00 11 ARG A C 15
ATOM 9042 O O . ARG A 1 11 ? -18.238 -1.705 -3.641 1.00 0.00 11 ARG A O 15
ATOM 9062 N N . CYS A 1 12 ? -16.476 -0.448 -2.984 1.00 0.00 12 CYS A N 15
ATOM 9063 C CA . CYS A 1 12 ? -16.955 0.761 -3.633 1.00 0.00 12 CYS A CA 15
ATOM 9064 C C . CYS A 1 12 ? -18.089 1.343 -2.788 1.00 0.00 12 CYS A C 15
ATOM 9065 O O . CYS A 1 12 ? -19.176 1.610 -3.299 1.00 0.00 12 CYS A O 15
ATOM 9072 N N . SER A 1 13 ? -17.798 1.524 -1.508 1.00 0.00 13 SER A N 15
ATOM 9073 C CA . SER A 1 13 ? -18.780 2.070 -0.586 1.00 0.00 13 SER A CA 15
ATOM 9074 C C . SER A 1 13 ? -18.116 3.088 0.343 1.00 0.00 13 SER A C 15
ATOM 9075 O O . SER A 1 13 ? -18.733 3.556 1.298 1.00 0.00 13 SER A O 15
ATOM 9083 N N . GLU A 1 14 ? -16.868 3.402 0.029 1.00 0.00 14 GLU A N 15
ATOM 9084 C CA . GLU A 1 14 ? -16.114 4.357 0.823 1.00 0.00 14 GLU A CA 15
ATOM 9085 C C . GLU A 1 14 ? -14.678 4.461 0.307 1.00 0.00 14 GLU A C 15
ATOM 9086 O O . GLU A 1 14 ? -13.912 3.503 0.395 1.00 0.00 14 GLU A O 15
ATOM 9099 N N . PRO A 1 15 ? -14.347 5.664 -0.235 1.00 0.00 15 PRO A N 15
ATOM 9100 C CA . PRO A 1 15 ? -13.017 5.906 -0.766 1.00 0.00 15 PRO A CA 15
ATOM 9101 C C . PRO A 1 15 ? -12.002 6.096 0.364 1.00 0.00 15 PRO A C 15
ATOM 9102 O O . PRO A 1 15 ? -12.043 7.098 1.077 1.00 0.00 15 PRO A O 15
ATOM 9113 N N . PRO A 1 16 ? -11.093 5.094 0.495 1.00 0.00 16 PRO A N 15
ATOM 9114 C CA . PRO A 1 16 ? -10.069 5.142 1.525 1.00 0.00 16 PRO A CA 15
ATOM 9115 C C . PRO A 1 16 ? -8.969 6.139 1.159 1.00 0.00 16 PRO A C 15
ATOM 9116 O O . PRO A 1 16 ? -8.740 7.109 1.880 1.00 0.00 16 PRO A O 15
ATOM 9127 N N . GLY A 1 17 ? -8.316 5.866 0.039 1.00 0.00 17 GLY A N 15
ATOM 9128 C CA . GLY A 1 17 ? -7.244 6.728 -0.431 1.00 0.00 17 GLY A CA 15
ATOM 9129 C C . GLY A 1 17 ? -7.317 6.914 -1.948 1.00 0.00 17 GLY A C 15
ATOM 9130 O O . GLY A 1 17 ? -6.792 6.098 -2.704 1.00 0.00 17 GLY A O 15
ATOM 9134 N N . ALA A 1 18 ? -7.972 7.994 -2.349 1.00 0.00 18 ALA A N 15
ATOM 9135 C CA . ALA A 1 18 ? -8.121 8.298 -3.762 1.00 0.00 18 ALA A CA 15
ATOM 9136 C C . ALA A 1 18 ? -6.757 8.676 -4.344 1.00 0.00 18 ALA A C 15
ATOM 9137 O O . ALA A 1 18 ? -6.115 9.614 -3.873 1.00 0.00 18 ALA A O 15
ATOM 9144 N N . HIS A 1 19 ? -6.354 7.925 -5.359 1.00 0.00 19 HIS A N 15
ATOM 9145 C CA . HIS A 1 19 ? -5.078 8.169 -6.010 1.00 0.00 19 HIS A CA 15
ATOM 9146 C C . HIS A 1 19 ? -4.863 7.139 -7.120 1.00 0.00 19 HIS A C 15
ATOM 9147 O O . HIS A 1 19 ? -4.247 6.098 -6.896 1.00 0.00 19 HIS A O 15
ATOM 9161 N N . GLY A 1 20 ? -5.384 7.464 -8.294 1.00 0.00 20 GLY A N 15
ATOM 9162 C CA . GLY A 1 20 ? -5.257 6.580 -9.440 1.00 0.00 20 GLY A CA 15
ATOM 9163 C C . GLY A 1 20 ? -3.850 5.983 -9.519 1.00 0.00 20 GLY A C 15
ATOM 9164 O O . GLY A 1 20 ? -3.655 4.922 -10.108 1.00 0.00 20 GLY A O 15
ATOM 9168 N N . GLU A 1 21 ? -2.907 6.692 -8.917 1.00 0.00 21 GLU A N 15
ATOM 9169 C CA . GLU A 1 21 ? -1.524 6.246 -8.911 1.00 0.00 21 GLU A CA 15
ATOM 9170 C C . GLU A 1 21 ? -1.455 4.734 -8.687 1.00 0.00 21 GLU A C 15
ATOM 9171 O O . GLU A 1 21 ? -0.525 4.076 -9.150 1.00 0.00 21 GLU A O 15
ATOM 9184 N N . CYS A 1 22 ? -2.452 4.228 -7.976 1.00 0.00 22 CYS A N 15
ATOM 9185 C CA . CYS A 1 22 ? -2.516 2.806 -7.684 1.00 0.00 22 CYS A CA 15
ATOM 9186 C C . CYS A 1 22 ? -3.914 2.303 -8.049 1.00 0.00 22 CYS A C 15
ATOM 9187 O O . CYS A 1 22 ? -4.117 1.752 -9.130 1.00 0.00 22 CYS A O 15
ATOM 9194 N N . TYR A 1 23 ? -4.842 2.511 -7.126 1.00 0.00 23 TYR A N 15
ATOM 9195 C CA . TYR A 1 23 ? -6.215 2.086 -7.337 1.00 0.00 23 TYR A CA 15
ATOM 9196 C C . TYR A 1 23 ? -7.027 3.180 -8.034 1.00 0.00 23 TYR A C 15
ATOM 9197 O O . TYR A 1 23 ? -6.654 4.352 -8.001 1.00 0.00 23 TYR A O 15
ATOM 9215 N N . PRO A 1 24 ? -8.152 2.748 -8.664 1.00 0.00 24 PRO A N 15
ATOM 9216 C CA . PRO A 1 24 ? -9.020 3.677 -9.367 1.00 0.00 24 PRO A CA 15
ATOM 9217 C C . PRO A 1 24 ? -9.848 4.506 -8.383 1.00 0.00 24 PRO A C 15
ATOM 9218 O O . PRO A 1 24 ? -10.809 5.166 -8.777 1.00 0.00 24 PRO A O 15
ATOM 9229 N N . GLN A 1 25 ? -9.446 4.445 -7.123 1.00 0.00 25 GLN A N 15
ATOM 9230 C CA . GLN A 1 25 ? -10.139 5.181 -6.079 1.00 0.00 25 GLN A CA 15
ATOM 9231 C C . GLN A 1 25 ? -10.504 6.583 -6.572 1.00 0.00 25 GLN A C 15
ATOM 9232 O O . GLN A 1 25 ? -11.471 7.179 -6.100 1.00 0.00 25 GLN A O 15
ATOM 9246 N N . ASP A 1 26 ? -9.711 7.069 -7.516 1.00 0.00 26 ASP A N 15
ATOM 9247 C CA . ASP A 1 26 ? -9.939 8.389 -8.078 1.00 0.00 26 ASP A CA 15
ATOM 9248 C C . ASP A 1 26 ? -11.420 8.540 -8.431 1.00 0.00 26 ASP A C 15
ATOM 9249 O O . ASP A 1 26 ? -12.041 9.547 -8.097 1.00 0.00 26 ASP A O 15
ATOM 9259 N N . TRP A 1 27 ? -11.942 7.524 -9.102 1.00 0.00 27 TRP A N 15
ATOM 9260 C CA . TRP A 1 27 ? -13.338 7.530 -9.504 1.00 0.00 27 TRP A CA 15
ATOM 9261 C C . TRP A 1 27 ? -14.159 8.109 -8.350 1.00 0.00 27 TRP A C 15
ATOM 9262 O O . TRP A 1 27 ? -15.042 8.938 -8.566 1.00 0.00 27 TRP A O 15
ATOM 9283 N N . LEU A 1 28 ? -13.840 7.649 -7.149 1.00 0.00 28 LEU A N 15
ATOM 9284 C CA . LEU A 1 28 ? -14.537 8.111 -5.961 1.00 0.00 28 LEU A CA 15
ATOM 9285 C C . LEU A 1 28 ? -14.286 9.609 -5.777 1.00 0.00 28 LEU A C 15
ATOM 9286 O O . LEU A 1 28 ? -13.213 10.108 -6.115 1.00 0.00 28 LEU A O 15
ATOM 9302 N N . CYS A 1 29 ? -15.293 10.284 -5.243 1.00 0.00 29 CYS A N 15
ATOM 9303 C CA . CYS A 1 29 ? -15.194 11.715 -5.010 1.00 0.00 29 CYS A CA 15
ATOM 9304 C C . CYS A 1 29 ? -14.560 12.360 -6.244 1.00 0.00 29 CYS A C 15
ATOM 9305 O O . CYS A 1 29 ? -13.387 12.729 -6.221 1.00 0.00 29 CYS A O 15
ATOM 9312 N N . ASP A 1 30 ? -15.363 12.475 -7.291 1.00 0.00 30 ASP A N 15
ATOM 9313 C CA . ASP A 1 30 ? -14.894 13.069 -8.532 1.00 0.00 30 ASP A CA 15
ATOM 9314 C C . ASP A 1 30 ? -15.943 14.057 -9.047 1.00 0.00 30 ASP A C 15
ATOM 9315 O O . ASP A 1 30 ? -15.626 15.211 -9.332 1.00 0.00 30 ASP A O 15
ATOM 9324 N N . GLY A 1 31 ? -17.170 13.568 -9.150 1.00 0.00 31 GLY A N 15
ATOM 9325 C CA . GLY A 1 31 ? -18.267 14.394 -9.626 1.00 0.00 31 GLY A CA 15
ATOM 9326 C C . GLY A 1 31 ? -19.567 13.591 -9.696 1.00 0.00 31 GLY A C 15
ATOM 9327 O O . GLY A 1 31 ? -20.614 14.057 -9.250 1.00 0.00 31 GLY A O 15
ATOM 9331 N N . HIS A 1 32 ? -19.458 12.397 -10.260 1.00 0.00 32 HIS A N 15
ATOM 9332 C CA . HIS A 1 32 ? -20.612 11.524 -10.395 1.00 0.00 32 HIS A CA 15
ATOM 9333 C C . HIS A 1 32 ? -20.313 10.174 -9.741 1.00 0.00 32 HIS A C 15
ATOM 9334 O O . HIS A 1 32 ? -19.217 9.636 -9.892 1.00 0.00 32 HIS A O 15
ATOM 9348 N N . PRO A 1 33 ? -21.334 9.650 -9.011 1.00 0.00 33 PRO A N 15
ATOM 9349 C CA . PRO A 1 33 ? -21.192 8.373 -8.333 1.00 0.00 33 PRO A CA 15
ATOM 9350 C C . PRO A 1 33 ? -21.264 7.213 -9.329 1.00 0.00 33 PRO A C 15
ATOM 9351 O O . PRO A 1 33 ? -22.003 7.279 -10.311 1.00 0.00 33 PRO A O 15
ATOM 9362 N N . ASP A 1 34 ? -20.488 6.179 -9.042 1.00 0.00 34 ASP A N 15
ATOM 9363 C CA . ASP A 1 34 ? -20.455 5.007 -9.900 1.00 0.00 34 ASP A CA 15
ATOM 9364 C C . ASP A 1 34 ? -20.272 3.755 -9.039 1.00 0.00 34 ASP A C 15
ATOM 9365 O O . ASP A 1 34 ? -19.741 2.749 -9.506 1.00 0.00 34 ASP A O 15
ATOM 9374 N N . CYS A 1 35 ? -20.723 3.859 -7.797 1.00 0.00 35 CYS A N 15
ATOM 9375 C CA . CYS A 1 35 ? -20.615 2.748 -6.867 1.00 0.00 35 CYS A CA 15
ATOM 9376 C C . CYS A 1 35 ? -21.958 2.013 -6.839 1.00 0.00 35 CYS A C 15
ATOM 9377 O O . CYS A 1 35 ? -22.854 2.321 -7.623 1.00 0.00 35 CYS A O 15
ATOM 9384 N N . ASP A 1 36 ? -22.054 1.057 -5.928 1.00 0.00 36 ASP A N 15
ATOM 9385 C CA . ASP A 1 36 ? -23.271 0.276 -5.787 1.00 0.00 36 ASP A CA 15
ATOM 9386 C C . ASP A 1 36 ? -24.483 1.194 -5.960 1.00 0.00 36 ASP A C 15
ATOM 9387 O O . ASP A 1 36 ? -25.374 0.908 -6.758 1.00 0.00 36 ASP A O 15
ATOM 9397 N N . ASP A 1 37 ? -24.477 2.279 -5.198 1.00 0.00 37 ASP A N 15
ATOM 9398 C CA . ASP A 1 37 ? -25.565 3.240 -5.257 1.00 0.00 37 ASP A CA 15
ATOM 9399 C C . ASP A 1 37 ? -25.005 4.615 -5.628 1.00 0.00 37 ASP A C 15
ATOM 9400 O O . ASP A 1 37 ? -25.488 5.256 -6.560 1.00 0.00 37 ASP A O 15
ATOM 9410 N N . GLY A 1 38 ? -23.993 5.028 -4.878 1.00 0.00 38 GLY A N 15
ATOM 9411 C CA . GLY A 1 38 ? -23.362 6.315 -5.116 1.00 0.00 38 GLY A CA 15
ATOM 9412 C C . GLY A 1 38 ? -23.051 7.026 -3.797 1.00 0.00 38 GLY A C 15
ATOM 9413 O O . GLY A 1 38 ? -23.730 7.983 -3.429 1.00 0.00 38 GLY A O 15
ATOM 9417 N N . ARG A 1 39 ? -22.024 6.529 -3.123 1.00 0.00 39 ARG A N 15
ATOM 9418 C CA . ARG A 1 39 ? -21.615 7.105 -1.853 1.00 0.00 39 ARG A CA 15
ATOM 9419 C C . ARG A 1 39 ? -20.102 7.329 -1.835 1.00 0.00 39 ARG A C 15
ATOM 9420 O O . ARG A 1 39 ? -19.535 7.683 -0.802 1.00 0.00 39 ARG A O 15
ATOM 9440 N N . ASP A 1 40 ? -19.490 7.114 -2.990 1.00 0.00 40 ASP A N 15
ATOM 9441 C CA . ASP A 1 40 ? -18.053 7.288 -3.120 1.00 0.00 40 ASP A CA 15
ATOM 9442 C C . ASP A 1 40 ? -17.729 8.782 -3.183 1.00 0.00 40 ASP A C 15
ATOM 9443 O O . ASP A 1 40 ? -16.562 9.165 -3.257 1.00 0.00 40 ASP A O 15
ATOM 9452 N N . GLU A 1 41 ? -18.782 9.586 -3.151 1.00 0.00 41 GLU A N 15
ATOM 9453 C CA . GLU A 1 41 ? -18.623 11.029 -3.203 1.00 0.00 41 GLU A CA 15
ATOM 9454 C C . GLU A 1 41 ? -19.783 11.717 -2.480 1.00 0.00 41 GLU A C 15
ATOM 9455 O O . GLU A 1 41 ? -20.107 12.867 -2.772 1.00 0.00 41 GLU A O 15
ATOM 9467 N N . TRP A 1 42 ? -20.376 10.984 -1.549 1.00 0.00 42 TRP A N 15
ATOM 9468 C CA . TRP A 1 42 ? -21.492 11.509 -0.781 1.00 0.00 42 TRP A CA 15
ATOM 9469 C C . TRP A 1 42 ? -21.085 12.877 -0.231 1.00 0.00 42 TRP A C 15
ATOM 9470 O O . TRP A 1 42 ? -21.412 13.908 -0.817 1.00 0.00 42 TRP A O 15
ATOM 9491 N N . GLY A 1 43 ? -20.378 12.843 0.889 1.00 0.00 43 GLY A N 15
ATOM 9492 C CA . GLY A 1 43 ? -19.924 14.067 1.525 1.00 0.00 43 GLY A CA 15
ATOM 9493 C C . GLY A 1 43 ? -18.700 14.638 0.805 1.00 0.00 43 GLY A C 15
ATOM 9494 O O . GLY A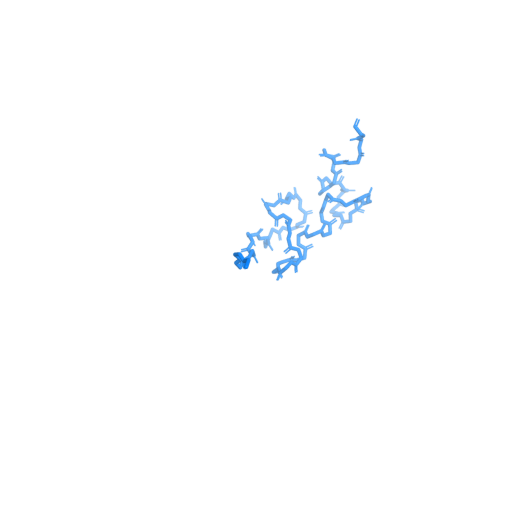 1 43 ? -17.705 14.982 1.440 1.00 0.00 43 GLY A O 15
ATOM 9498 N N . CYS A 1 44 ? -18.815 14.721 -0.513 1.00 0.00 44 CYS A N 15
ATOM 9499 C CA . CYS A 1 44 ? -17.731 15.244 -1.327 1.00 0.00 44 CYS A CA 15
ATOM 9500 C C . CYS A 1 44 ? -18.263 16.433 -2.129 1.00 0.00 44 CYS A C 15
ATOM 9501 O O . CYS A 1 44 ? -17.590 17.456 -2.251 1.00 0.00 44 CYS A O 15
ATOM 9508 N N . GLY A 1 45 ? -19.467 16.259 -2.656 1.00 0.00 45 GLY A N 15
ATOM 9509 C CA . GLY A 1 45 ? -20.097 17.305 -3.444 1.00 0.00 45 GLY A CA 15
ATOM 9510 C C . GLY A 1 45 ? -20.014 18.655 -2.729 1.00 0.00 45 GLY A C 15
ATOM 9511 O O . GLY A 1 45 ? -20.787 18.924 -1.810 1.00 0.00 45 GLY A O 15
ATOM 9515 N N . THR A 1 46 ? -19.070 19.469 -3.177 1.00 0.00 46 THR A N 15
ATOM 9516 C CA . THR A 1 46 ? -18.876 20.785 -2.592 1.00 0.00 46 THR A CA 15
ATOM 9517 C C . THR A 1 46 ? -19.184 21.876 -3.619 1.00 0.00 46 THR A C 15
ATOM 9518 O O . THR A 1 46 ? -18.869 21.730 -4.799 1.00 0.00 46 THR A O 15
ATOM 9529 N N . SER A 1 47 ? -19.796 22.946 -3.133 1.00 0.00 47 SER A N 15
ATOM 9530 C CA . SER A 1 47 ? -20.150 24.062 -3.994 1.00 0.00 47 SER A CA 15
ATOM 9531 C C . SER A 1 47 ? -19.898 25.384 -3.267 1.00 0.00 47 SER A C 15
ATOM 9532 O O . SER A 1 47 ? -20.317 25.558 -2.123 1.00 0.00 47 SER A O 15
ATOM 9541 N N . GLY A 1 1 ? 1.325 0.000 0.000 1.00 0.00 1 GLY A N 16
ATOM 9542 C CA . GLY A 1 1 ? 2.073 0.000 -1.245 1.00 0.00 1 GLY A CA 16
ATOM 9543 C C . GLY A 1 1 ? 3.405 0.736 -1.085 1.00 0.00 1 GLY A C 16
ATOM 9544 O O . GLY A 1 1 ? 3.446 1.965 -1.102 1.00 0.00 1 GLY A O 16
ATOM 9548 N N . SER A 1 2 ? 4.463 -0.048 -0.933 1.00 0.00 2 SER A N 16
ATOM 9549 C CA . SER A 1 2 ? 5.793 0.513 -0.769 1.00 0.00 2 SER A CA 16
ATOM 9550 C C . SER A 1 2 ? 5.853 1.353 0.508 1.00 0.00 2 SER A C 16
ATOM 9551 O O . SER A 1 2 ? 6.799 2.113 0.712 1.00 0.00 2 SER A O 16
ATOM 9559 N N . SER A 1 3 ? 4.831 1.189 1.335 1.00 0.00 3 SER A N 16
ATOM 9560 C CA . SER A 1 3 ? 4.756 1.922 2.587 1.00 0.00 3 SER A CA 16
ATOM 9561 C C . SER A 1 3 ? 4.473 3.400 2.311 1.00 0.00 3 SER A C 16
ATOM 9562 O O . SER A 1 3 ? 3.463 3.938 2.765 1.00 0.00 3 SER A O 16
ATOM 9570 N N . ARG A 1 4 ? 5.381 4.016 1.569 1.00 0.00 4 ARG A N 16
ATOM 9571 C CA . ARG A 1 4 ? 5.242 5.421 1.228 1.00 0.00 4 ARG A CA 16
ATOM 9572 C C . ARG A 1 4 ? 4.787 5.572 -0.225 1.00 0.00 4 ARG A C 16
ATOM 9573 O O . ARG A 1 4 ? 5.566 5.346 -1.150 1.00 0.00 4 ARG A O 16
ATOM 9593 N N . CYS A 1 5 ? 3.527 5.952 -0.381 1.00 0.00 5 CYS A N 16
ATOM 9594 C CA . CYS A 1 5 ? 2.959 6.135 -1.706 1.00 0.00 5 CYS A CA 16
ATOM 9595 C C . CYS A 1 5 ? 1.493 6.542 -1.547 1.00 0.00 5 CYS A C 16
ATOM 9596 O O . CYS A 1 5 ? 0.594 5.726 -1.745 1.00 0.00 5 CYS A O 16
ATOM 9603 N N . PRO A 1 6 ? 1.292 7.837 -1.182 1.00 0.00 6 PRO A N 16
ATOM 9604 C CA . PRO A 1 6 ? -0.050 8.361 -0.995 1.00 0.00 6 PRO A CA 16
ATOM 9605 C C . PRO A 1 6 ? -0.739 8.597 -2.341 1.00 0.00 6 PRO A C 16
ATOM 9606 O O . PRO A 1 6 ? -0.125 8.435 -3.394 1.00 0.00 6 PRO A O 16
ATOM 9617 N N . PRO A 1 7 ? -2.040 8.986 -2.260 1.00 0.00 7 PRO A N 16
ATOM 9618 C CA . PRO A 1 7 ? -2.819 9.246 -3.459 1.00 0.00 7 PRO A CA 16
ATOM 9619 C C . PRO A 1 7 ? -2.423 10.581 -4.091 1.00 0.00 7 PRO A C 16
ATOM 9620 O O . PRO A 1 7 ? -1.982 11.495 -3.396 1.00 0.00 7 PRO A O 16
ATOM 9631 N N . GLY A 1 8 ? -2.595 10.652 -5.403 1.00 0.00 8 GLY A N 16
ATOM 9632 C CA . GLY A 1 8 ? -2.261 11.861 -6.138 1.00 0.00 8 GLY A CA 16
ATOM 9633 C C . GLY A 1 8 ? -2.469 11.664 -7.641 1.00 0.00 8 GLY A C 16
ATOM 9634 O O . GLY A 1 8 ? -1.511 11.436 -8.379 1.00 0.00 8 GLY A O 16
ATOM 9638 N N . GLN A 1 9 ? -3.726 11.759 -8.049 1.00 0.00 9 GLN A N 16
ATOM 9639 C CA . GLN A 1 9 ? -4.071 11.595 -9.451 1.00 0.00 9 GLN A CA 16
ATOM 9640 C C . GLN A 1 9 ? -4.998 12.724 -9.906 1.00 0.00 9 GLN A C 16
ATOM 9641 O O . GLN A 1 9 ? -5.707 12.587 -10.901 1.00 0.00 9 GLN A O 16
ATOM 9655 N N . PHE A 1 10 ? -4.962 13.815 -9.154 1.00 0.00 10 PHE A N 16
ATOM 9656 C CA . PHE A 1 10 ? -5.790 14.967 -9.467 1.00 0.00 10 PHE A CA 16
ATOM 9657 C C . PHE A 1 10 ? -5.342 15.625 -10.774 1.00 0.00 10 PHE A C 16
ATOM 9658 O O . PHE A 1 10 ? -4.723 14.979 -11.618 1.00 0.00 10 PHE A O 16
ATOM 9675 N N . ARG A 1 11 ? -5.673 16.902 -10.900 1.00 0.00 11 ARG A N 16
ATOM 9676 C CA . ARG A 1 11 ? -5.312 17.654 -12.090 1.00 0.00 11 ARG A CA 16
ATOM 9677 C C . ARG A 1 11 ? -4.331 18.773 -11.733 1.00 0.00 11 ARG A C 16
ATOM 9678 O O . ARG A 1 11 ? -4.172 19.728 -12.491 1.00 0.00 11 ARG A O 16
ATOM 9698 N N . CYS A 1 12 ? -3.699 18.617 -10.579 1.00 0.00 12 CYS A N 16
ATOM 9699 C CA . CYS A 1 12 ? -2.738 19.602 -10.113 1.00 0.00 12 CYS A CA 16
ATOM 9700 C C . CYS A 1 12 ? -3.507 20.840 -9.646 1.00 0.00 12 CYS A C 16
ATOM 9701 O O . CYS A 1 12 ? -3.259 21.946 -10.124 1.00 0.00 12 CYS A O 16
ATOM 9708 N N . SER A 1 13 ? -4.425 20.612 -8.719 1.00 0.00 13 SER A N 16
ATOM 9709 C CA . SER A 1 13 ? -5.232 21.695 -8.182 1.00 0.00 13 SER A CA 16
ATOM 9710 C C . SER A 1 13 ? -5.510 21.454 -6.697 1.00 0.00 13 SER A C 16
ATOM 9711 O O . SER A 1 13 ? -6.314 22.160 -6.090 1.00 0.00 13 SER A O 16
ATOM 9719 N N . GLU A 1 14 ? -4.830 20.455 -6.155 1.00 0.00 14 GLU A N 16
ATOM 9720 C CA . GLU A 1 14 ? -4.995 20.112 -4.752 1.00 0.00 14 GLU A CA 16
ATOM 9721 C C . GLU A 1 14 ? -4.206 18.844 -4.420 1.00 0.00 14 GLU A C 16
ATOM 9722 O O . GLU A 1 14 ? -4.578 17.749 -4.841 1.00 0.00 14 GLU A O 16
ATOM 9735 N N . PRO A 1 15 ? -3.104 19.038 -3.648 1.00 0.00 15 PRO A N 16
ATOM 9736 C CA . PRO A 1 15 ? -2.260 17.923 -3.254 1.00 0.00 15 PRO A CA 16
ATOM 9737 C C . PRO A 1 15 ? -2.926 17.092 -2.155 1.00 0.00 15 PRO A C 16
ATOM 9738 O O . PRO A 1 15 ? -3.081 17.559 -1.028 1.00 0.00 15 PRO A O 16
ATOM 9749 N N . PRO A 1 16 ? -3.312 15.844 -2.532 1.00 0.00 16 PRO A N 16
ATOM 9750 C CA . PRO A 1 16 ? -3.957 14.944 -1.591 1.00 0.00 16 PRO A CA 16
ATOM 9751 C C . PRO A 1 16 ? -2.945 14.369 -0.599 1.00 0.00 16 PRO A C 16
ATOM 9752 O O . PRO A 1 16 ? -3.221 14.285 0.597 1.00 0.00 16 PRO A O 16
ATOM 9763 N N . GLY A 1 17 ? -1.793 13.988 -1.132 1.00 0.00 17 GLY A N 16
ATOM 9764 C CA . GLY A 1 17 ? -0.738 13.423 -0.309 1.00 0.00 17 GLY A CA 16
ATOM 9765 C C . GLY A 1 17 ? 0.624 13.559 -0.993 1.00 0.00 17 GLY A C 16
ATOM 9766 O O . GLY A 1 17 ? 0.969 12.760 -1.862 1.00 0.00 17 GLY A O 16
ATOM 9770 N N . ALA A 1 18 ? 1.362 14.578 -0.575 1.00 0.00 18 ALA A N 16
ATOM 9771 C CA . ALA A 1 18 ? 2.678 14.829 -1.137 1.00 0.00 18 ALA A CA 16
ATOM 9772 C C . ALA A 1 18 ? 3.651 13.755 -0.645 1.00 0.00 18 ALA A C 16
ATOM 9773 O O . ALA A 1 18 ? 3.739 13.494 0.554 1.00 0.00 18 ALA A O 16
ATOM 9780 N N . HIS A 1 19 ? 4.357 13.161 -1.595 1.00 0.00 19 HIS A N 16
ATOM 9781 C CA . HIS A 1 19 ? 5.320 12.122 -1.274 1.00 0.00 19 HIS A CA 16
ATOM 9782 C C . HIS A 1 19 ? 5.967 11.606 -2.561 1.00 0.00 19 HIS A C 16
ATOM 9783 O O . HIS A 1 19 ? 5.505 10.627 -3.143 1.00 0.00 19 HIS A O 16
ATOM 9797 N N . GLY A 1 20 ? 7.028 12.289 -2.966 1.00 0.00 20 GLY A N 16
ATOM 9798 C CA . GLY A 1 20 ? 7.744 11.912 -4.173 1.00 0.00 20 GLY A CA 16
ATOM 9799 C C . GLY A 1 20 ? 8.048 10.412 -4.185 1.00 0.00 20 GLY A C 16
ATOM 9800 O O . GLY A 1 20 ? 8.295 9.834 -5.242 1.00 0.00 20 GLY A O 16
ATOM 9804 N N . GLU A 1 21 ? 8.020 9.826 -2.997 1.00 0.00 21 GLU A N 16
ATOM 9805 C CA . GLU A 1 21 ? 8.290 8.405 -2.857 1.00 0.00 21 GLU A CA 16
ATOM 9806 C C . GLU A 1 21 ? 7.474 7.607 -3.876 1.00 0.00 21 GLU A C 16
ATOM 9807 O O . GLU A 1 21 ? 7.839 6.487 -4.229 1.00 0.00 21 GLU A O 16
ATOM 9820 N N . CYS A 1 22 ? 6.384 8.216 -4.320 1.00 0.00 22 CYS A N 16
ATOM 9821 C CA . CYS A 1 22 ? 5.513 7.576 -5.291 1.00 0.00 22 CYS A CA 16
ATOM 9822 C C . CYS A 1 22 ? 5.110 8.619 -6.336 1.00 0.00 22 CYS A C 16
ATOM 9823 O O . CYS A 1 22 ? 5.632 8.620 -7.450 1.00 0.00 22 CYS A O 16
ATOM 9830 N N . TYR A 1 23 ? 4.186 9.481 -5.939 1.00 0.00 23 TYR A N 16
ATOM 9831 C CA . TYR A 1 23 ? 3.707 10.527 -6.827 1.00 0.00 23 TYR A CA 16
ATOM 9832 C C . TYR A 1 23 ? 4.505 11.818 -6.634 1.00 0.00 23 TYR A C 16
ATOM 9833 O O . TYR A 1 23 ? 5.103 12.031 -5.580 1.00 0.00 23 TYR A O 16
ATOM 9851 N N . PRO A 1 24 ? 4.488 12.668 -7.695 1.00 0.00 24 PRO A N 16
ATOM 9852 C CA . PRO A 1 24 ? 5.203 13.933 -7.652 1.00 0.00 24 PRO A CA 16
ATOM 9853 C C . PRO A 1 24 ? 4.464 14.951 -6.781 1.00 0.00 24 PRO A C 16
ATOM 9854 O O . PRO A 1 24 ? 4.840 16.121 -6.733 1.00 0.00 24 PRO A O 16
ATOM 9865 N N . GLN A 1 25 ? 3.427 14.468 -6.113 1.00 0.00 25 GLN A N 16
ATOM 9866 C CA . GLN A 1 25 ? 2.632 15.321 -5.246 1.00 0.00 25 GLN A CA 16
ATOM 9867 C C . GLN A 1 25 ? 3.543 16.182 -4.369 1.00 0.00 25 GLN A C 16
ATOM 9868 O O . GLN A 1 25 ? 3.136 17.243 -3.899 1.00 0.00 25 GLN A O 16
ATOM 9882 N N . ASP A 1 26 ? 4.759 15.694 -4.175 1.00 0.00 26 ASP A N 16
ATOM 9883 C CA . ASP A 1 26 ? 5.732 16.406 -3.363 1.00 0.00 26 ASP A CA 16
ATOM 9884 C C . ASP A 1 26 ? 5.912 17.821 -3.916 1.00 0.00 26 ASP A C 16
ATOM 9885 O O . ASP A 1 26 ? 5.918 18.791 -3.159 1.00 0.00 26 ASP A O 16
ATOM 9895 N N . TRP A 1 27 ? 6.056 17.895 -5.231 1.00 0.00 27 TRP A N 16
ATOM 9896 C CA . TRP A 1 27 ? 6.237 19.175 -5.893 1.00 0.00 27 TRP A CA 16
ATOM 9897 C C . TRP A 1 27 ? 5.292 20.184 -5.238 1.00 0.00 27 TRP A C 16
ATOM 9898 O O . TRP A 1 27 ? 5.645 21.350 -5.066 1.00 0.00 27 TRP A O 16
ATOM 9919 N N . LEU A 1 28 ? 4.109 19.699 -4.889 1.00 0.00 28 LEU A N 16
ATOM 9920 C CA . LEU A 1 28 ? 3.111 20.544 -4.256 1.00 0.00 28 LEU A CA 16
ATOM 9921 C C . LEU A 1 28 ? 3.468 20.729 -2.780 1.00 0.00 28 LEU A C 16
ATOM 9922 O O . LEU A 1 28 ? 4.070 19.848 -2.168 1.00 0.00 28 LEU A O 16
ATOM 9938 N N . CYS A 1 29 ? 3.081 21.880 -2.250 1.00 0.00 29 CYS A N 16
ATOM 9939 C CA . CYS A 1 29 ? 3.352 22.191 -0.857 1.00 0.00 29 CYS A CA 16
ATOM 9940 C C . CYS A 1 29 ? 4.846 21.984 -0.600 1.00 0.00 29 CYS A C 16
ATOM 9941 O O . CYS A 1 29 ? 5.238 21.034 0.076 1.00 0.00 29 CYS A O 16
ATOM 9948 N N . ASP A 1 30 ? 5.640 22.889 -1.154 1.00 0.00 30 ASP A N 16
ATOM 9949 C CA . ASP A 1 30 ? 7.082 22.817 -0.994 1.00 0.00 30 ASP A CA 16
ATOM 9950 C C . ASP A 1 30 ? 7.621 24.205 -0.640 1.00 0.00 30 ASP A C 16
ATOM 9951 O O . ASP A 1 30 ? 8.347 24.361 0.340 1.00 0.00 30 ASP A O 16
ATOM 9960 N N . GLY A 1 31 ? 7.246 25.177 -1.459 1.00 0.00 31 GLY A N 16
ATOM 9961 C CA . GLY A 1 31 ? 7.682 26.546 -1.245 1.00 0.00 31 GLY A CA 16
ATOM 9962 C C . GLY A 1 31 ? 7.144 27.471 -2.338 1.00 0.00 31 GLY A C 16
ATOM 9963 O O . GLY A 1 31 ? 6.638 28.553 -2.047 1.00 0.00 31 GLY A O 16
ATOM 9967 N N . HIS A 1 32 ? 7.270 27.009 -3.574 1.00 0.00 32 HIS A N 16
ATOM 9968 C CA . HIS A 1 32 ? 6.803 27.781 -4.713 1.00 0.00 32 HIS A CA 16
ATOM 9969 C C . HIS A 1 32 ? 5.733 26.988 -5.466 1.00 0.00 32 HIS A C 16
ATOM 9970 O O . HIS A 1 32 ? 5.897 25.793 -5.708 1.00 0.00 32 HIS A O 16
ATOM 9984 N N . PRO A 1 33 ? 4.634 27.703 -5.825 1.00 0.00 33 PRO A N 16
ATOM 9985 C CA . PRO A 1 33 ? 3.537 27.079 -6.546 1.00 0.00 33 PRO A CA 16
ATOM 9986 C C . PRO A 1 33 ? 3.907 26.847 -8.012 1.00 0.00 33 PRO A C 16
ATOM 9987 O O . PRO A 1 33 ? 4.711 27.586 -8.578 1.00 0.00 33 PRO A O 16
ATOM 9998 N N . ASP A 1 34 ? 3.302 25.817 -8.586 1.00 0.00 34 ASP A N 16
ATOM 9999 C CA . ASP A 1 34 ? 3.557 25.478 -9.975 1.00 0.00 34 ASP A CA 16
ATOM 10000 C C . ASP A 1 34 ? 2.400 24.634 -10.511 1.00 0.00 34 ASP A C 16
ATOM 10001 O O . ASP A 1 34 ? 2.620 23.598 -11.137 1.00 0.00 34 ASP A O 16
ATOM 10010 N N . CYS A 1 35 ? 1.191 25.108 -10.245 1.00 0.00 35 CYS A N 16
ATOM 10011 C CA . CYS A 1 35 ? -0.002 24.409 -10.693 1.00 0.00 35 CYS A CA 16
ATOM 10012 C C . CYS A 1 35 ? -0.792 25.346 -11.608 1.00 0.00 35 CYS A C 16
ATOM 10013 O O . CYS A 1 35 ? -0.293 26.397 -12.008 1.00 0.00 35 CYS A O 16
ATOM 10020 N N . ASP A 1 36 ? -2.013 24.932 -11.914 1.00 0.00 36 ASP A N 16
ATOM 10021 C CA . ASP A 1 36 ? -2.878 25.721 -12.774 1.00 0.00 36 ASP A CA 16
ATOM 10022 C C . ASP A 1 36 ? -2.701 27.205 -12.445 1.00 0.00 36 ASP A C 16
ATOM 10023 O O . ASP A 1 36 ? -2.369 28.003 -13.320 1.00 0.00 36 ASP A O 16
ATOM 10033 N N . ASP A 1 37 ? -2.931 27.529 -11.181 1.00 0.00 37 ASP A N 16
ATOM 10034 C CA . ASP A 1 37 ? -2.802 28.903 -10.725 1.00 0.00 37 ASP A CA 16
ATOM 10035 C C . ASP A 1 37 ? -1.649 28.997 -9.724 1.00 0.00 37 ASP A C 16
ATOM 10036 O O . ASP A 1 37 ? -0.680 29.719 -9.953 1.00 0.00 37 ASP A O 16
ATOM 10046 N N . GLY A 1 38 ? -1.792 28.256 -8.634 1.00 0.00 38 GLY A N 16
ATOM 10047 C CA . GLY A 1 38 ? -0.775 28.247 -7.597 1.00 0.00 38 GLY A CA 16
ATOM 10048 C C . GLY A 1 38 ? -1.400 28.026 -6.218 1.00 0.00 38 GLY A C 16
ATOM 10049 O O . GLY A 1 38 ? -1.037 28.697 -5.253 1.00 0.00 38 GLY A O 16
ATOM 10053 N N . ARG A 1 39 ? -2.330 27.083 -6.169 1.00 0.00 39 ARG A N 16
ATOM 10054 C CA . ARG A 1 39 ? -3.009 26.765 -4.925 1.00 0.00 39 ARG A CA 16
ATOM 10055 C C . ARG A 1 39 ? -2.440 25.478 -4.323 1.00 0.00 39 ARG A C 16
ATOM 10056 O O . ARG A 1 39 ? -2.733 25.142 -3.177 1.00 0.00 39 ARG A O 16
ATOM 10076 N N . ASP A 1 40 ? -1.636 24.793 -5.124 1.00 0.00 40 ASP A N 16
ATOM 10077 C CA . ASP A 1 40 ? -1.024 23.551 -4.685 1.00 0.00 40 ASP A CA 16
ATOM 10078 C C . ASP A 1 40 ? -0.456 23.737 -3.276 1.00 0.00 40 ASP A C 16
ATOM 10079 O O . ASP A 1 40 ? -0.351 22.778 -2.514 1.00 0.00 40 ASP A O 16
ATOM 10088 N N . GLU A 1 41 ? -0.104 24.978 -2.974 1.00 0.00 41 GLU A N 16
ATOM 10089 C CA . GLU A 1 41 ? 0.450 25.303 -1.671 1.00 0.00 41 GLU A CA 16
ATOM 10090 C C . GLU A 1 41 ? -0.101 26.642 -1.177 1.00 0.00 41 GLU A C 16
ATOM 10091 O O . GLU A 1 41 ? 0.623 27.429 -0.570 1.00 0.00 41 GLU A O 16
ATOM 10103 N N . TRP A 1 42 ? -1.378 26.859 -1.457 1.00 0.00 42 TRP A N 16
ATOM 10104 C CA . TRP A 1 42 ? -2.034 28.090 -1.050 1.00 0.00 42 TRP A CA 16
ATOM 10105 C C . TRP A 1 42 ? -1.760 28.300 0.441 1.00 0.00 42 TRP A C 16
ATOM 10106 O O . TRP A 1 42 ? -0.835 29.022 0.810 1.00 0.00 42 TRP A O 16
ATOM 10127 N N . GLY A 1 43 ? -2.582 27.657 1.257 1.00 0.00 43 GLY A N 16
ATOM 10128 C CA . GLY A 1 43 ? -2.440 27.765 2.699 1.00 0.00 43 GLY A CA 16
ATOM 10129 C C . GLY A 1 43 ? -1.307 26.871 3.207 1.00 0.00 43 GLY A C 16
ATOM 10130 O O . GLY A 1 43 ? -1.484 26.125 4.169 1.00 0.00 43 GLY A O 16
ATOM 10134 N N . CYS A 1 44 ? -0.168 26.976 2.538 1.00 0.00 44 CYS A N 16
ATOM 10135 C CA . CYS A 1 44 ? 0.993 26.186 2.910 1.00 0.00 44 CYS A CA 16
ATOM 10136 C C . CYS A 1 44 ? 2.096 27.140 3.371 1.00 0.00 44 CYS A C 16
ATOM 10137 O O . CYS A 1 44 ? 3.143 26.702 3.845 1.00 0.00 44 CYS A O 16
ATOM 10144 N N . GLY A 1 45 ? 1.823 28.428 3.215 1.00 0.00 45 GLY A N 16
ATOM 10145 C CA . GLY A 1 45 ? 2.780 29.448 3.610 1.00 0.00 45 GLY A CA 16
ATOM 10146 C C . GLY A 1 45 ? 3.047 29.396 5.115 1.00 0.00 45 GLY A C 16
ATOM 10147 O O . GLY A 1 45 ? 2.294 29.967 5.903 1.00 0.00 45 GLY A O 16
ATOM 10151 N N . THR A 1 46 ? 4.122 28.707 5.469 1.00 0.00 46 THR A N 16
ATOM 10152 C CA . THR A 1 46 ? 4.498 28.573 6.866 1.00 0.00 46 THR A CA 16
ATOM 10153 C C . THR A 1 46 ? 5.949 29.011 7.072 1.00 0.00 46 THR A C 16
ATOM 10154 O O . THR A 1 46 ? 6.805 28.753 6.227 1.00 0.00 46 THR A O 16
ATOM 10165 N N . SER A 1 47 ? 6.181 29.666 8.200 1.00 0.00 47 SER A N 16
ATOM 10166 C CA . SER A 1 47 ? 7.514 30.143 8.528 1.00 0.00 47 SER A CA 16
ATOM 10167 C C . SER A 1 47 ? 8.157 29.225 9.570 1.00 0.00 47 SER A C 16
ATOM 10168 O O . SER A 1 47 ? 9.353 29.328 9.839 1.00 0.00 47 SER A O 16
ATOM 10177 N N . GLY A 1 1 ? 1.325 0.000 0.000 1.00 0.00 1 GLY A N 17
ATOM 10178 C CA . GLY A 1 1 ? 2.073 0.000 -1.245 1.00 0.00 1 GLY A CA 17
ATOM 10179 C C . GLY A 1 1 ? 3.180 1.056 -1.220 1.00 0.00 1 GLY A C 17
ATOM 10180 O O . GLY A 1 1 ? 4.305 0.792 -1.643 1.00 0.00 1 GLY A O 17
ATOM 10184 N N . SER A 1 2 ? 2.823 2.229 -0.719 1.00 0.00 2 SER A N 17
ATOM 10185 C CA . SER A 1 2 ? 3.773 3.326 -0.633 1.00 0.00 2 SER A CA 17
ATOM 10186 C C . SER A 1 2 ? 4.496 3.287 0.714 1.00 0.00 2 SER A C 17
ATOM 10187 O O . SER A 1 2 ? 5.668 2.921 0.783 1.00 0.00 2 SER A O 17
ATOM 10195 N N . SER A 1 3 ? 3.768 3.670 1.753 1.00 0.00 3 SER A N 17
ATOM 10196 C CA . SER A 1 3 ? 4.325 3.684 3.094 1.00 0.00 3 SER A CA 17
ATOM 10197 C C . SER A 1 3 ? 4.504 2.251 3.601 1.00 0.00 3 SER A C 17
ATOM 10198 O O . SER A 1 3 ? 3.722 1.778 4.425 1.00 0.00 3 SER A O 17
ATOM 10206 N N . ARG A 1 4 ? 5.538 1.600 3.087 1.00 0.00 4 ARG A N 17
ATOM 10207 C CA . ARG A 1 4 ? 5.829 0.231 3.478 1.00 0.00 4 ARG A CA 17
ATOM 10208 C C . ARG A 1 4 ? 6.840 0.210 4.626 1.00 0.00 4 ARG A C 17
ATOM 10209 O O . ARG A 1 4 ? 7.624 1.144 4.784 1.00 0.00 4 ARG A O 17
ATOM 10229 N N . CYS A 1 5 ? 6.788 -0.865 5.398 1.00 0.00 5 CYS A N 17
ATOM 10230 C CA . CYS A 1 5 ? 7.689 -1.020 6.527 1.00 0.00 5 CYS A CA 17
ATOM 10231 C C . CYS A 1 5 ? 7.366 -2.344 7.222 1.00 0.00 5 CYS A C 17
ATOM 10232 O O . CYS A 1 5 ? 6.739 -2.357 8.280 1.00 0.00 5 CYS A O 17
ATOM 10239 N N . PRO A 1 6 ? 7.820 -3.455 6.582 1.00 0.00 6 PRO A N 17
ATOM 10240 C CA . PRO A 1 6 ? 7.585 -4.781 7.127 1.00 0.00 6 PRO A CA 17
ATOM 10241 C C . PRO A 1 6 ? 8.502 -5.053 8.322 1.00 0.00 6 PRO A C 17
ATOM 10242 O O . PRO A 1 6 ? 9.373 -4.244 8.637 1.00 0.00 6 PRO A O 17
ATOM 10253 N N . PRO A 1 7 ? 8.267 -6.224 8.972 1.00 0.00 7 PRO A N 17
ATOM 10254 C CA . PRO A 1 7 ? 9.061 -6.613 10.125 1.00 0.00 7 PRO A CA 17
ATOM 10255 C C . PRO A 1 7 ? 10.451 -7.088 9.698 1.00 0.00 7 PRO A C 17
ATOM 10256 O O . PRO A 1 7 ? 10.577 -7.967 8.847 1.00 0.00 7 PRO A O 17
ATOM 10267 N N . GLY A 1 8 ? 11.461 -6.486 10.309 1.00 0.00 8 GLY A N 17
ATOM 10268 C CA . GLY A 1 8 ? 12.837 -6.836 10.003 1.00 0.00 8 GLY A CA 17
ATOM 10269 C C . GLY A 1 8 ? 13.814 -5.975 10.806 1.00 0.00 8 GLY A C 17
ATOM 10270 O O . GLY A 1 8 ? 14.339 -4.986 10.296 1.00 0.00 8 GLY A O 17
ATOM 10274 N N . GLN A 1 9 ? 14.028 -6.381 12.049 1.00 0.00 9 GLN A N 17
ATOM 10275 C CA . GLN A 1 9 ? 14.932 -5.659 12.928 1.00 0.00 9 GLN A CA 17
ATOM 10276 C C . GLN A 1 9 ? 15.987 -6.607 13.500 1.00 0.00 9 GLN A C 17
ATOM 10277 O O . GLN A 1 9 ? 16.397 -6.465 14.651 1.00 0.00 9 GLN A O 17
ATOM 10291 N N . PHE A 1 10 ? 16.398 -7.555 12.669 1.00 0.00 10 PHE A N 17
ATOM 10292 C CA . PHE A 1 10 ? 17.398 -8.527 13.078 1.00 0.00 10 PHE A CA 17
ATOM 10293 C C . PHE A 1 10 ? 18.765 -7.864 13.257 1.00 0.00 10 PHE A C 17
ATOM 10294 O O . PHE A 1 10 ? 18.852 -6.652 13.446 1.00 0.00 10 PHE A O 17
ATOM 10311 N N . ARG A 1 11 ? 19.800 -8.689 13.192 1.00 0.00 11 ARG A N 17
ATOM 10312 C CA . ARG A 1 11 ? 21.159 -8.199 13.345 1.00 0.00 11 ARG A CA 17
ATOM 10313 C C . ARG A 1 11 ? 21.928 -8.348 12.031 1.00 0.00 11 ARG A C 17
ATOM 10314 O O . ARG A 1 11 ? 23.157 -8.296 12.017 1.00 0.00 11 ARG A O 17
ATOM 10334 N N . CYS A 1 12 ? 21.173 -8.530 10.957 1.00 0.00 12 CYS A N 17
ATOM 10335 C CA . CYS A 1 12 ? 21.768 -8.687 9.641 1.00 0.00 12 CYS A CA 17
ATOM 10336 C C . CYS A 1 12 ? 22.313 -10.112 9.528 1.00 0.00 12 CYS A C 17
ATOM 10337 O O . CYS A 1 12 ? 23.482 -10.308 9.197 1.00 0.00 12 CYS A O 17
ATOM 10344 N N . SER A 1 13 ? 21.441 -11.069 9.808 1.00 0.00 13 SER A N 17
ATOM 10345 C CA . SER A 1 13 ? 21.821 -12.470 9.741 1.00 0.00 13 SER A CA 17
ATOM 10346 C C . SER A 1 13 ? 20.692 -13.289 9.112 1.00 0.00 13 SER A C 17
ATOM 10347 O O . SER A 1 13 ? 20.742 -14.518 9.104 1.00 0.00 13 SER A O 17
ATOM 10355 N N . GLU A 1 14 ? 19.701 -12.575 8.599 1.00 0.00 14 GLU A N 17
ATOM 10356 C CA . GLU A 1 14 ? 18.562 -13.220 7.969 1.00 0.00 14 GLU A CA 17
ATOM 10357 C C . GLU A 1 14 ? 17.516 -12.177 7.569 1.00 0.00 14 GLU A C 17
ATOM 10358 O O . GLU A 1 14 ? 16.893 -11.556 8.429 1.00 0.00 14 GLU A O 17
ATOM 10371 N N . PRO A 1 15 ? 17.350 -12.013 6.229 1.00 0.00 15 PRO A N 17
ATOM 10372 C CA . PRO A 1 15 ? 16.390 -11.057 5.705 1.00 0.00 15 PRO A CA 17
ATOM 10373 C C . PRO A 1 15 ? 14.960 -11.579 5.853 1.00 0.00 15 PRO A C 17
ATOM 10374 O O . PRO A 1 15 ? 14.571 -12.534 5.182 1.00 0.00 15 PRO A O 17
ATOM 10385 N N . PRO A 1 16 ? 14.195 -10.912 6.758 1.00 0.00 16 PRO A N 17
ATOM 10386 C CA . PRO A 1 16 ? 12.816 -11.298 7.003 1.00 0.00 16 PRO A CA 17
ATOM 10387 C C . PRO A 1 16 ? 11.909 -10.849 5.855 1.00 0.00 16 PRO A C 17
ATOM 10388 O O . PRO A 1 16 ? 11.310 -11.678 5.172 1.00 0.00 16 PRO A O 17
ATOM 10399 N N . GLY A 1 17 ? 11.837 -9.538 5.678 1.00 0.00 17 GLY A N 17
ATOM 10400 C CA . GLY A 1 17 ? 11.014 -8.969 4.625 1.00 0.00 17 GLY A CA 17
ATOM 10401 C C . GLY A 1 17 ? 11.690 -7.746 4.001 1.00 0.00 17 GLY A C 17
ATOM 10402 O O . GLY A 1 17 ? 11.481 -6.620 4.450 1.00 0.00 17 GLY A O 17
ATOM 10406 N N . ALA A 1 18 ? 12.487 -8.010 2.976 1.00 0.00 18 ALA A N 17
ATOM 10407 C CA . ALA A 1 18 ? 13.194 -6.945 2.285 1.00 0.00 18 ALA A CA 17
ATOM 10408 C C . ALA A 1 18 ? 12.217 -5.812 1.967 1.00 0.00 18 ALA A C 17
ATOM 10409 O O . ALA A 1 18 ? 11.110 -6.057 1.491 1.00 0.00 18 ALA A O 17
ATOM 10416 N N . HIS A 1 19 ? 12.662 -4.595 2.243 1.00 0.00 19 HIS A N 17
ATOM 10417 C CA . HIS A 1 19 ? 11.841 -3.423 1.992 1.00 0.00 19 HIS A CA 17
ATOM 10418 C C . HIS A 1 19 ? 12.596 -2.164 2.425 1.00 0.00 19 HIS A C 17
ATOM 10419 O O . HIS A 1 19 ? 12.448 -1.707 3.557 1.00 0.00 19 HIS A O 17
ATOM 10433 N N . GLY A 1 20 ? 13.389 -1.641 1.502 1.00 0.00 20 GLY A N 17
ATOM 10434 C CA . GLY A 1 20 ? 14.167 -0.445 1.774 1.00 0.00 20 GLY A CA 17
ATOM 10435 C C . GLY A 1 20 ? 13.259 0.722 2.167 1.00 0.00 20 GLY A C 17
ATOM 10436 O O . GLY A 1 20 ? 13.737 1.753 2.640 1.00 0.00 20 GLY A O 17
ATOM 10440 N N . GLU A 1 21 ? 11.967 0.522 1.956 1.00 0.00 21 GLU A N 17
ATOM 10441 C CA . GLU A 1 21 ? 10.988 1.545 2.282 1.00 0.00 21 GLU A CA 17
ATOM 10442 C C . GLU A 1 21 ? 11.112 1.949 3.753 1.00 0.00 21 GLU A C 17
ATOM 10443 O O . GLU A 1 21 ? 10.842 3.095 4.110 1.00 0.00 21 GLU A O 17
ATOM 10456 N N . CYS A 1 22 ? 11.522 0.987 4.566 1.00 0.00 22 CYS A N 17
ATOM 10457 C CA . CYS A 1 22 ? 11.686 1.228 5.989 1.00 0.00 22 CYS A CA 17
ATOM 10458 C C . CYS A 1 22 ? 13.110 0.831 6.383 1.00 0.00 22 CYS A C 17
ATOM 10459 O O . CYS A 1 22 ? 13.971 1.690 6.563 1.00 0.00 22 CYS A O 17
ATOM 10466 N N . TYR A 1 23 ? 13.314 -0.473 6.506 1.00 0.00 23 TYR A N 17
ATOM 10467 C CA . TYR A 1 23 ? 14.618 -0.995 6.876 1.00 0.00 23 TYR A CA 17
ATOM 10468 C C . TYR A 1 23 ? 15.481 -1.243 5.636 1.00 0.00 23 TYR A C 17
ATOM 10469 O O . TYR A 1 23 ? 14.959 -1.392 4.532 1.00 0.00 23 TYR A O 17
ATOM 10487 N N . PRO A 1 24 ? 16.820 -1.281 5.866 1.00 0.00 24 PRO A N 17
ATOM 10488 C CA . PRO A 1 24 ? 17.760 -1.508 4.782 1.00 0.00 24 PRO A CA 17
ATOM 10489 C C . PRO A 1 24 ? 17.757 -2.977 4.353 1.00 0.00 24 PRO A C 17
ATOM 10490 O O . PRO A 1 24 ? 18.655 -3.421 3.638 1.00 0.00 24 PRO A O 17
ATOM 10501 N N . GLN A 1 25 ? 16.738 -3.691 4.809 1.00 0.00 25 GLN A N 17
ATOM 10502 C CA . GLN A 1 25 ? 16.607 -5.101 4.481 1.00 0.00 25 GLN A CA 17
ATOM 10503 C C . GLN A 1 25 ? 16.835 -5.322 2.985 1.00 0.00 25 GLN A C 17
ATOM 10504 O O . GLN A 1 25 ? 17.230 -6.409 2.567 1.00 0.00 25 GLN A O 17
ATOM 10518 N N . ASP A 1 26 ? 16.576 -4.273 2.218 1.00 0.00 26 ASP A N 17
ATOM 10519 C CA . ASP A 1 26 ? 16.747 -4.338 0.777 1.00 0.00 26 ASP A CA 17
ATOM 10520 C C . ASP A 1 26 ? 18.157 -4.839 0.458 1.00 0.00 26 ASP A C 17
ATOM 10521 O O . ASP A 1 26 ? 18.339 -5.669 -0.432 1.00 0.00 26 ASP A O 17
ATOM 10531 N N . TRP A 1 27 ? 19.120 -4.314 1.202 1.00 0.00 27 TRP A N 17
ATOM 10532 C CA . TRP A 1 27 ? 20.508 -4.698 1.009 1.00 0.00 27 TRP A CA 17
ATOM 10533 C C . TRP A 1 27 ? 20.566 -6.222 0.897 1.00 0.00 27 TRP A C 17
ATOM 10534 O O . TRP A 1 27 ? 21.389 -6.763 0.159 1.00 0.00 27 TRP A O 17
ATOM 10555 N N . LEU A 1 28 ? 19.682 -6.873 1.640 1.00 0.00 28 LEU A N 17
ATOM 10556 C CA . LEU A 1 28 ? 19.623 -8.324 1.633 1.00 0.00 28 LEU A CA 17
ATOM 10557 C C . LEU A 1 28 ? 18.920 -8.796 0.358 1.00 0.00 28 LEU A C 17
ATOM 10558 O O . LEU A 1 28 ? 18.152 -8.048 -0.244 1.00 0.00 28 LEU A O 17
ATOM 10574 N N . CYS A 1 29 ? 19.209 -10.034 -0.015 1.00 0.00 29 CYS A N 17
ATOM 10575 C CA . CYS A 1 29 ? 18.614 -10.613 -1.208 1.00 0.00 29 CYS A CA 17
ATOM 10576 C C . CYS A 1 29 ? 18.704 -9.586 -2.338 1.00 0.00 29 CYS A C 17
ATOM 10577 O O . CYS A 1 29 ? 17.696 -9.001 -2.731 1.00 0.00 29 CYS A O 17
ATOM 10584 N N . ASP A 1 30 ? 19.920 -9.397 -2.828 1.00 0.00 30 ASP A N 17
ATOM 10585 C CA . ASP A 1 30 ? 20.155 -8.450 -3.905 1.00 0.00 30 ASP A CA 17
ATOM 10586 C C . ASP A 1 30 ? 21.007 -9.116 -4.987 1.00 0.00 30 ASP A C 17
ATOM 10587 O O . ASP A 1 30 ? 20.670 -9.059 -6.169 1.00 0.00 30 ASP A O 17
ATOM 10596 N N . GLY A 1 31 ? 22.093 -9.732 -4.545 1.00 0.00 31 GLY A N 17
ATOM 10597 C CA . GLY A 1 31 ? 22.996 -10.408 -5.461 1.00 0.00 31 GLY A CA 17
ATOM 10598 C C . GLY A 1 31 ? 24.180 -11.020 -4.711 1.00 0.00 31 GLY A C 17
ATOM 10599 O O . GLY A 1 31 ? 24.506 -12.190 -4.908 1.00 0.00 31 GLY A O 17
ATOM 10603 N N . HIS A 1 32 ? 24.793 -10.202 -3.868 1.00 0.00 32 HIS A N 17
ATOM 10604 C CA . HIS A 1 32 ? 25.934 -10.649 -3.088 1.00 0.00 32 HIS A CA 17
ATOM 10605 C C . HIS A 1 32 ? 25.687 -10.362 -1.606 1.00 0.00 32 HIS A C 17
ATOM 10606 O O . HIS A 1 32 ? 25.074 -9.353 -1.259 1.00 0.00 32 HIS A O 17
ATOM 10620 N N . PRO A 1 33 ? 26.190 -11.290 -0.748 1.00 0.00 33 PRO A N 17
ATOM 10621 C CA . PRO A 1 33 ? 26.030 -11.146 0.689 1.00 0.00 33 PRO A CA 17
ATOM 10622 C C . PRO A 1 33 ? 26.973 -10.076 1.241 1.00 0.00 33 PRO A C 17
ATOM 10623 O O . PRO A 1 33 ? 28.015 -9.795 0.649 1.00 0.00 33 PRO A O 17
ATOM 10634 N N . ASP A 1 34 ? 26.575 -9.506 2.369 1.00 0.00 34 ASP A N 17
ATOM 10635 C CA . ASP A 1 34 ? 27.371 -8.472 3.007 1.00 0.00 34 ASP A CA 17
ATOM 10636 C C . ASP A 1 34 ? 26.818 -8.201 4.408 1.00 0.00 34 ASP A C 17
ATOM 10637 O O . ASP A 1 34 ? 26.866 -7.070 4.890 1.00 0.00 34 ASP A O 17
ATOM 10646 N N . CYS A 1 35 ? 26.306 -9.257 5.022 1.00 0.00 35 CYS A N 17
ATOM 10647 C CA . CYS A 1 35 ? 25.745 -9.147 6.358 1.00 0.00 35 CYS A CA 17
ATOM 10648 C C . CYS A 1 35 ? 26.835 -9.511 7.368 1.00 0.00 35 CYS A C 17
ATOM 10649 O O . CYS A 1 35 ? 28.015 -9.555 7.025 1.00 0.00 35 CYS A O 17
ATOM 10656 N N . ASP A 1 36 ? 26.400 -9.761 8.595 1.00 0.00 36 ASP A N 17
ATOM 10657 C CA . ASP A 1 36 ? 27.324 -10.119 9.657 1.00 0.00 36 ASP A CA 17
ATOM 10658 C C . ASP A 1 36 ? 28.400 -11.053 9.099 1.00 0.00 36 ASP A C 17
ATOM 10659 O O . ASP A 1 36 ? 29.592 -10.811 9.279 1.00 0.00 36 ASP A O 17
ATOM 10669 N N . ASP A 1 37 ? 27.940 -12.102 8.432 1.00 0.00 37 ASP A N 17
ATOM 10670 C CA . ASP A 1 37 ? 28.847 -13.073 7.846 1.00 0.00 37 ASP A CA 17
ATOM 10671 C C . ASP A 1 37 ? 28.687 -13.061 6.324 1.00 0.00 37 ASP A C 17
ATOM 10672 O O . ASP A 1 37 ? 29.632 -12.755 5.599 1.00 0.00 37 ASP A O 17
ATOM 10682 N N . GLY A 1 38 ? 27.483 -13.399 5.886 1.00 0.00 38 GLY A N 17
ATOM 10683 C CA . GLY A 1 38 ? 27.187 -13.431 4.463 1.00 0.00 38 GLY A CA 17
ATOM 10684 C C . GLY A 1 38 ? 26.104 -14.466 4.152 1.00 0.00 38 GLY A C 17
ATOM 10685 O O . GLY A 1 38 ? 26.341 -15.411 3.400 1.00 0.00 38 GLY A O 17
ATOM 10689 N N . ARG A 1 39 ? 24.939 -14.254 4.747 1.00 0.00 39 ARG A N 17
ATOM 10690 C CA . ARG A 1 39 ? 23.819 -15.157 4.542 1.00 0.00 39 ARG A CA 17
ATOM 10691 C C . ARG A 1 39 ? 22.536 -14.362 4.291 1.00 0.00 39 ARG A C 17
ATOM 10692 O O . ARG A 1 39 ? 21.436 -14.893 4.433 1.00 0.00 39 ARG A O 17
ATOM 10712 N N . ASP A 1 40 ? 22.720 -13.103 3.922 1.00 0.00 40 ASP A N 17
ATOM 10713 C CA . ASP A 1 40 ? 21.591 -12.230 3.650 1.00 0.00 40 ASP A CA 17
ATOM 10714 C C . ASP A 1 40 ? 21.066 -12.507 2.239 1.00 0.00 40 ASP A C 17
ATOM 10715 O O . ASP A 1 40 ? 20.134 -11.850 1.780 1.00 0.00 40 ASP A O 17
ATOM 10724 N N . GLU A 1 41 ? 21.689 -13.481 1.591 1.00 0.00 41 GLU A N 17
ATOM 10725 C CA . GLU A 1 41 ? 21.297 -13.853 0.243 1.00 0.00 41 GLU A CA 17
ATOM 10726 C C . GLU A 1 41 ? 21.871 -15.224 -0.118 1.00 0.00 41 GLU A C 17
ATOM 10727 O O . GLU A 1 41 ? 22.298 -15.444 -1.251 1.00 0.00 41 GLU A O 17
ATOM 10739 N N . TRP A 1 42 ? 21.863 -16.111 0.866 1.00 0.00 42 TRP A N 17
ATOM 10740 C CA . TRP A 1 42 ? 22.377 -17.455 0.666 1.00 0.00 42 TRP A CA 17
ATOM 10741 C C . TRP A 1 42 ? 21.708 -18.037 -0.580 1.00 0.00 42 TRP A C 17
ATOM 10742 O O . TRP A 1 42 ? 22.209 -17.874 -1.692 1.00 0.00 42 TRP A O 17
ATOM 10763 N N . GLY A 1 43 ? 20.586 -18.705 -0.354 1.00 0.00 43 GLY A N 17
ATOM 10764 C CA . GLY A 1 43 ? 19.843 -19.312 -1.445 1.00 0.00 43 GLY A CA 17
ATOM 10765 C C . GLY A 1 43 ? 19.011 -18.267 -2.190 1.00 0.00 43 GLY A C 17
ATOM 10766 O O . GLY A 1 43 ? 17.833 -18.489 -2.468 1.00 0.00 43 GLY A O 17
ATOM 10770 N N . CYS A 1 44 ? 19.655 -17.149 -2.492 1.00 0.00 44 CYS A N 17
ATOM 10771 C CA . CYS A 1 44 ? 18.988 -16.069 -3.199 1.00 0.00 44 CYS A CA 17
ATOM 10772 C C . CYS A 1 44 ? 19.665 -15.896 -4.560 1.00 0.00 44 CYS A C 17
ATOM 10773 O O . CYS A 1 44 ? 19.008 -15.569 -5.548 1.00 0.00 44 CYS A O 17
ATOM 10780 N N . GLY A 1 45 ? 20.971 -16.122 -4.569 1.00 0.00 45 GLY A N 17
ATOM 10781 C CA . GLY A 1 45 ? 21.744 -15.995 -5.793 1.00 0.00 45 GLY A CA 17
ATOM 10782 C C . GLY A 1 45 ? 21.064 -16.730 -6.950 1.00 0.00 45 GLY A C 17
ATOM 10783 O O . GLY A 1 45 ? 21.288 -17.923 -7.149 1.00 0.00 45 GLY A O 17
ATOM 10787 N N . THR A 1 46 ? 20.247 -15.987 -7.682 1.00 0.00 46 THR A N 17
ATOM 10788 C CA . THR A 1 46 ? 19.533 -16.554 -8.814 1.00 0.00 46 THR A CA 17
ATOM 10789 C C . THR A 1 46 ? 20.108 -16.020 -10.127 1.00 0.00 46 THR A C 17
ATOM 10790 O O . THR A 1 46 ? 20.301 -14.815 -10.281 1.00 0.00 46 THR A O 17
ATOM 10801 N N . SER A 1 47 ? 20.364 -16.944 -11.042 1.00 0.00 47 SER A N 17
ATOM 10802 C CA . SER A 1 47 ? 20.913 -16.582 -12.338 1.00 0.00 47 SER A CA 17
ATOM 10803 C C . SER A 1 47 ? 19.992 -17.080 -13.454 1.00 0.00 47 SER A C 17
ATOM 10804 O O . SER A 1 47 ? 19.911 -18.281 -13.707 1.00 0.00 47 SER A O 17
ATOM 10813 N N . GLY A 1 1 ? 1.325 0.000 0.000 1.00 0.00 1 GLY A N 18
ATOM 10814 C CA . GLY A 1 1 ? 2.073 0.000 -1.245 1.00 0.00 1 GLY A CA 18
ATOM 10815 C C . GLY A 1 1 ? 1.409 0.906 -2.284 1.00 0.00 1 GLY A C 18
ATOM 10816 O O . GLY A 1 1 ? 0.245 0.710 -2.630 1.00 0.00 1 GLY A O 18
ATOM 10820 N N . SER A 1 2 ? 2.178 1.877 -2.754 1.00 0.00 2 SER A N 18
ATOM 10821 C CA . SER A 1 2 ? 1.678 2.814 -3.746 1.00 0.00 2 SER A CA 18
ATOM 10822 C C . SER A 1 2 ? 2.839 3.611 -4.344 1.00 0.00 2 SER A C 18
ATOM 10823 O O . SER A 1 2 ? 3.924 3.663 -3.766 1.00 0.00 2 SER A O 18
ATOM 10831 N N . SER A 1 3 ? 2.571 4.213 -5.493 1.00 0.00 3 SER A N 18
ATOM 10832 C CA . SER A 1 3 ? 3.580 5.006 -6.176 1.00 0.00 3 SER A CA 18
ATOM 10833 C C . SER A 1 3 ? 3.590 6.431 -5.620 1.00 0.00 3 SER A C 18
ATOM 10834 O O . SER A 1 3 ? 3.285 7.383 -6.338 1.00 0.00 3 SER A O 18
ATOM 10842 N N . ARG A 1 4 ? 3.942 6.534 -4.347 1.00 0.00 4 ARG A N 18
ATOM 10843 C CA . ARG A 1 4 ? 3.995 7.827 -3.687 1.00 0.00 4 ARG A CA 18
ATOM 10844 C C . ARG A 1 4 ? 2.821 8.700 -4.134 1.00 0.00 4 ARG A C 18
ATOM 10845 O O . ARG A 1 4 ? 3.009 9.859 -4.501 1.00 0.00 4 ARG A O 18
ATOM 10865 N N . CYS A 1 5 ? 1.636 8.110 -4.089 1.00 0.00 5 CYS A N 18
ATOM 10866 C CA . CYS A 1 5 ? 0.431 8.820 -4.485 1.00 0.00 5 CYS A CA 18
ATOM 10867 C C . CYS A 1 5 ? -0.758 7.868 -4.337 1.00 0.00 5 CYS A C 18
ATOM 10868 O O . CYS A 1 5 ? -1.290 7.375 -5.330 1.00 0.00 5 CYS A O 18
ATOM 10875 N N . PRO A 1 6 ? -1.150 7.632 -3.056 1.00 0.00 6 PRO A N 18
ATOM 10876 C CA . PRO A 1 6 ? -2.266 6.748 -2.766 1.00 0.00 6 PRO A CA 18
ATOM 10877 C C . PRO A 1 6 ? -3.600 7.426 -3.086 1.00 0.00 6 PRO A C 18
ATOM 10878 O O . PRO A 1 6 ? -3.633 8.604 -3.438 1.00 0.00 6 PRO A O 18
ATOM 10889 N N . PRO A 1 7 ? -4.695 6.632 -2.949 1.00 0.00 7 PRO A N 18
ATOM 10890 C CA . PRO A 1 7 ? -6.028 7.142 -3.220 1.00 0.00 7 PRO A CA 18
ATOM 10891 C C . PRO A 1 7 ? -6.506 8.056 -2.089 1.00 0.00 7 PRO A C 18
ATOM 10892 O O . PRO A 1 7 ? -6.248 7.785 -0.917 1.00 0.00 7 PRO A O 18
ATOM 10903 N N . GLY A 1 8 ? -7.193 9.119 -2.480 1.00 0.00 8 GLY A N 18
ATOM 10904 C CA . GLY A 1 8 ? -7.709 10.073 -1.514 1.00 0.00 8 GLY A CA 18
ATOM 10905 C C . GLY A 1 8 ? -8.440 11.221 -2.213 1.00 0.00 8 GLY A C 18
ATOM 10906 O O . GLY A 1 8 ? -7.875 12.296 -2.406 1.00 0.00 8 GLY A O 18
ATOM 10910 N N . GLN A 1 9 ? -9.686 10.952 -2.574 1.00 0.00 9 GLN A N 18
ATOM 10911 C CA . GLN A 1 9 ? -10.501 11.949 -3.249 1.00 0.00 9 GLN A CA 18
ATOM 10912 C C . GLN A 1 9 ? -11.791 12.199 -2.464 1.00 0.00 9 GLN A C 18
ATOM 10913 O O . GLN A 1 9 ? -12.808 12.581 -3.040 1.00 0.00 9 GLN A O 18
ATOM 10927 N N . PHE A 1 10 ? -11.706 11.974 -1.161 1.00 0.00 10 PHE A N 18
ATOM 10928 C CA . PHE A 1 10 ? -12.853 12.170 -0.291 1.00 0.00 10 PHE A CA 18
ATOM 10929 C C . PHE A 1 10 ? -13.294 13.636 -0.288 1.00 0.00 10 PHE A C 18
ATOM 10930 O O . PHE A 1 10 ? -13.047 14.364 -1.248 1.00 0.00 10 PHE A O 18
ATOM 10947 N N . ARG A 1 11 ? -13.939 14.024 0.803 1.00 0.00 11 ARG A N 18
ATOM 10948 C CA . ARG A 1 11 ? -14.416 15.389 0.944 1.00 0.00 11 ARG A CA 18
ATOM 10949 C C . ARG A 1 11 ? -13.684 16.091 2.089 1.00 0.00 11 ARG A C 18
ATOM 10950 O O . ARG A 1 11 ? -14.154 17.107 2.600 1.00 0.00 11 ARG A O 18
ATOM 10970 N N . CYS A 1 12 ? -12.546 15.522 2.459 1.00 0.00 12 CYS A N 18
ATOM 10971 C CA . CYS A 1 12 ? -11.745 16.081 3.534 1.00 0.00 12 CYS A CA 18
ATOM 10972 C C . CYS A 1 12 ? -12.443 15.777 4.862 1.00 0.00 12 CYS A C 18
ATOM 10973 O O . CYS A 1 12 ? -12.699 16.683 5.654 1.00 0.00 12 CYS A O 18
ATOM 10980 N N . SER A 1 13 ? -12.731 14.500 5.063 1.00 0.00 13 SER A N 18
ATOM 10981 C CA . SER A 1 13 ? -13.395 14.065 6.280 1.00 0.00 13 SER A CA 18
ATOM 10982 C C . SER A 1 13 ? -12.796 12.741 6.758 1.00 0.00 13 SER A C 18
ATOM 10983 O O . SER A 1 13 ? -13.329 12.106 7.667 1.00 0.00 13 SER A O 18
ATOM 10991 N N . GLU A 1 14 ? -11.696 12.362 6.123 1.00 0.00 14 GLU A N 18
ATOM 10992 C CA . GLU A 1 14 ? -11.020 11.124 6.472 1.00 0.00 14 GLU A CA 18
ATOM 10993 C C . GLU A 1 14 ? -9.838 10.882 5.531 1.00 0.00 14 GLU A C 18
ATOM 10994 O O . GLU A 1 14 ? -10.027 10.654 4.337 1.00 0.00 14 GLU A O 18
ATOM 11007 N N . PRO A 1 15 ? -8.613 10.941 6.119 1.00 0.00 15 PRO A N 18
ATOM 11008 C CA . PRO A 1 15 ? -7.401 10.731 5.346 1.00 0.00 15 PRO A CA 18
ATOM 11009 C C . PRO A 1 15 ? -7.210 9.249 5.019 1.00 0.00 15 PRO A C 18
ATOM 11010 O O . PRO A 1 15 ? -6.930 8.444 5.906 1.00 0.00 15 PRO A O 18
ATOM 11021 N N . PRO A 1 16 ? -7.373 8.924 3.708 1.00 0.00 16 PRO A N 18
ATOM 11022 C CA . PRO A 1 16 ? -7.221 7.553 3.252 1.00 0.00 16 PRO A CA 18
ATOM 11023 C C . PRO A 1 16 ? -5.746 7.151 3.204 1.00 0.00 16 PRO A C 18
ATOM 11024 O O . PRO A 1 16 ? -5.359 6.128 3.767 1.00 0.00 16 PRO A O 18
ATOM 11035 N N . GLY A 1 17 ? -4.962 7.977 2.526 1.00 0.00 17 GLY A N 18
ATOM 11036 C CA . GLY A 1 17 ? -3.538 7.720 2.397 1.00 0.00 17 GLY A CA 18
ATOM 11037 C C . GLY A 1 17 ? -2.732 9.011 2.555 1.00 0.00 17 GLY A C 18
ATOM 11038 O O . GLY A 1 17 ? -2.003 9.407 1.647 1.00 0.00 17 GLY A O 18
ATOM 11042 N N . ALA A 1 18 ? -2.891 9.632 3.715 1.00 0.00 18 ALA A N 18
ATOM 11043 C CA . ALA A 1 18 ? -2.187 10.870 4.004 1.00 0.00 18 ALA A CA 18
ATOM 11044 C C . ALA A 1 18 ? -0.770 10.791 3.431 1.00 0.00 18 ALA A C 18
ATOM 11045 O O . ALA A 1 18 ? 0.016 9.931 3.825 1.00 0.00 18 ALA A O 18
ATOM 11052 N N . HIS A 1 19 ? -0.487 11.701 2.511 1.00 0.00 19 HIS A N 18
ATOM 11053 C CA . HIS A 1 19 ? 0.821 11.746 1.880 1.00 0.00 19 HIS A CA 18
ATOM 11054 C C . HIS A 1 19 ? 0.859 12.882 0.856 1.00 0.00 19 HIS A C 18
ATOM 11055 O O . HIS A 1 19 ? 0.602 12.666 -0.327 1.00 0.00 19 HIS A O 18
ATOM 11069 N N . GLY A 1 20 ? 1.181 14.069 1.349 1.00 0.00 20 GLY A N 18
ATOM 11070 C CA . GLY A 1 20 ? 1.256 15.240 0.492 1.00 0.00 20 GLY A CA 18
ATOM 11071 C C . GLY A 1 20 ? 1.901 14.896 -0.852 1.00 0.00 20 GLY A C 18
ATOM 11072 O O . GLY A 1 20 ? 1.655 15.566 -1.853 1.00 0.00 20 GLY A O 18
ATOM 11076 N N . GLU A 1 21 ? 2.716 13.851 -0.831 1.00 0.00 21 GLU A N 18
ATOM 11077 C CA . GLU A 1 21 ? 3.398 13.409 -2.035 1.00 0.00 21 GLU A CA 18
ATOM 11078 C C . GLU A 1 21 ? 2.465 13.513 -3.243 1.00 0.00 21 GLU A C 18
ATOM 11079 O O . GLU A 1 21 ? 2.920 13.707 -4.369 1.00 0.00 21 GLU A O 18
ATOM 11092 N N . CYS A 1 22 ? 1.176 13.380 -2.967 1.00 0.00 22 CYS A N 18
ATOM 11093 C CA . CYS A 1 22 ? 0.174 13.457 -4.017 1.00 0.00 22 CYS A CA 18
ATOM 11094 C C . CYS A 1 22 ? -1.009 14.274 -3.494 1.00 0.00 22 CYS A C 18
ATOM 11095 O O . CYS A 1 22 ? -1.222 15.408 -3.922 1.00 0.00 22 CYS A O 18
ATOM 11102 N N . TYR A 1 23 ? -1.747 13.667 -2.577 1.00 0.00 23 TYR A N 18
ATOM 11103 C CA . TYR A 1 23 ? -2.902 14.324 -1.991 1.00 0.00 23 TYR A CA 18
ATOM 11104 C C . TYR A 1 23 ? -2.512 15.102 -0.733 1.00 0.00 23 TYR A C 18
ATOM 11105 O O . TYR A 1 23 ? -1.734 14.615 0.087 1.00 0.00 23 TYR A O 18
ATOM 11123 N N . PRO A 1 24 ? -3.083 16.330 -0.616 1.00 0.00 24 PRO A N 18
ATOM 11124 C CA . PRO A 1 24 ? -2.803 17.181 0.529 1.00 0.00 24 PRO A CA 18
ATOM 11125 C C . PRO A 1 24 ? -3.537 16.682 1.775 1.00 0.00 24 PRO A C 18
ATOM 11126 O O . PRO A 1 24 ? -3.474 17.312 2.830 1.00 0.00 24 PRO A O 18
ATOM 11137 N N . GLN A 1 25 ? -4.216 15.556 1.612 1.00 0.00 25 GLN A N 18
ATOM 11138 C CA . GLN A 1 25 ? -4.961 14.966 2.711 1.00 0.00 25 GLN A CA 18
ATOM 11139 C C . GLN A 1 25 ? -4.055 14.788 3.932 1.00 0.00 25 GLN A C 18
ATOM 11140 O O . GLN A 1 25 ? -4.539 14.585 5.044 1.00 0.00 25 GLN A O 18
ATOM 11154 N N . ASP A 1 26 ? -2.756 14.871 3.682 1.00 0.00 26 ASP A N 18
ATOM 11155 C CA . ASP A 1 26 ? -1.779 14.722 4.747 1.00 0.00 26 ASP A CA 18
ATOM 11156 C C . ASP A 1 26 ? -2.188 15.595 5.935 1.00 0.00 26 ASP A C 18
ATOM 11157 O O . ASP A 1 26 ? -2.096 15.168 7.085 1.00 0.00 26 ASP A O 18
ATOM 11167 N N . TRP A 1 27 ? -2.630 16.803 5.616 1.00 0.00 27 TRP A N 18
ATOM 11168 C CA . TRP A 1 27 ? -3.053 17.740 6.643 1.00 0.00 27 TRP A CA 18
ATOM 11169 C C . TRP A 1 27 ? -3.947 16.987 7.631 1.00 0.00 27 TRP A C 18
ATOM 11170 O O . TRP A 1 27 ? -3.824 17.162 8.842 1.00 0.00 27 TRP A O 18
ATOM 11191 N N . LEU A 1 28 ? -4.826 16.165 7.076 1.00 0.00 28 LEU A N 18
ATOM 11192 C CA . LEU A 1 28 ? -5.739 15.385 7.893 1.00 0.00 28 LEU A CA 18
ATOM 11193 C C . LEU A 1 28 ? -4.936 14.443 8.792 1.00 0.00 28 LEU A C 18
ATOM 11194 O O . LEU A 1 28 ? -3.850 14.000 8.420 1.00 0.00 28 LEU A O 18
ATOM 11210 N N . CYS A 1 29 ? -5.500 14.164 9.958 1.00 0.00 29 CYS A N 18
ATOM 11211 C CA . CYS A 1 29 ? -4.849 13.283 10.913 1.00 0.00 29 CYS A CA 18
ATOM 11212 C C . CYS A 1 29 ? -3.367 13.657 10.979 1.00 0.00 29 CYS A C 18
ATOM 11213 O O . CYS A 1 29 ? -2.519 12.943 10.447 1.00 0.00 29 CYS A O 18
ATOM 11220 N N . ASP A 1 30 ? -3.101 14.776 11.638 1.00 0.00 30 ASP A N 18
ATOM 11221 C CA . ASP A 1 30 ? -1.737 15.253 11.781 1.00 0.00 30 ASP A CA 18
ATOM 11222 C C . ASP A 1 30 ? -1.508 15.707 13.224 1.00 0.00 30 ASP A C 18
ATOM 11223 O O . ASP A 1 30 ? -0.558 15.272 13.872 1.00 0.00 30 ASP A O 18
ATOM 11232 N N . GLY A 1 31 ? -2.396 16.576 13.685 1.00 0.00 31 GLY A N 18
ATOM 11233 C CA . GLY A 1 31 ? -2.304 17.093 15.040 1.00 0.00 31 GLY A CA 18
ATOM 11234 C C . GLY A 1 31 ? -3.416 18.107 15.317 1.00 0.00 31 GLY A C 18
ATOM 11235 O O . GLY A 1 31 ? -4.059 18.057 16.364 1.00 0.00 31 GLY A O 18
ATOM 11239 N N . HIS A 1 32 ? -3.608 19.002 14.360 1.00 0.00 32 HIS A N 18
ATOM 11240 C CA . HIS A 1 32 ? -4.631 20.026 14.487 1.00 0.00 32 HIS A CA 18
ATOM 11241 C C . HIS A 1 32 ? -5.699 19.822 13.411 1.00 0.00 32 HIS A C 18
ATOM 11242 O O . HIS A 1 32 ? -5.375 19.583 12.248 1.00 0.00 32 HIS A O 18
ATOM 11256 N N . PRO A 1 33 ? -6.983 19.927 13.847 1.00 0.00 33 PRO A N 18
ATOM 11257 C CA . PRO A 1 33 ? -8.100 19.756 12.934 1.00 0.00 33 PRO A CA 18
ATOM 11258 C C . PRO A 1 33 ? -8.268 20.985 12.038 1.00 0.00 33 PRO A C 18
ATOM 11259 O O . PRO A 1 33 ? -8.355 22.109 12.530 1.00 0.00 33 PRO A O 18
ATOM 11270 N N . ASP A 1 34 ? -8.307 20.729 10.738 1.00 0.00 34 ASP A N 18
ATOM 11271 C CA . ASP A 1 34 ? -8.463 21.800 9.769 1.00 0.00 34 ASP A CA 18
ATOM 11272 C C . ASP A 1 34 ? -9.065 21.234 8.482 1.00 0.00 34 ASP A C 18
ATOM 11273 O O . ASP A 1 34 ? -8.387 21.154 7.458 1.00 0.00 34 ASP A O 18
ATOM 11282 N N . CYS A 1 35 ? -10.331 20.855 8.574 1.00 0.00 35 CYS A N 18
ATOM 11283 C CA . CYS A 1 35 ? -11.032 20.298 7.430 1.00 0.00 35 CYS A CA 18
ATOM 11284 C C . CYS A 1 35 ? -12.411 20.954 7.345 1.00 0.00 35 CYS A C 18
ATOM 11285 O O . CYS A 1 35 ? -12.643 22.001 7.949 1.00 0.00 35 CYS A O 18
ATOM 11292 N N . ASP A 1 36 ? -13.291 20.312 6.591 1.00 0.00 36 ASP A N 18
ATOM 11293 C CA . ASP A 1 36 ? -14.642 20.820 6.420 1.00 0.00 36 ASP A CA 18
ATOM 11294 C C . ASP A 1 36 ? -15.128 21.420 7.741 1.00 0.00 36 ASP A C 18
ATOM 11295 O O . ASP A 1 36 ? -15.637 22.540 7.768 1.00 0.00 36 ASP A O 18
ATOM 11305 N N . ASP A 1 37 ? -14.954 20.649 8.804 1.00 0.00 37 ASP A N 18
ATOM 11306 C CA . ASP A 1 37 ? -15.368 21.090 10.125 1.00 0.00 37 ASP A CA 18
ATOM 11307 C C . ASP A 1 37 ? -14.187 20.973 11.091 1.00 0.00 37 ASP A C 18
ATOM 11308 O O . ASP A 1 37 ? -13.762 21.966 11.679 1.00 0.00 37 ASP A O 18
ATOM 11318 N N . GLY A 1 38 ? -13.692 19.752 11.224 1.00 0.00 38 GLY A N 18
ATOM 11319 C CA . GLY A 1 38 ? -12.568 19.492 12.108 1.00 0.00 38 GLY A CA 18
ATOM 11320 C C . GLY A 1 38 ? -12.608 18.058 12.639 1.00 0.00 38 GLY A C 18
ATOM 11321 O O . GLY A 1 38 ? -12.386 17.825 13.826 1.00 0.00 38 GLY A O 18
ATOM 11325 N N . ARG A 1 39 ? -12.893 17.134 11.733 1.00 0.00 39 ARG A N 18
ATOM 11326 C CA . ARG A 1 39 ? -12.964 15.728 12.094 1.00 0.00 39 ARG A CA 18
ATOM 11327 C C . ARG A 1 39 ? -11.884 14.935 11.357 1.00 0.00 39 ARG A C 18
ATOM 11328 O O . ARG A 1 39 ? -11.731 13.734 11.578 1.00 0.00 39 ARG A O 18
ATOM 11348 N N . ASP A 1 40 ? -11.162 15.637 10.496 1.00 0.00 40 ASP A N 18
ATOM 11349 C CA . ASP A 1 40 ? -10.101 15.013 9.725 1.00 0.00 40 ASP A CA 18
ATOM 11350 C C . ASP A 1 40 ? -9.248 14.143 10.650 1.00 0.00 40 ASP A C 18
ATOM 11351 O O . ASP A 1 40 ? -8.667 13.151 10.214 1.00 0.00 40 ASP A O 18
ATOM 11360 N N . GLU A 1 41 ? -9.199 14.548 11.911 1.00 0.00 41 GLU A N 18
ATOM 11361 C CA . GLU A 1 41 ? -8.426 13.817 12.901 1.00 0.00 41 GLU A CA 18
ATOM 11362 C C . GLU A 1 41 ? -9.207 13.715 14.213 1.00 0.00 41 GLU A C 18
ATOM 11363 O O . GLU A 1 41 ? -8.632 13.839 15.293 1.00 0.00 41 GLU A O 18
ATOM 11375 N N . TRP A 1 42 ? -10.506 13.489 14.076 1.00 0.00 42 TRP A N 18
ATOM 11376 C CA . TRP A 1 42 ? -11.371 13.369 15.237 1.00 0.00 42 TRP A CA 18
ATOM 11377 C C . TRP A 1 42 ? -10.750 12.341 16.185 1.00 0.00 42 TRP A C 18
ATOM 11378 O O . TRP A 1 42 ? -10.050 12.705 17.129 1.00 0.00 42 TRP A O 18
ATOM 11399 N N . GLY A 1 43 ? -11.029 11.077 15.902 1.00 0.00 43 GLY A N 18
ATOM 11400 C CA . GLY A 1 43 ? -10.506 9.994 16.717 1.00 0.00 43 GLY A CA 18
ATOM 11401 C C . GLY A 1 43 ? -9.051 9.690 16.358 1.00 0.00 43 GLY A C 18
ATOM 11402 O O . GLY A 1 43 ? -8.675 8.529 16.201 1.00 0.00 43 GLY A O 18
ATOM 11406 N N . CYS A 1 44 ? -8.270 10.754 16.237 1.00 0.00 44 CYS A N 18
ATOM 11407 C CA . CYS A 1 44 ? -6.863 10.615 15.899 1.00 0.00 44 CYS A CA 18
ATOM 11408 C C . CYS A 1 44 ? -6.034 11.025 17.117 1.00 0.00 44 CYS A C 18
ATOM 11409 O O . CYS A 1 44 ? -4.874 10.634 17.244 1.00 0.00 44 CYS A O 18
ATOM 11416 N N . GLY A 1 45 ? -6.660 11.809 17.983 1.00 0.00 45 GLY A N 18
ATOM 11417 C CA . GLY A 1 45 ? -5.994 12.276 19.187 1.00 0.00 45 GLY A CA 18
ATOM 11418 C C . GLY A 1 45 ? -5.369 11.110 19.956 1.00 0.00 45 GLY A C 18
ATOM 11419 O O . GLY A 1 45 ? -6.059 10.408 20.693 1.00 0.00 45 GLY A O 18
ATOM 11423 N N . THR A 1 46 ? -4.070 10.941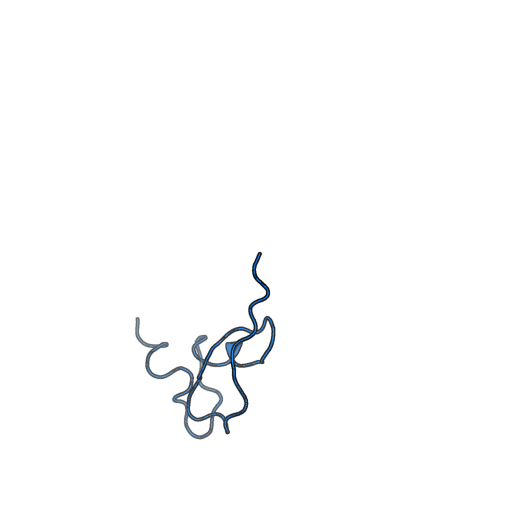 19.758 1.00 0.00 46 THR A N 18
ATOM 11424 C CA . THR A 1 46 ? -3.344 9.872 20.423 1.00 0.00 46 THR A CA 18
ATOM 11425 C C . THR A 1 46 ? -2.163 10.440 21.211 1.00 0.00 46 THR A C 18
ATOM 11426 O O . THR A 1 46 ? -1.468 11.336 20.735 1.00 0.00 46 THR A O 18
ATOM 11437 N N . SER A 1 47 ? -1.971 9.894 22.403 1.00 0.00 47 SER A N 18
ATOM 11438 C CA . SER A 1 47 ? -0.885 10.335 23.262 1.00 0.00 47 SER A CA 18
ATOM 11439 C C . SER A 1 47 ? -0.537 9.239 24.271 1.00 0.00 47 SER A C 18
ATOM 11440 O O . SER A 1 47 ? -0.091 8.158 23.888 1.00 0.00 47 SER A O 18
ATOM 11449 N N . GLY A 1 1 ? 1.325 0.000 0.000 1.00 0.00 1 GLY A N 19
ATOM 11450 C CA . GLY A 1 1 ? 2.073 0.000 -1.245 1.00 0.00 1 GLY A CA 19
ATOM 11451 C C . GLY A 1 1 ? 1.482 -1.000 -2.241 1.00 0.00 1 GLY A C 19
ATOM 11452 O O . GLY A 1 1 ? 0.263 -1.097 -2.379 1.00 0.00 1 GLY A O 19
ATOM 11456 N N . SER A 1 2 ? 2.372 -1.719 -2.908 1.00 0.00 2 SER A N 19
ATOM 11457 C CA . SER A 1 2 ? 1.953 -2.708 -3.887 1.00 0.00 2 SER A CA 19
ATOM 11458 C C . SER A 1 2 ? 2.988 -3.833 -3.969 1.00 0.00 2 SER A C 19
ATOM 11459 O O . SER A 1 2 ? 4.089 -3.632 -4.478 1.00 0.00 2 SER A O 19
ATOM 11467 N N . SER A 1 3 ? 2.596 -4.992 -3.462 1.00 0.00 3 SER A N 19
ATOM 11468 C CA . SER A 1 3 ? 3.475 -6.149 -3.472 1.00 0.00 3 SER A CA 19
ATOM 11469 C C . SER A 1 3 ? 2.661 -7.423 -3.707 1.00 0.00 3 SER A C 19
ATOM 11470 O O . SER A 1 3 ? 2.677 -8.335 -2.882 1.00 0.00 3 SER A O 19
ATOM 11478 N N . ARG A 1 4 ? 1.969 -7.445 -4.837 1.00 0.00 4 ARG A N 19
ATOM 11479 C CA . ARG A 1 4 ? 1.150 -8.592 -5.191 1.00 0.00 4 ARG A CA 19
ATOM 11480 C C . ARG A 1 4 ? 0.388 -9.099 -3.965 1.00 0.00 4 ARG A C 19
ATOM 11481 O O . ARG A 1 4 ? 0.530 -10.257 -3.576 1.00 0.00 4 ARG A O 19
ATOM 11501 N N . CYS A 1 5 ? -0.404 -8.206 -3.390 1.00 0.00 5 CYS A N 19
ATOM 11502 C CA . CYS A 1 5 ? -1.189 -8.548 -2.216 1.00 0.00 5 CYS A CA 19
ATOM 11503 C C . CYS A 1 5 ? -1.966 -7.304 -1.778 1.00 0.00 5 CYS A C 19
ATOM 11504 O O . CYS A 1 5 ? -1.601 -6.651 -0.802 1.00 0.00 5 CYS A O 19
ATOM 11511 N N . PRO A 1 6 ? -3.052 -7.006 -2.542 1.00 0.00 6 PRO A N 19
ATOM 11512 C CA . PRO A 1 6 ? -3.883 -5.853 -2.243 1.00 0.00 6 PRO A CA 19
ATOM 11513 C C . PRO A 1 6 ? -4.770 -6.117 -1.025 1.00 0.00 6 PRO A C 19
ATOM 11514 O O . PRO A 1 6 ? -4.787 -7.226 -0.493 1.00 0.00 6 PRO A O 19
ATOM 11525 N N . PRO A 1 7 ? -5.504 -5.051 -0.606 1.00 0.00 7 PRO A N 19
ATOM 11526 C CA . PRO A 1 7 ? -6.391 -5.157 0.540 1.00 0.00 7 PRO A CA 19
ATOM 11527 C C . PRO A 1 7 ? -7.659 -5.934 0.182 1.00 0.00 7 PRO A C 19
ATOM 11528 O O . PRO A 1 7 ? -8.088 -5.932 -0.971 1.00 0.00 7 PRO A O 19
ATOM 11539 N N . GLY A 1 8 ? -8.223 -6.581 1.191 1.00 0.00 8 GLY A N 19
ATOM 11540 C CA . GLY A 1 8 ? -9.434 -7.361 0.998 1.00 0.00 8 GLY A CA 19
ATOM 11541 C C . GLY A 1 8 ? -9.865 -8.037 2.301 1.00 0.00 8 GLY A C 19
ATOM 11542 O O . GLY A 1 8 ? -9.587 -9.216 2.514 1.00 0.00 8 GLY A O 19
ATOM 11546 N N . GLN A 1 9 ? -10.536 -7.260 3.139 1.00 0.00 9 GLN A N 19
ATOM 11547 C CA . GLN A 1 9 ? -11.008 -7.769 4.415 1.00 0.00 9 GLN A CA 19
ATOM 11548 C C . GLN A 1 9 ? -12.389 -7.194 4.738 1.00 0.00 9 GLN A C 19
ATOM 11549 O O . GLN A 1 9 ? -12.791 -7.150 5.900 1.00 0.00 9 GLN A O 19
ATOM 11563 N N . PHE A 1 10 ? -13.077 -6.767 3.689 1.00 0.00 10 PHE A N 19
ATOM 11564 C CA . PHE A 1 10 ? -14.404 -6.196 3.847 1.00 0.00 10 PHE A CA 19
ATOM 11565 C C . PHE A 1 10 ? -15.406 -7.257 4.306 1.00 0.00 10 PHE A C 19
ATOM 11566 O O . PHE A 1 10 ? -15.018 -8.288 4.853 1.00 0.00 10 PHE A O 19
ATOM 11583 N N . ARG A 1 11 ? -16.677 -6.968 4.065 1.00 0.00 11 ARG A N 19
ATOM 11584 C CA . ARG A 1 11 ? -17.738 -7.884 4.447 1.00 0.00 11 ARG A CA 19
ATOM 11585 C C . ARG A 1 11 ? -18.303 -8.586 3.210 1.00 0.00 11 ARG A C 19
ATOM 11586 O O . ARG A 1 11 ? -19.184 -9.437 3.323 1.00 0.00 11 ARG A O 19
ATOM 11606 N N . CYS A 1 12 ? -17.773 -8.203 2.058 1.00 0.00 12 CYS A N 19
ATOM 11607 C CA . CYS A 1 12 ? -18.214 -8.785 0.801 1.00 0.00 12 CYS A CA 19
ATOM 11608 C C . CYS A 1 12 ? -19.307 -7.890 0.215 1.00 0.00 12 CYS A C 19
ATOM 11609 O O . CYS A 1 12 ? -20.412 -8.354 -0.062 1.00 0.00 12 CYS A O 19
ATOM 11616 N N . SER A 1 13 ? -18.960 -6.623 0.042 1.00 0.00 13 SER A N 19
ATOM 11617 C CA . SER A 1 13 ? -19.898 -5.659 -0.507 1.00 0.00 13 SER A CA 19
ATOM 11618 C C . SER A 1 13 ? -19.149 -4.614 -1.337 1.00 0.00 13 SER A C 19
ATOM 11619 O O . SER A 1 13 ? -19.724 -3.601 -1.732 1.00 0.00 13 SER A O 19
ATOM 11627 N N . GLU A 1 14 ? -17.877 -4.896 -1.576 1.00 0.00 14 GLU A N 19
ATOM 11628 C CA . GLU A 1 14 ? -17.043 -3.993 -2.352 1.00 0.00 14 GLU A CA 19
ATOM 11629 C C . GLU A 1 14 ? -15.598 -4.495 -2.377 1.00 0.00 14 GLU A C 19
ATOM 11630 O O . GLU A 1 14 ? -14.898 -4.431 -1.368 1.00 0.00 14 GLU A O 19
ATOM 11643 N N . PRO A 1 15 ? -15.184 -4.996 -3.571 1.00 0.00 15 PRO A N 19
ATOM 11644 C CA . PRO A 1 15 ? -13.835 -5.508 -3.741 1.00 0.00 15 PRO A CA 19
ATOM 11645 C C . PRO A 1 15 ? -12.822 -4.365 -3.830 1.00 0.00 15 PRO A C 19
ATOM 11646 O O . PRO A 1 15 ? -12.827 -3.600 -4.793 1.00 0.00 15 PRO A O 19
ATOM 11657 N N . PRO A 1 16 ? -11.954 -4.284 -2.786 1.00 0.00 16 PRO A N 19
ATOM 11658 C CA . PRO A 1 16 ? -10.937 -3.247 -2.737 1.00 0.00 16 PRO A CA 19
ATOM 11659 C C . PRO A 1 16 ? -9.795 -3.554 -3.707 1.00 0.00 16 PRO A C 19
ATOM 11660 O O . PRO A 1 16 ? -9.268 -2.653 -4.357 1.00 0.00 16 PRO A O 19
ATOM 11671 N N . GLY A 1 17 ? -9.444 -4.830 -3.773 1.00 0.00 17 GLY A N 19
ATOM 11672 C CA . GLY A 1 17 ? -8.374 -5.268 -4.653 1.00 0.00 17 GLY A CA 19
ATOM 11673 C C . GLY A 1 17 ? -8.404 -6.786 -4.841 1.00 0.00 17 GLY A C 19
ATOM 11674 O O . GLY A 1 17 ? -8.184 -7.537 -3.893 1.00 0.00 17 GLY A O 19
ATOM 11678 N N . ALA A 1 18 ? -8.680 -7.191 -6.072 1.00 0.00 18 ALA A N 19
ATOM 11679 C CA . ALA A 1 18 ? -8.742 -8.606 -6.398 1.00 0.00 18 ALA A CA 19
ATOM 11680 C C . ALA A 1 18 ? -7.333 -9.118 -6.700 1.00 0.00 18 ALA A C 19
ATOM 11681 O O . ALA A 1 18 ? -6.632 -8.557 -7.541 1.00 0.00 18 ALA A O 19
ATOM 11688 N N . HIS A 1 19 ? -6.959 -10.178 -5.998 1.00 0.00 19 HIS A N 19
ATOM 11689 C CA . HIS A 1 19 ? -5.646 -10.772 -6.181 1.00 0.00 19 HIS A CA 19
ATOM 11690 C C . HIS A 1 19 ? -5.485 -11.963 -5.235 1.00 0.00 19 HIS A C 19
ATOM 11691 O O . HIS A 1 19 ? -4.924 -11.827 -4.148 1.00 0.00 19 HIS A O 19
ATOM 11705 N N . GLY A 1 20 ? -5.987 -13.105 -5.682 1.00 0.00 20 GLY A N 19
ATOM 11706 C CA . GLY A 1 20 ? -5.906 -14.320 -4.889 1.00 0.00 20 GLY A CA 19
ATOM 11707 C C . GLY A 1 20 ? -4.500 -14.508 -4.315 1.00 0.00 20 GLY A C 19
ATOM 11708 O O . GLY A 1 20 ? -4.321 -15.207 -3.320 1.00 0.00 20 GLY A O 19
ATOM 11712 N N . GLU A 1 21 ? -3.540 -13.871 -4.969 1.00 0.00 21 GLU A N 19
ATOM 11713 C CA . GLU A 1 21 ? -2.155 -13.959 -4.536 1.00 0.00 21 GLU A CA 19
ATOM 11714 C C . GLU A 1 21 ? -2.048 -13.675 -3.037 1.00 0.00 21 GLU A C 19
ATOM 11715 O O . GLU A 1 21 ? -1.087 -14.088 -2.390 1.00 0.00 21 GLU A O 19
ATOM 11728 N N . CYS A 1 22 ? -3.049 -12.972 -2.527 1.00 0.00 22 CYS A N 19
ATOM 11729 C CA . CYS A 1 22 ? -3.079 -12.628 -1.116 1.00 0.00 22 CYS A CA 19
ATOM 11730 C C . CYS A 1 22 ? -4.479 -12.930 -0.578 1.00 0.00 22 CYS A C 19
ATOM 11731 O O . CYS A 1 22 ? -4.690 -13.952 0.074 1.00 0.00 22 CYS A O 19
ATOM 11738 N N . TYR A 1 23 ? -5.399 -12.023 -0.870 1.00 0.00 23 TYR A N 19
ATOM 11739 C CA . TYR A 1 23 ? -6.773 -12.179 -0.424 1.00 0.00 23 TYR A CA 19
ATOM 11740 C C . TYR A 1 23 ? -7.630 -12.839 -1.507 1.00 0.00 23 TYR A C 19
ATOM 11741 O O . TYR A 1 23 ? -7.276 -12.813 -2.685 1.00 0.00 23 TYR A O 19
ATOM 11759 N N . PRO A 1 24 ? -8.769 -13.431 -1.057 1.00 0.00 24 PRO A N 19
ATOM 11760 C CA . PRO A 1 24 ? -9.678 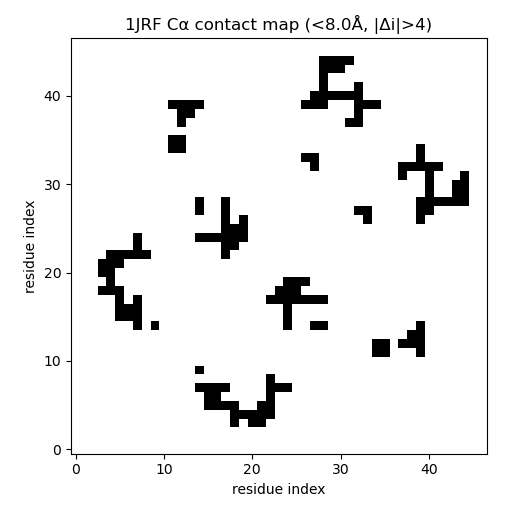-14.097 -1.974 1.00 0.00 24 PRO A CA 19
ATOM 11761 C C . PRO A 1 24 ? -10.485 -13.078 -2.783 1.00 0.00 24 PRO A C 19
ATOM 11762 O O . PRO A 1 24 ? -11.444 -13.439 -3.462 1.00 0.00 24 PRO A O 19
ATOM 11773 N N . GLN A 1 25 ? -10.065 -11.825 -2.682 1.00 0.00 25 GLN A N 19
ATOM 11774 C CA . GLN A 1 25 ? -10.737 -10.752 -3.395 1.00 0.00 25 GLN A CA 19
ATOM 11775 C C . GLN A 1 25 ? -10.982 -11.154 -4.851 1.00 0.00 25 GLN A C 19
ATOM 11776 O O . GLN A 1 25 ? -11.880 -10.623 -5.503 1.00 0.00 25 GLN A O 19
ATOM 11790 N N . ASP A 1 26 ? -10.168 -12.089 -5.319 1.00 0.00 26 ASP A N 19
ATOM 11791 C CA . ASP A 1 26 ? -10.285 -12.569 -6.685 1.00 0.00 26 ASP A CA 19
ATOM 11792 C C . ASP A 1 26 ? -11.731 -12.994 -6.949 1.00 0.00 26 ASP A C 19
ATOM 11793 O O . ASP A 1 26 ? -12.277 -12.722 -8.017 1.00 0.00 26 ASP A O 19
ATOM 11803 N N . TRP A 1 27 ? -12.310 -13.656 -5.958 1.00 0.00 27 TRP A N 19
ATOM 11804 C CA . TRP A 1 27 ? -13.682 -14.122 -6.070 1.00 0.00 27 TRP A CA 19
ATOM 11805 C C . TRP A 1 27 ? -14.518 -12.990 -6.671 1.00 0.00 27 TRP A C 19
ATOM 11806 O O . TRP A 1 27 ? -15.372 -13.230 -7.522 1.00 0.00 27 TRP A O 19
ATOM 11827 N N . LEU A 1 28 ? -14.243 -11.782 -6.203 1.00 0.00 28 LEU A N 19
ATOM 11828 C CA . LEU A 1 28 ? -14.959 -10.612 -6.684 1.00 0.00 28 LEU A CA 19
ATOM 11829 C C . LEU A 1 28 ? -14.577 -10.349 -8.142 1.00 0.00 28 LEU A C 19
ATOM 11830 O O . LEU A 1 28 ? -13.517 -10.777 -8.597 1.00 0.00 28 LEU A O 19
ATOM 11846 N N . CYS A 1 29 ? -15.461 -9.647 -8.835 1.00 0.00 29 CYS A N 19
ATOM 11847 C CA . CYS A 1 29 ? -15.230 -9.322 -10.232 1.00 0.00 29 CYS A CA 19
ATOM 11848 C C . CYS A 1 29 ? -14.636 -10.553 -10.920 1.00 0.00 29 CYS A C 19
ATOM 11849 O O . CYS A 1 29 ? -13.425 -10.634 -11.119 1.00 0.00 29 CYS A O 19
ATOM 11856 N N . ASP A 1 30 ? -15.517 -11.481 -11.264 1.00 0.00 30 ASP A N 19
ATOM 11857 C CA . ASP A 1 30 ? -15.095 -12.704 -11.925 1.00 0.00 30 ASP A CA 19
ATOM 11858 C C . ASP A 1 30 ? -16.107 -13.064 -13.015 1.00 0.00 30 ASP A C 19
ATOM 11859 O O . ASP A 1 30 ? -15.751 -13.160 -14.189 1.00 0.00 30 ASP A O 19
ATOM 11868 N N . GLY A 1 31 ? -17.347 -13.253 -12.589 1.00 0.00 31 GLY A N 19
ATOM 11869 C CA . GLY A 1 31 ? -18.412 -13.600 -13.514 1.00 0.00 31 GLY A CA 19
ATOM 11870 C C . GLY A 1 31 ? -19.740 -13.784 -12.778 1.00 0.00 31 GLY A C 19
ATOM 11871 O O . GLY A 1 31 ? -20.791 -13.381 -13.275 1.00 0.00 31 GLY A O 19
ATOM 11875 N N . HIS A 1 32 ? -19.650 -14.392 -11.604 1.00 0.00 32 HIS A N 19
ATOM 11876 C CA . HIS A 1 32 ? -20.832 -14.633 -10.794 1.00 0.00 32 HIS A CA 19
ATOM 11877 C C . HIS A 1 32 ? -20.609 -14.081 -9.384 1.00 0.00 32 HIS A C 19
ATOM 11878 O O . HIS A 1 32 ? -19.544 -14.272 -8.800 1.00 0.00 32 HIS A O 19
ATOM 11892 N N . PRO A 1 33 ? -21.660 -13.391 -8.865 1.00 0.00 33 PRO A N 19
ATOM 11893 C CA . PRO A 1 33 ? -21.589 -12.810 -7.535 1.00 0.00 33 PRO A CA 19
ATOM 11894 C C . PRO A 1 33 ? -21.721 -13.889 -6.458 1.00 0.00 33 PRO A C 19
ATOM 11895 O O . PRO A 1 33 ? -22.350 -14.922 -6.682 1.00 0.00 33 PRO A O 19
ATOM 11906 N N . ASP A 1 34 ? -21.118 -13.612 -5.311 1.00 0.00 34 ASP A N 19
ATOM 11907 C CA . ASP A 1 34 ? -21.160 -14.546 -4.199 1.00 0.00 34 ASP A CA 19
ATOM 11908 C C . ASP A 1 34 ? -21.110 -13.767 -2.883 1.00 0.00 34 ASP A C 19
ATOM 11909 O O . ASP A 1 34 ? -20.579 -14.258 -1.887 1.00 0.00 34 ASP A O 19
ATOM 11918 N N . CYS A 1 35 ? -21.670 -12.567 -2.920 1.00 0.00 35 CYS A N 19
ATOM 11919 C CA . CYS A 1 35 ? -21.695 -11.716 -1.743 1.00 0.00 35 CYS A CA 19
ATOM 11920 C C . CYS A 1 35 ? -23.120 -11.709 -1.186 1.00 0.00 35 CYS A C 19
ATOM 11921 O O . CYS A 1 35 ? -23.979 -12.452 -1.658 1.00 0.00 35 CYS A O 19
ATOM 11928 N N . ASP A 1 36 ? -23.327 -10.860 -0.190 1.00 0.00 36 ASP A N 19
ATOM 11929 C CA . ASP A 1 36 ? -24.634 -10.746 0.437 1.00 0.00 36 ASP A CA 19
ATOM 11930 C C . ASP A 1 36 ? -25.720 -10.859 -0.635 1.00 0.00 36 ASP A C 19
ATOM 11931 O O . ASP A 1 36 ? -26.611 -11.701 -0.534 1.00 0.00 36 ASP A O 19
ATOM 11941 N N . ASP A 1 37 ? -25.609 -10.000 -1.637 1.00 0.00 37 ASP A N 19
ATOM 11942 C CA . ASP A 1 37 ? -26.571 -9.992 -2.726 1.00 0.00 37 ASP A CA 19
ATOM 11943 C C . ASP A 1 37 ? -25.846 -10.278 -4.043 1.00 0.00 37 ASP A C 19
ATOM 11944 O O . ASP A 1 37 ? -26.245 -11.165 -4.796 1.00 0.00 37 ASP A O 19
ATOM 11954 N N . GLY A 1 38 ? -24.793 -9.510 -4.280 1.00 0.00 38 GLY A N 19
ATOM 11955 C CA . GLY A 1 38 ? -24.008 -9.669 -5.493 1.00 0.00 38 GLY A CA 19
ATOM 11956 C C . GLY A 1 38 ? -23.619 -8.310 -6.077 1.00 0.00 38 GLY A C 19
ATOM 11957 O O . GLY A 1 38 ? -24.185 -7.876 -7.080 1.00 0.00 38 GLY A O 19
ATOM 11961 N N . ARG A 1 39 ? -22.656 -7.675 -5.425 1.00 0.00 39 ARG A N 19
ATOM 11962 C CA . ARG A 1 39 ? -22.185 -6.373 -5.867 1.00 0.00 39 ARG A CA 19
ATOM 11963 C C . ARG A 1 39 ? -20.659 -6.369 -5.973 1.00 0.00 39 ARG A C 19
ATOM 11964 O O . ARG A 1 39 ? -20.052 -5.325 -6.207 1.00 0.00 39 ARG A O 19
ATOM 11984 N N . ASP A 1 40 ? -20.082 -7.549 -5.796 1.00 0.00 40 ASP A N 19
ATOM 11985 C CA . ASP A 1 40 ? -18.638 -7.694 -5.869 1.00 0.00 40 ASP A CA 19
ATOM 11986 C C . ASP A 1 40 ? -18.199 -7.651 -7.334 1.00 0.00 40 ASP A C 19
ATOM 11987 O O . ASP A 1 40 ? -17.008 -7.730 -7.631 1.00 0.00 40 ASP A O 19
ATOM 11996 N N . GLU A 1 41 ? -19.184 -7.526 -8.211 1.00 0.00 41 GLU A N 19
ATOM 11997 C CA . GLU A 1 41 ? -18.914 -7.471 -9.637 1.00 0.00 41 GLU A CA 19
ATOM 11998 C C . GLU A 1 41 ? -20.068 -6.783 -10.370 1.00 0.00 41 GLU A C 19
ATOM 11999 O O . GLU A 1 41 ? -20.287 -7.025 -11.556 1.00 0.00 41 GLU A O 19
ATOM 12011 N N . TRP A 1 42 ? -20.776 -5.940 -9.633 1.00 0.00 42 TRP A N 19
ATOM 12012 C CA . TRP A 1 42 ? -21.902 -5.215 -10.198 1.00 0.00 42 TRP A CA 19
ATOM 12013 C C . TRP A 1 42 ? -21.435 -4.555 -11.497 1.00 0.00 42 TRP A C 19
ATOM 12014 O O . TRP A 1 42 ? -21.703 -5.061 -12.585 1.00 0.00 42 TRP A O 19
ATOM 12035 N N . GLY A 1 43 ? -20.745 -3.435 -11.339 1.00 0.00 43 GLY A N 19
ATOM 12036 C CA . GLY A 1 43 ? -20.239 -2.700 -12.486 1.00 0.00 43 GLY A CA 19
ATOM 12037 C C . GLY A 1 43 ? -18.989 -3.371 -13.058 1.00 0.00 43 GLY A C 19
ATOM 12038 O O . GLY A 1 43 ? -17.972 -2.714 -13.275 1.00 0.00 43 GLY A O 19
ATOM 12042 N N . CYS A 1 44 ? -19.105 -4.671 -13.286 1.00 0.00 44 CYS A N 19
ATOM 12043 C CA . CYS A 1 44 ? -17.997 -5.438 -13.830 1.00 0.00 44 CYS A CA 19
ATOM 12044 C C . CYS A 1 44 ? -18.470 -6.120 -15.115 1.00 0.00 44 CYS A C 19
ATOM 12045 O O . CYS A 1 44 ? -17.744 -6.153 -16.107 1.00 0.00 44 CYS A O 19
ATOM 12052 N N . GLY A 1 45 ? -19.683 -6.649 -15.054 1.00 0.00 45 GLY A N 19
ATOM 12053 C CA . GLY A 1 45 ? -20.261 -7.329 -16.201 1.00 0.00 45 GLY A CA 19
ATOM 12054 C C . GLY A 1 45 ? -20.103 -6.492 -17.472 1.00 0.00 45 GLY A C 19
ATOM 12055 O O . GLY A 1 45 ? -20.850 -5.539 -17.689 1.00 0.00 45 GLY A O 19
ATOM 12059 N N . THR A 1 46 ? -19.126 -6.878 -18.279 1.00 0.00 46 THR A N 19
ATOM 12060 C CA . THR A 1 46 ? -18.860 -6.175 -19.523 1.00 0.00 46 THR A CA 19
ATOM 12061 C C . THR A 1 46 ? -18.810 -7.160 -20.692 1.00 0.00 46 THR A C 19
ATOM 12062 O O . THR A 1 46 ? -17.770 -7.323 -21.327 1.00 0.00 46 THR A O 19
ATOM 12073 N N . SER A 1 47 ? -19.948 -7.791 -20.942 1.00 0.00 47 SER A N 19
ATOM 12074 C CA . SER A 1 47 ? -20.047 -8.756 -22.023 1.00 0.00 47 SER A CA 19
ATOM 12075 C C . SER A 1 47 ? -19.519 -8.143 -23.322 1.00 0.00 47 SER A C 19
ATOM 12076 O O . SER A 1 47 ? -19.573 -8.772 -24.377 1.00 0.00 47 SER A O 19
ATOM 12085 N N . GLY A 1 1 ? 1.325 0.000 0.000 1.00 0.00 1 GLY A N 20
ATOM 12086 C CA . GLY A 1 1 ? 2.073 0.000 -1.245 1.00 0.00 1 GLY A CA 20
ATOM 12087 C C . GLY A 1 1 ? 3.192 -1.043 -1.213 1.00 0.00 1 GLY A C 20
ATOM 12088 O O . GLY A 1 1 ? 4.244 -0.812 -0.620 1.00 0.00 1 GLY A O 20
ATOM 12092 N N . SER A 1 2 ? 2.926 -2.169 -1.858 1.00 0.00 2 SER A N 20
ATOM 12093 C CA . SER A 1 2 ? 3.898 -3.249 -1.911 1.00 0.00 2 SER A CA 20
ATOM 12094 C C . SER A 1 2 ? 3.449 -4.307 -2.921 1.00 0.00 2 SER A C 20
ATOM 12095 O O . SER A 1 2 ? 4.225 -4.715 -3.784 1.00 0.00 2 SER A O 20
ATOM 12103 N N . SER A 1 3 ? 2.199 -4.722 -2.779 1.00 0.00 3 SER A N 20
ATOM 12104 C CA . SER A 1 3 ? 1.639 -5.726 -3.668 1.00 0.00 3 SER A CA 20
ATOM 12105 C C . SER A 1 3 ? 0.336 -5.211 -4.283 1.00 0.00 3 SER A C 20
ATOM 12106 O O . SER A 1 3 ? 0.124 -5.330 -5.489 1.00 0.00 3 SER A O 20
ATOM 12114 N N . ARG A 1 4 ? -0.504 -4.649 -3.426 1.00 0.00 4 ARG A N 20
ATOM 12115 C CA . ARG A 1 4 ? -1.781 -4.115 -3.870 1.00 0.00 4 ARG A CA 20
ATOM 12116 C C . ARG A 1 4 ? -1.625 -2.656 -4.301 1.00 0.00 4 ARG A C 20
ATOM 12117 O O . ARG A 1 4 ? -2.352 -1.784 -3.827 1.00 0.00 4 ARG A O 20
ATOM 12137 N N . CYS A 1 5 ? -0.672 -2.435 -5.195 1.00 0.00 5 CYS A N 20
ATOM 12138 C CA . CYS A 1 5 ? -0.412 -1.096 -5.696 1.00 0.00 5 CYS A CA 20
ATOM 12139 C C . CYS A 1 5 ? 0.759 -1.169 -6.678 1.00 0.00 5 CYS A C 20
ATOM 12140 O O . CYS A 1 5 ? 1.877 -0.778 -6.346 1.00 0.00 5 CYS A O 20
ATOM 12147 N N . PRO A 1 6 ? 0.455 -1.687 -7.898 1.00 0.00 6 PRO A N 20
ATOM 12148 C CA . PRO A 1 6 ? 1.469 -1.817 -8.930 1.00 0.00 6 PRO A CA 20
ATOM 12149 C C . PRO A 1 6 ? 1.797 -0.457 -9.550 1.00 0.00 6 PRO A C 20
ATOM 12150 O O . PRO A 1 6 ? 1.158 0.545 -9.233 1.00 0.00 6 PRO A O 20
ATOM 12161 N N . PRO A 1 7 ? 2.819 -0.467 -10.447 1.00 0.00 7 PRO A N 20
ATOM 12162 C CA . PRO A 1 7 ? 3.240 0.753 -11.115 1.00 0.00 7 PRO A CA 20
ATOM 12163 C C . PRO A 1 7 ? 2.242 1.155 -12.204 1.00 0.00 7 PRO A C 20
ATOM 12164 O O . PRO A 1 7 ? 1.662 0.296 -12.867 1.00 0.00 7 PRO A O 20
ATOM 12175 N N . GLY A 1 8 ? 2.073 2.460 -12.354 1.00 0.00 8 GLY A N 20
ATOM 12176 C CA . GLY A 1 8 ? 1.156 2.986 -13.351 1.00 0.00 8 GLY A CA 20
ATOM 12177 C C . GLY A 1 8 ? 1.124 4.515 -13.314 1.00 0.00 8 GLY A C 20
ATOM 12178 O O . GLY A 1 8 ? 0.222 5.106 -12.723 1.00 0.00 8 GLY A O 20
ATOM 12182 N N . GLN A 1 9 ? 2.119 5.112 -13.954 1.00 0.00 9 GLN A N 20
ATOM 12183 C CA . GLN A 1 9 ? 2.216 6.561 -14.002 1.00 0.00 9 GLN A CA 20
ATOM 12184 C C . GLN A 1 9 ? 2.320 7.038 -15.452 1.00 0.00 9 GLN A C 20
ATOM 12185 O O . GLN A 1 9 ? 2.932 8.069 -15.727 1.00 0.00 9 GLN A O 20
ATOM 12199 N N . PHE A 1 10 ? 1.712 6.266 -16.341 1.00 0.00 10 PHE A N 20
ATOM 12200 C CA . PHE A 1 10 ? 1.729 6.597 -17.755 1.00 0.00 10 PHE A CA 20
ATOM 12201 C C . PHE A 1 10 ? 0.928 7.871 -18.030 1.00 0.00 10 PHE A C 20
ATOM 12202 O O . PHE A 1 10 ? 0.776 8.715 -17.148 1.00 0.00 10 PHE A O 20
ATOM 12219 N N . ARG A 1 11 ? 0.436 7.970 -19.256 1.00 0.00 11 ARG A N 20
ATOM 12220 C CA . ARG A 1 11 ? -0.345 9.128 -19.657 1.00 0.00 11 ARG A CA 20
ATOM 12221 C C . ARG A 1 11 ? -1.800 8.724 -19.909 1.00 0.00 11 ARG A C 20
ATOM 12222 O O . ARG A 1 11 ? -2.555 9.468 -20.534 1.00 0.00 11 ARG A O 20
ATOM 12242 N N . CYS A 1 12 ? -2.149 7.548 -19.410 1.00 0.00 12 CYS A N 20
ATOM 12243 C CA . CYS A 1 12 ? -3.499 7.036 -19.573 1.00 0.00 12 CYS A CA 20
ATOM 12244 C C . CYS A 1 12 ? -3.663 6.563 -21.019 1.00 0.00 12 CYS A C 20
ATOM 12245 O O . CYS A 1 12 ? -4.567 7.009 -21.723 1.00 0.00 12 CYS A O 20
ATOM 12252 N N . SER A 1 13 ? -2.773 5.667 -21.419 1.00 0.00 13 SER A N 20
ATOM 12253 C CA . SER A 1 13 ? -2.807 5.128 -22.768 1.00 0.00 13 SER A CA 20
ATOM 12254 C C . SER A 1 13 ? -2.430 3.645 -22.749 1.00 0.00 13 SER A C 20
ATOM 12255 O O . SER A 1 13 ? -2.187 3.050 -23.798 1.00 0.00 13 SER A O 20
ATOM 12263 N N . GLU A 1 14 ? -2.394 3.092 -21.546 1.00 0.00 14 GLU A N 20
ATOM 12264 C CA . GLU A 1 14 ? -2.051 1.690 -21.377 1.00 0.00 14 GLU A CA 20
ATOM 12265 C C . GLU A 1 14 ? -1.996 1.332 -19.890 1.00 0.00 14 GLU A C 20
ATOM 12266 O O . GLU A 1 14 ? -1.149 1.839 -19.157 1.00 0.00 14 GLU A O 20
ATOM 12279 N N . PRO A 1 15 ? -2.936 0.439 -19.479 1.00 0.00 15 PRO A N 20
ATOM 12280 C CA . PRO A 1 15 ? -3.003 0.008 -18.094 1.00 0.00 15 PRO A CA 20
ATOM 12281 C C . PRO A 1 15 ? -1.876 -0.976 -17.771 1.00 0.00 15 PRO A C 20
ATOM 12282 O O . PRO A 1 15 ? -1.880 -2.108 -18.251 1.00 0.00 15 PRO A O 20
ATOM 12293 N N . PRO A 1 16 ? -0.915 -0.495 -16.937 1.00 0.00 16 PRO A N 20
ATOM 12294 C CA . PRO A 1 16 ? 0.215 -1.320 -16.545 1.00 0.00 16 PRO A CA 20
ATOM 12295 C C . PRO A 1 16 ? -0.204 -2.369 -15.512 1.00 0.00 16 PRO A C 20
ATOM 12296 O O . PRO A 1 16 ? -0.013 -3.565 -15.725 1.00 0.00 16 PRO A O 20
ATOM 12307 N N . GLY A 1 17 ? -0.766 -1.882 -14.416 1.00 0.00 17 GLY A N 20
ATOM 12308 C CA . GLY A 1 17 ? -1.214 -2.762 -13.350 1.00 0.00 17 GLY A CA 20
ATOM 12309 C C . GLY A 1 17 ? -2.637 -2.413 -12.912 1.00 0.00 17 GLY A C 20
ATOM 12310 O O . GLY A 1 17 ? -2.863 -2.043 -11.760 1.00 0.00 17 GLY A O 20
ATOM 12314 N N . ALA A 1 18 ? -3.561 -2.543 -13.853 1.00 0.00 18 ALA A N 20
ATOM 12315 C CA . ALA A 1 18 ? -4.956 -2.245 -13.578 1.00 0.00 18 ALA A CA 20
ATOM 12316 C C . ALA A 1 18 ? -5.332 -2.808 -12.205 1.00 0.00 18 ALA A C 20
ATOM 12317 O O . ALA A 1 18 ? -5.312 -4.020 -12.000 1.00 0.00 18 ALA A O 20
ATOM 12324 N N . HIS A 1 19 ? -5.667 -1.899 -11.301 1.00 0.00 19 HIS A N 20
ATOM 12325 C CA . HIS A 1 19 ? -6.047 -2.290 -9.953 1.00 0.00 19 HIS A CA 20
ATOM 12326 C C . HIS A 1 19 ? -6.351 -1.040 -9.124 1.00 0.00 19 HIS A C 20
ATOM 12327 O O . HIS A 1 19 ? -5.461 -0.484 -8.484 1.00 0.00 19 HIS A O 20
ATOM 12341 N N . GLY A 1 20 ? -7.613 -0.636 -9.162 1.00 0.00 20 GLY A N 20
ATOM 12342 C CA . GLY A 1 20 ? -8.045 0.537 -8.422 1.00 0.00 20 GLY A CA 20
ATOM 12343 C C . GLY A 1 20 ? -7.455 0.543 -7.010 1.00 0.00 20 GLY A C 20
ATOM 12344 O O . GLY A 1 20 ? -7.371 1.592 -6.373 1.00 0.00 20 GLY A O 20
ATOM 12348 N N . GLU A 1 21 ? -7.061 -0.640 -6.563 1.00 0.00 21 GLU A N 20
ATOM 12349 C CA . GLU A 1 21 ? -6.481 -0.784 -5.239 1.00 0.00 21 GLU A CA 20
ATOM 12350 C C . GLU A 1 21 ? -5.562 0.399 -4.930 1.00 0.00 21 GLU A C 20
ATOM 12351 O O . GLU A 1 21 ? -5.526 0.884 -3.800 1.00 0.00 21 GLU A O 20
ATOM 12364 N N . CYS A 1 22 ? -4.841 0.830 -5.955 1.00 0.00 22 CYS A N 20
ATOM 12365 C CA . CYS A 1 22 ? -3.924 1.948 -5.807 1.00 0.00 22 CYS A CA 20
ATOM 12366 C C . CYS A 1 22 ? -4.291 3.011 -6.845 1.00 0.00 22 CYS A C 20
ATOM 12367 O O . CYS A 1 22 ? -4.912 4.020 -6.513 1.00 0.00 22 CYS A O 20
ATOM 12374 N N . TYR A 1 23 ? -3.892 2.748 -8.081 1.00 0.00 23 TYR A N 20
ATOM 12375 C CA . TYR A 1 23 ? -4.171 3.668 -9.169 1.00 0.00 23 TYR A CA 20
ATOM 12376 C C . TYR A 1 23 ? -5.517 3.352 -9.824 1.00 0.00 23 TYR A C 20
ATOM 12377 O O . TYR A 1 23 ? -5.961 2.205 -9.817 1.00 0.00 23 TYR A O 20
ATOM 12395 N N . PRO A 1 24 ? -6.146 4.417 -10.389 1.00 0.00 24 PRO A N 20
ATOM 12396 C CA . PRO A 1 24 ? -7.433 4.264 -11.046 1.00 0.00 24 PRO A CA 20
ATOM 12397 C C . PRO A 1 24 ? -7.275 3.590 -12.411 1.00 0.00 24 PRO A C 20
ATOM 12398 O O . PRO A 1 24 ? -8.084 3.807 -13.312 1.00 0.00 24 PRO A O 20
ATOM 12409 N N . GLN A 1 25 ? -6.227 2.786 -12.520 1.00 0.00 25 GLN A N 20
ATOM 12410 C CA . GLN A 1 25 ? -5.953 2.079 -13.759 1.00 0.00 25 GLN A CA 20
ATOM 12411 C C . GLN A 1 25 ? -7.175 1.266 -14.188 1.00 0.00 25 GLN A C 20
ATOM 12412 O O . GLN A 1 25 ? -7.330 0.945 -15.366 1.00 0.00 25 GLN A O 20
ATOM 12426 N N . ASP A 1 26 ? -8.013 0.955 -13.210 1.00 0.00 26 ASP A N 20
ATOM 12427 C CA . ASP A 1 26 ? -9.217 0.185 -13.472 1.00 0.00 26 ASP A CA 20
ATOM 12428 C C . ASP A 1 26 ? -10.000 0.842 -14.610 1.00 0.00 26 ASP A C 20
ATOM 12429 O O . ASP A 1 26 ? -10.472 0.160 -15.518 1.00 0.00 26 ASP A O 20
ATOM 12439 N N . TRP A 1 27 ? -10.114 2.159 -14.524 1.00 0.00 27 TRP A N 20
ATOM 12440 C CA . TRP A 1 27 ? -10.831 2.916 -15.536 1.00 0.00 27 TRP A CA 20
ATOM 12441 C C . TRP A 1 27 ? -10.415 2.383 -16.909 1.00 0.00 27 TRP A C 20
ATOM 12442 O O . TRP A 1 27 ? -11.220 2.356 -17.838 1.00 0.00 27 TRP A O 20
ATOM 12463 N N . LEU A 1 28 ? -9.158 1.972 -16.992 1.00 0.00 28 LEU A N 20
ATOM 12464 C CA . LEU A 1 28 ? -8.625 1.442 -18.236 1.00 0.00 28 LEU A CA 20
ATOM 12465 C C . LEU A 1 28 ? -9.109 0.002 -18.419 1.00 0.00 28 LEU A C 20
ATOM 12466 O O . LEU A 1 28 ? -9.348 -0.706 -17.442 1.00 0.00 28 LEU A O 20
ATOM 12482 N N . CYS A 1 29 ? -9.238 -0.389 -19.679 1.00 0.00 29 CYS A N 20
ATOM 12483 C CA . CYS A 1 29 ? -9.689 -1.732 -20.003 1.00 0.00 29 CYS A CA 20
ATOM 12484 C C . CYS A 1 29 ? -10.929 -2.039 -19.162 1.00 0.00 29 CYS A C 20
ATOM 12485 O O . CYS A 1 29 ? -10.850 -2.770 -18.175 1.00 0.00 29 CYS A O 20
ATOM 12492 N N . ASP A 1 30 ? -12.047 -1.464 -19.582 1.00 0.00 30 ASP A N 20
ATOM 12493 C CA . ASP A 1 30 ? -13.303 -1.667 -18.879 1.00 0.00 30 ASP A CA 20
ATOM 12494 C C . ASP A 1 30 ? -14.420 -1.903 -19.898 1.00 0.00 30 ASP A C 20
ATOM 12495 O O . ASP A 1 30 ? -14.978 -2.996 -19.971 1.00 0.00 30 ASP A O 20
ATOM 12504 N N . GLY A 1 31 ? -14.712 -0.859 -20.659 1.00 0.00 31 GLY A N 20
ATOM 12505 C CA . GLY A 1 31 ? -15.753 -0.938 -21.670 1.00 0.00 31 GLY A CA 20
ATOM 12506 C C . GLY A 1 31 ? -15.955 0.415 -22.357 1.00 0.00 31 GLY A C 20
ATOM 12507 O O . GLY A 1 31 ? -16.285 0.471 -23.540 1.00 0.00 31 GLY A O 20
ATOM 12511 N N . HIS A 1 32 ? -15.748 1.471 -21.584 1.00 0.00 32 HIS A N 20
ATOM 12512 C CA . HIS A 1 32 ? -15.903 2.819 -22.102 1.00 0.00 32 HIS A CA 20
ATOM 12513 C C . HIS A 1 32 ? -14.555 3.542 -22.066 1.00 0.00 32 HIS A C 20
ATOM 12514 O O . HIS A 1 32 ? -13.963 3.706 -21.000 1.00 0.00 32 HIS A O 20
ATOM 12528 N N . PRO A 1 33 ? -14.097 3.965 -23.275 1.00 0.00 33 PRO A N 20
ATOM 12529 C CA . PRO A 1 33 ? -12.830 4.666 -23.391 1.00 0.00 33 PRO A CA 20
ATOM 12530 C C . PRO A 1 33 ? -12.953 6.108 -22.894 1.00 0.00 33 PRO A C 20
ATOM 12531 O O . PRO A 1 33 ? -13.809 6.858 -23.359 1.00 0.00 33 PRO A O 20
ATOM 12542 N N . ASP A 1 34 ? -12.084 6.452 -21.954 1.00 0.00 34 ASP A N 20
ATOM 12543 C CA . ASP A 1 34 ? -12.085 7.790 -21.389 1.00 0.00 34 ASP A CA 20
ATOM 12544 C C . ASP A 1 34 ? -10.648 8.205 -21.069 1.00 0.00 34 ASP A C 20
ATOM 12545 O O . ASP A 1 34 ? -10.410 8.959 -20.127 1.00 0.00 34 ASP A O 20
ATOM 12554 N N . CYS A 1 35 ? -9.726 7.695 -21.873 1.00 0.00 35 CYS A N 20
ATOM 12555 C CA . CYS A 1 35 ? -8.318 8.003 -21.688 1.00 0.00 35 CYS A CA 20
ATOM 12556 C C . CYS A 1 35 ? -7.926 9.085 -22.697 1.00 0.00 35 CYS A C 20
ATOM 12557 O O . CYS A 1 35 ? -8.791 9.711 -23.308 1.00 0.00 35 CYS A O 20
ATOM 12564 N N . ASP A 1 36 ? -6.622 9.272 -22.839 1.00 0.00 36 ASP A N 20
ATOM 12565 C CA . ASP A 1 36 ? -6.106 10.267 -23.763 1.00 0.00 36 ASP A CA 20
ATOM 12566 C C . ASP A 1 36 ? -6.968 10.281 -25.026 1.00 0.00 36 ASP A C 20
ATOM 12567 O O . ASP A 1 36 ? -7.483 11.326 -25.420 1.00 0.00 36 ASP A O 20
ATOM 12577 N N . ASP A 1 37 ? -7.100 9.107 -25.627 1.00 0.00 37 ASP A N 20
ATOM 12578 C CA . ASP A 1 37 ? -7.891 8.971 -26.838 1.00 0.00 37 ASP A CA 20
ATOM 12579 C C . ASP A 1 37 ? -9.038 7.990 -26.585 1.00 0.00 37 ASP A C 20
ATOM 12580 O O . ASP A 1 37 ? -10.205 8.337 -26.758 1.00 0.00 37 ASP A O 20
ATOM 12590 N N . GLY A 1 38 ? -8.665 6.785 -26.179 1.00 0.00 38 GLY A N 20
ATOM 12591 C CA . GLY A 1 38 ? -9.648 5.752 -25.900 1.00 0.00 38 GLY A CA 20
ATOM 12592 C C . GLY A 1 38 ? -9.113 4.370 -26.279 1.00 0.00 38 GLY A C 20
ATOM 12593 O O . GLY A 1 38 ? -9.823 3.571 -26.888 1.00 0.00 38 GLY A O 20
ATOM 12597 N N . ARG A 1 39 ? -7.865 4.130 -25.904 1.00 0.00 39 ARG A N 20
ATOM 12598 C CA . ARG A 1 39 ? -7.227 2.858 -26.197 1.00 0.00 39 ARG A CA 20
ATOM 12599 C C . ARG A 1 39 ? -7.007 2.064 -24.907 1.00 0.00 39 ARG A C 20
ATOM 12600 O O . ARG A 1 39 ? -6.612 0.900 -24.950 1.00 0.00 39 ARG A O 20
ATOM 12620 N N . ASP A 1 40 ? -7.272 2.726 -23.791 1.00 0.00 40 ASP A N 20
ATOM 12621 C CA . ASP A 1 40 ? -7.108 2.097 -22.491 1.00 0.00 40 ASP A CA 20
ATOM 12622 C C . ASP A 1 40 ? -7.736 0.702 -22.521 1.00 0.00 40 ASP A C 20
ATOM 12623 O O . ASP A 1 40 ? -7.299 -0.195 -21.802 1.00 0.00 40 ASP A O 20
ATOM 12632 N N . GLU A 1 41 ? -8.752 0.564 -23.361 1.00 0.00 41 GLU A N 20
ATOM 12633 C CA . GLU A 1 41 ? -9.444 -0.707 -23.494 1.00 0.00 41 GLU A CA 20
ATOM 12634 C C . GLU A 1 41 ? -9.412 -1.179 -24.949 1.00 0.00 41 GLU A C 20
ATOM 12635 O O . GLU A 1 41 ? -10.305 -1.900 -25.392 1.00 0.00 41 GLU A O 20
ATOM 12647 N N . TRP A 1 42 ? -8.373 -0.753 -25.653 1.00 0.00 42 TRP A N 20
ATOM 12648 C CA . TRP A 1 42 ? -8.213 -1.123 -27.049 1.00 0.00 42 TRP A CA 20
ATOM 12649 C C . TRP A 1 42 ? -8.350 -2.643 -27.154 1.00 0.00 42 TRP A C 20
ATOM 12650 O O . TRP A 1 42 ? -9.454 -3.160 -27.319 1.00 0.00 42 TRP A O 20
ATOM 12671 N N . GLY A 1 43 ? -7.213 -3.316 -27.054 1.00 0.00 43 GLY A N 20
ATOM 12672 C CA . GLY A 1 43 ? -7.193 -4.767 -27.136 1.00 0.00 43 GLY A CA 20
ATOM 12673 C C . GLY A 1 43 ? -7.670 -5.397 -25.825 1.00 0.00 43 GLY A C 20
ATOM 12674 O O . GLY A 1 43 ? -6.998 -6.263 -25.268 1.00 0.00 43 GLY A O 20
ATOM 12678 N N . CYS A 1 44 ? -8.826 -4.936 -25.371 1.00 0.00 44 CYS A N 20
ATOM 12679 C CA . CYS A 1 44 ? -9.401 -5.443 -24.137 1.00 0.00 44 CYS A CA 20
ATOM 12680 C C . CYS A 1 44 ? -10.859 -5.823 -24.406 1.00 0.00 44 CYS A C 20
ATOM 12681 O O . CYS A 1 44 ? -11.311 -6.892 -23.998 1.00 0.00 44 CYS A O 20
ATOM 12688 N N . GLY A 1 45 ? -11.554 -4.927 -25.091 1.00 0.00 45 GLY A N 20
ATOM 12689 C CA . GLY A 1 45 ? -12.951 -5.155 -25.419 1.00 0.00 45 GLY A CA 20
ATOM 12690 C C . GLY A 1 45 ? -13.148 -6.536 -26.047 1.00 0.00 45 GLY A C 20
ATOM 12691 O O . GLY A 1 45 ? -12.295 -7.009 -26.798 1.00 0.00 45 GLY A O 20
ATOM 12695 N N . THR A 1 46 ? -14.277 -7.146 -25.717 1.00 0.00 46 THR A N 20
ATOM 12696 C CA . THR A 1 46 ? -14.597 -8.463 -26.239 1.00 0.00 46 THR A CA 20
ATOM 12697 C C . THR A 1 46 ? -15.622 -8.354 -27.370 1.00 0.00 46 THR A C 20
ATOM 12698 O O . THR A 1 46 ? -16.785 -8.034 -27.129 1.00 0.00 46 THR A O 20
ATOM 12709 N N . SER A 1 47 ? -15.154 -8.627 -28.579 1.00 0.00 47 SER A N 20
ATOM 12710 C CA . SER A 1 47 ? -16.016 -8.564 -29.747 1.00 0.00 47 SER A CA 20
ATOM 12711 C C . SER A 1 47 ? -16.434 -9.975 -30.166 1.00 0.00 47 SER A C 20
ATOM 12712 O O . SER A 1 47 ? -17.624 -10.266 -30.278 1.00 0.00 47 SER A O 20
#